Protein AF-0000000079576008 (afdb_homodimer)

Sequence (850 aa):
MLDERIYESYIGILKEEMVPAMGCTEPIALAYGAARAREVLGKEPEHITAKCSGNIIKNVRCVIIPNSGGLTGIEAGVVLGAVAGNASLNMEVLSNVNEFERKRCRELLDKKICKVELLDSPVVLHFIIEMQAGDDTVSLEIKYDHINVTKIVKNQEVLLDSDHKSGETPAAADRTLLNLEDIKTFADTVEIDDVKEIIENQIRSNMAIAHEGMTGKYGLGIGRIIRETYSNDMLTKMRSLTAAASEARMGGCDMPVVINSGSGNQGIACSVPLIVYAREMELPDYVLYRALVFSNLLTVYQKQYIGKLSAFCGAVSASCAAGAGITYMGGGELSVIKKTIENTLANIPGIICDGAKISCAAKIAASLDAAFLAHHLAMNGQSYAPYTGILKEEAGETISCVGQIGKEGMKETDKEILRIMLERVMLDERIYESYIGILKEEMVPAMGCTEPIALAYGAARAREVLGKEPEHITAKCSGNIIKNVRCVIIPNSGGLTGIEAGVVLGAVAGNASLNMEVLSNVNEFERKRCRELLDKKICKVELLDSPVVLHFIIEMQAGDDTVSLEIKYDHINVTKIVKNQEVLLDSDHKSGETPAAADRTLLNLEDIKTFADTVEIDDVKEIIENQIRSNMAIAHEGMTGKYGLGIGRIIRETYSNDMLTKMRSLTAAASEARMGGCDMPVVINSGSGNQGIACSVPLIVYAREMELPDYVLYRALVFSNLLTVYQKQYIGKLSAFCGAVSASCAAGAGITYMGGGELSVIKKTIENTLANIPGIICDGAKISCAAKIAASLDAAFLAHHLAMNGQSYAPYTGILKEEAGETISCVGQIGKEGMKETDKEILRIMLERV

Foldseek 3Di:
DDDPLLLVLLLLQLVVFFDKAAFWLLLLLLLLQLLVQLVVLPHQFQAKEKAFELLSQLAQAAFAAAPLVGDGGNLLSNLLSNQAFDNVVPRLRNLPPDDVSSVVSVVSVVVVRYHYHYDPDPFRGKMWMWTDDVQKIKIWIDGQASSRTQWIAINNRTPHHHPDNPQPPPPHRDLVSDDQVVLLVCLVDPDCVSCVVSLVVQVVQLQVLLVVLCPDDFDPQQLVCLCVPDDPDLLNNQLSSLLSSLRCSRRRNGGIHGGGLSGRNLSSLQQSSLSSLCVVVVHDPSLSSSLSSSLRSQLNSLCVLQGSDFQKDSLLSSLLSNLLSSLSSVVHDSQLSLQLSQQSLVPDTDNTDSYRHSCVSVVNSVSNVSSNVSSVCSVVVHHDDAPDPLHHPGSSSSSNSSSCCGRPVCRVVSVVSSCVVPPDD/DDDPLLLVLLLLQLVVFFDKAAFWLLLLLLLLQLLVQLVVLPHQFQAKEKAFELLSQQAQAAFFAAPLVGDGGNLLSNLLSNQAFDNVVPRLRNLPGDDVSSVVSVVSVVVVRYHYHYDPDPFNGKMWMWTDDVQKIKIWIDGQASSRTQWIAINNRTPHHHPDNPQPPPPHRDLVSDDQVVLLVCLVDPDCVSCVVSLVVQLVQLQVLLVVLCPDDFDPQQLVCLCVPDDPDLLNQQLSSLLSSLRCSRRRNGGIHGGGLSGRNLSSLQQSSLSSLCVVVVHDPSLSSSLSSSLRSQLNSLCVLAGSDFQKDSLLSSLLSNLLSSLSSVVHDSQLSLQLSQQSLVPDTDNTDSYRHSCVSVVNSVSNVSSNVSSVCSVVVHHDDAPDPLHHPGSSSSSNSSSCCGRPVCRVVSVVSSCVVPPDD

Solvent-accessible surface area (backbone atoms only — not comparable to full-atom values): 40456 Å² total; per-residue (Å²): 132,78,54,65,69,57,52,51,28,53,53,42,41,49,63,70,32,47,41,63,27,30,25,53,48,55,38,35,24,40,13,23,51,25,13,45,38,26,62,71,60,68,52,77,65,64,34,35,39,40,31,28,8,67,56,44,51,42,34,18,53,54,19,25,38,38,61,46,87,72,39,52,26,62,57,48,26,30,44,37,7,41,74,46,29,42,44,90,48,45,52,39,18,48,76,76,48,50,71,69,49,40,50,52,34,50,54,44,56,74,67,55,32,56,44,80,43,82,35,94,57,94,50,56,50,33,37,36,40,33,38,29,42,92,89,47,35,26,39,31,32,33,38,74,40,68,82,34,71,24,34,30,31,46,72,88,39,75,78,43,79,47,85,60,55,60,70,72,38,90,83,40,47,60,71,85,74,60,47,70,70,59,43,52,49,44,33,74,61,56,61,60,81,83,47,41,66,60,52,49,49,34,54,51,30,35,47,50,37,13,55,44,22,59,73,48,94,28,80,85,41,64,14,48,51,43,52,71,72,45,70,91,43,71,66,38,54,26,33,16,39,37,15,7,22,34,18,19,29,26,48,21,35,69,58,48,23,29,15,31,59,76,28,41,57,27,22,35,41,20,34,42,40,45,54,46,49,32,59,77,67,68,52,57,64,68,55,48,51,28,26,43,51,33,8,49,52,45,26,42,54,41,34,67,47,30,49,77,72,49,24,37,35,57,38,46,49,12,10,28,17,23,18,26,22,45,31,45,66,72,66,42,48,70,71,37,28,39,26,11,41,47,37,20,60,57,35,52,45,44,25,52,41,54,40,43,28,49,50,52,15,51,32,37,32,42,27,37,52,42,8,46,52,15,27,52,39,14,76,71,73,36,61,76,63,62,60,46,38,67,38,40,85,43,54,68,57,24,42,47,47,54,10,42,40,25,42,61,14,23,48,55,29,33,54,41,48,48,50,58,53,64,52,71,128,132,77,53,66,69,57,52,53,30,52,52,41,42,49,62,69,31,47,41,65,28,31,25,52,48,56,38,34,24,41,11,24,50,24,12,45,38,27,63,71,60,67,52,76,65,63,36,35,40,40,32,28,6,68,55,44,50,41,34,17,52,54,18,25,38,38,62,47,86,71,40,52,25,61,56,46,24,31,45,38,8,41,75,46,29,41,44,92,49,44,51,38,17,49,77,78,49,49,70,69,48,40,50,52,32,51,53,43,56,74,66,56,34,56,45,80,44,82,34,95,55,94,50,56,49,33,38,35,41,32,38,30,41,92,90,46,37,29,39,31,30,34,37,72,39,68,81,35,70,23,33,32,32,46,69,89,38,75,78,43,82,47,86,59,55,60,70,72,37,90,84,40,48,61,70,86,73,62,46,70,69,59,43,52,51,42,32,74,62,55,60,59,80,83,47,41,66,60,51,51,49,33,54,50,28,37,48,50,35,13,56,45,23,59,73,48,94,27,81,83,40,63,14,47,50,43,51,72,71,45,71,91,45,70,67,38,54,26,34,16,38,36,15,6,22,35,18,20,29,25,49,20,36,68,59,48,24,28,17,32,60,76,27,38,59,27,22,33,42,20,35,41,38,45,54,47,49,30,60,76,66,65,53,57,65,70,55,48,52,28,26,42,49,33,8,49,52,44,27,42,54,42,35,67,47,29,48,78,70,50,24,36,35,57,39,47,50,11,11,28,18,21,19,25,22,47,31,46,66,70,66,42,49,70,71,38,27,39,26,12,40,47,37,19,62,58,36,52,46,42,25,53,41,54,42,44,27,49,50,52,14,51,32,38,31,43,28,37,52,43,8,48,51,14,27,52,39,15,75,70,72,34,60,77,62,63,61,44,38,67,38,38,83,44,52,68,54,24,42,47,47,54,10,42,39,27,41,62,13,24,48,55,28,34,52,43,48,48,49,57,52,64,53,72,130

Radius of gyration: 27.69 Å; Cα contacts (8 Å, |Δi|>4): 1945; chains: 2; bounding box: 63×80×71 Å

Secondary structure (DSSP, 8-state):
---HHHHHHHHHHHHHH--EEES-HHHHHHHHHHHHHHHHHTS--SEEEEEE-HHHHHHHSSSBPTTTTS-BSHHHHHHHHHHH--GGGGGGTTTT--HHHHHHHHHHHHTT-EEEEE---SSSSEEEEEEEETTEEEEEEEESSTT-EEEEEETTEEEEE----GGGSTTS--GGG--HHHHHHHHHH--HHHHHHHHHHHHHHHHHHHHHHHHS--TT-HHHHHHHHS-SSHHHHHHHHHHHHHHHHHTT---EEE-BTTBHHHHHHTTHHHHHHHHHTT--HHHHHHHHHHHHHHHHHHHHHH-SS-SB-HHHHHHHHHHHHHHHHTT--HHHHHHHHHHHHTTSTT-B---SSTTHHHHHHHHHHHHHHHHHHHHTT--PPTTSTT--SSHHHHHHHHHHIIIIITHHHHHHHHHHHH---/---HHHHHHHHHHHHHH--EEES-HHHHHHHHHHHHHHHHHTS--SEEEEEE-HHHHHHHSSSBPTTTTS-BSHHHHHHHHHHH--GGGGGGTTTT--HHHHHHHHHHHHTT-EEEEE---SSSSEEEEEEEETTEEEEEEEESSTT-EEEEEETTEEEEE----GGGSTTS--GGG--HHHHHHHHHH--HHHHHHHHHHHHHHHHHHHHHHHHS--TT-HHHHHHHHS-SSHHHHHHHHHHHHHHHHHTT---EEE-BTTBHHHHHHTTHHHHHHHHHTT--HHHHHHHHHHHHHHHHHHHHHH-SS-SB-HHHHHHHHHHHHHHHHTT--HHHHHHHHHHHHTTSTT-B---SSTTHHHHHHHHHHHHHHHHHHHHTT--PPTTSTT--SSHHHHHHHHHHIIIIITHHHHHHHHHHHH---

Organism: NCBI:txid418240

Nearest PDB structures (foldseek):
  4rqo-assembly1_B  TM=6.390E-01  e=5.327E-07  Legionella pneumophila subsp. pneumophila str. Thunder Bay
  6r6t-assembly1_A  TM=7.017E-01  e=3.009E-02  Mus musculus
  6r6u-assembly1_B  TM=7.191E-01  e=5.963E-02  Homo sapiens
  7e9d-assembly1_B  TM=5.837E-01  e=1.418E-01  Bacillus subtilis
  7bra-assembly1_B  TM=6.278E-01  e=2.042E-01  Bacillus subtilis

InterPro domains:
  IPR005130 Serine dehydratase-like, alpha subunit [PF03313] (141-418)
  IPR021144 Uncharacterised protein family UPF0597 [MF_01845] (6-423)
  IPR021144 Uncharacterised protein family UPF0597 [PIRSF006054] (8-424)
  IPR021144 Uncharacterised protein family UPF0597 [PTHR30501] (6-424)

Structure (mmCIF, N/CA/C/O backbone):
data_AF-0000000079576008-model_v1
#
loop_
_entity.id
_entity.type
_entity.pdbx_description
1 polymer 'UPF0597 protein BWLFYP14_01969'
#
loop_
_atom_site.group_PDB
_atom_site.id
_atom_site.type_symbol
_atom_site.label_atom_id
_atom_site.label_alt_id
_atom_site.label_comp_id
_atom_site.label_asym_id
_atom_site.label_entity_id
_atom_site.label_seq_id
_atom_site.pdbx_PDB_ins_code
_atom_site.Cartn_x
_atom_site.Cartn_y
_atom_site.Cartn_z
_atom_site.occupancy
_atom_site.B_iso_or_equiv
_atom_site.auth_seq_id
_atom_site.auth_comp_id
_atom_site.auth_asym_id
_atom_site.auth_atom_id
_atom_site.pdbx_PDB_model_num
ATOM 1 N N . MET A 1 1 ? 33.625 17.766 3.77 1 74.12 1 MET A N 1
ATOM 2 C CA . MET A 1 1 ? 32.844 18.922 4.191 1 74.12 1 MET A CA 1
ATOM 3 C C . MET A 1 1 ? 31.891 19.359 3.078 1 74.12 1 MET A C 1
ATOM 5 O O . MET A 1 1 ? 32.25 19.281 1.897 1 74.12 1 MET A O 1
ATOM 9 N N . LEU A 1 2 ? 30.641 19.562 3.555 1 86.38 2 LEU A N 1
ATOM 10 C CA . LEU A 1 2 ? 29.641 19.938 2.561 1 86.38 2 LEU A CA 1
ATOM 11 C C . LEU A 1 2 ? 29.859 21.375 2.102 1 86.38 2 LEU A C 1
ATOM 13 O O . LEU A 1 2 ? 30.312 22.219 2.881 1 86.38 2 LEU A O 1
ATOM 17 N N . ASP A 1 3 ? 29.688 21.578 0.863 1 90.94 3 ASP A N 1
ATOM 18 C CA . ASP A 1 3 ? 29.656 22.922 0.301 1 90.94 3 ASP A CA 1
ATOM 19 C C . ASP A 1 3 ? 28.719 23.828 1.096 1 90.94 3 ASP A C 1
ATOM 21 O O . ASP A 1 3 ? 27.672 23.375 1.564 1 90.94 3 ASP A O 1
ATOM 25 N N . GLU A 1 4 ? 29.172 25.016 1.321 1 92.69 4 GLU A N 1
ATOM 26 C CA . GLU A 1 4 ? 28.406 25.969 2.117 1 92.69 4 GLU A CA 1
ATOM 27 C C . GLU A 1 4 ? 27.016 26.172 1.547 1 92.69 4 GLU A C 1
ATOM 29 O O . GLU A 1 4 ? 26.047 26.344 2.297 1 92.69 4 GLU A O 1
ATOM 34 N N . ARG A 1 5 ? 26.938 26.25 0.322 1 93.44 5 ARG A N 1
ATOM 35 C CA . ARG A 1 5 ? 25.641 26.422 -0.334 1 93.44 5 ARG A CA 1
ATOM 36 C C . ARG A 1 5 ? 24.688 25.281 0.003 1 93.44 5 ARG A C 1
ATOM 38 O O . ARG A 1 5 ? 23.516 25.516 0.276 1 93.44 5 ARG A O 1
ATOM 45 N N . ILE A 1 6 ? 25.203 24.094 -0.043 1 95.81 6 ILE A N 1
ATOM 46 C CA . ILE A 1 6 ? 24.406 22.906 0.277 1 95.81 6 ILE A CA 1
ATOM 47 C C . ILE A 1 6 ? 24.031 22.922 1.758 1 95.81 6 ILE A C 1
ATOM 49 O O . ILE A 1 6 ? 22.891 22.656 2.117 1 95.81 6 ILE A O 1
ATOM 53 N N . TYR A 1 7 ? 25 23.297 2.596 1 96.62 7 TYR A N 1
ATOM 54 C CA . TYR A 1 7 ? 24.781 23.375 4.035 1 96.62 7 TYR A CA 1
ATOM 55 C C . TYR A 1 7 ? 23.641 24.328 4.355 1 96.62 7 TYR A C 1
ATOM 57 O O . TYR A 1 7 ? 22.703 23.969 5.074 1 96.62 7 TYR A O 1
ATOM 65 N N . GLU A 1 8 ? 23.625 25.5 3.783 1 95.75 8 GLU A N 1
ATOM 66 C CA . GLU A 1 8 ? 22.625 26.516 4.039 1 95.75 8 GLU A CA 1
ATOM 67 C C . GLU A 1 8 ? 21.266 26.109 3.463 1 95.75 8 GLU A C 1
ATOM 69 O O . GLU A 1 8 ? 20.219 26.391 4.055 1 95.75 8 GLU A O 1
ATOM 74 N N . SER A 1 9 ? 21.328 25.516 2.365 1 96.25 9 SER A N 1
ATOM 75 C CA . SER A 1 9 ? 20.078 25.062 1.744 1 96.25 9 SER A CA 1
ATOM 76 C C . SER A 1 9 ? 19.391 24 2.605 1 96.25 9 SER A C 1
ATOM 78 O O . SER A 1 9 ? 18.172 24.031 2.77 1 96.25 9 SER A O 1
ATOM 80 N N . TYR A 1 10 ? 20.172 23.062 3.131 1 97.69 10 TYR A N 1
ATOM 81 C CA . TYR A 1 10 ? 19.609 22 3.947 1 97.69 10 TYR A CA 1
ATOM 82 C C . TYR A 1 10 ? 19.016 22.562 5.238 1 97.69 10 TYR A C 1
ATOM 84 O O . TYR A 1 10 ? 17.953 22.141 5.684 1 97.69 10 TYR A O 1
ATOM 92 N N . ILE A 1 11 ? 19.672 23.578 5.844 1 97.44 11 ILE A N 1
ATOM 93 C CA . ILE A 1 11 ? 19.125 24.266 7.008 1 97.44 11 ILE A CA 1
ATOM 94 C C . ILE A 1 11 ? 17.812 24.938 6.633 1 97.44 11 ILE A C 1
ATOM 96 O O . ILE A 1 11 ? 16.828 24.859 7.375 1 97.44 11 ILE A O 1
ATOM 100 N N . GLY A 1 12 ? 17.875 25.641 5.496 1 96.56 12 GLY A N 1
ATOM 101 C CA . GLY A 1 12 ? 16.672 26.297 5.016 1 96.56 12 GLY A CA 1
ATOM 102 C C . GLY A 1 12 ? 15.516 25.344 4.793 1 96.56 12 GLY A C 1
ATOM 103 O O . GLY A 1 12 ? 14.375 25.656 5.141 1 96.56 12 GLY A O 1
ATOM 104 N N . ILE A 1 13 ? 15.766 24.188 4.23 1 97.31 13 ILE A N 1
ATOM 105 C CA . ILE A 1 13 ? 14.75 23.172 3.977 1 97.31 13 ILE A CA 1
ATOM 106 C C . ILE A 1 13 ? 14.148 22.703 5.297 1 97.31 13 ILE A C 1
ATOM 108 O O . ILE A 1 13 ? 12.922 22.578 5.426 1 97.31 13 ILE A O 1
ATOM 112 N N . LEU A 1 14 ? 14.961 22.391 6.281 1 98.06 14 LEU A N 1
ATOM 113 C CA . LEU A 1 14 ? 14.477 21.953 7.59 1 98.06 14 LEU A CA 1
ATOM 114 C C . LEU A 1 14 ? 13.57 23.016 8.211 1 98.06 14 LEU A C 1
ATOM 116 O O . LEU A 1 14 ? 12.5 22.688 8.727 1 98.06 14 LEU A O 1
ATOM 120 N N . LYS A 1 15 ? 13.953 24.266 8.141 1 96.12 15 LYS A N 1
ATOM 121 C CA . LYS A 1 15 ? 13.188 25.359 8.727 1 96.12 15 LYS A CA 1
ATOM 122 C C . LYS A 1 15 ? 11.836 25.516 8.039 1 96.12 15 LYS A C 1
ATOM 124 O O . LYS A 1 15 ? 10.836 25.812 8.695 1 96.12 15 LYS A O 1
ATOM 129 N N . GLU A 1 16 ? 11.828 25.312 6.801 1 94.44 16 GLU A N 1
ATOM 130 C CA . GLU A 1 16 ? 10.609 25.484 6.02 1 94.44 16 GLU A CA 1
ATOM 131 C C . GLU A 1 16 ? 9.656 24.312 6.223 1 94.44 16 GLU A C 1
ATOM 133 O O . GLU A 1 16 ? 8.438 24.5 6.258 1 94.44 16 GLU A O 1
ATOM 138 N N . GLU A 1 17 ? 10.227 23.125 6.34 1 95.75 17 GLU A N 1
ATOM 139 C CA . GLU A 1 17 ? 9.414 21.906 6.281 1 95.75 17 GLU A CA 1
ATOM 140 C C . GLU A 1 17 ? 9.023 21.438 7.68 1 95.75 17 GLU A C 1
ATOM 142 O O . GLU A 1 17 ? 8.086 20.656 7.836 1 95.75 17 GLU A O 1
ATOM 147 N N . MET A 1 18 ? 9.75 21.875 8.648 1 97.25 18 MET A N 1
ATOM 148 C CA . MET A 1 18 ? 9.516 21.422 10.016 1 97.25 18 MET A CA 1
ATOM 149 C C . MET A 1 18 ? 8.883 22.516 10.859 1 97.25 18 MET A C 1
ATOM 151 O O . MET A 1 18 ? 9.469 22.953 11.852 1 97.25 18 MET A O 1
ATOM 155 N N . VAL A 1 19 ? 7.645 22.859 10.531 1 95.31 19 VAL A N 1
ATOM 156 C CA . VAL A 1 19 ? 6.918 23.891 11.258 1 95.31 19 VAL A CA 1
ATOM 157 C C . VAL A 1 19 ? 5.809 23.266 12.094 1 95.31 19 VAL A C 1
ATOM 159 O O . VAL A 1 19 ? 5.254 22.234 11.711 1 95.31 19 VAL A O 1
ATOM 162 N N . PRO A 1 20 ? 5.496 23.828 13.227 1 96.19 20 PRO A N 1
ATOM 163 C CA . PRO A 1 20 ? 4.379 23.312 14.023 1 96.19 20 PRO A CA 1
ATOM 164 C C . PRO A 1 20 ? 3.021 23.562 13.367 1 96.19 20 PRO A C 1
ATOM 166 O O . PRO A 1 20 ? 2.812 24.594 12.75 1 96.19 20 PRO A O 1
ATOM 169 N N . ALA A 1 21 ? 2.178 22.656 13.453 1 95.31 21 ALA A N 1
ATOM 170 C CA . ALA A 1 21 ? 0.812 22.766 12.945 1 95.31 21 ALA A CA 1
ATOM 171 C C . ALA A 1 21 ? -0.166 22.016 13.859 1 95.31 21 ALA A C 1
ATOM 173 O O . ALA A 1 21 ? 0.201 21.047 14.508 1 95.31 21 ALA A O 1
ATOM 174 N N . MET A 1 22 ? -1.365 22.531 13.859 1 92.56 22 MET A N 1
ATOM 175 C CA . MET A 1 22 ? -2.428 21.859 14.609 1 92.56 22 MET A CA 1
ATOM 176 C C . MET A 1 22 ? -3.305 21.016 13.695 1 92.56 22 MET A C 1
ATOM 178 O O . MET A 1 22 ? -3.66 21.453 12.594 1 92.56 22 MET A O 1
ATOM 182 N N . GLY A 1 23 ? -3.67 19.875 14.117 1 90.62 23 GLY A N 1
ATOM 183 C CA . GLY A 1 23 ? -4.59 19.047 13.352 1 90.62 23 GLY A CA 1
ATOM 184 C C . GLY A 1 23 ? -4.094 18.734 11.953 1 90.62 23 GLY A C 1
ATOM 185 O O . GLY A 1 23 ? -2.922 18.953 11.641 1 90.62 23 GLY A O 1
ATOM 186 N N . CYS A 1 24 ? -5.055 18.141 11.18 1 91.25 24 CYS A N 1
ATOM 187 C CA . CYS A 1 24 ? -4.758 17.922 9.773 1 91.25 24 CYS A CA 1
ATOM 188 C C . CYS A 1 24 ? -4.531 19.25 9.047 1 91.25 24 CYS A C 1
ATOM 190 O O . CYS A 1 24 ? -5.223 20.234 9.305 1 91.25 24 CYS A O 1
ATOM 192 N N . THR A 1 25 ? -3.613 19.234 8.086 1 94.19 25 THR A N 1
ATOM 193 C CA . THR A 1 25 ? -3.109 20.484 7.531 1 94.19 25 THR A CA 1
ATOM 194 C C . THR A 1 25 ? -4.102 21.078 6.531 1 94.19 25 THR A C 1
ATOM 196 O O . THR A 1 25 ? -4.199 22.297 6.395 1 94.19 25 THR A O 1
ATOM 199 N N . GLU A 1 26 ? -4.887 20.266 5.875 1 94.94 26 GLU A N 1
ATOM 200 C CA . GLU A 1 26 ? -5.789 20.797 4.855 1 94.94 26 GLU A CA 1
ATOM 201 C C . GLU A 1 26 ? -6.961 21.547 5.484 1 94.94 26 GLU A C 1
ATOM 203 O O . GLU A 1 26 ? -7.273 22.672 5.082 1 94.94 26 GLU A O 1
ATOM 208 N N . PRO A 1 27 ? -7.648 21 6.516 1 96.38 27 PRO A N 1
ATOM 209 C CA . PRO A 1 27 ? -8.672 21.812 7.184 1 96.38 27 PRO A CA 1
ATOM 210 C C . PRO A 1 27 ? -8.109 23.094 7.797 1 96.38 27 PRO A C 1
ATOM 212 O O . PRO A 1 27 ? -8.789 24.109 7.816 1 96.38 27 PRO A O 1
ATOM 215 N N . ILE A 1 28 ? -6.93 22.984 8.281 1 96.81 28 ILE A N 1
ATOM 216 C CA . ILE A 1 28 ? -6.293 24.156 8.875 1 96.81 28 ILE A CA 1
ATOM 217 C C . ILE A 1 28 ? -6.008 25.188 7.797 1 96.81 28 ILE A C 1
ATOM 219 O O . ILE A 1 28 ? -6.156 26.391 8.031 1 96.81 28 ILE A O 1
ATOM 223 N N . ALA A 1 29 ? -5.562 24.734 6.652 1 96.88 29 ALA A N 1
ATOM 224 C CA . ALA A 1 29 ? -5.359 25.641 5.527 1 96.88 29 ALA A CA 1
ATOM 225 C C . ALA A 1 29 ? -6.648 26.375 5.176 1 96.88 29 ALA A C 1
ATOM 227 O O . ALA A 1 29 ? -6.629 27.578 4.914 1 96.88 29 ALA A O 1
ATOM 228 N N . LEU A 1 30 ? -7.762 25.656 5.141 1 98.19 30 LEU A N 1
ATOM 229 C CA . LEU A 1 30 ? -9.062 26.266 4.863 1 98.19 30 LEU A CA 1
ATOM 230 C C . LEU A 1 30 ? -9.422 27.281 5.934 1 98.19 30 LEU A C 1
ATOM 232 O O . LEU A 1 30 ? -9.914 28.375 5.621 1 98.19 30 LEU A O 1
ATOM 236 N N . ALA A 1 31 ? -9.195 26.891 7.168 1 98.31 31 ALA A N 1
ATOM 237 C CA . ALA A 1 31 ? -9.461 27.797 8.273 1 98.31 31 ALA A CA 1
ATOM 238 C C . ALA A 1 31 ? -8.602 29.062 8.172 1 98.31 31 ALA A C 1
ATOM 240 O O . ALA A 1 31 ? -9.078 30.172 8.414 1 98.31 31 ALA A O 1
ATOM 241 N N . TYR A 1 32 ? -7.363 28.922 7.812 1 98.19 32 TYR A N 1
ATOM 242 C CA . TYR A 1 32 ? -6.453 30.047 7.621 1 98.19 32 TYR A CA 1
ATOM 243 C C . TYR A 1 32 ? -6.953 30.969 6.52 1 98.19 32 TYR A C 1
ATOM 245 O O . TYR A 1 32 ? -7.031 32.188 6.707 1 98.19 32 TYR A O 1
ATOM 253 N N . GLY A 1 33 ? -7.27 30.406 5.398 1 98.56 33 GLY A N 1
ATOM 254 C CA . GLY A 1 33 ? -7.805 31.188 4.297 1 98.56 33 GLY A CA 1
ATOM 255 C C . GLY A 1 33 ? -9.062 31.953 4.664 1 98.56 33 GLY A C 1
ATOM 256 O O . GLY A 1 33 ? -9.219 33.125 4.289 1 98.56 33 GLY A O 1
ATOM 257 N N . ALA A 1 34 ? -9.922 31.266 5.34 1 98.75 34 ALA A N 1
ATOM 258 C CA . ALA A 1 34 ? -11.172 31.891 5.762 1 98.75 34 ALA A CA 1
ATOM 259 C C . ALA A 1 34 ? -10.906 33.031 6.738 1 98.75 34 ALA A C 1
ATOM 261 O O . ALA A 1 34 ? -11.547 34.094 6.664 1 98.75 34 ALA A O 1
ATOM 262 N N . ALA A 1 35 ? -10.055 32.781 7.691 1 98.56 35 ALA A N 1
ATOM 263 C CA . ALA A 1 35 ? -9.68 33.812 8.648 1 98.56 35 ALA A CA 1
ATOM 264 C C . ALA A 1 35 ? -9.117 35.031 7.934 1 98.56 35 ALA A C 1
ATOM 266 O O . ALA A 1 35 ? -9.484 36.156 8.242 1 98.56 35 ALA A O 1
ATOM 267 N N . ARG A 1 36 ? -8.188 34.781 7.004 1 98.38 36 ARG A N 1
ATOM 268 C CA . ARG A 1 36 ? -7.578 35.875 6.234 1 98.38 36 ARG A CA 1
ATOM 269 C C . ARG A 1 36 ? -8.633 36.625 5.418 1 98.38 36 ARG A C 1
ATOM 271 O O . ARG A 1 36 ? -8.602 37.844 5.336 1 98.38 36 ARG A O 1
ATOM 278 N N . ALA A 1 37 ? -9.516 35.906 4.773 1 98.62 37 ALA A N 1
ATOM 279 C CA . ALA A 1 37 ? -10.586 36.5 3.984 1 98.62 37 ALA A CA 1
ATOM 280 C C . ALA A 1 37 ? -11.484 37.375 4.855 1 98.62 37 ALA A C 1
ATOM 282 O O . ALA A 1 37 ? -11.883 38.469 4.445 1 98.62 37 ALA A O 1
ATOM 283 N N . ARG A 1 38 ? -11.859 36.906 6.004 1 98.56 38 ARG A N 1
ATOM 284 C CA . ARG A 1 38 ? -12.68 37.688 6.926 1 98.56 38 ARG A CA 1
ATOM 285 C C . ARG A 1 38 ? -11.977 38.969 7.336 1 98.56 38 ARG A C 1
ATOM 287 O O . ARG A 1 38 ? -12.602 40.031 7.402 1 98.56 38 ARG A O 1
ATOM 294 N N . GLU A 1 39 ? -10.68 38.844 7.645 1 98 39 GLU A N 1
ATOM 295 C CA . GLU A 1 39 ? -9.898 40 8.016 1 98 39 GLU A CA 1
ATOM 296 C C . GLU A 1 39 ? -9.938 41.062 6.91 1 98 39 GLU A C 1
ATOM 298 O O . GLU A 1 39 ? -10.047 42.25 7.188 1 98 39 GLU A O 1
ATOM 303 N N . VAL A 1 40 ? -9.859 40.625 5.699 1 98.12 40 VAL A N 1
ATOM 304 C CA . VAL A 1 40 ? -9.922 41.531 4.559 1 98.12 40 VAL A CA 1
ATOM 305 C C . VAL A 1 40 ? -11.328 42.125 4.418 1 98.12 40 VAL A C 1
ATOM 307 O O . VAL A 1 40 ? -11.5 43.312 4.141 1 98.12 40 VAL A O 1
ATOM 310 N N . LEU A 1 41 ? -12.289 41.281 4.594 1 98.06 41 LEU A N 1
ATOM 311 C CA . LEU A 1 41 ? -13.688 41.719 4.523 1 98.06 41 LEU A CA 1
ATOM 312 C C . LEU A 1 41 ? -13.984 42.75 5.59 1 98.06 41 LEU A C 1
ATOM 314 O O . LEU A 1 41 ? -14.711 43.719 5.332 1 98.06 41 LEU A O 1
ATOM 318 N N . GLY A 1 42 ? -13.492 42.5 6.809 1 97.06 42 GLY A N 1
ATOM 319 C CA . GLY A 1 42 ? -13.609 43.469 7.895 1 97.06 42 GLY A CA 1
ATOM 320 C C . GLY A 1 42 ? -14.828 43.25 8.766 1 97.06 42 GLY A C 1
ATOM 321 O O . GLY A 1 42 ? -15.07 44 9.711 1 97.06 42 GLY A O 1
ATOM 322 N N . LYS A 1 43 ? -15.609 42.344 8.492 1 96.25 43 LYS A N 1
ATOM 323 C CA . LYS A 1 43 ? -16.797 42 9.273 1 96.25 43 LYS A CA 1
ATOM 324 C C . LYS A 1 43 ? -17.141 40.5 9.141 1 96.25 43 LYS A C 1
ATOM 326 O O . LYS A 1 43 ? -16.531 39.812 8.32 1 96.25 43 LYS A O 1
ATOM 331 N N . GLU A 1 44 ? -18.016 40 10 1 97 44 GLU A N 1
ATOM 332 C CA . GLU A 1 44 ? -18.453 38.594 9.914 1 97 44 GLU A CA 1
ATOM 333 C C . GLU A 1 44 ? -19.234 38.344 8.625 1 97 44 GLU A C 1
ATOM 335 O O . GLU A 1 44 ? -20.141 39.125 8.281 1 97 44 GLU A O 1
ATOM 340 N N . PRO A 1 45 ? -18.875 37.312 7.934 1 98.19 45 PRO A N 1
ATOM 341 C CA . PRO A 1 45 ? -19.547 37.062 6.66 1 98.19 45 PRO A CA 1
ATOM 342 C C . PRO A 1 45 ? -20.969 36.531 6.84 1 98.19 45 PRO A C 1
ATOM 344 O O . PRO A 1 45 ? -21.266 35.844 7.82 1 98.19 45 PRO A O 1
ATOM 347 N N . GLU A 1 46 ? -21.828 36.812 5.848 1 97.94 46 GLU A N 1
ATOM 348 C CA . GLU A 1 46 ? -23.203 36.312 5.793 1 97.94 46 GLU A CA 1
ATOM 349 C C . GLU A 1 46 ? -23.312 35.094 4.863 1 97.94 46 GLU A C 1
ATOM 351 O O . GLU A 1 46 ? -24.172 34.25 5.051 1 97.94 46 GLU A O 1
ATOM 356 N N . HIS A 1 47 ? -22.453 35.125 3.859 1 98.38 47 HIS A N 1
ATOM 357 C CA . HIS A 1 47 ? -22.375 34.031 2.904 1 98.38 47 HIS A CA 1
ATOM 358 C C . HIS A 1 47 ? -20.938 33.656 2.582 1 98.38 47 HIS A C 1
ATOM 360 O O . HIS A 1 47 ? -20.094 34.562 2.424 1 98.38 47 HIS A O 1
ATOM 366 N N . ILE A 1 48 ? -20.688 32.406 2.551 1 98.75 48 ILE A N 1
ATOM 367 C CA . ILE A 1 48 ? -19.359 31.922 2.213 1 98.75 48 ILE A CA 1
ATOM 368 C C . ILE A 1 48 ? -19.469 30.844 1.131 1 98.75 48 ILE A C 1
ATOM 370 O O . ILE A 1 48 ? -20.359 30 1.179 1 98.75 48 ILE A O 1
ATOM 374 N N . THR A 1 49 ? -18.656 30.906 0.087 1 98.75 49 THR A N 1
ATOM 375 C CA . THR A 1 49 ? -18.453 29.828 -0.87 1 98.75 49 THR A CA 1
ATOM 376 C C . THR A 1 49 ? -17 29.359 -0.856 1 98.75 49 THR A C 1
ATOM 378 O O . THR A 1 49 ? -16.078 30.156 -1.056 1 98.75 49 THR A O 1
ATOM 381 N N . ALA A 1 50 ? -16.828 28.125 -0.522 1 98.56 50 ALA A N 1
ATOM 382 C CA . ALA A 1 50 ? -15.5 27.516 -0.564 1 98.56 50 ALA A CA 1
ATOM 383 C C . ALA A 1 50 ? -15.344 26.609 -1.79 1 98.56 50 ALA A C 1
ATOM 385 O O . ALA A 1 50 ? -16.016 25.578 -1.898 1 98.56 50 ALA A O 1
ATOM 386 N N . LYS A 1 51 ? -14.555 27 -2.752 1 98.5 51 LYS A N 1
ATOM 387 C CA . LYS A 1 51 ? -14.195 26.188 -3.906 1 98.5 51 LYS A CA 1
ATOM 388 C C . LYS A 1 51 ? -12.891 25.422 -3.66 1 98.5 51 LYS A C 1
ATOM 390 O O . LYS A 1 51 ? -11.844 26.047 -3.438 1 98.5 51 LYS A O 1
ATOM 395 N N . CYS A 1 52 ? -12.953 24.141 -3.674 1 97.75 52 CYS A N 1
ATOM 396 C CA . CYS A 1 52 ? -11.805 23.344 -3.258 1 97.75 52 CYS A CA 1
ATOM 397 C C . CYS A 1 52 ? -11.422 22.328 -4.332 1 97.75 52 CYS A C 1
ATOM 399 O O . CYS A 1 52 ? -12.297 21.75 -4.977 1 97.75 52 CYS A O 1
ATOM 401 N N . SER A 1 53 ? -10.102 22.156 -4.52 1 96.19 53 SER A N 1
ATOM 402 C CA . SER A 1 53 ? -9.625 21.062 -5.367 1 96.19 53 SER A CA 1
ATOM 403 C C . SER A 1 53 ? -10.023 19.703 -4.801 1 96.19 53 SER A C 1
ATOM 405 O O . SER A 1 53 ? -10.398 19.609 -3.633 1 96.19 53 SER A O 1
ATOM 407 N N . GLY A 1 54 ? -9.953 18.719 -5.625 1 93.88 54 GLY A N 1
ATOM 408 C CA . GLY A 1 54 ? -10.344 17.391 -5.215 1 93.88 54 GLY A CA 1
ATOM 409 C C . GLY A 1 54 ? -9.57 16.891 -4.008 1 93.88 54 GLY A C 1
ATOM 410 O O . GLY A 1 54 ? -10.148 16.281 -3.102 1 93.88 54 GLY A O 1
ATOM 411 N N . ASN A 1 55 ? -8.297 17.125 -3.953 1 94.06 55 ASN A N 1
ATOM 412 C CA . ASN A 1 55 ? -7.453 16.625 -2.867 1 94.06 55 ASN A CA 1
ATOM 413 C C . ASN A 1 55 ? -7.773 17.328 -1.55 1 94.06 55 ASN A C 1
ATOM 415 O O . ASN A 1 55 ? -7.668 16.719 -0.48 1 94.06 55 ASN A O 1
ATOM 419 N N . ILE A 1 56 ? -8.133 18.594 -1.651 1 95.69 56 ILE A N 1
ATOM 420 C CA . ILE A 1 56 ? -8.562 19.297 -0.447 1 95.69 56 ILE A CA 1
ATOM 421 C C . ILE A 1 56 ? -9.844 18.656 0.088 1 95.69 56 ILE A C 1
ATOM 423 O O . ILE A 1 56 ? -9.961 18.391 1.287 1 95.69 56 ILE A O 1
ATOM 427 N N . ILE A 1 57 ? -10.766 18.422 -0.785 1 94.69 57 ILE A N 1
ATOM 428 C CA . ILE A 1 57 ? -12.031 17.828 -0.389 1 94.69 57 ILE A CA 1
ATOM 429 C C . ILE A 1 57 ? -11.773 16.453 0.247 1 94.69 57 ILE A C 1
ATOM 431 O O . ILE A 1 57 ? -12.305 16.156 1.319 1 94.69 57 ILE A O 1
ATOM 435 N N . LYS A 1 58 ? -10.969 15.672 -0.371 1 92.75 58 LYS A N 1
ATOM 436 C CA . LYS A 1 58 ? -10.617 14.328 0.074 1 92.75 58 LYS A CA 1
ATOM 437 C C . LYS A 1 58 ? -10.031 14.352 1.485 1 92.75 58 LYS A C 1
ATOM 439 O O . LYS A 1 58 ? -10.43 13.555 2.338 1 92.75 58 LYS A O 1
ATOM 444 N N . ASN A 1 59 ? -9.195 15.289 1.815 1 94.38 59 ASN A N 1
ATOM 445 C CA . ASN A 1 59 ? -8.414 15.281 3.049 1 94.38 59 ASN A CA 1
ATOM 446 C C . ASN A 1 59 ? -9.172 15.953 4.195 1 94.38 59 ASN A C 1
ATOM 448 O O . ASN A 1 59 ? -8.805 15.789 5.359 1 94.38 59 ASN A O 1
ATOM 452 N N . VAL A 1 60 ? -10.195 16.672 3.877 1 95.5 60 VAL A N 1
ATOM 453 C CA . VAL A 1 60 ? -10.906 17.375 4.934 1 95.5 60 VAL A CA 1
ATOM 454 C C . VAL A 1 60 ? -12.18 16.625 5.301 1 95.5 60 VAL A C 1
ATOM 456 O O . VAL A 1 60 ? -12.727 16.812 6.391 1 95.5 60 VAL A O 1
ATOM 459 N N . ARG A 1 61 ? -12.602 15.797 4.531 1 90.75 61 ARG A N 1
ATOM 460 C CA . ARG A 1 61 ? -13.945 15.227 4.562 1 90.75 61 ARG A CA 1
ATOM 461 C C . ARG A 1 61 ? -14.18 14.453 5.859 1 90.75 61 ARG A C 1
ATOM 463 O O . ARG A 1 61 ? -15.258 14.531 6.449 1 90.75 61 ARG A O 1
ATOM 470 N N . CYS A 1 62 ? -13.133 13.742 6.328 1 92 62 CYS A N 1
ATOM 471 C CA . CYS A 1 62 ? -13.422 12.766 7.371 1 92 62 CYS A CA 1
ATOM 472 C C . CYS A 1 62 ? -12.656 13.094 8.648 1 92 62 CYS A C 1
ATOM 474 O O . CYS A 1 62 ? -12.797 12.398 9.656 1 92 62 CYS A O 1
ATOM 476 N N . VAL A 1 63 ? -11.93 14.102 8.617 1 94.19 63 VAL A N 1
ATOM 477 C CA . VAL A 1 63 ? -11.055 14.367 9.758 1 94.19 63 VAL A CA 1
ATOM 478 C C . VAL A 1 63 ? -11.719 15.383 10.688 1 94.19 63 VAL A C 1
ATOM 480 O O . VAL A 1 63 ? -12.438 16.281 10.234 1 94.19 63 VAL A O 1
ATOM 483 N N . ILE A 1 64 ? -11.461 15.203 11.961 1 95.31 64 ILE A N 1
ATOM 484 C CA . ILE A 1 64 ? -12.016 16.125 12.953 1 95.31 64 ILE A CA 1
ATOM 485 C C . ILE A 1 64 ? -11.172 17.391 13 1 95.31 64 ILE A C 1
ATOM 487 O O . ILE A 1 64 ? -9.945 17.328 13.062 1 95.31 64 ILE A O 1
ATOM 491 N N . ILE A 1 65 ? -11.852 18.547 12.969 1 95.75 65 ILE A N 1
ATOM 492 C CA . ILE A 1 65 ? -11.195 19.844 13.016 1 95.75 65 ILE A CA 1
ATOM 493 C C . ILE A 1 65 ? -10.758 20.156 14.453 1 95.75 65 ILE A C 1
ATOM 495 O O . ILE A 1 65 ? -11.578 20.141 15.367 1 95.75 65 ILE A O 1
ATOM 499 N N . PRO A 1 66 ? -9.469 20.391 14.586 1 94.81 66 PRO A N 1
ATOM 500 C CA . PRO A 1 66 ? -9 20.688 15.945 1 94.81 66 PRO A CA 1
ATOM 501 C C . PRO A 1 66 ? -9.688 21.906 16.547 1 94.81 66 PRO A C 1
ATOM 503 O O . PRO A 1 66 ? -9.969 22.875 15.844 1 94.81 66 PRO A O 1
ATOM 506 N N . ASN A 1 67 ? -9.977 21.844 17.875 1 94.56 67 ASN A N 1
ATOM 507 C CA . ASN A 1 67 ? -10.555 22.922 18.656 1 94.56 67 ASN A CA 1
ATOM 508 C C . ASN A 1 67 ? -11.961 23.266 18.188 1 94.56 67 ASN A C 1
ATOM 510 O O . ASN A 1 67 ? -12.438 24.391 18.406 1 94.56 67 ASN A O 1
ATOM 514 N N . SER A 1 68 ? -12.648 22.406 17.547 1 95.56 68 SER A N 1
ATOM 515 C CA . SER A 1 68 ? -13.977 22.672 16.984 1 95.56 68 SER A CA 1
ATOM 516 C C . SER A 1 68 ? -15.07 22.094 17.875 1 95.56 68 SER A C 1
ATOM 518 O O . SER A 1 68 ? -16.25 22.328 17.641 1 95.56 68 SER A O 1
ATOM 520 N N . GLY A 1 69 ? -14.648 21.297 18.875 1 92.25 69 GLY A N 1
ATOM 521 C CA . GLY A 1 69 ? -15.633 20.562 19.641 1 92.25 69 GLY A CA 1
ATOM 522 C C . GLY A 1 69 ? -16.172 19.344 18.922 1 92.25 69 GLY A C 1
ATOM 523 O O . GLY A 1 69 ? -17.312 18.938 19.109 1 92.25 69 GLY A O 1
ATOM 524 N N . GLY A 1 70 ? -15.375 18.828 17.953 1 93 70 GLY A N 1
ATOM 525 C CA . GLY A 1 70 ? -15.703 17.547 17.344 1 93 70 GLY A CA 1
ATOM 526 C C . GLY A 1 70 ? -16.281 17.688 15.953 1 93 70 GLY A C 1
ATOM 527 O O . GLY A 1 70 ? -16.734 16.703 15.359 1 93 70 GLY A O 1
ATOM 528 N N . LEU A 1 71 ? -16.281 18.859 15.352 1 95.06 71 LEU A N 1
ATOM 529 C CA . LEU A 1 71 ? -16.859 19.094 14.031 1 95.06 71 LEU A CA 1
ATOM 530 C C . LEU A 1 71 ? -15.969 18.531 12.938 1 95.06 71 LEU A C 1
ATOM 532 O O . LEU A 1 71 ? -14.75 18.438 13.117 1 95.06 71 LEU A O 1
ATOM 536 N N . THR A 1 72 ? -16.562 18.109 11.844 1 94.06 72 THR A N 1
ATOM 537 C CA . THR A 1 72 ? -15.875 17.609 10.664 1 94.06 72 THR A CA 1
ATOM 538 C C . THR A 1 72 ? -16.375 18.312 9.406 1 94.06 72 THR A C 1
ATOM 540 O O . THR A 1 72 ? -17.469 18.875 9.398 1 94.06 72 THR A O 1
ATOM 543 N N . GLY A 1 73 ? -15.477 18.297 8.438 1 93.31 73 GLY A N 1
ATOM 544 C CA . GLY A 1 73 ? -15.93 18.734 7.121 1 93.31 73 GLY A CA 1
ATOM 545 C C . GLY A 1 73 ? -15.398 20.094 6.723 1 93.31 73 GLY A C 1
ATOM 546 O O . GLY A 1 73 ? -14.906 20.844 7.566 1 93.31 73 GLY A O 1
ATOM 547 N N . ILE A 1 74 ? -15.578 20.422 5.5 1 96.31 74 ILE A N 1
ATOM 548 C CA . ILE A 1 74 ? -15.047 21.641 4.902 1 96.31 74 ILE A CA 1
ATOM 549 C C . ILE A 1 74 ? -15.789 22.844 5.469 1 96.31 74 ILE A C 1
ATOM 551 O O . ILE A 1 74 ? -15.172 23.844 5.859 1 96.31 74 ILE A O 1
ATOM 555 N N . GLU A 1 75 ? -17.125 22.719 5.555 1 97.44 75 GLU A N 1
ATOM 556 C CA . GLU A 1 75 ? -17.922 23.828 6.066 1 97.44 75 GLU A CA 1
ATOM 557 C C . GLU A 1 75 ? -17.484 24.203 7.48 1 97.44 75 GLU A C 1
ATOM 559 O O . GLU A 1 75 ? -17.312 25.375 7.789 1 97.44 75 GLU A O 1
ATOM 564 N N . ALA A 1 76 ? -17.328 23.203 8.258 1 97.12 76 ALA A N 1
ATOM 565 C CA . ALA A 1 76 ? -16.938 23.438 9.641 1 97.12 76 ALA A CA 1
ATOM 566 C C . ALA A 1 76 ? -15.57 24.125 9.711 1 97.12 76 ALA A C 1
ATOM 568 O O . ALA A 1 76 ? -15.391 25.078 10.484 1 97.12 76 ALA A O 1
ATOM 569 N N . GLY A 1 77 ? -14.586 23.672 8.945 1 97.25 77 GLY A N 1
ATOM 570 C CA . GLY A 1 77 ? -13.266 24.281 8.922 1 97.25 77 GLY A CA 1
ATOM 571 C C . GLY A 1 77 ? -13.289 25.734 8.461 1 97.25 77 GLY A C 1
ATOM 572 O O . GLY A 1 77 ? -12.656 26.594 9.078 1 97.25 77 GLY A O 1
ATOM 573 N N . VAL A 1 78 ? -14.047 25.953 7.434 1 98.5 78 VAL A N 1
ATOM 574 C CA . VAL A 1 78 ? -14.125 27.281 6.832 1 98.5 78 VAL A CA 1
ATOM 575 C C . VAL A 1 78 ? -14.844 28.234 7.781 1 98.5 78 VAL A C 1
ATOM 577 O O . VAL A 1 78 ? -14.359 29.344 8.055 1 98.5 78 VAL A O 1
ATOM 580 N N . VAL A 1 79 ? -15.984 27.812 8.32 1 98.62 79 VAL A N 1
ATOM 581 C CA . VAL A 1 79 ? -16.797 28.688 9.164 1 98.62 79 VAL A CA 1
ATOM 582 C C . VAL A 1 79 ? -16.062 28.969 10.477 1 98.62 79 VAL A C 1
ATOM 584 O O . VAL A 1 79 ? -16.062 30.094 10.961 1 98.62 79 VAL A O 1
ATOM 587 N N . LEU A 1 80 ? -15.469 27.953 11.023 1 98.31 80 LEU A N 1
ATOM 588 C CA . LEU A 1 80 ? -14.711 28.172 12.25 1 98.31 80 LEU A CA 1
ATOM 589 C C . LEU A 1 80 ? -13.562 29.141 12.023 1 98.31 80 LEU A C 1
ATOM 591 O O . LEU A 1 80 ? -13.305 30 12.859 1 98.31 80 LEU A O 1
ATOM 595 N N . GLY A 1 81 ? -12.836 29.016 10.93 1 98.31 81 GLY A N 1
ATOM 596 C CA . GLY A 1 81 ? -11.789 29.953 10.578 1 98.31 81 GLY A CA 1
ATOM 597 C C . GLY A 1 81 ? -12.297 31.375 10.406 1 98.31 81 GLY A C 1
ATOM 598 O O . GLY A 1 81 ? -11.656 32.344 10.852 1 98.31 81 GLY A O 1
ATOM 599 N N . ALA A 1 82 ? -13.453 31.484 9.797 1 98.25 82 ALA A N 1
ATOM 600 C CA . ALA A 1 82 ? -14.039 32.781 9.516 1 98.25 82 ALA A CA 1
ATOM 601 C C . ALA A 1 82 ? -14.484 33.5 10.797 1 98.25 82 ALA A C 1
ATOM 603 O O . ALA A 1 82 ? -14.391 34.719 10.914 1 98.25 82 ALA A O 1
ATOM 604 N N . VAL A 1 83 ? -14.93 32.719 11.711 1 96.69 83 VAL A N 1
ATOM 605 C CA . VAL A 1 83 ? -15.531 33.344 12.898 1 96.69 83 VAL A CA 1
ATOM 606 C C . VAL A 1 83 ? -14.469 33.5 13.992 1 96.69 83 VAL A C 1
ATOM 608 O O . VAL A 1 83 ? -14.508 34.469 14.758 1 96.69 83 VAL A O 1
ATOM 611 N N . ALA A 1 84 ? -13.562 32.531 14.016 1 96.56 84 ALA A N 1
ATOM 612 C CA . ALA A 1 84 ? -12.742 32.5 15.219 1 96.56 84 ALA A CA 1
ATOM 613 C C . ALA A 1 84 ? -11.258 32.406 14.867 1 96.56 84 ALA A C 1
ATOM 615 O O . ALA A 1 84 ? -10.398 32.469 15.742 1 96.56 84 ALA A O 1
ATOM 616 N N . GLY A 1 85 ? -10.883 32.25 13.648 1 97.25 85 GLY A N 1
ATOM 617 C CA . GLY A 1 85 ? -9.492 32.062 13.266 1 97.25 85 GLY A CA 1
ATOM 618 C C . GLY A 1 85 ? -8.641 33.281 13.422 1 97.25 85 GLY A C 1
ATOM 619 O O . GLY A 1 85 ? -9.125 34.406 13.219 1 97.25 85 GLY A O 1
ATOM 620 N N . ASN A 1 86 ? -7.41 33.094 13.82 1 97.5 86 ASN A N 1
ATOM 621 C CA . ASN A 1 86 ? -6.383 34.125 13.82 1 97.5 86 ASN A CA 1
ATOM 622 C C . ASN A 1 86 ? -5.316 33.875 12.758 1 97.5 86 ASN A C 1
ATOM 624 O O . ASN A 1 86 ? -4.359 33.125 13.016 1 97.5 86 ASN A O 1
ATOM 628 N N . ALA A 1 87 ? -5.371 34.5 11.617 1 96.62 87 ALA A N 1
ATOM 629 C CA . ALA A 1 87 ? -4.531 34.219 10.461 1 96.62 87 ALA A CA 1
ATOM 630 C C . ALA A 1 87 ? -3.059 34.469 10.773 1 96.62 87 ALA A C 1
ATOM 632 O O . ALA A 1 87 ? -2.172 33.906 10.133 1 96.62 87 ALA A O 1
ATOM 633 N N . SER A 1 88 ? -2.756 35.312 11.711 1 96.88 88 SER A N 1
ATOM 634 C CA . SER A 1 88 ? -1.376 35.625 12.055 1 96.88 88 SER A CA 1
ATOM 635 C C . SER A 1 88 ? -0.654 34.438 12.648 1 96.88 88 SER A C 1
ATOM 637 O O . SER A 1 88 ? 0.577 34.406 12.719 1 96.88 88 SER A O 1
ATOM 639 N N . LEU A 1 89 ? -1.382 33.438 13.039 1 95.69 89 LEU A N 1
ATOM 640 C CA . LEU A 1 89 ? -0.798 32.25 13.648 1 95.69 89 LEU A CA 1
ATOM 641 C C . LEU A 1 89 ? -0.554 31.156 12.602 1 95.69 89 LEU A C 1
ATOM 643 O O . LEU A 1 89 ? -0.157 30.031 12.945 1 95.69 89 LEU A O 1
ATOM 647 N N . ASN A 1 90 ? -0.824 31.422 11.383 1 95.69 90 ASN A N 1
ATOM 648 C CA . ASN A 1 90 ? -0.55 30.531 10.258 1 95.69 90 ASN A CA 1
ATOM 649 C C . ASN A 1 90 ? -1.164 29.141 10.477 1 95.69 90 ASN A C 1
ATOM 651 O O . ASN A 1 90 ? -2.375 29.016 10.664 1 95.69 90 ASN A O 1
ATOM 655 N N . MET A 1 91 ? -0.331 28.094 10.625 1 94.94 91 MET A N 1
ATOM 656 C CA . MET A 1 91 ? -0.822 26.719 10.711 1 94.94 91 MET A CA 1
ATOM 657 C C . MET A 1 91 ? -1.361 26.422 12.102 1 94.94 91 MET A C 1
ATOM 659 O O . MET A 1 91 ? -1.828 25.312 12.367 1 94.94 91 MET A O 1
ATOM 663 N N . GLU A 1 92 ? -1.347 27.375 12.945 1 95.44 92 GLU A N 1
ATOM 664 C CA . GLU A 1 92 ? -1.979 27.281 14.258 1 95.44 92 GLU A CA 1
ATOM 665 C C . GLU A 1 92 ? -3.152 28.25 14.375 1 95.44 92 GLU A C 1
ATOM 667 O O . GLU A 1 92 ? -3.455 28.734 15.469 1 95.44 92 GLU A O 1
ATOM 672 N N . VAL A 1 93 ? -3.809 28.547 13.32 1 97.19 93 VAL A N 1
ATOM 673 C CA . VAL A 1 93 ? -4.832 29.562 13.141 1 97.19 93 VAL A CA 1
ATOM 674 C C . VAL A 1 93 ? -5.984 29.328 14.117 1 97.19 93 VAL A C 1
ATOM 676 O O . VAL A 1 93 ? -6.656 30.266 14.539 1 97.19 93 VAL A O 1
ATOM 679 N N . LEU A 1 94 ? -6.176 28.094 14.609 1 97.12 94 LEU A N 1
ATOM 680 C CA . LEU A 1 94 ? -7.328 27.766 15.438 1 97.12 94 LEU A CA 1
ATOM 681 C C . LEU A 1 94 ? -6.91 27.547 16.891 1 97.12 94 LEU A C 1
ATOM 683 O O . LEU A 1 94 ? -7.703 27.062 17.703 1 97.12 94 LEU A O 1
ATOM 687 N N . SER A 1 95 ? -5.688 27.859 17.266 1 94.62 95 SER A N 1
ATOM 688 C CA . SER A 1 95 ? -5.109 27.484 18.547 1 94.62 95 SER A CA 1
ATOM 689 C C . SER A 1 95 ? -5.812 28.219 19.703 1 94.62 95 SER A C 1
ATOM 691 O O . SER A 1 95 ? -5.809 27.734 20.828 1 94.62 95 SER A O 1
ATOM 693 N N . ASN A 1 96 ? -6.5 29.344 19.406 1 94.56 96 ASN A N 1
ATOM 694 C CA . ASN A 1 96 ? -7.043 30.172 20.484 1 94.56 96 ASN A CA 1
ATOM 695 C C . ASN A 1 96 ? -8.57 30.188 20.453 1 94.56 96 ASN A C 1
ATOM 697 O O . ASN A 1 96 ? -9.195 31.016 21.109 1 94.56 96 ASN A O 1
ATOM 701 N N . VAL A 1 97 ? -9.188 29.297 19.766 1 96.31 97 VAL A N 1
ATOM 702 C CA . VAL A 1 97 ? -10.641 29.25 19.688 1 96.31 97 VAL A CA 1
ATOM 703 C C . VAL A 1 97 ? -11.234 28.938 21.047 1 96.31 97 VAL A C 1
ATOM 705 O O . VAL A 1 97 ? -10.758 28.047 21.75 1 96.31 97 VAL A O 1
ATOM 708 N N . ASN A 1 98 ? -12.195 29.672 21.453 1 95 98 ASN A N 1
ATOM 709 C CA . ASN A 1 98 ? -12.828 29.453 22.75 1 95 98 ASN A CA 1
ATOM 710 C C . ASN A 1 98 ? -14.242 28.906 22.594 1 95 98 ASN A C 1
ATOM 712 O O . ASN A 1 98 ? -14.711 28.672 21.469 1 95 98 ASN A O 1
ATOM 716 N N . GLU A 1 99 ? -14.922 28.734 23.688 1 95.56 99 GLU A N 1
ATOM 717 C CA . GLU A 1 99 ? -16.219 28.062 23.703 1 95.56 99 GLU A CA 1
ATOM 718 C C . GLU A 1 99 ? -17.281 28.938 23.047 1 95.56 99 GLU A C 1
ATOM 720 O O . GLU A 1 99 ? -18.203 28.422 22.391 1 95.56 99 GLU A O 1
ATOM 725 N N . PHE A 1 100 ? -17.219 30.172 23.297 1 96.5 100 PHE A N 1
ATOM 726 C CA . PHE A 1 100 ? -18.188 31.094 22.703 1 96.5 100 PHE A CA 1
ATOM 727 C C . PHE A 1 100 ? -18.094 31.062 21.172 1 96.5 100 PHE A C 1
ATOM 729 O O . PHE A 1 100 ? -19.109 31.062 20.484 1 96.5 100 PHE A O 1
ATOM 736 N N . GLU A 1 101 ? -16.938 31.047 20.734 1 96.62 101 GLU A N 1
ATOM 737 C CA . GLU A 1 101 ? -16.688 31.031 19.297 1 96.62 101 GLU A CA 1
ATOM 738 C C . GLU A 1 101 ? -17.125 29.703 18.672 1 96.62 101 GLU A C 1
ATOM 740 O O . GLU A 1 101 ? -17.625 29.672 17.547 1 96.62 101 GLU A O 1
ATOM 745 N N . ARG A 1 102 ? -16.938 28.609 19.359 1 96.75 102 ARG A N 1
ATOM 746 C CA . ARG A 1 102 ? -17.438 27.312 18.906 1 96.75 102 ARG A CA 1
ATOM 747 C C . ARG A 1 102 ? -18.953 27.328 18.766 1 96.75 102 ARG A C 1
ATOM 749 O O . ARG A 1 102 ? -19.5 26.781 17.797 1 96.75 102 ARG A O 1
ATOM 756 N N . LYS A 1 103 ? -19.578 27.922 19.766 1 97.12 103 LYS A N 1
ATOM 757 C CA . LYS A 1 103 ? -21.031 28.031 19.719 1 97.12 103 LYS A CA 1
ATOM 758 C C . LYS A 1 103 ? -21.484 28.859 18.531 1 97.12 103 LYS A C 1
ATOM 760 O O . LYS A 1 103 ? -22.453 28.5 17.844 1 97.12 103 LYS A O 1
ATOM 765 N N . ARG A 1 104 ? -20.844 29.969 18.344 1 97.31 104 ARG A N 1
ATOM 766 C CA . ARG A 1 104 ? -21.172 30.812 17.203 1 97.31 104 ARG A CA 1
ATOM 767 C C . ARG A 1 104 ? -20.984 30.062 15.891 1 97.31 104 ARG A C 1
ATOM 769 O O . ARG A 1 104 ? -21.812 30.203 14.977 1 97.31 104 ARG A O 1
ATOM 776 N N . CYS A 1 105 ? -19.891 29.344 15.75 1 97.62 105 CYS A N 1
ATOM 777 C CA . CYS A 1 105 ? -19.641 28.531 14.57 1 97.62 105 CYS A CA 1
ATOM 778 C C . CYS A 1 105 ? -20.797 27.578 14.305 1 97.62 105 CYS A C 1
ATOM 780 O O . CYS A 1 105 ? -21.281 27.469 13.18 1 97.62 105 CYS A O 1
ATOM 782 N N . ARG A 1 106 ? -21.266 26.922 15.336 1 97.56 106 ARG A N 1
ATOM 783 C CA . ARG A 1 106 ? -22.359 25.969 15.203 1 97.56 106 ARG A CA 1
ATOM 784 C C . ARG A 1 106 ? -23.641 26.672 14.734 1 97.56 106 ARG A C 1
ATOM 786 O O . ARG A 1 106 ? -24.391 26.125 13.922 1 97.56 106 ARG A O 1
ATOM 793 N N . GLU A 1 107 ? -23.859 27.812 15.273 1 97.69 107 GLU A N 1
ATOM 794 C CA . GLU A 1 107 ? -25.016 28.609 14.859 1 97.69 107 GLU A CA 1
ATOM 795 C C . GLU A 1 107 ? -24.969 28.922 13.367 1 97.69 107 GLU A C 1
ATOM 797 O O . GLU A 1 107 ? -25.984 28.812 12.68 1 97.69 107 GLU A O 1
ATOM 802 N N . LEU A 1 108 ? -23.859 29.297 12.922 1 97.88 108 LEU A N 1
ATOM 803 C CA . LEU A 1 108 ? -23.703 29.688 11.523 1 97.88 108 LEU A CA 1
ATOM 804 C C . LEU A 1 108 ? -23.781 28.469 10.609 1 97.88 108 LEU A C 1
ATOM 806 O O . LEU A 1 108 ? -24.266 28.562 9.484 1 97.88 108 LEU A O 1
ATOM 810 N N . LEU A 1 109 ? -23.234 27.359 11.047 1 97.69 109 LEU A N 1
ATOM 811 C CA . LEU A 1 109 ? -23.344 26.109 10.297 1 97.69 109 LEU A CA 1
ATOM 812 C C . LEU A 1 109 ? -24.797 25.688 10.148 1 97.69 109 LEU A C 1
ATOM 814 O O . LEU A 1 109 ? -25.203 25.203 9.086 1 97.69 109 LEU A O 1
ATOM 818 N N . ASP A 1 110 ? -25.562 25.875 11.188 1 97.56 110 ASP A N 1
ATOM 819 C CA . ASP A 1 110 ? -26.984 25.547 11.164 1 97.56 110 ASP A CA 1
ATOM 820 C C . ASP A 1 110 ? -27.734 26.422 10.156 1 97.56 110 ASP A C 1
ATOM 822 O O . ASP A 1 110 ? -28.703 25.984 9.539 1 97.56 110 ASP A O 1
ATOM 826 N N . LYS A 1 111 ? -27.281 27.625 10.031 1 97.56 111 LYS A N 1
ATOM 827 C CA . LYS A 1 111 ? -27.875 28.547 9.078 1 97.56 111 LYS A CA 1
ATOM 828 C C . LYS A 1 111 ? -27.406 28.25 7.652 1 97.56 111 LYS A C 1
ATOM 830 O O . LYS A 1 111 ? -27.891 28.859 6.695 1 97.56 111 LYS A O 1
ATOM 835 N N . LYS A 1 112 ? -26.438 27.375 7.43 1 97.38 112 LYS A N 1
ATOM 836 C CA . LYS A 1 112 ? -25.906 26.922 6.137 1 97.38 112 LYS A CA 1
ATOM 837 C C . LYS A 1 112 ? -25.344 28.094 5.34 1 97.38 112 LYS A C 1
ATOM 839 O O . LYS A 1 112 ? -25.656 28.266 4.16 1 97.38 112 LYS A O 1
ATOM 844 N N . ILE A 1 113 ? -24.547 28.828 5.984 1 97.88 113 ILE A N 1
ATOM 845 C CA . ILE A 1 113 ? -24.031 30.031 5.336 1 97.88 113 ILE A CA 1
ATOM 846 C C . ILE A 1 113 ? -22.906 29.656 4.387 1 97.88 113 ILE A C 1
ATOM 848 O O . ILE A 1 113 ? -22.469 30.484 3.578 1 97.88 113 ILE A O 1
ATOM 852 N N . CYS A 1 114 ? -22.375 28.484 4.48 1 98.25 114 CYS A N 1
ATOM 853 C CA . CYS A 1 114 ? -21.219 28.062 3.701 1 98.25 114 CYS A CA 1
ATOM 854 C C . CYS A 1 114 ? -21.594 27 2.686 1 98.25 114 CYS A C 1
ATOM 856 O O . CYS A 1 114 ? -22.141 25.953 3.049 1 98.25 114 CYS A O 1
ATOM 858 N N . LYS A 1 115 ? -21.281 27.266 1.443 1 97.56 115 LYS A N 1
ATOM 859 C CA . LYS A 1 115 ? -21.438 26.312 0.349 1 97.56 115 LYS A CA 1
ATOM 860 C C . LYS A 1 115 ? -20.094 25.828 -0.156 1 97.56 115 LYS A C 1
ATOM 862 O O . LYS A 1 115 ? -19.141 26.609 -0.27 1 97.56 115 LYS A O 1
ATOM 867 N N . VAL A 1 116 ? -20.016 24.531 -0.403 1 96.94 116 VAL A N 1
ATOM 868 C CA . VAL A 1 116 ? -18.781 23.938 -0.895 1 96.94 116 VAL A CA 1
ATOM 869 C C . VAL A 1 116 ? -18.938 23.562 -2.363 1 96.94 116 VAL A C 1
ATOM 871 O O . VAL A 1 116 ? -19.953 22.953 -2.746 1 96.94 116 VAL A O 1
ATOM 874 N N . GLU A 1 117 ? -17.969 23.875 -3.201 1 96.69 117 GLU A N 1
ATOM 875 C CA . GLU A 1 117 ? -17.953 23.531 -4.617 1 96.69 117 GLU A CA 1
ATOM 876 C C . GLU A 1 117 ? -16.625 22.875 -5.012 1 96.69 117 GLU A C 1
ATOM 878 O O . GLU A 1 117 ? -15.578 23.188 -4.438 1 96.69 117 GLU A O 1
ATOM 883 N N . LEU A 1 118 ? -16.719 22.016 -5.949 1 94.5 118 LEU A N 1
ATOM 884 C CA . LEU A 1 118 ? -15.508 21.422 -6.504 1 94.5 118 LEU A CA 1
ATOM 885 C C . LEU A 1 118 ? -14.828 22.375 -7.484 1 94.5 118 LEU A C 1
ATOM 887 O O . LEU A 1 118 ? -15.477 22.891 -8.398 1 94.5 118 LEU A O 1
ATOM 891 N N . LEU A 1 119 ? -13.625 22.625 -7.199 1 95.81 119 LEU A N 1
ATOM 892 C CA . LEU A 1 119 ? -12.797 23.438 -8.078 1 95.81 119 LEU A CA 1
ATOM 893 C C . LEU A 1 119 ? -12.047 22.578 -9.086 1 95.81 119 LEU A C 1
ATOM 895 O O . LEU A 1 119 ? -11.227 21.75 -8.703 1 95.81 119 LEU A O 1
ATOM 899 N N . ASP A 1 120 ? -12.352 22.672 -10.344 1 91.56 120 ASP A N 1
ATOM 900 C CA . ASP A 1 120 ? -11.609 21.969 -11.375 1 91.56 120 ASP A CA 1
ATOM 901 C C . ASP A 1 120 ? -10.242 22.609 -11.609 1 91.56 120 ASP A C 1
ATOM 903 O O . ASP A 1 120 ? -10.133 23.625 -12.297 1 91.56 120 ASP A O 1
ATOM 907 N N . SER A 1 121 ? -9.234 22.094 -10.945 1 92 121 SER A N 1
ATOM 908 C CA . SER A 1 121 ? -7.887 22.641 -10.984 1 92 121 SER A CA 1
ATOM 909 C C . SER A 1 121 ? -6.844 21.531 -11.141 1 92 121 SER A C 1
ATOM 911 O O . SER A 1 121 ? -6.973 20.469 -10.539 1 92 121 SER A O 1
ATOM 913 N N . PRO A 1 122 ? -5.867 21.75 -11.992 1 87.88 122 PRO A N 1
ATOM 914 C CA . PRO A 1 122 ? -4.758 20.797 -12.078 1 87.88 122 PRO A CA 1
ATOM 915 C C . PRO A 1 122 ? -3.84 20.844 -10.859 1 87.88 122 PRO A C 1
ATOM 917 O O . PRO A 1 122 ? -3.02 19.938 -10.664 1 87.88 122 PRO A O 1
ATOM 920 N N . VAL A 1 123 ? -3.936 21.953 -10.102 1 91.31 123 VAL A N 1
ATOM 921 C CA . VAL A 1 123 ? -3.135 22.094 -8.891 1 91.31 123 VAL A CA 1
ATOM 922 C C . VAL A 1 123 ? -3.791 21.328 -7.75 1 91.31 123 VAL A C 1
ATOM 924 O O . VAL A 1 123 ? -4.969 21.531 -7.453 1 91.31 123 VAL A O 1
ATOM 927 N N . VAL A 1 124 ? -3.068 20.516 -7.094 1 90.38 124 VAL A N 1
ATOM 928 C CA . VAL A 1 124 ? -3.627 19.578 -6.121 1 90.38 124 VAL A CA 1
ATOM 929 C C . VAL A 1 124 ? -4.02 20.328 -4.852 1 90.38 124 VAL A C 1
ATOM 931 O O . VAL A 1 124 ? -4.969 19.953 -4.164 1 90.38 124 VAL A O 1
ATOM 934 N N . LEU A 1 125 ? -3.205 21.297 -4.469 1 94.31 125 LEU A N 1
ATOM 935 C CA . LEU A 1 125 ? -3.521 22.156 -3.336 1 94.31 125 LEU A CA 1
ATOM 936 C C . LEU A 1 125 ? -3.99 23.531 -3.812 1 94.31 125 LEU A C 1
ATOM 938 O O . LEU A 1 125 ? -3.18 24.453 -3.971 1 94.31 125 LEU A O 1
ATOM 942 N N . HIS A 1 126 ? -5.262 23.672 -4.016 1 96.44 126 HIS A N 1
ATOM 943 C CA . HIS A 1 126 ? -5.895 24.859 -4.562 1 96.44 126 HIS A CA 1
ATOM 944 C C . HIS A 1 126 ? -7.297 25.062 -3.99 1 96.44 126 HIS A C 1
ATOM 946 O O . HIS A 1 126 ? -8.117 24.141 -4.035 1 96.44 126 HIS A O 1
ATOM 952 N N . PHE A 1 127 ? -7.484 26.203 -3.387 1 97.94 127 PHE A N 1
ATOM 953 C CA . PHE A 1 127 ? -8.859 26.516 -3.008 1 97.94 127 PHE A CA 1
ATOM 954 C C . PHE A 1 127 ? -9.086 28.031 -3.006 1 97.94 127 PHE A C 1
ATOM 956 O O . PHE A 1 127 ? -8.133 28.812 -2.994 1 97.94 127 PHE A O 1
ATOM 963 N N . ILE A 1 128 ? -10.359 28.438 -3.135 1 98.62 128 ILE A N 1
ATOM 964 C CA . ILE A 1 128 ? -10.805 29.828 -3.137 1 98.62 128 ILE A CA 1
ATOM 965 C C . ILE A 1 128 ? -11.914 30.016 -2.105 1 98.62 128 ILE A C 1
ATOM 967 O O . ILE A 1 128 ? -12.875 29.234 -2.072 1 98.62 128 ILE A O 1
ATOM 971 N N . ILE A 1 129 ? -11.75 30.984 -1.255 1 98.75 129 ILE A N 1
ATOM 972 C CA . ILE A 1 129 ? -12.781 31.359 -0.296 1 98.75 129 ILE A CA 1
ATOM 973 C C . ILE A 1 129 ? -13.422 32.688 -0.722 1 98.75 129 ILE A C 1
ATOM 975 O O . ILE A 1 129 ? -12.734 33.688 -0.831 1 98.75 129 ILE A O 1
ATOM 979 N N . GLU A 1 130 ? -14.664 32.594 -0.959 1 98.81 130 GLU A N 1
ATOM 980 C CA . GLU A 1 130 ? -15.438 33.812 -1.271 1 98.81 130 GLU A CA 1
ATOM 981 C C . GLU A 1 130 ? -16.406 34.156 -0.135 1 98.81 130 GLU A C 1
ATOM 983 O O . GLU A 1 130 ? -17.141 33.281 0.347 1 98.81 130 GLU A O 1
ATOM 988 N N . MET A 1 131 ? -16.375 35.438 0.278 1 98.69 131 MET A N 1
ATOM 989 C CA . MET A 1 131 ? -17.234 35.875 1.366 1 98.69 131 MET A CA 1
ATOM 990 C C . MET A 1 131 ? -18.016 37.125 0.961 1 98.69 131 MET A C 1
ATOM 992 O O . MET A 1 131 ? -17.531 37.938 0.146 1 98.69 131 MET A O 1
ATOM 996 N N . GLN A 1 132 ? -19.172 37.156 1.539 1 98.44 132 GLN A N 1
ATOM 997 C CA . GLN A 1 132 ? -20.031 38.344 1.326 1 98.44 132 GLN A CA 1
ATOM 998 C C . GLN A 1 132 ? -20.672 38.781 2.631 1 98.44 132 GLN A C 1
ATOM 1000 O O . GLN A 1 132 ? -21.094 37.969 3.441 1 98.44 132 GLN A O 1
ATOM 1005 N N . ALA A 1 133 ? -20.75 40.062 2.912 1 97.81 133 ALA A N 1
ATOM 1006 C CA . ALA A 1 133 ? -21.484 40.719 3.982 1 97.81 133 ALA A CA 1
ATOM 1007 C C . ALA A 1 133 ? -22.031 42.062 3.518 1 97.81 133 ALA A C 1
ATOM 1009 O O . ALA A 1 133 ? -21.25 43 3.246 1 97.81 133 ALA A O 1
ATOM 1010 N N . GLY A 1 134 ? -23.375 42.156 3.471 1 96.81 134 GLY A N 1
ATOM 1011 C CA . GLY A 1 134 ? -23.922 43.344 2.812 1 96.81 134 GLY A CA 1
ATOM 1012 C C . GLY A 1 134 ? -23.5 43.469 1.362 1 96.81 134 GLY A C 1
ATOM 1013 O O . GLY A 1 134 ? -23.656 42.5 0.581 1 96.81 134 GLY A O 1
ATOM 1014 N N . ASP A 1 135 ? -22.922 44.594 1.015 1 96.75 135 ASP A N 1
ATOM 1015 C CA . ASP A 1 135 ? -22.5 44.812 -0.362 1 96.75 135 ASP A CA 1
ATOM 1016 C C . ASP A 1 135 ? -21.031 44.469 -0.545 1 96.75 135 ASP A C 1
ATOM 1018 O O . ASP A 1 135 ? -20.531 44.406 -1.673 1 96.75 135 ASP A O 1
ATOM 1022 N N . ASP A 1 136 ? -20.359 44.188 0.528 1 98.12 136 ASP A N 1
ATOM 1023 C CA . ASP A 1 136 ? -18.922 43.938 0.457 1 98.12 136 ASP A CA 1
ATOM 1024 C C . ASP A 1 136 ? -18.641 42.469 0.116 1 98.12 136 ASP A C 1
ATOM 1026 O O . ASP A 1 136 ? -19.344 41.562 0.593 1 98.12 136 ASP A O 1
ATOM 1030 N N . THR A 1 137 ? -17.672 42.281 -0.773 1 98.5 137 THR A N 1
ATOM 1031 C CA . THR A 1 137 ? -17.281 40.938 -1.166 1 98.5 137 THR A CA 1
ATOM 1032 C C . THR A 1 137 ? -15.766 40.781 -1.108 1 98.5 137 THR A C 1
ATOM 1034 O O . THR A 1 137 ? -15.031 41.75 -1.306 1 98.5 137 THR A O 1
ATOM 1037 N N . VAL A 1 138 ? -15.328 39.562 -0.816 1 98.69 138 VAL A N 1
ATOM 1038 C CA . VAL A 1 138 ? -13.914 39.219 -0.841 1 98.69 138 VAL A CA 1
ATOM 1039 C C . VAL A 1 138 ? -13.719 37.844 -1.479 1 98.69 138 VAL A C 1
ATOM 1041 O O . VAL A 1 138 ? -14.531 36.938 -1.275 1 98.69 138 VAL A O 1
ATOM 1044 N N . SER A 1 139 ? -12.711 37.719 -2.324 1 98.69 139 SER A N 1
ATOM 1045 C CA . SER A 1 139 ? -12.242 36.438 -2.852 1 98.69 139 SER A CA 1
ATOM 1046 C C . SER A 1 139 ? -10.766 36.219 -2.541 1 98.69 139 SER A C 1
ATOM 1048 O O . SER A 1 139 ? -9.93 37.062 -2.844 1 98.69 139 SER A O 1
ATOM 1050 N N . LEU A 1 140 ? -10.477 35.188 -1.892 1 98.62 140 LEU A N 1
ATOM 1051 C CA . LEU A 1 140 ? -9.109 34.875 -1.517 1 98.62 140 LEU A CA 1
ATOM 1052 C C . LEU A 1 140 ? -8.703 33.5 -2.061 1 98.62 140 LEU A C 1
ATOM 1054 O O . LEU A 1 140 ? -9.422 32.531 -1.872 1 98.62 140 LEU A O 1
ATOM 1058 N N . GLU A 1 141 ? -7.527 33.438 -2.705 1 98.19 141 GLU A N 1
ATOM 1059 C CA . GLU A 1 141 ? -7.059 32.25 -3.383 1 98.19 141 GLU A CA 1
ATOM 1060 C C . GLU A 1 141 ? -5.758 31.734 -2.771 1 98.19 141 GLU A C 1
ATOM 1062 O O . GLU A 1 141 ? -4.82 32.5 -2.561 1 98.19 141 GLU A O 1
ATOM 1067 N N . ILE A 1 142 ? -5.734 30.484 -2.414 1 96.94 142 ILE A N 1
ATOM 1068 C CA . ILE A 1 142 ? -4.535 29.812 -1.934 1 96.94 142 ILE A CA 1
ATOM 1069 C C . ILE A 1 142 ? -4.16 28.688 -2.889 1 96.94 142 ILE A C 1
ATOM 1071 O O . ILE A 1 142 ? -5.012 27.875 -3.266 1 96.94 142 ILE A O 1
ATOM 1075 N N . LYS A 1 143 ? -2.822 28.578 -3.252 1 94.25 143 LYS A N 1
ATOM 1076 C CA . LYS A 1 143 ? -2.32 27.578 -4.188 1 94.25 143 LYS A CA 1
ATOM 1077 C C . LYS A 1 143 ? -0.956 27.062 -3.75 1 94.25 143 LYS A C 1
ATOM 1079 O O . LYS A 1 143 ? -0.197 27.766 -3.084 1 94.25 143 LYS A O 1
ATOM 1084 N N . TYR A 1 144 ? -0.644 25.797 -4.074 1 91.19 144 TYR A N 1
ATOM 1085 C CA . TYR A 1 144 ? 0.673 25.172 -4.051 1 91.19 144 TYR A CA 1
ATOM 1086 C C . TYR A 1 144 ? 1.096 24.844 -2.623 1 91.19 144 TYR A C 1
ATOM 1088 O O . TYR A 1 144 ? 1.812 23.859 -2.389 1 91.19 144 TYR A O 1
ATOM 1096 N N . ASP A 1 145 ? 0.752 25.719 -1.691 1 92.31 145 ASP A N 1
ATOM 1097 C CA . ASP A 1 145 ? 1.078 25.5 -0.283 1 92.31 145 ASP A CA 1
ATOM 1098 C C . ASP A 1 145 ? -0.088 25.906 0.615 1 92.31 145 ASP A C 1
ATOM 1100 O O . ASP A 1 145 ? -0.915 26.75 0.231 1 92.31 145 ASP A O 1
ATOM 1104 N N . HIS A 1 146 ? -0.072 25.5 1.854 1 94.19 146 HIS A N 1
ATOM 1105 C CA . HIS A 1 146 ? -1.221 25.578 2.75 1 94.19 146 HIS A CA 1
ATOM 1106 C C . HIS A 1 146 ? -1.518 27.016 3.148 1 94.19 146 HIS A C 1
ATOM 1108 O O . HIS A 1 146 ? -2.656 27.344 3.488 1 94.19 146 HIS A O 1
ATOM 1114 N N . ILE A 1 147 ? -0.482 27.875 3.139 1 93.44 147 ILE A N 1
ATOM 1115 C CA . ILE A 1 147 ? -0.733 29.234 3.604 1 93.44 147 ILE A CA 1
ATOM 1116 C C . ILE A 1 147 ? -0.26 30.234 2.551 1 93.44 147 ILE A C 1
ATOM 1118 O O . ILE A 1 147 ? 0.051 31.375 2.873 1 93.44 147 ILE A O 1
ATOM 1122 N N . ASN A 1 148 ? -0.088 29.719 1.312 1 93.56 148 ASN A N 1
ATOM 1123 C CA . ASN A 1 148 ? 0.377 30.594 0.237 1 93.56 148 ASN A CA 1
ATOM 1124 C C . ASN A 1 148 ? -0.785 31.297 -0.449 1 93.56 148 ASN A C 1
ATOM 1126 O O . ASN A 1 148 ? -1.331 30.797 -1.434 1 93.56 148 ASN A O 1
ATOM 1130 N N . VAL A 1 149 ? -1.091 32.531 -0.015 1 96.25 149 VAL A N 1
ATOM 1131 C CA . VAL A 1 149 ? -2.139 33.344 -0.633 1 96.25 149 VAL A CA 1
ATOM 1132 C C . VAL A 1 149 ? -1.639 33.906 -1.96 1 96.25 149 VAL A C 1
ATOM 1134 O O . VAL A 1 149 ? -0.654 34.656 -1.993 1 96.25 149 VAL A O 1
ATOM 1137 N N . THR A 1 150 ? -2.316 33.625 -3.027 1 96.31 150 THR A N 1
ATOM 1138 C CA . THR A 1 150 ? -1.82 34 -4.344 1 96.31 150 THR A CA 1
ATOM 1139 C C . THR A 1 150 ? -2.641 35.156 -4.918 1 96.31 150 THR A C 1
ATOM 1141 O O . THR A 1 150 ? -2.168 35.875 -5.793 1 96.31 150 THR A O 1
ATOM 1144 N N . LYS A 1 151 ? -3.898 35.344 -4.434 1 97.31 151 LYS A N 1
ATOM 1145 C CA . LYS A 1 151 ? -4.758 36.375 -4.953 1 97.31 151 LYS A CA 1
ATOM 1146 C C . LYS A 1 151 ? -5.801 36.812 -3.92 1 97.31 151 LYS A C 1
ATOM 1148 O O . LYS A 1 151 ? -6.359 35.969 -3.217 1 97.31 151 LYS A O 1
ATOM 1153 N N . ILE A 1 152 ? -6 38.125 -3.818 1 98.12 152 ILE A N 1
ATOM 1154 C CA . ILE A 1 152 ? -7.062 38.688 -2.992 1 98.12 152 ILE A CA 1
ATOM 1155 C C . ILE A 1 152 ? -7.805 39.781 -3.773 1 98.12 152 ILE A C 1
ATOM 1157 O O . ILE A 1 152 ? -7.188 40.688 -4.324 1 98.12 152 ILE A O 1
ATOM 1161 N N . VAL A 1 153 ? -9.078 39.625 -3.898 1 98.44 153 VAL A N 1
ATOM 1162 C CA . VAL A 1 153 ? -9.938 40.625 -4.539 1 98.44 153 VAL A CA 1
ATOM 1163 C C . VAL A 1 153 ? -11 41.094 -3.555 1 98.44 153 VAL A C 1
ATOM 1165 O O . VAL A 1 153 ? -11.711 40.312 -2.951 1 98.44 153 VAL A O 1
ATOM 1168 N N . LYS A 1 154 ? -11.086 42.375 -3.293 1 98.44 154 LYS A N 1
ATOM 1169 C CA . LYS A 1 154 ? -12.133 43 -2.467 1 98.44 154 LYS A CA 1
ATOM 1170 C C . LYS A 1 154 ? -12.977 43.969 -3.273 1 98.44 154 LYS A C 1
ATOM 1172 O O . LYS A 1 154 ? -12.445 44.906 -3.867 1 98.44 154 LYS A O 1
ATOM 1177 N N . ASN A 1 155 ? -14.234 43.719 -3.312 1 97.88 155 ASN A N 1
ATOM 1178 C CA . ASN A 1 155 ? -15.148 44.594 -4.039 1 97.88 155 ASN A CA 1
ATOM 1179 C C . ASN A 1 155 ? -14.633 44.906 -5.445 1 97.88 155 ASN A C 1
ATOM 1181 O O . ASN A 1 155 ? -14.555 46.062 -5.844 1 97.88 155 ASN A O 1
ATOM 1185 N N . GLN A 1 156 ? -14.164 43.906 -6.148 1 95.44 156 GLN A N 1
ATOM 1186 C CA . GLN A 1 156 ? -13.711 43.938 -7.535 1 95.44 156 GLN A CA 1
ATOM 1187 C C . GLN A 1 156 ? -12.336 44.594 -7.656 1 95.44 156 GLN A C 1
ATOM 1189 O O . GLN A 1 156 ? -11.789 44.688 -8.75 1 95.44 156 GLN A O 1
ATOM 1194 N N . GLU A 1 157 ? -11.766 44.969 -6.566 1 97.44 157 GLU A N 1
ATOM 1195 C CA . GLU A 1 157 ? -10.406 45.5 -6.57 1 97.44 157 GLU A CA 1
ATOM 1196 C C . GLU A 1 157 ? -9.391 44.406 -6.188 1 97.44 157 GLU A C 1
ATOM 1198 O O . GLU A 1 157 ? -9.531 43.781 -5.145 1 97.44 157 GLU A O 1
ATOM 1203 N N . VAL A 1 158 ? -8.406 44.281 -6.988 1 97.12 158 VAL A N 1
ATOM 1204 C CA . VAL A 1 158 ? -7.359 43.281 -6.738 1 97.12 158 VAL A CA 1
ATOM 1205 C C . VAL A 1 158 ? -6.371 43.844 -5.715 1 97.12 158 VAL A C 1
ATOM 1207 O O . VAL A 1 158 ? -5.703 44.844 -5.969 1 97.12 158 VAL A O 1
ATOM 1210 N N . LEU A 1 159 ? -6.301 43.25 -4.598 1 97.31 159 LEU A N 1
ATOM 1211 C CA . LEU A 1 159 ? -5.406 43.688 -3.533 1 97.31 159 LEU A CA 1
ATOM 1212 C C . LEU A 1 159 ? -4.074 42.938 -3.602 1 97.31 159 LEU A C 1
ATOM 1214 O O . LEU A 1 159 ? -3.049 43.469 -3.156 1 97.31 159 LEU A O 1
ATOM 1218 N N . LEU A 1 160 ? -4.082 41.719 -4.035 1 95.75 160 LEU A N 1
ATOM 1219 C CA . LEU A 1 160 ? -2.91 40.844 -4.184 1 95.75 160 LEU A CA 1
ATOM 1220 C C . LEU A 1 160 ? -3.047 39.938 -5.402 1 95.75 160 LEU A C 1
ATOM 1222 O O . LEU A 1 160 ? -4.121 39.406 -5.652 1 95.75 160 LEU A O 1
ATOM 1226 N N . ASP A 1 161 ? -2.047 39.781 -6.238 1 93.69 161 ASP A N 1
ATOM 1227 C CA . ASP A 1 161 ? -1.976 38.906 -7.391 1 93.69 161 ASP A CA 1
ATOM 1228 C C . ASP A 1 161 ? -0.553 38.375 -7.602 1 93.69 161 ASP A C 1
ATOM 1230 O O . ASP A 1 161 ? 0.247 39.031 -8.289 1 93.69 161 ASP A O 1
ATOM 1234 N N . SER A 1 162 ? -0.249 37.375 -6.965 1 88.62 162 SER A N 1
ATOM 1235 C CA . SER A 1 162 ? 1.077 36.75 -7.016 1 88.62 162 SER A CA 1
ATOM 1236 C C . SER A 1 162 ? 0.986 35.25 -7.164 1 88.62 162 SER A C 1
ATOM 1238 O O . SER A 1 162 ? 0.962 34.5 -6.168 1 88.62 162 SER A O 1
ATOM 1240 N N . ASP A 1 163 ? 0.881 34.75 -8.391 1 80 163 ASP A N 1
ATOM 1241 C CA . ASP A 1 163 ? 0.711 33.312 -8.641 1 80 163 ASP A CA 1
ATOM 1242 C C . ASP A 1 163 ? 2.053 32.594 -8.617 1 80 163 ASP A C 1
ATOM 1244 O O . ASP A 1 163 ? 2.449 31.969 -9.602 1 80 163 ASP A O 1
ATOM 1248 N N . HIS A 1 164 ? 2.762 32.875 -7.75 1 71.06 164 HIS A N 1
ATOM 1249 C CA . HIS A 1 164 ? 4.039 32.156 -7.695 1 71.06 164 HIS A CA 1
ATOM 1250 C C . HIS A 1 164 ? 3.914 30.859 -6.906 1 71.06 164 HIS A C 1
ATOM 1252 O O . HIS A 1 164 ? 3.229 30.812 -5.883 1 71.06 164 HIS A O 1
ATOM 1258 N N . LYS A 1 165 ? 4.395 29.828 -7.656 1 60.44 165 LYS A N 1
ATOM 1259 C CA . LYS A 1 165 ? 4.512 28.547 -6.953 1 60.44 165 LYS A CA 1
ATOM 1260 C C . LYS A 1 165 ? 5.406 28.688 -5.723 1 60.44 165 LYS A C 1
ATOM 1262 O O . LYS A 1 165 ? 6.457 29.328 -5.781 1 60.44 165 LYS A O 1
ATOM 1267 N N . SER A 1 166 ? 4.781 28.594 -4.496 1 50.34 166 SER A N 1
ATOM 1268 C CA . SER A 1 166 ? 5.461 28.766 -3.217 1 50.34 166 SER A CA 1
ATOM 1269 C C . SER A 1 166 ? 6.953 28.469 -3.342 1 50.34 166 SER A C 1
ATOM 1271 O O . SER A 1 166 ? 7.781 29.172 -2.768 1 50.34 166 SER A O 1
ATOM 1273 N N . GLY A 1 167 ? 7.465 27.422 -3.875 1 47.31 167 GLY A N 1
ATOM 1274 C CA . GLY A 1 167 ? 8.852 27 -3.967 1 47.31 167 GLY A CA 1
ATOM 1275 C C . GLY A 1 167 ? 9.664 27.812 -4.957 1 47.31 167 GLY A C 1
ATOM 1276 O O . GLY A 1 167 ? 10.891 27.703 -5.004 1 47.31 167 GLY A O 1
ATOM 1277 N N . GLU A 1 168 ? 8.969 28.422 -5.809 1 48.12 168 GLU A N 1
ATOM 1278 C CA . GLU A 1 168 ? 9.719 29.188 -6.797 1 48.12 168 GLU A CA 1
ATOM 1279 C C . GLU A 1 168 ? 9.945 30.625 -6.328 1 48.12 168 GLU A C 1
ATOM 1281 O O . GLU A 1 168 ? 10.266 31.5 -7.133 1 48.12 168 GLU A O 1
ATOM 1286 N N . THR A 1 169 ? 9.656 30.75 -5.039 1 48.22 169 THR A N 1
ATOM 1287 C CA . THR A 1 169 ? 10.094 32.062 -4.586 1 48.22 169 THR A CA 1
ATOM 1288 C C . THR A 1 169 ? 11.609 32.094 -4.398 1 48.22 169 THR A C 1
ATOM 1290 O O . THR A 1 169 ? 12.211 31.078 -4.023 1 48.22 169 THR A O 1
ATOM 1293 N N . PRO A 1 170 ? 12.227 33.125 -4.875 1 45.5 170 PRO A N 1
ATOM 1294 C CA . PRO A 1 170 ? 13.672 33.281 -4.734 1 45.5 170 PRO A CA 1
ATOM 1295 C C . PRO A 1 170 ? 14.172 32.875 -3.346 1 45.5 170 PRO A C 1
ATOM 1297 O O . PRO A 1 170 ? 15.312 32.438 -3.203 1 45.5 170 PRO A O 1
ATOM 1300 N N . ALA A 1 171 ? 13.414 32.938 -2.346 1 53.69 171 ALA A N 1
ATOM 1301 C CA . ALA A 1 171 ? 13.859 32.781 -0.966 1 53.69 171 ALA A CA 1
ATOM 1302 C C . ALA A 1 171 ? 13.68 31.328 -0.514 1 53.69 171 ALA A C 1
ATOM 1304 O O . ALA A 1 171 ? 14.281 30.891 0.478 1 53.69 171 ALA A O 1
ATOM 1305 N N . ALA A 1 172 ? 13.172 30.562 -1.418 1 70.19 172 ALA A N 1
ATOM 1306 C CA . ALA A 1 172 ? 12.898 29.188 -0.996 1 70.19 172 ALA A CA 1
ATOM 1307 C C . ALA A 1 172 ? 14.141 28.312 -1.155 1 70.19 172 ALA A C 1
ATOM 1309 O O . ALA A 1 172 ? 14.906 28.484 -2.109 1 70.19 172 ALA A O 1
ATOM 1310 N N . ALA A 1 173 ? 14.375 27.469 -0.108 1 78.81 173 ALA A N 1
ATOM 1311 C CA . ALA A 1 173 ? 15.492 26.531 -0.151 1 78.81 173 ALA A CA 1
ATOM 1312 C C . ALA A 1 173 ? 15.383 25.594 -1.354 1 78.81 173 ALA A C 1
ATOM 1314 O O . ALA A 1 173 ? 14.281 25.156 -1.713 1 78.81 173 ALA A O 1
ATOM 1315 N N . ASP A 1 174 ? 16.453 25.328 -1.992 1 84.62 174 ASP A N 1
ATOM 1316 C CA . ASP A 1 174 ? 16.531 24.578 -3.246 1 84.62 174 ASP A CA 1
ATOM 1317 C C . ASP A 1 174 ? 16.516 23.078 -2.996 1 84.62 174 ASP A C 1
ATOM 1319 O O . ASP A 1 174 ? 17.562 22.469 -2.762 1 84.62 174 ASP A O 1
ATOM 1323 N N . ARG A 1 175 ? 15.43 22.453 -3.186 1 89.69 175 ARG A N 1
ATOM 1324 C CA . ARG A 1 175 ? 15.266 21.031 -2.926 1 89.69 175 ARG A CA 1
ATOM 1325 C C . ARG A 1 175 ? 15.992 20.203 -3.977 1 89.69 175 ARG A C 1
ATOM 1327 O O . ARG A 1 175 ? 16.219 19 -3.777 1 89.69 175 ARG A O 1
ATOM 1334 N N . THR A 1 176 ? 16.406 20.781 -5.109 1 89.62 176 THR A N 1
ATOM 1335 C CA . THR A 1 176 ? 17.094 20.047 -6.168 1 89.62 176 THR A CA 1
ATOM 1336 C C . THR A 1 176 ? 18.5 19.641 -5.727 1 89.62 176 THR A C 1
ATOM 1338 O O . THR A 1 176 ? 19.141 18.781 -6.344 1 89.62 176 THR A O 1
ATOM 1341 N N . LEU A 1 177 ? 18.953 20.234 -4.633 1 93.25 177 LEU A N 1
ATOM 1342 C CA . LEU A 1 177 ? 20.297 19.938 -4.129 1 93.25 177 LEU A CA 1
ATOM 1343 C C . LEU A 1 177 ? 20.281 18.703 -3.242 1 93.25 177 LEU A C 1
ATOM 1345 O O . LEU A 1 177 ? 21.344 18.172 -2.889 1 93.25 177 LEU A O 1
ATOM 1349 N N . LEU A 1 178 ? 19.156 18.188 -2.926 1 96.12 178 LEU A N 1
ATOM 1350 C CA . LEU A 1 178 ? 19.047 17.031 -2.039 1 96.12 178 LEU A CA 1
ATOM 1351 C C . LEU A 1 178 ? 19.516 15.766 -2.744 1 96.12 178 LEU A C 1
ATOM 1353 O O . LEU A 1 178 ? 19.125 15.516 -3.887 1 96.12 178 LEU A O 1
ATOM 1357 N N . ASN A 1 179 ? 20.312 15.023 -2.117 1 96.56 179 ASN A N 1
ATOM 1358 C CA . ASN A 1 179 ? 20.672 13.656 -2.475 1 96.56 179 ASN A CA 1
ATOM 1359 C C . ASN A 1 179 ? 21.109 12.852 -1.253 1 96.56 179 ASN A C 1
ATOM 1361 O O . ASN A 1 179 ? 21.469 13.43 -0.221 1 96.56 179 ASN A O 1
ATOM 1365 N N . LEU A 1 180 ? 21.156 11.594 -1.376 1 97.5 180 LEU A N 1
ATOM 1366 C CA . LEU A 1 180 ? 21.328 10.703 -0.229 1 97.5 180 LEU A CA 1
ATOM 1367 C C . LEU A 1 180 ? 22.703 10.883 0.391 1 97.5 180 LEU A C 1
ATOM 1369 O O . LEU A 1 180 ? 22.844 10.914 1.616 1 97.5 180 LEU A O 1
ATOM 1373 N N . GLU A 1 181 ? 23.75 10.984 -0.4 1 97.62 181 GLU A N 1
ATOM 1374 C CA . GLU A 1 181 ? 25.125 11.125 0.082 1 97.62 181 GLU A CA 1
ATOM 1375 C C . GLU A 1 181 ? 25.312 12.414 0.874 1 97.62 181 GLU A C 1
ATOM 1377 O O . GLU A 1 181 ? 25.875 12.406 1.969 1 97.62 181 GLU A O 1
ATOM 1382 N N . ASP A 1 182 ? 24.781 13.484 0.321 1 98.06 182 ASP A N 1
ATOM 1383 C CA . ASP A 1 182 ? 24.906 14.781 0.976 1 98.06 182 ASP A CA 1
ATOM 1384 C C . ASP A 1 182 ? 24.062 14.852 2.24 1 98.06 182 ASP A C 1
ATOM 1386 O O . ASP A 1 182 ? 24.438 15.5 3.215 1 98.06 182 ASP A O 1
ATOM 1390 N N . ILE A 1 183 ? 22.891 14.242 2.227 1 98.62 183 ILE A N 1
ATOM 1391 C CA . ILE A 1 183 ? 22.031 14.195 3.412 1 98.62 183 ILE A CA 1
ATOM 1392 C C . ILE A 1 183 ? 22.781 13.5 4.551 1 98.62 183 ILE A C 1
ATOM 1394 O O . ILE A 1 183 ? 22.781 13.984 5.684 1 98.62 183 ILE A O 1
ATOM 1398 N N . LYS A 1 184 ? 23.391 12.344 4.262 1 98.44 184 LYS A N 1
ATOM 1399 C CA . LYS A 1 184 ? 24.156 11.617 5.273 1 98.44 184 LYS A CA 1
ATOM 1400 C C . LYS A 1 184 ? 25.328 12.445 5.785 1 98.44 184 LYS A C 1
ATOM 1402 O O . LYS A 1 184 ? 25.547 12.547 6.996 1 98.44 184 LYS A O 1
ATOM 1407 N N . THR A 1 185 ? 26.047 13.055 4.891 1 98.12 185 THR A N 1
ATOM 1408 C CA . THR A 1 185 ? 27.188 13.875 5.266 1 98.12 185 THR A CA 1
ATOM 1409 C C . THR A 1 185 ? 26.75 15.055 6.129 1 98.12 185 THR A C 1
ATOM 1411 O O . THR A 1 185 ? 27.406 15.383 7.121 1 98.12 185 THR A O 1
ATOM 1414 N N . PHE A 1 186 ? 25.688 15.672 5.734 1 98.38 186 PHE A N 1
ATOM 1415 C CA . PHE A 1 186 ? 25.156 16.781 6.508 1 98.38 186 PHE A CA 1
ATOM 1416 C C . PHE A 1 186 ? 24.797 16.344 7.922 1 98.38 186 PHE A C 1
ATOM 1418 O O . PHE A 1 186 ? 25.172 17 8.898 1 98.38 186 PHE A O 1
ATOM 1425 N N . ALA A 1 187 ? 24.062 15.273 8.031 1 98.5 187 ALA A N 1
ATOM 1426 C CA . ALA A 1 187 ? 23.672 14.758 9.336 1 98.5 187 ALA A CA 1
ATOM 1427 C C . ALA A 1 187 ? 24.891 14.453 10.203 1 98.5 187 ALA A C 1
ATOM 1429 O O . ALA A 1 187 ? 24.891 14.703 11.406 1 98.5 187 ALA A O 1
ATOM 1430 N N . ASP A 1 188 ? 25.969 13.969 9.586 1 97.81 188 ASP A N 1
ATOM 1431 C CA . ASP A 1 188 ? 27.188 13.602 10.289 1 97.81 188 ASP A CA 1
ATOM 1432 C C . ASP A 1 188 ? 27.922 14.836 10.797 1 97.81 188 ASP A C 1
ATOM 1434 O O . ASP A 1 188 ? 28.625 14.781 11.812 1 97.81 188 ASP A O 1
ATOM 1438 N N . THR A 1 189 ? 27.75 15.969 10.07 1 97.62 189 THR A N 1
ATOM 1439 C CA . THR A 1 189 ? 28.734 17.031 10.289 1 97.62 189 THR A CA 1
ATOM 1440 C C . THR A 1 189 ? 28.047 18.312 10.742 1 97.62 189 THR A C 1
ATOM 1442 O O . THR A 1 189 ? 28.703 19.25 11.211 1 97.62 189 THR A O 1
ATOM 1445 N N . VAL A 1 190 ? 26.781 18.391 10.633 1 97.81 190 VAL A N 1
ATOM 1446 C CA . VAL A 1 190 ? 26.078 19.625 10.93 1 97.81 190 VAL A CA 1
ATOM 1447 C C . VAL A 1 190 ? 26.406 20.094 12.344 1 97.81 190 VAL A C 1
ATOM 1449 O O . VAL A 1 190 ? 26.547 19.281 13.258 1 97.81 190 VAL A O 1
ATOM 1452 N N . GLU A 1 191 ? 26.609 21.391 12.414 1 97.56 191 GLU A N 1
ATOM 1453 C CA . GLU A 1 191 ? 26.703 21.969 13.758 1 97.56 191 GLU A CA 1
ATOM 1454 C C . GLU A 1 191 ? 25.375 21.844 14.492 1 97.56 191 GLU A C 1
ATOM 1456 O O . GLU A 1 191 ? 24.375 22.453 14.102 1 97.56 191 GLU A O 1
ATOM 1461 N N . ILE A 1 192 ? 25.328 21.141 15.547 1 97.56 192 ILE A N 1
ATOM 1462 C CA . ILE A 1 192 ? 24.109 20.766 16.25 1 97.56 192 ILE A CA 1
ATOM 1463 C C . ILE A 1 192 ? 23.344 22.031 16.641 1 97.56 192 ILE A C 1
ATOM 1465 O O . ILE A 1 192 ? 22.109 22.047 16.609 1 97.56 192 ILE A O 1
ATOM 1469 N N . ASP A 1 193 ? 24.016 23.078 17.016 1 97.5 193 ASP A N 1
ATOM 1470 C CA . ASP A 1 193 ? 23.375 24.312 17.469 1 97.5 193 ASP A CA 1
ATOM 1471 C C . ASP A 1 193 ? 22.531 24.938 16.359 1 97.5 193 ASP A C 1
ATOM 1473 O O . ASP A 1 193 ? 21.562 25.641 16.625 1 97.5 193 ASP A O 1
ATOM 1477 N N . ASP A 1 194 ? 22.906 24.688 15.109 1 97.62 194 ASP A N 1
ATOM 1478 C CA . ASP A 1 194 ? 22.203 25.266 13.969 1 97.62 194 ASP A CA 1
ATOM 1479 C C . ASP A 1 194 ? 20.828 24.609 13.789 1 97.62 194 ASP A C 1
ATOM 1481 O O . ASP A 1 194 ? 19.938 25.172 13.156 1 97.62 194 ASP A O 1
ATOM 1485 N N . VAL A 1 195 ? 20.656 23.359 14.352 1 97.75 195 VAL A N 1
ATOM 1486 C CA . VAL A 1 195 ? 19.406 22.641 14.109 1 97.75 195 VAL A CA 1
ATOM 1487 C C . VAL A 1 195 ? 18.75 22.297 15.438 1 97.75 195 VAL A C 1
ATOM 1489 O O . VAL A 1 195 ? 17.641 21.75 15.469 1 97.75 195 VAL A O 1
ATOM 1492 N N . LYS A 1 196 ? 19.297 22.578 16.531 1 97.88 196 LYS A N 1
ATOM 1493 C CA . LYS A 1 196 ? 18.891 22.141 17.859 1 97.88 196 LYS A CA 1
ATOM 1494 C C . LYS A 1 196 ? 17.469 22.578 18.172 1 97.88 196 LYS A C 1
ATOM 1496 O O . LYS A 1 196 ? 16.656 21.781 18.656 1 97.88 196 LYS A O 1
ATOM 1501 N N . GLU A 1 197 ? 17.156 23.828 17.938 1 97.81 197 GLU A N 1
ATOM 1502 C CA . GLU A 1 197 ? 15.852 24.375 18.266 1 97.81 197 GLU A CA 1
ATOM 1503 C C . GLU A 1 197 ? 14.742 23.641 17.516 1 97.81 197 GLU A C 1
ATOM 1505 O O . GLU A 1 197 ? 13.719 23.281 18.109 1 97.81 197 GLU A O 1
ATOM 1510 N N . ILE A 1 198 ? 14.961 23.453 16.25 1 97.81 198 ILE A N 1
ATOM 1511 C CA . ILE A 1 198 ? 13.961 22.812 15.398 1 97.81 198 ILE A CA 1
ATOM 1512 C C . ILE A 1 198 ? 13.781 21.359 15.82 1 97.81 198 ILE A C 1
ATOM 1514 O O . ILE A 1 198 ? 12.656 20.859 15.906 1 97.81 198 ILE A O 1
ATOM 1518 N N . ILE A 1 199 ? 14.852 20.656 16.109 1 98.69 199 ILE A N 1
ATOM 1519 C CA . ILE A 1 199 ? 14.836 19.234 16.453 1 98.69 199 ILE A CA 1
ATOM 1520 C C . ILE A 1 199 ? 14.227 19.047 17.844 1 98.69 199 ILE A C 1
ATOM 1522 O O . ILE A 1 199 ? 13.43 18.141 18.062 1 98.69 199 ILE A O 1
ATOM 1526 N N . GLU A 1 200 ? 14.578 19.906 18.766 1 98.62 200 GLU A N 1
ATOM 1527 C CA . GLU A 1 200 ? 14.023 19.812 20.109 1 98.62 200 GLU A CA 1
ATOM 1528 C C . GLU A 1 200 ? 12.523 20.078 20.109 1 98.62 200 GLU A C 1
ATOM 1530 O O . GLU A 1 200 ? 11.773 19.453 20.859 1 98.62 200 GLU A O 1
ATOM 1535 N N . ASN A 1 201 ? 12.133 21.047 19.312 1 98.56 201 ASN A N 1
ATOM 1536 C CA . ASN A 1 201 ? 10.695 21.297 19.188 1 98.56 201 ASN A CA 1
ATOM 1537 C C . ASN A 1 201 ? 9.961 20.078 18.641 1 98.56 201 ASN A C 1
ATOM 1539 O O . ASN A 1 201 ? 8.867 19.766 19.109 1 98.56 201 ASN A O 1
ATOM 1543 N N . GLN A 1 202 ? 10.539 19.422 17.672 1 98.88 202 GLN A N 1
ATOM 1544 C CA . GLN A 1 202 ? 9.945 18.219 17.109 1 98.88 202 GLN A CA 1
ATOM 1545 C C . GLN A 1 202 ? 9.82 17.125 18.172 1 98.88 202 GLN A C 1
ATOM 1547 O O . GLN A 1 202 ? 8.773 16.484 18.297 1 98.88 202 GLN A O 1
ATOM 1552 N N . ILE A 1 203 ? 10.922 16.906 18.891 1 98.88 203 ILE A N 1
ATOM 1553 C CA . ILE A 1 203 ? 10.922 15.883 19.938 1 98.88 203 ILE A CA 1
ATOM 1554 C C . ILE A 1 203 ? 9.828 16.188 20.969 1 98.88 203 ILE A C 1
ATOM 1556 O O . ILE A 1 203 ? 9.016 15.32 21.297 1 98.88 203 ILE A O 1
ATOM 1560 N N . ARG A 1 204 ? 9.789 17.406 21.391 1 98.62 204 ARG A N 1
ATOM 1561 C CA . ARG A 1 204 ? 8.852 17.812 22.422 1 98.62 204 ARG A CA 1
ATOM 1562 C C . ARG A 1 204 ? 7.41 17.688 21.938 1 98.62 204 ARG A C 1
ATOM 1564 O O . ARG A 1 204 ? 6.574 17.062 22.578 1 98.62 204 ARG A O 1
ATOM 1571 N N . SER A 1 205 ? 7.07 18.266 20.812 1 98.75 205 SER A N 1
ATOM 1572 C CA . SER A 1 205 ? 5.707 18.344 20.297 1 98.75 205 SER A CA 1
ATOM 1573 C C . SER A 1 205 ? 5.203 16.969 19.891 1 98.75 205 SER A C 1
ATOM 1575 O O . SER A 1 205 ? 4.109 16.547 20.281 1 98.75 205 SER A O 1
ATOM 1577 N N . ASN A 1 206 ? 6.016 16.234 19.109 1 98.88 206 ASN A N 1
ATOM 1578 C CA . ASN A 1 206 ? 5.559 14.969 18.547 1 98.88 206 ASN A CA 1
ATOM 1579 C C . ASN A 1 206 ? 5.465 13.883 19.609 1 98.88 206 ASN A C 1
ATOM 1581 O O . ASN A 1 206 ? 4.605 13 19.531 1 98.88 206 ASN A O 1
ATOM 1585 N N . MET A 1 207 ? 6.32 13.969 20.656 1 98.88 207 MET A N 1
ATOM 1586 C CA . MET A 1 207 ? 6.199 13.008 21.75 1 98.88 207 MET A CA 1
ATOM 1587 C C . MET A 1 207 ? 5.035 13.367 22.656 1 98.88 207 MET A C 1
ATOM 1589 O O . MET A 1 207 ? 4.375 12.484 23.219 1 98.88 207 MET A O 1
ATOM 1593 N N . ALA A 1 208 ? 4.812 14.672 22.844 1 98.62 208 ALA A N 1
ATOM 1594 C CA . ALA A 1 208 ? 3.695 15.086 23.688 1 98.62 208 ALA A CA 1
ATOM 1595 C C . ALA A 1 208 ? 2.373 14.547 23.156 1 98.62 208 ALA A C 1
ATOM 1597 O O . ALA A 1 208 ? 1.565 14.008 23.906 1 98.62 208 ALA A O 1
ATOM 1598 N N . ILE A 1 209 ? 2.131 14.672 21.891 1 98.5 209 ILE A N 1
ATOM 1599 C CA . ILE A 1 209 ? 0.86 14.211 21.344 1 98.5 209 ILE A CA 1
ATOM 1600 C C . ILE A 1 209 ? 0.833 12.688 21.328 1 98.5 209 ILE A C 1
ATOM 1602 O O . ILE A 1 209 ? -0.232 12.078 21.453 1 98.5 209 ILE A O 1
ATOM 1606 N N . ALA A 1 210 ? 2.006 12.008 21.125 1 98.75 210 ALA A N 1
ATOM 1607 C CA . ALA A 1 210 ? 2.066 10.547 21.203 1 98.75 210 ALA A CA 1
ATOM 1608 C C . ALA A 1 210 ? 1.583 10.055 22.562 1 98.75 210 ALA A C 1
ATOM 1610 O O . ALA A 1 210 ? 0.776 9.125 22.641 1 98.75 210 ALA A O 1
ATOM 1611 N N . HIS A 1 211 ? 2.066 10.688 23.625 1 98.44 211 HIS A N 1
ATOM 1612 C CA . HIS A 1 211 ? 1.659 10.312 24.984 1 98.44 211 HIS A CA 1
ATOM 1613 C C . HIS A 1 211 ? 0.19 10.641 25.219 1 98.44 211 HIS A C 1
ATOM 1615 O O . HIS A 1 211 ? -0.527 9.859 25.844 1 98.44 211 HIS A O 1
ATOM 1621 N N . GLU A 1 212 ? -0.229 11.773 24.719 1 98 212 GLU A N 1
ATOM 1622 C CA . GLU A 1 212 ? -1.644 12.117 24.812 1 98 212 GLU A CA 1
ATOM 1623 C C . GLU A 1 212 ? -2.514 11.078 24.125 1 98 212 GLU A C 1
ATOM 1625 O O . GLU A 1 212 ? -3.559 10.688 24.641 1 98 212 GLU A O 1
ATOM 1630 N N . GLY A 1 213 ? -2.074 10.656 22.953 1 98.06 213 GLY A N 1
ATOM 1631 C CA . GLY A 1 213 ? -2.822 9.664 22.203 1 98.06 213 GLY A CA 1
ATOM 1632 C C . GLY A 1 213 ? -2.943 8.328 22.906 1 98.06 213 GLY A C 1
ATOM 1633 O O . GLY A 1 213 ? -3.924 7.609 22.719 1 98.06 213 GLY A O 1
ATOM 1634 N N . MET A 1 214 ? -1.98 7.949 23.75 1 97.75 214 MET A N 1
ATOM 1635 C CA . MET A 1 214 ? -1.967 6.676 24.453 1 97.75 214 MET A CA 1
ATOM 1636 C C . MET A 1 214 ? -2.943 6.699 25.625 1 97.75 214 MET A C 1
ATOM 1638 O O . MET A 1 214 ? -3.402 5.645 26.078 1 97.75 214 MET A O 1
ATOM 1642 N N . THR A 1 215 ? -3.301 7.895 26.094 1 94.69 215 THR A N 1
ATOM 1643 C CA . THR A 1 215 ? -4.102 7.984 27.312 1 94.69 215 THR A CA 1
ATOM 1644 C C . THR A 1 215 ? -5.477 8.578 27.016 1 94.69 215 THR A C 1
ATOM 1646 O O . THR A 1 215 ? -6.438 8.336 27.75 1 94.69 215 THR A O 1
ATOM 1649 N N . GLY A 1 216 ? -5.531 9.328 25.938 1 89.38 216 GLY A N 1
ATOM 1650 C CA . GLY A 1 216 ? -6.781 10 25.609 1 89.38 216 GLY A CA 1
ATOM 1651 C C . GLY A 1 216 ? -7.73 9.133 24.812 1 89.38 216 GLY A C 1
ATOM 1652 O O . GLY A 1 216 ? -7.387 8.008 24.438 1 89.38 216 GLY A O 1
ATOM 1653 N N . LYS A 1 217 ? -8.945 9.617 24.688 1 89.88 217 LYS A N 1
ATOM 1654 C CA . LYS A 1 217 ? -9.969 8.922 23.906 1 89.88 217 LYS A CA 1
ATOM 1655 C C . LYS A 1 217 ? -10.125 9.555 22.531 1 89.88 217 LYS A C 1
ATOM 1657 O O . LYS A 1 217 ? -10.969 10.43 22.328 1 89.88 217 LYS A O 1
ATOM 1662 N N . TYR A 1 218 ? -9.281 9.031 21.688 1 91.81 218 TYR A N 1
ATOM 1663 C CA . TYR A 1 218 ? -9.32 9.477 20.312 1 91.81 218 TYR A CA 1
ATOM 1664 C C . TYR A 1 218 ? -9.594 8.305 19.375 1 91.81 218 TYR A C 1
ATOM 1666 O O . TYR A 1 218 ? -8.961 7.25 19.484 1 91.81 218 TYR A O 1
ATOM 1674 N N . GLY A 1 219 ? -10.586 8.242 18.656 1 93.69 219 GLY A N 1
ATOM 1675 C CA . GLY A 1 219 ? -10.805 7.211 17.672 1 93.69 219 GLY A CA 1
ATOM 1676 C C . GLY A 1 219 ? -11 5.832 18.266 1 93.69 219 GLY A C 1
ATOM 1677 O O . GLY A 1 219 ? -11.828 5.648 19.156 1 93.69 219 GLY A O 1
ATOM 1678 N N . LEU A 1 220 ? -10.164 4.766 17.875 1 96.25 220 LEU A N 1
ATOM 1679 C CA . LEU A 1 220 ? -10.375 3.371 18.234 1 96.25 220 LEU A CA 1
ATOM 1680 C C . LEU A 1 220 ? -9.414 2.949 19.344 1 96.25 220 LEU A C 1
ATOM 1682 O O . LEU A 1 220 ? -9.609 1.91 19.984 1 96.25 220 LEU A O 1
ATOM 1686 N N . GLY A 1 221 ? -8.414 3.768 19.562 1 96.5 221 GLY A N 1
ATOM 1687 C CA . GLY A 1 221 ? -7.367 3.369 20.5 1 96.5 221 GLY A CA 1
ATOM 1688 C C . GLY A 1 221 ? -6.371 2.4 19.891 1 96.5 221 GLY A C 1
ATOM 1689 O O . GLY A 1 221 ? -5.996 1.41 20.531 1 96.5 221 GLY A O 1
ATOM 1690 N N . ILE A 1 222 ? -5.926 2.656 18.719 1 97.62 222 ILE A N 1
ATOM 1691 C CA . ILE A 1 222 ? -5.082 1.752 17.938 1 97.62 222 ILE A CA 1
ATOM 1692 C C . ILE A 1 222 ? -3.752 1.542 18.656 1 97.62 222 ILE A C 1
ATOM 1694 O O . ILE A 1 222 ? -3.287 0.408 18.797 1 97.62 222 ILE A O 1
ATOM 1698 N N . GLY A 1 223 ? -3.08 2.645 19.094 1 97.75 223 GLY A N 1
ATOM 1699 C CA . GLY A 1 223 ? -1.834 2.521 19.828 1 97.75 223 GLY A CA 1
ATOM 1700 C C . GLY A 1 223 ? -1.955 1.646 21.062 1 97.75 223 GLY A C 1
ATOM 1701 O O . GLY A 1 223 ? -1.087 0.812 21.328 1 97.75 223 GLY A O 1
ATOM 1702 N N . ARG A 1 224 ? -3.027 1.79 21.812 1 96.88 224 ARG A N 1
ATOM 1703 C CA . ARG A 1 224 ? -3.266 1.003 23.031 1 96.88 224 ARG A CA 1
ATOM 1704 C C . ARG A 1 224 ? -3.488 -0.467 22.688 1 96.88 224 ARG A C 1
ATOM 1706 O O . ARG A 1 224 ? -2.967 -1.353 23.359 1 96.88 224 ARG A O 1
ATOM 1713 N N . ILE A 1 225 ? -4.258 -0.724 21.672 1 96.31 225 ILE A N 1
ATOM 1714 C CA . ILE A 1 225 ? -4.547 -2.094 21.266 1 96.31 225 ILE A CA 1
ATOM 1715 C C . ILE A 1 225 ? -3.256 -2.785 20.828 1 96.31 225 ILE A C 1
ATOM 1717 O O . ILE A 1 225 ? -3.029 -3.953 21.156 1 96.31 225 ILE A O 1
ATOM 1721 N N . ILE A 1 226 ? -2.41 -2.061 20.078 1 97.25 226 ILE A N 1
ATOM 1722 C CA . ILE A 1 226 ? -1.122 -2.611 19.672 1 97.25 226 ILE A CA 1
ATOM 1723 C C . ILE A 1 226 ? -0.307 -2.984 20.906 1 97.25 226 ILE A C 1
ATOM 1725 O O . ILE A 1 226 ? 0.236 -4.086 21 1 97.25 226 ILE A O 1
ATOM 1729 N N . ARG A 1 227 ? -0.263 -2.094 21.891 1 96.25 227 ARG A N 1
ATOM 1730 C CA . ARG A 1 227 ? 0.525 -2.299 23.094 1 96.25 227 ARG A CA 1
ATOM 1731 C C . ARG A 1 227 ? -0.004 -3.48 23.906 1 96.25 227 ARG A C 1
ATOM 1733 O O . ARG A 1 227 ? 0.772 -4.23 24.5 1 96.25 227 ARG A O 1
ATOM 1740 N N . GLU A 1 228 ? -1.282 -3.67 23.922 1 95 228 GLU A N 1
ATOM 1741 C CA . GLU A 1 228 ? -1.924 -4.699 24.734 1 95 228 GLU A CA 1
ATOM 1742 C C . GLU A 1 228 ? -1.887 -6.055 24.031 1 95 228 GLU A C 1
ATOM 1744 O O . GLU A 1 228 ? -1.919 -7.098 24.688 1 95 228 GLU A O 1
ATOM 1749 N N . THR A 1 229 ? -1.821 -6.07 22.75 1 93.81 229 THR A N 1
ATOM 1750 C CA . THR A 1 229 ? -2.004 -7.277 21.953 1 93.81 229 THR A CA 1
ATOM 1751 C C . THR A 1 229 ? -0.666 -7.965 21.688 1 93.81 229 THR A C 1
ATOM 1753 O O . THR A 1 229 ? -0.579 -9.195 21.719 1 93.81 229 THR A O 1
ATOM 1756 N N . TYR A 1 230 ? 0.334 -7.176 21.422 1 94.12 230 TYR A N 1
ATOM 1757 C CA . TYR A 1 230 ? 1.599 -7.742 20.969 1 94.12 230 TYR A CA 1
ATOM 1758 C C . TYR A 1 230 ? 2.645 -7.703 22.078 1 94.12 230 TYR A C 1
ATOM 1760 O O . TYR A 1 230 ? 2.443 -7.055 23.109 1 94.12 230 TYR A O 1
ATOM 1768 N N . SER A 1 231 ? 3.723 -8.484 21.844 1 92 231 SER A N 1
ATOM 1769 C CA . SER A 1 231 ? 4.824 -8.484 22.797 1 92 231 SER A CA 1
ATOM 1770 C C . SER A 1 231 ? 5.43 -7.094 22.953 1 92 231 SER A C 1
ATOM 1772 O O . SER A 1 231 ? 5.477 -6.328 21.984 1 92 231 SER A O 1
ATOM 1774 N N . ASN A 1 232 ? 5.934 -6.758 24.125 1 92.06 232 ASN A N 1
ATOM 1775 C CA . ASN A 1 232 ? 6.48 -5.438 24.422 1 92.06 232 ASN A CA 1
ATOM 1776 C C . ASN A 1 232 ? 7.914 -5.297 23.906 1 92.06 232 ASN A C 1
ATOM 1778 O O . ASN A 1 232 ? 8.82 -4.969 24.688 1 92.06 232 ASN A O 1
ATOM 1782 N N . ASP A 1 233 ? 8.094 -5.367 22.625 1 94.44 233 ASP A N 1
ATOM 1783 C CA . ASP A 1 233 ? 9.414 -5.203 22.016 1 94.44 233 ASP A CA 1
ATOM 1784 C C . ASP A 1 233 ? 9.555 -3.834 21.359 1 94.44 233 ASP A C 1
ATOM 1786 O O . ASP A 1 233 ? 8.68 -2.979 21.5 1 94.44 233 ASP A O 1
ATOM 1790 N N . MET A 1 234 ? 10.688 -3.557 20.766 1 96.12 234 MET A N 1
ATOM 1791 C CA . MET A 1 234 ? 11.031 -2.25 20.219 1 96.12 234 MET A CA 1
ATOM 1792 C C . MET A 1 234 ? 10.008 -1.819 19.156 1 96.12 234 MET A C 1
ATOM 1794 O O . MET A 1 234 ? 9.547 -0.678 19.172 1 96.12 234 MET A O 1
ATOM 1798 N N . LEU A 1 235 ? 9.703 -2.715 18.234 1 96.88 235 LEU A N 1
ATOM 1799 C CA . LEU A 1 235 ? 8.742 -2.393 17.188 1 96.88 235 LEU A CA 1
ATOM 1800 C C . LEU A 1 235 ? 7.387 -2.025 17.781 1 96.88 235 LEU A C 1
ATOM 1802 O O . LEU A 1 235 ? 6.762 -1.052 17.359 1 96.88 235 LEU A O 1
ATOM 1806 N N . THR A 1 236 ? 6.902 -2.82 18.75 1 97.44 236 THR A N 1
ATOM 1807 C CA . THR A 1 236 ? 5.617 -2.568 19.391 1 97.44 236 THR A CA 1
ATOM 1808 C C . THR A 1 236 ? 5.598 -1.193 20.047 1 97.44 236 THR A C 1
ATOM 1810 O O . THR A 1 236 ? 4.613 -0.458 19.938 1 97.44 236 THR A O 1
ATOM 1813 N N . LYS A 1 237 ? 6.664 -0.832 20.734 1 98.06 237 LYS A N 1
ATOM 1814 C CA . LYS A 1 237 ? 6.75 0.469 21.391 1 98.06 237 LYS A CA 1
ATOM 1815 C C . LYS A 1 237 ? 6.719 1.604 20.375 1 98.06 237 LYS A C 1
ATOM 1817 O O . LYS A 1 237 ? 5.977 2.574 20.547 1 98.06 237 LYS A O 1
ATOM 1822 N N . MET A 1 238 ? 7.508 1.483 19.344 1 98.44 238 MET A N 1
ATOM 1823 C CA . MET A 1 238 ? 7.574 2.51 18.297 1 98.44 238 MET A CA 1
ATOM 1824 C C . MET A 1 238 ? 6.227 2.672 17.609 1 98.44 238 MET A C 1
ATOM 1826 O O . MET A 1 238 ? 5.727 3.789 17.469 1 98.44 238 MET A O 1
ATOM 1830 N N . ARG A 1 239 ? 5.621 1.562 17.188 1 97.88 239 ARG A N 1
ATOM 1831 C CA . ARG A 1 239 ? 4.395 1.61 16.406 1 97.88 239 ARG A CA 1
ATOM 1832 C C . ARG A 1 239 ? 3.221 2.105 17.234 1 97.88 239 ARG A C 1
ATOM 1834 O O . ARG A 1 239 ? 2.365 2.844 16.75 1 97.88 239 ARG A O 1
ATOM 1841 N N . SER A 1 240 ? 3.17 1.618 18.531 1 98.44 240 SER A N 1
ATOM 1842 C CA . SER A 1 240 ? 2.064 2.008 19.391 1 98.44 240 SER A CA 1
ATOM 1843 C C . SER A 1 240 ? 2.047 3.516 19.625 1 98.44 240 SER A C 1
ATOM 1845 O O . SER A 1 240 ? 1.011 4.164 19.453 1 98.44 240 SER A O 1
ATOM 1847 N N . LEU A 1 241 ? 3.191 4.094 19.953 1 98.81 241 LEU A N 1
ATOM 1848 C CA . LEU A 1 241 ? 3.271 5.527 20.234 1 98.81 241 LEU A CA 1
ATOM 1849 C C . LEU A 1 241 ? 3.037 6.336 18.953 1 98.81 241 LEU A C 1
ATOM 1851 O O . LEU A 1 241 ? 2.359 7.363 18.984 1 98.81 241 LEU A O 1
ATOM 1855 N N . THR A 1 242 ? 3.596 5.891 17.859 1 98.94 242 THR A N 1
ATOM 1856 C CA . THR A 1 242 ? 3.439 6.602 16.594 1 98.94 242 THR A CA 1
ATOM 1857 C C . THR A 1 242 ? 1.981 6.586 16.141 1 98.94 242 THR A C 1
ATOM 1859 O O . THR A 1 242 ? 1.447 7.617 15.719 1 98.94 242 THR A O 1
ATOM 1862 N N . ALA A 1 243 ? 1.34 5.418 16.234 1 98.75 243 ALA A N 1
ATOM 1863 C CA . ALA A 1 243 ? -0.071 5.293 15.875 1 98.75 243 ALA A CA 1
ATOM 1864 C C . ALA A 1 243 ? -0.945 6.152 16.781 1 98.75 243 ALA A C 1
ATOM 1866 O O . ALA A 1 243 ? -1.891 6.793 16.328 1 98.75 243 ALA A O 1
ATOM 1867 N N . ALA A 1 244 ? -0.619 6.145 18.078 1 98.75 244 ALA A N 1
ATOM 1868 C CA . ALA A 1 244 ? -1.384 6.934 19.031 1 98.75 244 ALA A CA 1
ATOM 1869 C C . ALA A 1 244 ? -1.303 8.422 18.703 1 98.75 244 ALA A C 1
ATOM 1871 O O . ALA A 1 244 ? -2.299 9.141 18.812 1 98.75 244 ALA A O 1
ATOM 1872 N N . ALA A 1 245 ? -0.132 8.867 18.359 1 98.81 245 ALA A N 1
ATOM 1873 C CA . ALA A 1 245 ? 0.057 10.273 18 1 98.81 245 ALA A CA 1
ATOM 1874 C C . ALA A 1 245 ? -0.806 10.656 16.797 1 98.81 245 ALA A C 1
ATOM 1876 O O . ALA A 1 245 ? -1.504 11.672 16.828 1 98.81 245 ALA A O 1
ATOM 1877 N N . SER A 1 246 ? -0.739 9.852 15.758 1 98.56 246 SER A N 1
ATOM 1878 C CA . SER A 1 246 ? -1.516 10.109 14.547 1 98.56 246 SER A CA 1
ATOM 1879 C C . SER A 1 246 ? -3.014 10.086 14.844 1 98.56 246 SER A C 1
ATOM 1881 O O . SER A 1 246 ? -3.762 10.93 14.344 1 98.56 246 SER A O 1
ATOM 1883 N N . GLU A 1 247 ? -3.443 9.078 15.625 1 98.06 247 GLU A N 1
ATOM 1884 C CA . GLU A 1 247 ? -4.863 8.938 15.938 1 98.06 247 GLU A CA 1
ATOM 1885 C C . GLU A 1 247 ? -5.371 10.133 16.734 1 98.06 247 GLU A C 1
ATOM 1887 O O . GLU A 1 247 ? -6.484 10.609 16.516 1 98.06 247 GLU A O 1
ATOM 1892 N N . ALA A 1 248 ? -4.57 10.562 17.656 1 98.06 248 ALA A N 1
ATOM 1893 C CA . ALA A 1 248 ? -4.941 11.758 18.406 1 98.06 248 ALA A CA 1
ATOM 1894 C C . ALA A 1 248 ? -5.082 12.961 17.484 1 98.06 248 ALA A C 1
ATOM 1896 O O . ALA A 1 248 ? -6.051 13.719 17.578 1 98.06 248 ALA A O 1
ATOM 1897 N N . ARG A 1 249 ? -4.168 13.141 16.594 1 97.25 249 ARG A N 1
ATOM 1898 C CA . ARG A 1 249 ? -4.172 14.266 15.664 1 97.25 249 ARG A CA 1
ATOM 1899 C C . ARG A 1 249 ? -5.398 14.219 14.758 1 97.25 249 ARG A C 1
ATOM 1901 O O . ARG A 1 249 ? -6.102 15.219 14.609 1 97.25 249 ARG A O 1
ATOM 1908 N N . MET A 1 250 ? -5.641 13.055 14.195 1 97 250 MET A N 1
ATOM 1909 C CA . MET A 1 250 ? -6.777 12.891 13.289 1 97 250 MET A CA 1
ATOM 1910 C C . MET A 1 250 ? -8.094 12.961 14.055 1 97 250 MET A C 1
ATOM 1912 O O . MET A 1 250 ? -9.141 13.273 13.477 1 97 250 MET A O 1
ATOM 1916 N N . GLY A 1 251 ? -7.996 12.641 15.305 1 95.81 251 GLY A N 1
ATOM 1917 C CA . GLY A 1 251 ? -9.172 12.656 16.156 1 95.81 251 GLY A CA 1
ATOM 1918 C C . GLY A 1 251 ? -9.492 14.031 16.719 1 95.81 251 GLY A C 1
ATOM 1919 O O . GLY A 1 251 ? -10.391 14.18 17.547 1 95.81 251 GLY A O 1
ATOM 1920 N N . GLY A 1 252 ? -8.719 15.023 16.375 1 94.56 252 GLY A N 1
ATOM 1921 C CA . GLY A 1 252 ? -9.07 16.391 16.703 1 94.56 252 GLY A CA 1
ATOM 1922 C C . GLY A 1 252 ? -8.32 16.938 17.906 1 94.56 252 GLY A C 1
ATOM 1923 O O . GLY A 1 252 ? -8.672 17.984 18.453 1 94.56 252 GLY A O 1
ATOM 1924 N N . CYS A 1 253 ? -7.32 16.203 18.312 1 95.44 253 CYS A N 1
ATOM 1925 C CA . CYS A 1 253 ? -6.492 16.734 19.391 1 95.44 253 CYS A CA 1
ATOM 1926 C C . CYS A 1 253 ? -5.969 18.125 19.062 1 95.44 253 CYS A C 1
ATOM 1928 O O . CYS A 1 253 ? -5.582 18.375 17.906 1 95.44 253 CYS A O 1
ATOM 1930 N N . ASP A 1 254 ? -5.863 19 20.016 1 92.56 254 ASP A N 1
ATOM 1931 C CA . ASP A 1 254 ? -5.516 20.391 19.766 1 92.56 254 ASP A CA 1
ATOM 1932 C C . ASP A 1 254 ? -4.023 20.641 19.984 1 92.56 254 ASP A C 1
ATOM 1934 O O . ASP A 1 254 ? -3.545 21.766 19.844 1 92.56 254 ASP A O 1
ATOM 1938 N N . MET A 1 255 ? -3.287 19.625 20.25 1 95.38 255 MET A N 1
ATOM 1939 C CA . MET A 1 255 ? -1.849 19.766 20.453 1 95.38 255 MET A CA 1
ATOM 1940 C C . MET A 1 255 ? -1.121 19.938 19.125 1 95.38 255 MET A C 1
ATOM 1942 O O . MET A 1 255 ? -1.487 19.312 18.125 1 95.38 255 MET A O 1
ATOM 1946 N N . PRO A 1 256 ? -0.099 20.734 19.109 1 96.38 256 PRO A N 1
ATOM 1947 C CA . PRO A 1 256 ? 0.655 20.922 17.875 1 96.38 256 PRO A CA 1
ATOM 1948 C C . PRO A 1 256 ? 1.583 19.75 17.547 1 96.38 256 PRO A C 1
ATOM 1950 O O . PRO A 1 256 ? 1.992 19.016 18.453 1 96.38 256 PRO A O 1
ATOM 1953 N N . VAL A 1 257 ? 1.865 19.609 16.328 1 97.94 257 VAL A N 1
ATOM 1954 C CA . VAL A 1 257 ? 2.832 18.656 15.805 1 97.94 257 VAL A CA 1
ATOM 1955 C C . VAL A 1 257 ? 3.777 19.344 14.828 1 97.94 257 VAL A C 1
ATOM 1957 O O . VAL A 1 257 ? 3.352 20.203 14.039 1 97.94 257 VAL A O 1
ATOM 1960 N N . VAL A 1 258 ? 5.074 19.094 15.016 1 98.69 258 VAL A N 1
ATOM 1961 C CA . VAL A 1 258 ? 5.996 19.531 13.977 1 98.69 258 VAL A CA 1
ATOM 1962 C C . VAL A 1 258 ? 5.824 18.672 12.727 1 98.69 258 VAL A C 1
ATOM 1964 O O . VAL A 1 258 ? 6.055 17.453 12.766 1 98.69 258 VAL A O 1
ATOM 1967 N N . ILE A 1 259 ? 5.426 19.312 11.648 1 98.12 259 ILE A N 1
ATOM 1968 C CA . ILE A 1 259 ? 5.059 18.594 10.43 1 98.12 259 ILE A CA 1
ATOM 1969 C C . ILE A 1 259 ? 6.301 18.375 9.57 1 98.12 259 ILE A C 1
ATOM 1971 O O . ILE A 1 259 ? 7.379 18.875 9.883 1 98.12 259 ILE A O 1
ATOM 1975 N N . ASN A 1 260 ? 6.246 17.609 8.57 1 98 260 ASN A N 1
ATOM 1976 C CA . ASN A 1 260 ? 7.227 17.406 7.512 1 98 260 ASN A CA 1
ATOM 1977 C C . ASN A 1 260 ? 6.551 17.25 6.152 1 98 260 ASN A C 1
ATOM 1979 O O . ASN A 1 260 ? 5.582 16.5 6.02 1 98 260 ASN A O 1
ATOM 1983 N N . SER A 1 261 ? 7.113 17.969 5.211 1 95.31 261 SER A N 1
ATOM 1984 C CA . SER A 1 261 ? 6.602 17.922 3.844 1 95.31 261 SER A CA 1
ATOM 1985 C C . SER A 1 261 ? 5.098 18.172 3.811 1 95.31 261 SER A C 1
ATOM 1987 O O . SER A 1 261 ? 4.359 17.469 3.125 1 95.31 261 SER A O 1
ATOM 1989 N N . GLY A 1 262 ? 4.641 19.047 4.715 1 94.06 262 GLY A N 1
ATOM 1990 C CA . GLY A 1 262 ? 3.271 19.531 4.688 1 94.06 262 GLY A CA 1
ATOM 1991 C C . GLY A 1 262 ? 2.307 18.641 5.449 1 94.06 262 GLY A C 1
ATOM 1992 O O . GLY A 1 262 ? 1.095 18.859 5.418 1 94.06 262 GLY A O 1
ATOM 1993 N N . SER A 1 263 ? 2.783 17.672 6.172 1 96.75 263 SER A N 1
ATOM 1994 C CA . SER A 1 263 ? 1.909 16.719 6.855 1 96.75 263 SER A CA 1
ATOM 1995 C C . SER A 1 263 ? 2.393 16.453 8.273 1 96.75 263 SER A C 1
ATOM 1997 O O . SER A 1 263 ? 3.562 16.109 8.484 1 96.75 263 SER A O 1
ATOM 1999 N N . GLY A 1 264 ? 1.523 16.578 9.219 1 98 264 GLY A N 1
ATOM 2000 C CA . GLY A 1 264 ? 1.843 16.219 10.594 1 98 264 GLY A CA 1
ATOM 2001 C C . GLY A 1 264 ? 2.053 14.734 10.789 1 98 264 GLY A C 1
ATOM 2002 O O . GLY A 1 264 ? 2.904 14.32 11.578 1 98 264 GLY A O 1
ATOM 2003 N N . ASN A 1 265 ? 1.241 13.906 10.062 1 98.31 265 ASN A N 1
ATOM 2004 C CA . ASN A 1 265 ? 1.421 12.453 10.133 1 98.31 265 ASN A CA 1
ATOM 2005 C C . ASN A 1 265 ? 2.803 12.039 9.641 1 98.31 265 ASN A C 1
ATOM 2007 O O . ASN A 1 265 ? 3.414 11.125 10.195 1 98.31 265 ASN A 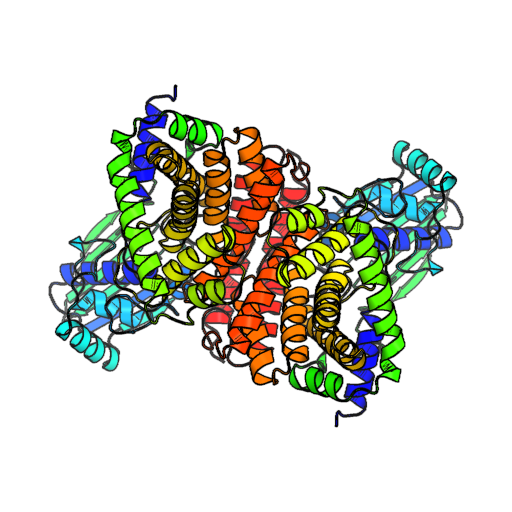O 1
ATOM 2011 N N . GLN A 1 266 ? 3.289 12.688 8.602 1 98.56 266 GLN A N 1
ATOM 2012 C CA . GLN A 1 266 ? 4.645 12.414 8.133 1 98.56 266 GLN A CA 1
ATOM 2013 C C . GLN A 1 266 ? 5.684 12.852 9.164 1 98.56 266 GLN A C 1
ATOM 2015 O O . GLN A 1 266 ? 6.672 12.148 9.391 1 98.56 266 GLN A O 1
ATOM 2020 N N . GLY A 1 267 ? 5.434 14 9.781 1 98.88 267 GLY A N 1
ATOM 2021 C CA . GLY A 1 267 ? 6.312 14.445 10.859 1 98.88 267 GLY A CA 1
ATOM 2022 C C . GLY A 1 267 ? 6.383 13.461 12.008 1 98.88 267 GLY A C 1
ATOM 2023 O O . GLY A 1 267 ? 7.465 13.203 12.539 1 98.88 267 GLY A O 1
ATOM 2024 N N . ILE A 1 268 ? 5.266 12.961 12.367 1 98.88 268 ILE A N 1
ATOM 2025 C CA . ILE A 1 268 ? 5.168 11.977 13.438 1 98.88 268 ILE A CA 1
ATOM 2026 C C . ILE A 1 268 ? 5.891 10.695 13.016 1 98.88 268 ILE A C 1
ATOM 2028 O O . ILE A 1 268 ? 6.723 10.172 13.766 1 98.88 268 ILE A O 1
ATOM 2032 N N . ALA A 1 269 ? 5.641 10.172 11.836 1 98.88 269 ALA A N 1
ATOM 2033 C CA . ALA A 1 269 ? 6.16 8.891 11.367 1 98.88 269 ALA A CA 1
ATOM 2034 C C . ALA A 1 269 ? 7.676 8.93 11.219 1 98.88 269 ALA A C 1
ATOM 2036 O O . ALA A 1 269 ? 8.359 7.93 11.453 1 98.88 269 ALA A O 1
ATOM 2037 N N . CYS A 1 270 ? 8.258 10.086 10.852 1 98.88 270 CYS A N 1
ATOM 2038 C CA . CYS A 1 270 ? 9.695 10.141 10.594 1 98.88 270 CYS A CA 1
ATOM 2039 C C . CYS A 1 270 ? 10.461 10.523 11.859 1 98.88 270 CYS A C 1
ATOM 2041 O O . CYS A 1 270 ? 11.688 10.633 11.836 1 98.88 270 CYS A O 1
ATOM 2043 N N . SER A 1 271 ? 9.773 10.734 13.055 1 98.94 271 SER A N 1
ATOM 2044 C CA . SER A 1 271 ? 10.484 11.211 14.234 1 98.94 271 SER A CA 1
ATOM 2045 C C . SER A 1 271 ? 10.203 10.336 15.445 1 98.94 271 SER A C 1
ATOM 2047 O O . SER A 1 271 ? 11.133 9.836 16.078 1 98.94 271 SER A O 1
ATOM 2049 N N . VAL A 1 272 ? 8.961 10.016 15.734 1 98.94 272 VAL A N 1
ATOM 2050 C CA . VAL A 1 272 ? 8.578 9.352 16.969 1 98.94 272 VAL A CA 1
ATOM 2051 C C . VAL A 1 272 ? 9.289 8 17.078 1 98.94 272 VAL A C 1
ATOM 2053 O O . VAL A 1 272 ? 9.844 7.664 18.125 1 98.94 272 VAL A O 1
ATOM 2056 N N . PRO A 1 273 ? 9.344 7.191 15.984 1 98.94 273 PRO A N 1
ATOM 2057 C CA . PRO A 1 273 ? 10.047 5.91 16.109 1 98.94 273 PRO A CA 1
ATOM 2058 C C . PRO A 1 273 ? 11.516 6.074 16.484 1 98.94 273 PRO A C 1
ATOM 2060 O O . PRO A 1 273 ? 12.055 5.285 17.266 1 98.94 273 PRO A O 1
ATOM 2063 N N . LEU A 1 274 ? 12.18 7.078 15.891 1 98.94 274 LEU A N 1
ATOM 2064 C CA . LEU A 1 274 ? 13.586 7.309 16.188 1 98.94 274 LEU A CA 1
ATOM 2065 C C . LEU A 1 274 ? 13.773 7.723 17.641 1 98.94 274 LEU A C 1
ATOM 2067 O O . LEU A 1 274 ? 14.719 7.289 18.297 1 98.94 274 LEU A O 1
ATOM 2071 N N . ILE A 1 275 ? 12.906 8.594 18.125 1 98.94 275 ILE A N 1
ATOM 2072 C CA . ILE A 1 275 ? 12.984 9.07 19.5 1 98.94 275 ILE A CA 1
ATOM 2073 C C . ILE A 1 275 ? 12.805 7.898 20.469 1 98.94 275 ILE A C 1
ATOM 2075 O O . ILE A 1 275 ? 13.57 7.742 21.422 1 98.94 275 ILE A O 1
ATOM 2079 N N . VAL A 1 276 ? 11.789 7.07 20.203 1 98.88 276 VAL A N 1
ATOM 2080 C CA . VAL A 1 276 ? 11.531 5.895 21.031 1 98.88 276 VAL A CA 1
ATOM 2081 C C . VAL A 1 276 ? 12.734 4.961 21 1 98.88 276 VAL A C 1
ATOM 2083 O O . VAL A 1 276 ? 13.188 4.484 22.047 1 98.88 276 VAL A O 1
ATOM 2086 N N . TYR A 1 277 ? 13.266 4.691 19.812 1 98.62 277 TYR A N 1
ATOM 2087 C CA . TYR A 1 277 ? 14.414 3.807 19.656 1 98.62 277 TYR A CA 1
ATOM 2088 C C . TYR A 1 277 ? 15.617 4.32 20.438 1 98.62 277 TYR A C 1
ATOM 2090 O O . TYR A 1 277 ? 16.25 3.561 21.172 1 98.62 277 TYR A O 1
ATOM 2098 N N . ALA A 1 278 ? 15.953 5.574 20.297 1 98.75 278 ALA A N 1
ATOM 2099 C CA . ALA A 1 278 ? 17.109 6.164 20.953 1 98.75 278 ALA A CA 1
ATOM 2100 C C . ALA A 1 278 ? 16.984 6.078 22.469 1 98.75 278 ALA A C 1
ATOM 2102 O O . ALA A 1 278 ? 17.969 5.797 23.172 1 98.75 278 ALA A O 1
ATOM 2103 N N . ARG A 1 279 ? 15.805 6.367 22.969 1 98.19 279 ARG A N 1
ATOM 2104 C CA . ARG A 1 279 ? 15.578 6.32 24.406 1 98.19 279 ARG A CA 1
ATOM 2105 C C . ARG A 1 279 ? 15.703 4.898 24.938 1 98.19 279 ARG A C 1
ATOM 2107 O O . ARG A 1 279 ? 16.328 4.668 25.969 1 98.19 279 ARG A O 1
ATOM 2114 N N . GLU A 1 280 ? 15.078 3.949 24.234 1 97.56 280 GLU A N 1
ATOM 2115 C CA . GLU A 1 280 ? 15.141 2.549 24.641 1 97.56 280 GLU A CA 1
ATOM 2116 C C . GLU A 1 280 ? 16.578 2.029 24.594 1 97.56 280 GLU A C 1
ATOM 2118 O O . GLU A 1 280 ? 16.953 1.178 25.406 1 97.56 280 GLU A O 1
ATOM 2123 N N . MET A 1 281 ? 17.344 2.486 23.656 1 97.56 281 MET A N 1
ATOM 2124 C CA . MET A 1 281 ? 18.734 2.041 23.484 1 97.56 281 MET A CA 1
ATOM 2125 C C . MET A 1 281 ? 19.672 2.912 24.312 1 97.56 281 MET A C 1
ATOM 2127 O O . MET A 1 281 ? 20.891 2.68 24.312 1 97.56 281 MET A O 1
ATOM 2131 N N . GLU A 1 282 ? 19.172 3.932 25 1 97.75 282 GLU A N 1
ATOM 2132 C CA . GLU A 1 282 ? 19.938 4.852 25.844 1 97.75 282 GLU A CA 1
ATOM 2133 C C . GLU A 1 282 ? 21.062 5.523 25.047 1 97.75 282 GLU A C 1
ATOM 2135 O O . GLU A 1 282 ? 22.203 5.566 25.516 1 97.75 282 GLU A O 1
ATOM 2140 N N . LEU A 1 283 ? 20.719 5.938 23.875 1 97.94 283 LEU A N 1
ATOM 2141 C CA . LEU A 1 283 ? 21.688 6.645 23.047 1 97.94 283 LEU A CA 1
ATOM 2142 C C . LEU A 1 283 ? 21.781 8.109 23.453 1 97.94 283 LEU A C 1
ATOM 2144 O O . LEU A 1 283 ? 20.812 8.688 23.953 1 97.94 283 LEU A O 1
ATOM 2148 N N . PRO A 1 284 ? 22.938 8.734 23.203 1 97 284 PRO A N 1
ATOM 2149 C CA . PRO A 1 284 ? 23.094 10.148 23.531 1 97 284 PRO A CA 1
ATOM 2150 C C . PRO A 1 284 ? 22.25 11.055 22.641 1 97 284 PRO A C 1
ATOM 2152 O O . PRO A 1 284 ? 21.953 10.711 21.5 1 97 284 PRO A O 1
ATOM 2155 N N . ASP A 1 285 ? 21.969 12.234 23.125 1 96.88 285 ASP A N 1
ATOM 2156 C CA . ASP A 1 285 ? 21.109 13.188 22.438 1 96.88 285 ASP A CA 1
ATOM 2157 C C . ASP A 1 285 ? 21.688 13.562 21.078 1 96.88 285 ASP A C 1
ATOM 2159 O O . ASP A 1 285 ? 20.938 13.727 20.109 1 96.88 285 ASP A O 1
ATOM 2163 N N . TYR A 1 286 ? 22.953 13.711 21.031 1 96.81 286 TYR A N 1
ATOM 2164 C CA . TYR A 1 286 ? 23.531 14.172 19.781 1 96.81 286 TYR A CA 1
ATOM 2165 C C . TYR A 1 286 ? 23.344 13.141 18.672 1 96.81 286 TYR A C 1
ATOM 2167 O O . TYR A 1 286 ? 23.203 13.492 17.5 1 96.81 286 TYR A O 1
ATOM 2175 N N . VAL A 1 287 ? 23.344 11.82 19.062 1 98.12 287 VAL A N 1
ATOM 2176 C CA . VAL A 1 287 ? 23.094 10.758 18.094 1 98.12 287 VAL A CA 1
ATOM 2177 C C . VAL A 1 287 ? 21.656 10.859 17.578 1 98.12 287 VAL A C 1
ATOM 2179 O O . VAL A 1 287 ? 21.406 10.773 16.375 1 98.12 287 VAL A O 1
ATOM 2182 N N . LEU A 1 288 ? 20.719 11.078 18.516 1 98.75 288 LEU A N 1
ATOM 2183 C CA . LEU A 1 288 ? 19.312 11.234 18.156 1 98.75 288 LEU A CA 1
ATOM 2184 C C . LEU A 1 288 ? 19.109 12.461 17.266 1 98.75 288 LEU A C 1
ATOM 2186 O O . LEU A 1 288 ? 18.375 12.406 16.281 1 98.75 288 LEU A O 1
ATOM 2190 N N . TYR A 1 289 ? 19.734 13.594 17.609 1 98.81 289 TYR A N 1
ATOM 2191 C CA . TYR A 1 289 ? 19.578 14.82 16.859 1 98.81 289 TYR A CA 1
ATOM 2192 C C . TYR A 1 289 ? 20.016 14.633 15.406 1 98.81 289 TYR A C 1
ATOM 2194 O O . TYR A 1 289 ? 19.297 15.023 14.477 1 98.81 289 TYR A O 1
ATOM 2202 N N . ARG A 1 290 ? 21.125 14.016 15.219 1 98.75 290 ARG A N 1
ATOM 2203 C CA . ARG A 1 290 ? 21.672 13.805 13.883 1 98.75 290 ARG A CA 1
ATOM 2204 C C . ARG A 1 290 ? 20.797 12.836 13.086 1 98.75 290 ARG A C 1
ATOM 2206 O O . ARG A 1 290 ? 20.594 13.008 11.883 1 98.75 290 ARG A O 1
ATOM 2213 N N . ALA A 1 291 ? 20.297 11.805 13.797 1 98.94 291 ALA A N 1
ATOM 2214 C CA . ALA A 1 291 ? 19.406 10.852 13.141 1 98.94 291 ALA A CA 1
ATOM 2215 C C . ALA A 1 291 ? 18.109 11.531 12.711 1 98.94 291 ALA A C 1
ATOM 2217 O O . ALA A 1 291 ? 17.562 11.219 11.641 1 98.94 291 ALA A O 1
ATOM 2218 N N . LEU A 1 292 ? 17.578 12.398 13.531 1 98.94 292 LEU A N 1
ATOM 2219 C CA . LEU A 1 292 ? 16.359 13.117 13.188 1 98.94 292 LEU A CA 1
ATOM 2220 C C . LEU A 1 292 ? 16.594 14.062 12.016 1 98.94 292 LEU A C 1
ATOM 2222 O O . LEU A 1 292 ? 15.734 14.219 11.148 1 98.94 292 LEU A O 1
ATOM 2226 N N . VAL A 1 293 ? 17.766 14.711 12.008 1 98.94 293 VAL A N 1
ATOM 2227 C CA . VAL A 1 293 ? 18.141 15.539 10.867 1 98.94 293 VAL A CA 1
ATOM 2228 C C . VAL A 1 293 ? 18.125 14.703 9.586 1 98.94 293 VAL A C 1
ATOM 2230 O O . VAL A 1 293 ? 17.531 15.094 8.586 1 98.94 293 VAL A O 1
ATOM 2233 N N . PHE A 1 294 ? 18.75 13.57 9.656 1 98.88 294 PHE A N 1
ATOM 2234 C CA . PHE A 1 294 ? 18.844 12.664 8.523 1 98.88 294 PHE A CA 1
ATOM 2235 C C . PHE A 1 294 ? 17.453 12.234 8.062 1 98.88 294 PHE A C 1
ATOM 2237 O O . PHE A 1 294 ? 17.125 12.352 6.875 1 98.88 294 PHE A O 1
ATOM 2244 N N . SER A 1 295 ? 16.641 11.742 8.961 1 98.94 295 SER A N 1
ATOM 2245 C CA . SER A 1 295 ? 15.305 11.211 8.672 1 98.94 295 SER A CA 1
ATOM 2246 C C . SER A 1 295 ? 14.406 12.281 8.062 1 98.94 295 SER A C 1
ATOM 2248 O O . SER A 1 295 ? 13.68 12.023 7.105 1 98.94 295 SER A O 1
ATOM 2250 N N . ASN A 1 296 ? 14.422 13.469 8.625 1 98.94 296 ASN A N 1
ATOM 2251 C CA . ASN A 1 296 ? 13.594 14.555 8.125 1 98.94 296 ASN A CA 1
ATOM 2252 C C . ASN A 1 296 ? 13.984 14.953 6.707 1 98.94 296 ASN A C 1
ATOM 2254 O O . ASN A 1 296 ? 13.125 15.133 5.84 1 98.94 296 ASN A O 1
ATOM 2258 N N . LEU A 1 297 ? 15.266 15.086 6.457 1 98.88 297 LEU A N 1
ATOM 2259 C CA . LEU A 1 297 ? 15.727 15.469 5.125 1 98.88 297 LEU A CA 1
ATOM 2260 C C . LEU A 1 297 ? 15.422 14.367 4.109 1 98.88 297 LEU A C 1
ATOM 2262 O O . LEU A 1 297 ? 15.07 14.656 2.963 1 98.88 297 LEU A O 1
ATOM 2266 N N . LEU A 1 298 ? 15.586 13.117 4.535 1 98.88 298 LEU A N 1
ATOM 2267 C CA . LEU A 1 298 ? 15.281 12.016 3.629 1 98.88 298 LEU A CA 1
ATOM 2268 C C . LEU A 1 298 ? 13.797 11.992 3.285 1 98.88 298 LEU A C 1
ATOM 2270 O O . LEU A 1 298 ? 13.422 11.656 2.158 1 98.88 298 LEU A O 1
ATOM 2274 N N . THR A 1 299 ? 12.938 12.289 4.27 1 98.81 299 THR A N 1
ATOM 2275 C CA . THR A 1 299 ? 11.508 12.383 4 1 98.81 299 THR A CA 1
ATOM 2276 C C . THR A 1 299 ? 11.219 13.453 2.955 1 98.81 299 THR A C 1
ATOM 2278 O O . THR A 1 299 ? 10.484 13.211 1.997 1 98.81 299 THR A O 1
ATOM 2281 N N . VAL A 1 300 ? 11.844 14.602 3.107 1 98.31 300 VAL A N 1
ATOM 2282 C CA . VAL A 1 300 ? 11.656 15.703 2.166 1 98.31 300 VAL A CA 1
ATOM 2283 C C . VAL A 1 300 ? 12.164 15.289 0.786 1 98.31 300 VAL A C 1
ATOM 2285 O O . VAL A 1 300 ? 11.531 15.586 -0.229 1 98.31 300 VAL A O 1
ATOM 2288 N N . TYR A 1 301 ? 13.328 14.617 0.754 1 98.38 301 TYR A N 1
ATOM 2289 C CA . TYR A 1 301 ? 13.945 14.18 -0.494 1 98.38 301 TYR A CA 1
ATOM 2290 C C . TYR A 1 301 ? 13 13.258 -1.267 1 98.38 301 TYR A C 1
ATOM 2292 O O . TYR A 1 301 ? 12.789 13.445 -2.467 1 98.38 301 TYR A O 1
ATOM 2300 N N . GLN A 1 302 ? 12.406 12.305 -0.564 1 98.31 302 GLN A N 1
ATOM 2301 C CA . GLN A 1 302 ? 11.453 11.398 -1.199 1 98.31 302 GLN A CA 1
ATOM 2302 C C . GLN A 1 302 ? 10.234 12.156 -1.724 1 98.31 302 GLN A C 1
ATOM 2304 O O . GLN A 1 302 ? 9.805 11.938 -2.857 1 98.31 302 GLN A O 1
ATOM 2309 N N . LYS A 1 303 ? 9.703 13.047 -0.922 1 96.94 303 LYS A N 1
ATOM 2310 C CA . LYS A 1 303 ? 8.43 13.703 -1.205 1 96.94 303 LYS A CA 1
ATOM 2311 C C . LYS A 1 303 ? 8.586 14.758 -2.295 1 96.94 303 LYS A C 1
ATOM 2313 O O . LYS A 1 303 ? 7.605 15.164 -2.92 1 96.94 303 LYS A O 1
ATOM 2318 N N . GLN A 1 304 ? 9.812 15.172 -2.521 1 94.5 304 GLN A N 1
ATOM 2319 C CA . GLN A 1 304 ? 10.055 16.109 -3.609 1 94.5 304 GLN A CA 1
ATOM 2320 C C . GLN A 1 304 ? 9.602 15.531 -4.945 1 94.5 304 GLN A C 1
ATOM 2322 O O . GLN A 1 304 ? 9.117 16.266 -5.812 1 94.5 304 GLN A O 1
ATOM 2327 N N . TYR A 1 305 ? 9.719 14.258 -5.109 1 94.81 305 TYR A N 1
ATOM 2328 C CA . TYR A 1 305 ? 9.352 13.602 -6.359 1 94.81 305 TYR A CA 1
ATOM 2329 C C . TYR A 1 305 ? 7.855 13.312 -6.41 1 94.81 305 TYR A C 1
ATOM 2331 O O . TYR A 1 305 ? 7.277 13.203 -7.492 1 94.81 305 TYR A O 1
ATOM 2339 N N . ILE A 1 306 ? 7.23 13.227 -5.273 1 93.81 306 ILE A N 1
ATOM 2340 C CA . ILE A 1 306 ? 5.836 12.812 -5.195 1 93.81 306 ILE A CA 1
ATOM 2341 C C . ILE A 1 306 ? 4.934 14.047 -5.16 1 93.81 306 ILE A C 1
ATOM 2343 O O . ILE A 1 306 ? 3.867 14.062 -5.781 1 93.81 306 ILE A O 1
ATOM 2347 N N . GLY A 1 307 ? 5.355 15.07 -4.41 1 88.94 307 GLY A N 1
ATOM 2348 C CA . GLY A 1 307 ? 4.523 16.234 -4.137 1 88.94 307 GLY A CA 1
ATOM 2349 C C . GLY A 1 307 ? 3.912 16.219 -2.748 1 88.94 307 GLY A C 1
ATOM 2350 O O . GLY A 1 307 ? 4.094 15.258 -1.995 1 88.94 307 GLY A O 1
ATOM 2351 N N . LYS A 1 308 ? 3.193 17.25 -2.449 1 85.38 308 LYS A N 1
ATOM 2352 C CA . LYS A 1 308 ? 2.643 17.422 -1.11 1 85.38 308 LYS A CA 1
ATOM 2353 C C . LYS A 1 308 ? 1.413 16.547 -0.901 1 85.38 308 LYS A C 1
ATOM 2355 O O . LYS A 1 308 ? 1.203 16.016 0.19 1 85.38 308 LYS A O 1
ATOM 2360 N N . LEU A 1 309 ? 0.585 16.469 -1.921 1 89.38 309 LEU A N 1
ATOM 2361 C CA . LEU A 1 309 ? -0.603 15.633 -1.875 1 89.38 309 LEU A CA 1
ATOM 2362 C C . LEU A 1 309 ? -0.648 14.688 -3.074 1 89.38 309 LEU A C 1
ATOM 2364 O O . LEU A 1 309 ? -0.304 15.086 -4.191 1 89.38 309 LEU A O 1
ATOM 2368 N N . SER A 1 310 ? -0.982 13.453 -2.85 1 93.5 310 SER A N 1
ATOM 2369 C CA . SER A 1 310 ? -1.1 12.43 -3.883 1 93.5 310 SER A CA 1
ATOM 2370 C C . SER A 1 310 ? -1.921 11.242 -3.391 1 93.5 310 SER A C 1
ATOM 2372 O O . SER A 1 310 ? -2.295 11.18 -2.219 1 93.5 310 SER A O 1
ATOM 2374 N N . ALA A 1 311 ? -2.258 10.375 -4.324 1 96.38 311 ALA A N 1
ATOM 2375 C CA . ALA A 1 311 ? -2.91 9.125 -3.945 1 96.38 311 ALA A CA 1
ATOM 2376 C C . ALA A 1 311 ? -1.932 8.188 -3.244 1 96.38 311 ALA A C 1
ATOM 2378 O O . ALA A 1 311 ? -2.34 7.199 -2.631 1 96.38 311 ALA A O 1
ATOM 2379 N N . PHE A 1 312 ? -0.628 8.469 -3.375 1 97.75 312 PHE A N 1
ATOM 2380 C CA . PHE A 1 312 ? 0.413 7.715 -2.684 1 97.75 312 PHE A CA 1
ATOM 2381 C C . PHE A 1 312 ? 0.533 8.172 -1.232 1 97.75 312 PHE A C 1
ATOM 2383 O O . PHE A 1 312 ? 0.871 9.32 -0.962 1 97.75 312 PHE A O 1
ATOM 2390 N N . CYS A 1 313 ? 0.276 7.324 -0.271 1 98 313 CYS A N 1
ATOM 2391 C CA . CYS A 1 313 ? 0.3 7.688 1.143 1 98 313 CYS A CA 1
ATOM 2392 C C . CYS A 1 313 ? 1.702 8.094 1.578 1 98 313 CYS A C 1
ATOM 2394 O O . CYS A 1 313 ? 2.637 7.293 1.506 1 98 313 CYS A O 1
ATOM 2396 N N . GLY A 1 314 ? 1.827 9.258 2.127 1 97.69 314 GLY A N 1
ATOM 2397 C CA . GLY A 1 314 ? 3.111 9.797 2.537 1 97.69 314 GLY A CA 1
ATOM 2398 C C . GLY A 1 314 ? 3.711 9.086 3.732 1 97.69 314 GLY A C 1
ATOM 2399 O O . GLY A 1 314 ? 4.91 9.188 3.99 1 97.69 314 GLY A O 1
ATOM 2400 N N . ALA A 1 315 ? 2.885 8.336 4.461 1 96.19 315 ALA A N 1
ATOM 2401 C CA . ALA A 1 315 ? 3.381 7.562 5.602 1 96.19 315 ALA A CA 1
ATOM 2402 C C . ALA A 1 315 ? 4.43 6.547 5.16 1 96.19 315 ALA A C 1
ATOM 2404 O O . ALA A 1 315 ? 5.344 6.219 5.922 1 96.19 315 ALA A O 1
ATOM 2405 N N . VAL A 1 316 ? 4.32 6.07 3.938 1 98.38 316 VAL A N 1
ATOM 2406 C CA . VAL A 1 316 ? 5.273 5.105 3.402 1 98.38 316 VAL A CA 1
ATOM 2407 C C . VAL A 1 316 ? 6.656 5.742 3.312 1 98.38 316 VAL A C 1
ATOM 2409 O O . VAL A 1 316 ? 7.645 5.168 3.785 1 98.38 316 VAL A O 1
ATOM 2412 N N . SER A 1 317 ? 6.73 6.969 2.773 1 98.62 317 SER A N 1
ATOM 2413 C CA . SER A 1 317 ? 7.992 7.684 2.619 1 98.62 317 SER A CA 1
ATOM 2414 C C . SER A 1 317 ? 8.594 8.047 3.975 1 98.62 317 SER A C 1
ATOM 2416 O O . SER A 1 317 ? 9.797 7.891 4.188 1 98.62 317 SER A O 1
ATOM 2418 N N . ALA A 1 318 ? 7.719 8.539 4.859 1 98.81 318 ALA A N 1
ATOM 2419 C CA . ALA A 1 318 ? 8.18 8.969 6.176 1 98.81 318 ALA A CA 1
ATOM 2420 C C . ALA A 1 318 ? 8.68 7.781 6.996 1 98.81 318 ALA A C 1
ATOM 2422 O O . ALA A 1 318 ? 9.68 7.883 7.699 1 98.81 318 ALA A O 1
ATOM 2423 N N . SER A 1 319 ? 7.988 6.66 6.914 1 98.88 319 SER A N 1
ATOM 2424 C CA . SER A 1 319 ? 8.414 5.465 7.633 1 98.88 319 SER A CA 1
ATOM 2425 C C . SER A 1 319 ? 9.703 4.895 7.043 1 98.88 319 SER A C 1
ATOM 2427 O O . SER A 1 319 ? 10.531 4.348 7.77 1 98.88 319 SER A O 1
ATOM 2429 N N . CYS A 1 320 ? 9.797 4.926 5.695 1 98.88 320 CYS A N 1
ATOM 2430 C CA . CYS A 1 320 ? 11.055 4.535 5.059 1 98.88 320 CYS A CA 1
ATOM 2431 C C . CYS A 1 320 ? 12.227 5.332 5.621 1 98.88 320 CYS A C 1
ATOM 2433 O O . CYS A 1 320 ? 13.266 4.766 5.941 1 98.88 320 CYS A O 1
ATOM 2435 N N . ALA A 1 321 ? 12.023 6.648 5.781 1 98.94 321 ALA A N 1
ATOM 2436 C CA . ALA A 1 321 ? 13.047 7.512 6.355 1 98.94 321 ALA A CA 1
ATOM 2437 C C . ALA A 1 321 ? 13.328 7.137 7.805 1 98.94 321 ALA A C 1
ATOM 2439 O O . ALA A 1 321 ? 14.484 7.172 8.25 1 98.94 321 ALA A O 1
ATOM 2440 N N . ALA A 1 322 ? 12.289 6.812 8.555 1 98.94 322 ALA A N 1
ATOM 2441 C CA . ALA A 1 322 ? 12.461 6.391 9.945 1 98.94 322 ALA A CA 1
ATOM 2442 C C . ALA A 1 322 ? 13.312 5.129 10.031 1 98.94 322 ALA A C 1
ATOM 2444 O O . ALA A 1 322 ? 14.234 5.051 10.852 1 98.94 322 ALA A O 1
ATOM 2445 N N . GLY A 1 323 ? 12.992 4.102 9.188 1 98.88 323 GLY A N 1
ATOM 2446 C CA . GLY A 1 323 ? 13.805 2.895 9.164 1 98.88 323 GLY A CA 1
ATOM 2447 C C . GLY A 1 323 ? 15.258 3.164 8.844 1 98.88 323 GLY A C 1
ATOM 2448 O O . GLY A 1 323 ? 16.156 2.631 9.5 1 98.88 323 GLY A O 1
ATOM 2449 N N . ALA A 1 324 ? 15.461 3.988 7.816 1 98.94 324 ALA A N 1
ATOM 2450 C CA . ALA A 1 324 ? 16.828 4.371 7.441 1 98.94 324 ALA A CA 1
ATOM 2451 C C . ALA A 1 324 ? 17.516 5.121 8.578 1 98.94 324 ALA A C 1
ATOM 2453 O O . ALA A 1 324 ? 18.719 4.961 8.797 1 98.94 324 ALA A O 1
ATOM 2454 N N . GLY A 1 325 ? 16.766 6.02 9.258 1 98.94 325 GLY A N 1
ATOM 2455 C CA . GLY A 1 325 ? 17.281 6.727 10.414 1 98.94 325 GLY A CA 1
ATOM 2456 C C . GLY A 1 325 ? 17.703 5.801 11.539 1 98.94 325 GLY A C 1
ATOM 2457 O O . GLY A 1 325 ? 18.688 6.051 12.227 1 98.94 325 GLY A O 1
ATOM 2458 N N . ILE A 1 326 ? 16.953 4.777 11.773 1 98.88 326 ILE A N 1
ATOM 2459 C CA . ILE A 1 326 ? 17.297 3.787 12.789 1 98.88 326 ILE A CA 1
ATOM 2460 C C . ILE A 1 326 ? 18.578 3.07 12.398 1 98.88 326 ILE A C 1
ATOM 2462 O O . ILE A 1 326 ? 19.453 2.84 13.234 1 98.88 326 ILE A O 1
ATOM 2466 N N . THR A 1 327 ? 18.672 2.701 11.094 1 98.81 327 THR A N 1
ATOM 2467 C CA . THR A 1 327 ? 19.906 2.105 10.609 1 98.81 327 THR A CA 1
ATOM 2468 C C . THR A 1 327 ? 21.078 3.045 10.836 1 98.81 327 THR A C 1
ATOM 2470 O O . THR A 1 327 ? 22.156 2.607 11.25 1 98.81 327 THR A O 1
ATOM 2473 N N . TYR A 1 328 ? 20.859 4.328 10.555 1 98.69 328 TYR A N 1
ATOM 2474 C CA . TYR A 1 328 ? 21.859 5.363 10.797 1 98.69 328 TYR A CA 1
ATOM 2475 C C . TYR A 1 328 ? 22.297 5.383 12.258 1 98.69 328 TYR A C 1
ATOM 2477 O O . TYR A 1 328 ? 23.5 5.371 12.555 1 98.69 328 TYR A O 1
ATOM 2485 N N . MET A 1 329 ? 21.406 5.359 13.195 1 98.12 329 MET A N 1
ATOM 2486 C CA . MET A 1 329 ? 21.688 5.395 14.633 1 98.12 329 MET A CA 1
ATOM 2487 C C . MET A 1 329 ? 22.406 4.121 15.07 1 98.12 329 MET A C 1
ATOM 2489 O O . MET A 1 329 ? 23.188 4.145 16.016 1 98.12 329 MET A O 1
ATOM 2493 N N . GLY A 1 330 ? 22.047 3.023 14.383 1 96 330 GLY A N 1
ATOM 2494 C CA . GLY A 1 330 ? 22.656 1.743 14.711 1 96 330 GLY A CA 1
ATOM 2495 C C . GLY A 1 330 ? 24.062 1.598 14.164 1 96 330 GLY A C 1
ATOM 2496 O O . GLY A 1 330 ? 24.688 0.546 14.312 1 96 330 GLY A O 1
ATOM 2497 N N . GLY A 1 331 ? 24.578 2.617 13.492 1 94.69 331 GLY A N 1
ATOM 2498 C CA . GLY A 1 331 ? 25.938 2.604 12.992 1 94.69 331 GLY A CA 1
ATOM 2499 C C . GLY A 1 331 ? 26.047 2.131 11.555 1 94.69 331 GLY A C 1
ATOM 2500 O O . GLY A 1 331 ? 27.141 1.833 11.07 1 94.69 331 GLY A O 1
ATOM 2501 N N . GLY A 1 332 ? 24.938 2.031 10.875 1 95.81 332 GLY A N 1
ATOM 2502 C CA . GLY A 1 332 ? 24.984 1.611 9.484 1 95.81 332 GLY A CA 1
ATOM 2503 C C . GLY A 1 332 ? 25.672 2.609 8.578 1 95.81 332 GLY A C 1
ATOM 2504 O O . GLY A 1 332 ? 25.406 3.811 8.641 1 95.81 332 GLY A O 1
ATOM 2505 N N . GLU A 1 333 ? 26.531 2.094 7.746 1 97.19 333 GLU A N 1
ATOM 2506 C CA . GLU A 1 333 ? 27.156 2.916 6.711 1 97.19 333 GLU A CA 1
ATOM 2507 C C . GLU A 1 333 ? 26.156 3.236 5.598 1 97.19 333 GLU A C 1
ATOM 2509 O O . GLU A 1 333 ? 25.047 2.691 5.57 1 97.19 333 GLU A O 1
ATOM 2514 N N . LEU A 1 334 ? 26.609 4.125 4.738 1 98.06 334 LEU A N 1
ATOM 2515 C CA . LEU A 1 334 ? 25.734 4.598 3.68 1 98.06 334 LEU A CA 1
ATOM 2516 C C . LEU A 1 334 ? 25.188 3.428 2.863 1 98.06 334 LEU A C 1
ATOM 2518 O O . LEU A 1 334 ? 24.016 3.434 2.457 1 98.06 334 LEU A O 1
ATOM 2522 N N . SER A 1 335 ? 26.047 2.436 2.645 1 98 335 SER A N 1
ATOM 2523 C CA . SER A 1 335 ? 25.625 1.281 1.855 1 98 335 SER A CA 1
ATOM 2524 C C . SER A 1 335 ? 24.5 0.521 2.543 1 98 335 SER A C 1
ATOM 2526 O O . SER A 1 335 ? 23.578 0.046 1.884 1 98 335 SER A O 1
ATOM 2528 N N . VAL A 1 336 ? 24.578 0.393 3.877 1 98.56 336 VAL A N 1
ATOM 2529 C CA . VAL A 1 336 ? 23.547 -0.311 4.645 1 98.56 336 VAL A CA 1
ATOM 2530 C C . VAL A 1 336 ? 22.281 0.528 4.699 1 98.56 336 VAL A C 1
ATOM 2532 O O . VAL A 1 336 ? 21.172 -0.01 4.625 1 98.56 336 VAL A O 1
ATOM 2535 N N . ILE A 1 337 ? 22.422 1.84 4.793 1 98.81 337 ILE A N 1
ATOM 2536 C CA . ILE A 1 337 ? 21.297 2.766 4.785 1 98.81 337 ILE A CA 1
ATOM 2537 C C . ILE A 1 337 ? 20.562 2.672 3.451 1 98.81 337 ILE A C 1
ATOM 2539 O O . ILE A 1 337 ? 19.328 2.604 3.416 1 98.81 337 ILE A O 1
ATOM 2543 N N . LYS A 1 338 ? 21.344 2.65 2.391 1 98.69 338 LYS A N 1
ATOM 2544 C CA . LYS A 1 338 ? 20.766 2.514 1.059 1 98.69 338 LYS A CA 1
ATOM 2545 C C . LYS A 1 338 ? 19.984 1.207 0.931 1 98.69 338 LYS A C 1
ATOM 2547 O O . LYS A 1 338 ? 18.906 1.181 0.345 1 98.69 338 LYS A O 1
ATOM 2552 N N . LYS A 1 339 ? 20.531 0.122 1.495 1 98.5 339 LYS A N 1
ATOM 2553 C CA . LYS A 1 339 ? 19.828 -1.161 1.492 1 98.5 339 LYS A CA 1
ATOM 2554 C C . LYS A 1 339 ? 18.5 -1.063 2.227 1 98.5 339 LYS A C 1
ATOM 2556 O O . LYS A 1 339 ? 17.5 -1.624 1.779 1 98.5 339 LYS A O 1
ATOM 2561 N N . THR A 1 340 ? 18.469 -0.358 3.359 1 98.81 340 THR A N 1
ATOM 2562 C CA . THR A 1 340 ? 17.25 -0.197 4.133 1 98.81 340 THR A CA 1
ATOM 2563 C C . THR A 1 340 ? 16.188 0.533 3.316 1 98.81 340 THR A C 1
ATOM 2565 O O . THR A 1 340 ? 15.016 0.143 3.32 1 98.81 340 THR A O 1
ATOM 2568 N N . ILE A 1 341 ? 16.625 1.572 2.633 1 98.88 341 ILE A N 1
ATOM 2569 C CA . ILE A 1 341 ? 15.711 2.359 1.811 1 98.88 341 ILE A CA 1
ATOM 2570 C C . ILE A 1 341 ? 15.133 1.487 0.697 1 98.88 341 ILE A C 1
ATOM 2572 O O . ILE A 1 341 ? 13.914 1.437 0.505 1 98.88 341 ILE A O 1
ATOM 2576 N N . GLU A 1 342 ? 15.969 0.742 0.014 1 98.56 342 GLU A N 1
ATOM 2577 C CA . GLU A 1 342 ? 15.547 -0.1 -1.102 1 98.56 342 GLU A CA 1
ATOM 2578 C C . GLU A 1 342 ? 14.648 -1.236 -0.626 1 98.56 342 GLU A C 1
ATOM 2580 O O . GLU A 1 342 ? 13.633 -1.538 -1.259 1 98.56 342 GLU A O 1
ATOM 2585 N N . ASN A 1 343 ? 15.047 -1.844 0.49 1 98.69 343 ASN A N 1
ATOM 2586 C CA . ASN A 1 343 ? 14.242 -2.916 1.059 1 98.69 343 ASN A CA 1
ATOM 2587 C C . ASN A 1 343 ? 12.844 -2.424 1.436 1 98.69 343 ASN A C 1
ATOM 2589 O O . ASN A 1 343 ? 11.859 -3.148 1.271 1 98.69 343 ASN A O 1
ATOM 2593 N N . THR A 1 344 ? 12.742 -1.201 1.965 1 98.81 344 THR A N 1
ATOM 2594 C CA . THR A 1 344 ? 11.453 -0.647 2.359 1 98.81 344 THR A CA 1
ATOM 2595 C C . THR A 1 344 ? 10.586 -0.362 1.134 1 98.81 344 THR A C 1
ATOM 2597 O O . THR A 1 344 ? 9.398 -0.699 1.111 1 98.81 344 THR A O 1
ATOM 2600 N N . LEU A 1 345 ? 11.242 0.195 0.113 1 98.5 345 LEU A N 1
ATOM 2601 C CA . LEU A 1 345 ? 10.5 0.642 -1.062 1 98.5 345 LEU A CA 1
ATOM 2602 C C . LEU A 1 345 ? 10.164 -0.535 -1.971 1 98.5 345 LEU A C 1
ATOM 2604 O O . LEU A 1 345 ? 9.32 -0.413 -2.863 1 98.5 345 LEU A O 1
ATOM 2608 N N . ALA A 1 346 ? 10.734 -1.701 -1.714 1 98.12 346 ALA A N 1
ATOM 2609 C CA . ALA A 1 346 ? 10.352 -2.934 -2.4 1 98.12 346 ALA A CA 1
ATOM 2610 C C . ALA A 1 346 ? 9.18 -3.611 -1.703 1 98.12 346 ALA A C 1
ATOM 2612 O O . ALA A 1 346 ? 8.562 -4.52 -2.26 1 98.12 346 ALA A O 1
ATOM 2613 N N . ASN A 1 347 ? 8.75 -3.146 -0.555 1 97.81 347 ASN A N 1
ATOM 2614 C CA . ASN A 1 347 ? 7.801 -3.834 0.312 1 97.81 347 ASN A CA 1
ATOM 2615 C C . ASN A 1 347 ? 6.41 -3.209 0.229 1 97.81 347 ASN A C 1
ATOM 2617 O O . ASN A 1 347 ? 5.473 -3.83 -0.277 1 97.81 347 ASN A O 1
ATOM 2621 N N . ILE A 1 348 ? 6.27 -1.896 0.453 1 96.69 348 ILE A N 1
ATOM 2622 C CA . ILE A 1 348 ? 4.91 -1.442 0.736 1 96.69 348 ILE A CA 1
ATOM 2623 C C . ILE A 1 348 ? 4.602 -0.199 -0.093 1 96.69 348 ILE A C 1
ATOM 2625 O O . ILE A 1 348 ? 3.637 0.517 0.189 1 96.69 348 ILE A O 1
ATOM 2629 N N . PRO A 1 349 ? 5.352 0.139 -1.098 1 96.44 349 PRO A N 1
ATOM 2630 C CA . PRO A 1 349 ? 4.945 1.324 -1.854 1 96.44 349 PRO A CA 1
ATOM 2631 C C . PRO A 1 349 ? 3.555 1.182 -2.471 1 96.44 349 PRO A C 1
ATOM 2633 O O . PRO A 1 349 ? 3.158 0.079 -2.859 1 96.44 349 PRO A O 1
ATOM 2636 N N . GLY A 1 350 ? 2.814 2.293 -2.455 1 95.75 350 GLY A N 1
ATOM 2637 C CA . GLY A 1 350 ? 1.572 2.338 -3.211 1 95.75 350 GLY A CA 1
ATOM 2638 C C . GLY A 1 350 ? 0.336 2.279 -2.334 1 95.75 350 GLY A C 1
ATOM 2639 O O . GLY A 1 350 ? -0.789 2.373 -2.83 1 95.75 350 GLY A O 1
ATOM 2640 N N . ILE A 1 351 ? 0.493 2.102 -0.949 1 98.06 351 ILE A N 1
ATOM 2641 C CA . ILE A 1 351 ? -0.668 2.27 -0.082 1 98.06 351 ILE A CA 1
ATOM 2642 C C . ILE A 1 351 ? -1.399 3.561 -0.443 1 98.06 351 ILE A C 1
ATOM 2644 O O . ILE A 1 351 ? -0.776 4.613 -0.593 1 98.06 351 ILE A O 1
ATOM 2648 N N . ILE A 1 352 ? -2.688 3.447 -0.622 1 98 352 ILE A N 1
ATOM 2649 C CA . ILE A 1 352 ? -3.4 4.605 -1.15 1 98 352 ILE A CA 1
ATOM 2650 C C . ILE A 1 352 ? -3.73 5.57 -0.015 1 98 352 ILE A C 1
ATOM 2652 O O . ILE A 1 352 ? -3.932 5.148 1.127 1 98 352 ILE A O 1
ATOM 2656 N N . CYS A 1 353 ? -3.744 6.793 -0.315 1 97.5 353 CYS A N 1
ATOM 2657 C CA . CYS A 1 353 ? -4.223 7.848 0.571 1 97.5 353 CYS A CA 1
ATOM 2658 C C . CYS A 1 353 ? -5.652 8.25 0.224 1 97.5 353 CYS A C 1
ATOM 2660 O O . CYS A 1 353 ? -5.895 8.867 -0.812 1 97.5 353 CYS A O 1
ATOM 2662 N N . ASP A 1 354 ? -6.562 7.875 1.023 1 96.81 354 ASP A N 1
ATOM 2663 C CA . ASP A 1 354 ? -7.961 8.219 0.792 1 96.81 354 ASP A CA 1
ATOM 2664 C C . ASP A 1 354 ? -8.445 9.25 1.807 1 96.81 354 ASP A C 1
ATOM 2666 O O . ASP A 1 354 ? -9.562 9.148 2.318 1 96.81 354 ASP A O 1
ATOM 2670 N N . GLY A 1 355 ? -7.547 10.164 2.121 1 95.69 355 GLY A N 1
ATOM 2671 C CA . GLY A 1 355 ? -7.91 11.281 2.971 1 95.69 355 GLY A CA 1
ATOM 2672 C C . GLY A 1 355 ? -7.48 11.102 4.414 1 95.69 355 GLY A C 1
ATOM 2673 O O . GLY A 1 355 ? -7.254 9.977 4.863 1 95.69 355 GLY A O 1
ATOM 2674 N N . ALA A 1 356 ? -7.426 12.188 5.082 1 95.94 356 ALA A N 1
ATOM 2675 C CA . ALA A 1 356 ? -7.027 12.172 6.488 1 95.94 356 ALA A CA 1
ATOM 2676 C C . ALA A 1 356 ? -8.164 11.672 7.371 1 95.94 356 ALA A C 1
ATOM 2678 O O . ALA A 1 356 ? -9.312 12.102 7.219 1 95.94 356 ALA A O 1
ATOM 2679 N N . LYS A 1 357 ? -7.863 10.734 8.219 1 96 357 LYS A N 1
ATOM 2680 C CA . LYS A 1 357 ? -8.836 10.125 9.125 1 96 357 LYS A CA 1
ATOM 2681 C C . LYS A 1 357 ? -8.141 9.266 10.18 1 96 357 LYS A C 1
ATOM 2683 O O . LYS A 1 357 ? -6.918 9.102 10.148 1 96 357 LYS A O 1
ATOM 2688 N N . ILE A 1 358 ? -8.875 8.695 10.984 1 96.19 358 ILE A N 1
ATOM 2689 C CA . ILE A 1 358 ? -8.391 7.918 12.117 1 96.19 358 ILE A CA 1
ATOM 2690 C C . ILE A 1 358 ? -7.574 6.73 11.617 1 96.19 358 ILE A C 1
ATOM 2692 O O . ILE A 1 358 ? -6.578 6.352 12.234 1 96.19 358 ILE A O 1
ATOM 2696 N N . SER A 1 359 ? -7.934 6.121 10.508 1 97.56 359 SER A N 1
ATOM 2697 C CA . SER A 1 359 ? -7.281 4.91 10.016 1 97.56 359 SER A CA 1
ATOM 2698 C C . SER A 1 359 ? -5.863 5.207 9.531 1 97.56 359 SER A C 1
ATOM 2700 O O . SER A 1 359 ? -5.07 4.285 9.328 1 97.56 359 SER A O 1
ATOM 2702 N N . CYS A 1 360 ? -5.5 6.508 9.391 1 98.19 360 CYS A N 1
ATOM 2703 C CA . CYS A 1 360 ? -4.125 6.867 9.055 1 98.19 360 CYS A CA 1
ATOM 2704 C C . CYS A 1 360 ? -3.145 6.277 10.055 1 98.19 360 CYS A C 1
ATOM 2706 O O . CYS A 1 360 ? -2.023 5.918 9.695 1 98.19 360 CYS A O 1
ATOM 2708 N N . ALA A 1 361 ? -3.592 6.18 11.289 1 98.44 361 ALA A N 1
ATOM 2709 C CA . ALA A 1 361 ? -2.76 5.625 12.359 1 98.44 361 ALA A CA 1
ATOM 2710 C C . ALA A 1 361 ? -2.361 4.184 12.047 1 98.44 361 ALA A C 1
ATOM 2712 O O . ALA A 1 361 ? -1.212 3.791 12.266 1 98.44 361 ALA A O 1
ATOM 2713 N N . ALA A 1 362 ? -3.299 3.4 11.547 1 98.31 362 ALA A N 1
ATOM 2714 C CA . ALA A 1 362 ? -3.023 2.006 11.203 1 98.31 362 ALA A CA 1
ATOM 2715 C C . ALA A 1 362 ? -2.082 1.911 10.008 1 98.31 362 ALA A C 1
ATOM 2717 O O . ALA A 1 362 ? -1.23 1.021 9.953 1 98.31 362 ALA A O 1
ATOM 2718 N N . LYS A 1 363 ? -2.219 2.785 9.016 1 98.44 363 LYS A N 1
ATOM 2719 C CA . LYS A 1 363 ? -1.326 2.822 7.859 1 98.44 363 LYS A CA 1
ATOM 2720 C C . LYS A 1 363 ? 0.108 3.125 8.281 1 98.44 363 LYS A C 1
ATOM 2722 O O . LYS A 1 363 ? 1.054 2.535 7.758 1 98.44 363 LYS A O 1
ATOM 2727 N N . ILE A 1 364 ? 0.237 4.035 9.219 1 98.62 364 ILE A N 1
ATOM 2728 C CA . ILE A 1 364 ? 1.557 4.41 9.719 1 98.62 364 ILE A CA 1
ATOM 2729 C C . ILE A 1 364 ? 2.184 3.229 10.461 1 98.62 364 ILE A C 1
ATOM 2731 O O . ILE A 1 364 ? 3.371 2.943 10.289 1 98.62 364 ILE A O 1
ATOM 2735 N N . ALA A 1 365 ? 1.357 2.559 11.266 1 98.5 365 ALA A N 1
ATOM 2736 C CA . ALA A 1 365 ? 1.854 1.387 11.984 1 98.5 365 ALA A CA 1
ATOM 2737 C C . ALA A 1 365 ? 2.336 0.312 11.016 1 98.5 365 ALA A C 1
ATOM 2739 O O . ALA A 1 365 ? 3.391 -0.292 11.219 1 98.5 365 ALA A O 1
ATOM 2740 N N . ALA A 1 366 ? 1.586 0.068 9.977 1 98.31 366 ALA A N 1
ATOM 2741 C CA . ALA A 1 366 ? 1.953 -0.932 8.977 1 98.31 366 ALA A CA 1
ATOM 2742 C C . ALA A 1 366 ? 3.213 -0.517 8.227 1 98.31 366 ALA A C 1
ATOM 2744 O O . ALA A 1 366 ? 4.086 -1.348 7.957 1 98.31 366 ALA A O 1
ATOM 2745 N N . SER A 1 367 ? 3.309 0.75 7.852 1 98.75 367 SER A N 1
ATOM 2746 C CA . SER A 1 367 ? 4.473 1.257 7.133 1 98.75 367 SER A CA 1
ATOM 2747 C C . SER A 1 367 ? 5.738 1.148 7.977 1 98.75 367 SER A C 1
ATOM 2749 O O . SER A 1 367 ? 6.805 0.808 7.465 1 98.75 367 SER A O 1
ATOM 2751 N N . LEU A 1 368 ? 5.59 1.451 9.25 1 98.62 368 LEU A N 1
ATOM 2752 C CA . LEU A 1 368 ? 6.73 1.37 10.156 1 98.62 368 LEU A CA 1
ATOM 2753 C C . LEU A 1 368 ? 7.191 -0.074 10.32 1 98.62 368 LEU A C 1
ATOM 2755 O O . LEU A 1 368 ? 8.391 -0.34 10.43 1 98.62 368 LEU A O 1
ATOM 2759 N N . ASP A 1 369 ? 6.242 -0.99 10.383 1 97.88 369 ASP A N 1
ATOM 2760 C CA . ASP A 1 369 ? 6.582 -2.408 10.445 1 97.88 369 ASP A CA 1
ATOM 2761 C C . ASP A 1 369 ? 7.43 -2.828 9.25 1 97.88 369 ASP A C 1
ATOM 2763 O O . ASP A 1 369 ? 8.445 -3.506 9.414 1 97.88 369 ASP A O 1
ATOM 2767 N N . ALA A 1 370 ? 7.059 -2.451 8.078 1 98.25 370 ALA A N 1
ATOM 2768 C CA . ALA A 1 370 ? 7.789 -2.781 6.859 1 98.25 370 ALA A CA 1
ATOM 2769 C C . ALA A 1 370 ? 9.188 -2.164 6.875 1 98.25 370 ALA A C 1
ATOM 2771 O O . ALA A 1 370 ? 10.156 -2.809 6.48 1 98.25 370 ALA A O 1
ATOM 2772 N N . ALA A 1 371 ? 9.266 -0.916 7.336 1 98.75 371 ALA A N 1
ATOM 2773 C CA . ALA A 1 371 ? 10.547 -0.213 7.367 1 98.75 371 ALA A CA 1
ATOM 2774 C C . ALA A 1 371 ? 11.492 -0.851 8.375 1 98.75 371 ALA A C 1
ATOM 2776 O O . ALA A 1 371 ? 12.703 -0.91 8.148 1 98.75 371 ALA A O 1
ATOM 2777 N N . PHE A 1 372 ? 10.938 -1.246 9.516 1 98.56 372 PHE A N 1
ATOM 2778 C CA . PHE A 1 372 ? 11.773 -1.858 10.547 1 98.56 372 PHE A CA 1
ATOM 2779 C C . PHE A 1 372 ? 12.281 -3.221 10.086 1 98.56 372 PHE A C 1
ATOM 2781 O O . PHE A 1 372 ? 13.422 -3.592 10.375 1 98.56 372 PHE A O 1
ATOM 2788 N N . LEU A 1 373 ? 11.445 -4.016 9.414 1 98.19 373 LEU A N 1
ATOM 2789 C CA . LEU A 1 373 ? 11.914 -5.258 8.805 1 98.19 373 LEU A CA 1
ATOM 2790 C C . LEU A 1 373 ? 13.031 -4.984 7.805 1 98.19 373 LEU A C 1
ATOM 2792 O O . LEU A 1 373 ? 14.016 -5.723 7.75 1 98.19 373 LEU A O 1
ATOM 2796 N N . ALA A 1 374 ? 12.844 -3.951 7.012 1 98.69 374 ALA A N 1
ATOM 2797 C CA . ALA A 1 374 ? 13.859 -3.561 6.035 1 98.69 374 ALA A CA 1
ATOM 2798 C C . ALA A 1 374 ? 15.188 -3.236 6.715 1 98.69 374 ALA A C 1
ATOM 2800 O O . ALA A 1 374 ? 16.25 -3.592 6.215 1 98.69 374 ALA A O 1
ATOM 2801 N N . HIS A 1 375 ? 15.125 -2.525 7.867 1 98.56 375 HIS A N 1
ATOM 2802 C CA . HIS A 1 375 ? 16.297 -2.244 8.68 1 98.56 375 HIS A CA 1
ATOM 2803 C C . HIS A 1 375 ? 17.016 -3.531 9.086 1 98.56 375 HIS A C 1
ATOM 2805 O O . HIS A 1 375 ? 18.234 -3.648 8.93 1 98.56 375 HIS A O 1
ATOM 2811 N N . HIS A 1 376 ? 16.266 -4.496 9.547 1 97.88 376 HIS A N 1
ATOM 2812 C CA . HIS A 1 376 ? 16.875 -5.742 10.016 1 97.88 376 HIS A CA 1
ATOM 2813 C C . HIS A 1 376 ? 17.484 -6.527 8.859 1 97.88 376 HIS A C 1
ATOM 2815 O O . HIS A 1 376 ? 18.547 -7.121 9 1 97.88 376 HIS A O 1
ATOM 2821 N N . LEU A 1 377 ? 16.766 -6.559 7.699 1 97.94 377 LEU A N 1
ATOM 2822 C CA . LEU A 1 377 ? 17.344 -7.203 6.52 1 97.94 377 LEU A CA 1
ATOM 2823 C C . LEU A 1 377 ? 18.672 -6.578 6.148 1 97.94 377 LEU A C 1
ATOM 2825 O O . LEU A 1 377 ? 19.656 -7.289 5.914 1 97.94 377 LEU A O 1
ATOM 2829 N N . ALA A 1 378 ? 18.688 -5.242 6.133 1 98.25 378 ALA A N 1
ATOM 2830 C CA . ALA A 1 378 ? 19.891 -4.516 5.73 1 98.25 378 ALA A CA 1
ATOM 2831 C C . ALA A 1 378 ? 21.031 -4.75 6.719 1 98.25 378 ALA A C 1
ATOM 2833 O O . ALA A 1 378 ? 22.188 -4.961 6.316 1 98.25 378 ALA A O 1
ATOM 2834 N N . MET A 1 379 ? 20.734 -4.691 8.016 1 97 379 MET A N 1
ATOM 2835 C CA . MET A 1 379 ? 21.734 -4.883 9.055 1 97 379 MET A CA 1
ATOM 2836 C C . MET A 1 379 ? 22.312 -6.301 9.016 1 97 379 MET A C 1
ATOM 2838 O O . MET A 1 379 ? 23.438 -6.535 9.445 1 97 379 MET A O 1
ATOM 2842 N N . ASN A 1 380 ? 21.562 -7.238 8.461 1 95.12 380 ASN A N 1
ATOM 2843 C CA . ASN A 1 380 ? 22.016 -8.609 8.266 1 95.12 380 ASN A CA 1
ATOM 2844 C C . ASN A 1 380 ? 22.734 -8.773 6.922 1 95.12 380 ASN A C 1
ATOM 2846 O O . ASN A 1 380 ? 22.984 -9.891 6.477 1 95.12 380 ASN A O 1
ATOM 2850 N N . GLY A 1 381 ? 22.906 -7.668 6.25 1 95.25 381 GLY A N 1
ATOM 2851 C CA . GLY A 1 381 ? 23.672 -7.656 5.012 1 95.25 381 GLY A CA 1
ATOM 2852 C C . GLY A 1 381 ? 22.828 -7.988 3.793 1 95.25 381 GLY A C 1
ATOM 2853 O O . GLY A 1 381 ? 23.359 -8.211 2.705 1 95.25 381 GLY A O 1
ATOM 2854 N N . GLN A 1 382 ? 21.516 -8.008 3.977 1 94.88 382 GLN A N 1
ATOM 2855 C CA . GLN A 1 382 ? 20.641 -8.484 2.906 1 94.88 382 GLN A CA 1
ATOM 2856 C C . GLN A 1 382 ? 19.953 -7.316 2.207 1 94.88 382 GLN A C 1
ATOM 2858 O O . GLN A 1 382 ? 19.594 -6.324 2.848 1 94.88 382 GLN A O 1
ATOM 2863 N N . SER A 1 383 ? 19.812 -7.359 0.933 1 97.06 383 SER A N 1
ATOM 2864 C CA . SER A 1 383 ? 19.031 -6.449 0.104 1 97.06 383 SER A CA 1
ATOM 2865 C C . SER A 1 383 ? 18.547 -7.137 -1.173 1 97.06 383 SER A C 1
ATOM 2867 O O . SER A 1 383 ? 19.156 -8.109 -1.627 1 97.06 383 SER A O 1
ATOM 2869 N N . TYR A 1 384 ? 17.453 -6.75 -1.676 1 96.69 384 TYR A N 1
ATOM 2870 C CA . TYR A 1 384 ? 16.984 -7.262 -2.959 1 96.69 384 TYR A CA 1
ATOM 2871 C C . TYR A 1 384 ? 17.906 -6.84 -4.09 1 96.69 384 TYR A C 1
ATOM 2873 O O . TYR A 1 384 ? 18.562 -5.793 -4.012 1 96.69 384 TYR A O 1
ATOM 2881 N N . ALA A 1 385 ? 17.953 -7.602 -5.094 1 94.06 385 ALA A N 1
ATOM 2882 C CA . ALA A 1 385 ? 18.844 -7.344 -6.219 1 94.06 385 ALA A CA 1
ATOM 2883 C C . ALA A 1 385 ? 18.391 -6.125 -7.016 1 94.06 385 ALA A C 1
ATOM 2885 O O . ALA A 1 385 ? 17.188 -5.871 -7.133 1 94.06 385 ALA A O 1
ATOM 2886 N N . PRO A 1 386 ? 19.375 -5.359 -7.566 1 94.25 386 PRO A N 1
ATOM 2887 C CA . PRO A 1 386 ? 19 -4.262 -8.461 1 94.25 386 PRO A CA 1
ATOM 2888 C C . PRO A 1 386 ? 18.141 -4.727 -9.633 1 94.25 386 PRO A C 1
ATOM 2890 O O . PRO A 1 386 ? 18.266 -5.867 -10.078 1 94.25 386 PRO A O 1
ATOM 2893 N N . TYR A 1 387 ? 17.266 -3.908 -10.055 1 91.69 387 TYR A N 1
ATOM 2894 C CA . TYR A 1 387 ? 16.422 -4.086 -11.234 1 91.69 387 TYR A CA 1
ATOM 2895 C C . TYR A 1 387 ? 15.406 -5.195 -11.023 1 91.69 387 TYR A C 1
ATOM 2897 O O . TYR A 1 387 ? 14.906 -5.781 -11.992 1 91.69 387 TYR A O 1
ATOM 2905 N N . THR A 1 388 ? 15.18 -5.535 -9.781 1 93.19 388 THR A N 1
ATOM 2906 C CA . THR A 1 388 ? 14.039 -6.387 -9.461 1 93.19 388 THR A CA 1
ATOM 2907 C C . THR A 1 388 ? 12.797 -5.543 -9.164 1 93.19 388 THR A C 1
ATOM 2909 O O . THR A 1 388 ? 12.773 -4.777 -8.195 1 93.19 388 THR A O 1
ATOM 2912 N N . GLY A 1 389 ? 11.773 -5.707 -10.016 1 94.38 389 GLY A N 1
ATOM 2913 C CA . GLY A 1 389 ? 10.625 -4.824 -9.953 1 94.38 389 GLY A CA 1
ATOM 2914 C C . GLY A 1 389 ? 10.961 -3.377 -10.266 1 94.38 389 GLY A C 1
ATOM 2915 O O . GLY A 1 389 ? 11.578 -3.088 -11.297 1 94.38 389 GLY A O 1
ATOM 2916 N N . ILE A 1 390 ? 10.664 -2.508 -9.328 1 96.38 390 ILE A N 1
ATOM 2917 C CA . ILE A 1 390 ? 10.828 -1.082 -9.586 1 96.38 390 ILE A CA 1
ATOM 2918 C C . ILE A 1 390 ? 12.18 -0.612 -9.047 1 96.38 390 ILE A C 1
ATOM 2920 O O . ILE A 1 390 ? 12.508 0.573 -9.133 1 96.38 390 ILE A O 1
ATOM 2924 N N . LEU A 1 391 ? 12.914 -1.494 -8.422 1 97.19 391 LEU A N 1
ATOM 2925 C CA . LEU A 1 391 ? 14.219 -1.121 -7.867 1 97.19 391 LEU A CA 1
ATOM 2926 C C . LEU A 1 391 ? 15.211 -0.811 -8.984 1 97.19 391 LEU A C 1
ATOM 2928 O O . LEU A 1 391 ? 15.148 -1.409 -10.062 1 97.19 391 LEU A O 1
ATOM 2932 N N . LYS A 1 392 ? 16.078 0.091 -8.719 1 96.88 392 LYS A N 1
ATOM 2933 C CA . LYS A 1 392 ? 17.172 0.451 -9.609 1 96.88 392 LYS A CA 1
ATOM 2934 C C . LYS A 1 392 ? 18.531 0.17 -8.953 1 96.88 392 LYS A C 1
ATOM 2936 O O . LYS A 1 392 ? 18.594 -0.379 -7.855 1 96.88 392 LYS A O 1
ATOM 2941 N N . GLU A 1 393 ? 19.531 0.466 -9.641 1 95.31 393 GLU A N 1
ATOM 2942 C CA . GLU A 1 393 ? 20.875 0.197 -9.117 1 95.31 393 GLU A CA 1
ATOM 2943 C C . GLU A 1 393 ? 21.203 1.124 -7.949 1 95.31 393 GLU A C 1
ATOM 2945 O O . GLU A 1 393 ? 21.828 0.704 -6.973 1 95.31 393 GLU A O 1
ATOM 2950 N N . GLU A 1 394 ? 20.797 2.357 -8.125 1 96.25 394 GLU A N 1
ATOM 2951 C CA . GLU A 1 394 ? 21.078 3.352 -7.09 1 96.25 394 GLU A CA 1
ATOM 2952 C C . GLU A 1 394 ? 19.812 3.672 -6.289 1 96.25 394 GLU A C 1
ATOM 2954 O O . GLU A 1 394 ? 18.734 3.848 -6.863 1 96.25 394 GLU A O 1
ATOM 2959 N N . ALA A 1 395 ? 20 3.771 -4.965 1 97.69 395 ALA A N 1
ATOM 2960 C CA . ALA A 1 395 ? 18.875 4.047 -4.074 1 97.69 395 ALA A CA 1
ATOM 2961 C C . ALA A 1 395 ? 18.172 5.352 -4.453 1 97.69 395 ALA A C 1
ATOM 2963 O O . ALA A 1 395 ? 16.953 5.445 -4.398 1 97.69 395 ALA A O 1
ATOM 2964 N N . GLY A 1 396 ? 19.016 6.367 -4.805 1 97.56 396 GLY A N 1
ATOM 2965 C CA . GLY A 1 396 ? 18.438 7.629 -5.234 1 97.56 396 GLY A CA 1
ATOM 2966 C C . GLY A 1 396 ? 17.531 7.492 -6.441 1 97.56 396 GLY A C 1
ATOM 2967 O O . GLY A 1 396 ? 16.484 8.141 -6.516 1 97.56 396 GLY A O 1
ATOM 2968 N N . GLU A 1 397 ? 17.938 6.68 -7.391 1 96.88 397 GLU A N 1
ATOM 2969 C CA . GLU A 1 397 ? 17.109 6.426 -8.57 1 96.88 397 GLU A CA 1
ATOM 2970 C C . GLU A 1 397 ? 15.828 5.688 -8.203 1 96.88 397 GLU A C 1
ATOM 2972 O O . GLU A 1 397 ? 14.766 5.957 -8.773 1 96.88 397 GLU A O 1
ATOM 2977 N N . THR A 1 398 ? 15.961 4.699 -7.312 1 97.94 398 THR A N 1
ATOM 2978 C CA . THR A 1 398 ? 14.781 3.994 -6.824 1 97.94 398 THR A CA 1
ATOM 2979 C C . THR A 1 398 ? 13.789 4.969 -6.191 1 97.94 398 THR A C 1
ATOM 2981 O O . THR A 1 398 ? 12.586 4.891 -6.445 1 97.94 398 THR A O 1
ATOM 2984 N N . ILE A 1 399 ? 14.289 5.906 -5.375 1 98.19 399 ILE A N 1
ATOM 2985 C CA . ILE A 1 399 ? 13.461 6.918 -4.73 1 98.19 399 ILE A CA 1
ATOM 2986 C C . ILE A 1 399 ? 12.734 7.742 -5.793 1 98.19 399 ILE A C 1
ATOM 2988 O O . ILE A 1 399 ? 11.531 7.988 -5.68 1 98.19 399 ILE A O 1
ATOM 2992 N N . SER A 1 400 ? 13.438 8.141 -6.824 1 97.06 400 SER A N 1
ATOM 2993 C CA . SER A 1 400 ? 12.859 8.93 -7.902 1 97.06 400 SER A CA 1
ATOM 2994 C C . SER A 1 400 ? 11.781 8.148 -8.648 1 97.06 400 SER A C 1
ATOM 2996 O O . SER A 1 400 ? 10.742 8.695 -9.008 1 97.06 400 SER A O 1
ATOM 2998 N N . CYS A 1 401 ? 11.992 6.883 -8.906 1 96.94 401 CYS A N 1
ATOM 2999 C CA . CYS A 1 401 ? 11.039 6.023 -9.594 1 96.94 401 CYS A CA 1
ATOM 3000 C C . CYS A 1 401 ? 9.758 5.863 -8.781 1 96.94 401 CYS A C 1
ATOM 3002 O O . CYS A 1 401 ? 8.656 5.965 -9.328 1 96.94 401 CYS A O 1
ATOM 3004 N N . VAL A 1 402 ? 9.922 5.637 -7.48 1 97.94 402 VAL A N 1
ATOM 3005 C CA . VAL A 1 402 ? 8.758 5.527 -6.605 1 97.94 402 VAL A CA 1
ATOM 3006 C C . VAL A 1 402 ? 7.996 6.848 -6.602 1 97.94 402 VAL A C 1
ATOM 3008 O O . VAL A 1 402 ? 6.762 6.859 -6.621 1 97.94 402 VAL A O 1
ATOM 3011 N N . GLY A 1 403 ? 8.773 7.957 -6.551 1 97.75 403 GLY A N 1
ATOM 3012 C CA . GLY A 1 403 ? 8.156 9.273 -6.637 1 97.75 403 GLY A CA 1
ATOM 3013 C C . GLY A 1 403 ? 7.34 9.469 -7.898 1 97.75 403 GLY A C 1
ATOM 3014 O O . GLY A 1 403 ? 6.242 10.023 -7.852 1 97.75 403 GLY A O 1
ATOM 3015 N N . GLN A 1 404 ? 7.832 8.992 -8.992 1 96.56 404 GLN A N 1
ATOM 3016 C CA . GLN A 1 404 ? 7.152 9.102 -10.281 1 96.56 404 GLN A CA 1
ATOM 3017 C C . GLN A 1 404 ? 5.863 8.281 -10.289 1 96.56 404 GLN A C 1
ATOM 3019 O O . GLN A 1 404 ? 4.859 8.703 -10.875 1 96.56 404 GLN A O 1
ATOM 3024 N N . ILE A 1 405 ? 5.898 7.16 -9.727 1 97.56 405 ILE A N 1
ATOM 3025 C CA . ILE A 1 405 ? 4.691 6.348 -9.609 1 97.56 405 ILE A CA 1
ATOM 3026 C C . ILE A 1 405 ? 3.629 7.113 -8.82 1 97.56 405 ILE A C 1
ATOM 3028 O O . ILE A 1 405 ? 2.469 7.18 -9.234 1 97.56 405 ILE A O 1
ATOM 3032 N N . GLY A 1 406 ? 4.004 7.707 -7.695 1 97.31 406 GLY A N 1
ATOM 3033 C CA . GLY A 1 406 ? 3.074 8.461 -6.871 1 97.31 406 GLY A CA 1
ATOM 3034 C C . GLY A 1 406 ? 2.537 9.703 -7.562 1 97.31 406 GLY A C 1
ATOM 3035 O O . GLY A 1 406 ? 1.343 10 -7.473 1 97.31 406 GLY A O 1
ATOM 3036 N N . LYS A 1 407 ? 3.416 10.383 -8.234 1 95.94 407 LYS A N 1
ATOM 3037 C CA . LYS A 1 407 ? 3.078 11.68 -8.812 1 95.94 407 LYS A CA 1
ATOM 3038 C C . LYS A 1 407 ? 2.291 11.508 -10.109 1 95.94 407 LYS A C 1
ATOM 3040 O O . LYS A 1 407 ? 1.242 12.133 -10.289 1 95.94 407 LYS A O 1
ATOM 3045 N N . GLU A 1 408 ? 2.754 10.672 -11.031 1 95.75 408 GLU A N 1
ATOM 3046 C CA . GLU A 1 408 ? 2.162 10.531 -12.359 1 95.75 408 GLU A CA 1
ATOM 3047 C C . GLU A 1 408 ? 1.355 9.242 -12.461 1 95.75 408 GLU A C 1
ATOM 3049 O O . GLU A 1 408 ? 0.24 9.242 -12.992 1 95.75 408 GLU A O 1
ATOM 3054 N N . GLY A 1 409 ? 1.888 8.211 -11.992 1 97.38 409 GLY A N 1
ATOM 3055 C CA . GLY A 1 409 ? 1.279 6.895 -12.148 1 97.38 409 GLY A CA 1
ATOM 3056 C C . GLY A 1 409 ? -0.044 6.766 -11.414 1 97.38 409 GLY A C 1
ATOM 3057 O O . GLY A 1 409 ? -0.93 6.027 -11.852 1 97.38 409 GLY A O 1
ATOM 3058 N N . MET A 1 410 ? -0.229 7.5 -10.328 1 97.5 410 MET A N 1
ATOM 3059 C CA . MET A 1 410 ? -1.41 7.297 -9.492 1 97.5 410 MET A CA 1
ATOM 3060 C C . MET A 1 410 ? -2.367 8.477 -9.609 1 97.5 410 MET A C 1
ATOM 3062 O O . MET A 1 410 ? -3.238 8.664 -8.758 1 97.5 410 MET A O 1
ATOM 3066 N N . LYS A 1 411 ? -2.205 9.359 -10.625 1 95.94 411 LYS A N 1
ATOM 3067 C CA . LYS A 1 411 ? -3.127 10.469 -10.836 1 95.94 411 LYS A CA 1
ATOM 3068 C C . LYS A 1 411 ? -4.555 9.969 -11.039 1 95.94 411 LYS A C 1
ATOM 3070 O O . LYS A 1 411 ? -5.496 10.508 -10.453 1 95.94 411 LYS A O 1
ATOM 3075 N N . GLU A 1 412 ? -4.711 8.914 -11.906 1 96.56 412 GLU A N 1
ATOM 3076 C CA . GLU A 1 412 ? -6.039 8.359 -12.141 1 96.56 412 GLU A CA 1
ATOM 3077 C C . GLU A 1 412 ? -6.559 7.625 -10.906 1 96.56 412 GLU A C 1
ATOM 3079 O O . GLU A 1 412 ? -7.762 7.621 -10.641 1 96.56 412 GLU A O 1
ATOM 3084 N N . THR A 1 413 ? -5.621 6.996 -10.156 1 97.62 413 THR A N 1
ATOM 3085 C CA . THR A 1 413 ? -5.996 6.379 -8.891 1 97.62 413 THR A CA 1
ATOM 3086 C C . THR A 1 413 ? -6.633 7.402 -7.953 1 97.62 413 THR A C 1
ATOM 3088 O O . THR A 1 413 ? -7.652 7.125 -7.32 1 97.62 413 THR A O 1
ATOM 3091 N N . ASP A 1 414 ? -6.027 8.562 -7.91 1 95.94 414 ASP A N 1
ATOM 3092 C CA . ASP A 1 414 ? -6.516 9.648 -7.059 1 95.94 414 ASP A CA 1
ATOM 3093 C C . ASP A 1 414 ? -7.93 10.062 -7.457 1 95.94 414 ASP A C 1
ATOM 3095 O O . ASP A 1 414 ? -8.789 10.258 -6.598 1 95.94 414 ASP A O 1
ATOM 3099 N N . LYS A 1 415 ? -8.172 10.203 -8.711 1 95.12 415 LYS A N 1
ATOM 3100 C CA . LYS A 1 415 ? -9.492 10.578 -9.219 1 95.12 415 LYS A CA 1
ATOM 3101 C C . LYS A 1 415 ? -10.539 9.531 -8.859 1 95.12 415 LYS A C 1
ATOM 3103 O O . LYS A 1 415 ? -11.672 9.875 -8.508 1 95.12 415 LYS A O 1
ATOM 3108 N N . GLU A 1 416 ? -10.18 8.258 -9.016 1 96.62 416 GLU A N 1
ATOM 3109 C CA . GLU A 1 416 ? -11.109 7.18 -8.703 1 96.62 416 GLU A CA 1
ATOM 3110 C C . GLU A 1 416 ? -11.445 7.145 -7.215 1 96.62 416 GLU A C 1
ATOM 3112 O O . GLU A 1 416 ? -12.594 6.914 -6.84 1 96.62 416 GLU A O 1
ATOM 3117 N N . ILE A 1 417 ? -10.461 7.355 -6.363 1 96.69 417 ILE A N 1
ATOM 3118 C CA . ILE A 1 417 ? -10.672 7.406 -4.918 1 96.69 417 ILE A CA 1
ATOM 3119 C C . ILE A 1 417 ? -11.664 8.516 -4.578 1 96.69 417 ILE A C 1
ATOM 3121 O O . ILE A 1 417 ? -12.609 8.305 -3.818 1 96.69 417 ILE A O 1
ATOM 3125 N N . LEU A 1 418 ? -11.398 9.695 -5.172 1 94.44 418 LEU A N 1
ATOM 3126 C CA . LEU A 1 418 ? -12.273 10.836 -4.93 1 94.44 418 LEU A CA 1
ATOM 3127 C C . LEU A 1 418 ? -13.703 10.539 -5.375 1 94.44 418 LEU A C 1
ATOM 3129 O O . LEU A 1 418 ? -14.656 10.867 -4.672 1 94.44 418 LEU A O 1
ATOM 3133 N N . ARG A 1 419 ? -13.844 9.922 -6.527 1 94.94 419 ARG A N 1
ATOM 3134 C CA . ARG A 1 419 ? -15.156 9.555 -7.039 1 94.94 419 ARG A CA 1
ATOM 3135 C C . ARG A 1 419 ? -15.898 8.648 -6.062 1 94.94 419 ARG A C 1
ATOM 3137 O O . ARG A 1 419 ? -17.078 8.867 -5.766 1 94.94 419 ARG A O 1
ATOM 3144 N N . ILE A 1 420 ? -15.25 7.672 -5.547 1 94.75 420 ILE A N 1
ATOM 3145 C CA . ILE A 1 420 ? -15.828 6.699 -4.629 1 94.75 420 ILE A CA 1
ATOM 3146 C C . ILE A 1 420 ? -16.234 7.398 -3.334 1 94.75 420 ILE A C 1
ATOM 3148 O O . ILE A 1 420 ? -17.312 7.117 -2.785 1 94.75 420 ILE A O 1
ATOM 3152 N N . MET A 1 421 ? -15.391 8.281 -2.877 1 92.25 421 MET A N 1
ATOM 3153 C CA . MET A 1 421 ? -15.656 8.984 -1.627 1 92.25 421 MET A CA 1
ATOM 3154 C C . MET A 1 421 ? -16.875 9.898 -1.766 1 92.25 421 MET A C 1
ATOM 3156 O O . MET A 1 421 ? -17.609 10.102 -0.803 1 92.25 421 MET A O 1
ATOM 3160 N N . LEU A 1 422 ? -17.047 10.484 -2.955 1 88.94 422 LEU A N 1
ATOM 3161 C CA . LEU A 1 422 ? -18.109 11.469 -3.158 1 88.94 422 LEU A CA 1
ATOM 3162 C C . LEU A 1 422 ? -19.406 10.789 -3.551 1 88.94 422 LEU A C 1
ATOM 3164 O O . LEU A 1 422 ? -20.484 11.383 -3.449 1 88.94 422 LEU A O 1
ATOM 3168 N N . GLU A 1 423 ? -19.281 9.633 -4.109 1 81.31 423 GLU A N 1
ATOM 3169 C CA . GLU A 1 423 ? -20.469 8.914 -4.555 1 81.31 423 GLU A CA 1
ATOM 3170 C C . GLU A 1 423 ? -21.359 8.523 -3.371 1 81.31 423 GLU A C 1
ATOM 3172 O O . GLU A 1 423 ? -20.891 7.883 -2.428 1 81.31 423 GLU A O 1
ATOM 3177 N N . ARG A 1 424 ? -22.141 9.516 -2.857 1 56 424 ARG A N 1
ATOM 3178 C CA . ARG A 1 424 ? -23.156 9.102 -1.892 1 56 424 ARG A CA 1
ATOM 3179 C C . ARG A 1 424 ? -24.094 8.062 -2.488 1 56 424 ARG A C 1
ATOM 3181 O O . ARG A 1 424 ? -24.469 8.156 -3.658 1 56 424 ARG A O 1
ATOM 3188 N N . VAL A 1 425 ? -24.047 6.789 -2.004 1 37.31 425 VAL A N 1
ATOM 3189 C CA . VAL A 1 425 ? -25.188 5.938 -2.344 1 37.31 425 VAL A CA 1
ATOM 3190 C C . VAL A 1 425 ? -26.5 6.688 -2.076 1 37.31 425 VAL A C 1
ATOM 3192 O O . VAL A 1 425 ? -26.641 7.336 -1.037 1 37.31 425 VAL A O 1
ATOM 3195 N N . MET B 1 1 ? -30.234 -22.734 5.305 1 74.06 1 MET B N 1
ATOM 3196 C CA . MET B 1 1 ? -29.609 -23.594 4.312 1 74.06 1 MET B CA 1
ATOM 3197 C C . MET B 1 1 ? -29.453 -22.891 2.975 1 74.06 1 MET B C 1
ATOM 3199 O O . MET B 1 1 ? -30.312 -22.062 2.605 1 74.06 1 MET B O 1
ATOM 3203 N N . LEU B 1 2 ? -28.219 -23.047 2.459 1 86.44 2 LEU B N 1
ATOM 3204 C CA . LEU B 1 2 ? -27.953 -22.375 1.195 1 86.44 2 LEU B CA 1
ATOM 3205 C C . LEU B 1 2 ? -28.703 -23.062 0.049 1 86.44 2 LEU B C 1
ATOM 3207 O O . LEU B 1 2 ? -28.891 -24.281 0.07 1 86.44 2 LEU B O 1
ATOM 3211 N N . ASP B 1 3 ? -29.203 -22.266 -0.794 1 90.94 3 ASP B N 1
ATOM 3212 C CA . ASP B 1 3 ? -29.75 -22.75 -2.055 1 90.94 3 ASP B CA 1
ATOM 3213 C C . ASP B 1 3 ? -28.766 -23.703 -2.748 1 90.94 3 ASP B C 1
ATOM 3215 O O . ASP B 1 3 ? -27.562 -23.484 -2.697 1 90.94 3 ASP B O 1
ATOM 3219 N N . GLU B 1 4 ? -29.328 -24.781 -3.262 1 92.56 4 GLU B N 1
ATOM 3220 C CA . GLU B 1 4 ? -28.516 -25.812 -3.906 1 92.56 4 GLU B CA 1
ATOM 3221 C C . GLU B 1 4 ? -27.656 -25.219 -5.023 1 92.56 4 GLU B C 1
ATOM 3223 O O . GLU B 1 4 ? -26.516 -25.625 -5.223 1 92.56 4 GLU B O 1
ATOM 3228 N N . ARG B 1 5 ? -28.203 -24.359 -5.73 1 93.38 5 ARG B N 1
ATOM 3229 C CA . ARG B 1 5 ? -27.469 -23.719 -6.82 1 93.38 5 ARG B CA 1
ATOM 3230 C C . ARG B 1 5 ? -26.25 -22.984 -6.301 1 93.38 5 ARG B C 1
ATOM 3232 O O . ARG B 1 5 ? -25.172 -23.062 -6.895 1 93.38 5 ARG B O 1
ATOM 3239 N N . ILE B 1 6 ? -26.422 -22.266 -5.234 1 95.81 6 ILE B N 1
ATOM 3240 C CA . ILE B 1 6 ? -25.328 -21.531 -4.621 1 95.81 6 ILE B CA 1
ATOM 3241 C C . ILE B 1 6 ? -24.297 -22.5 -4.062 1 95.81 6 ILE B C 1
ATOM 3243 O O . ILE B 1 6 ? -23.094 -22.312 -4.246 1 95.81 6 ILE B O 1
ATOM 3247 N N . TYR B 1 7 ? -24.797 -23.562 -3.416 1 96.62 7 TYR B N 1
ATOM 3248 C CA . TYR B 1 7 ? -23.922 -24.578 -2.85 1 96.62 7 TYR B CA 1
ATOM 3249 C C . TYR B 1 7 ? -23.016 -25.188 -3.922 1 96.62 7 TYR B C 1
ATOM 3251 O O . TYR B 1 7 ? -21.797 -25.234 -3.756 1 96.62 7 TYR B O 1
ATOM 3259 N N . GLU B 1 8 ? -23.562 -25.562 -5.047 1 95.69 8 GLU B N 1
ATOM 3260 C CA . GLU B 1 8 ? -22.812 -26.188 -6.137 1 95.69 8 GLU B CA 1
ATOM 3261 C C . GLU B 1 8 ? -21.859 -25.203 -6.801 1 95.69 8 GLU B C 1
ATOM 3263 O O . GLU B 1 8 ? -20.766 -25.562 -7.211 1 95.69 8 GLU B O 1
ATOM 3268 N N . SER B 1 9 ? -22.312 -24.031 -6.91 1 96.25 9 SER B N 1
ATOM 3269 C CA . SER B 1 9 ? -21.469 -23 -7.5 1 96.25 9 SER B CA 1
ATOM 3270 C C . SER B 1 9 ? -20.219 -22.75 -6.652 1 96.25 9 SER B C 1
ATOM 3272 O O . SER B 1 9 ? -19.125 -22.609 -7.184 1 96.25 9 SER B O 1
ATOM 3274 N N . TYR B 1 10 ? -20.422 -22.688 -5.34 1 97.69 10 TYR B N 1
ATOM 3275 C CA . TYR B 1 10 ? -19.297 -22.422 -4.453 1 97.69 10 TYR B CA 1
ATOM 3276 C C . TYR B 1 10 ? -18.297 -23.578 -4.477 1 97.69 10 TYR B C 1
ATOM 3278 O O . TYR B 1 10 ? -17.094 -23.375 -4.469 1 97.69 10 TYR B O 1
ATOM 3286 N N . ILE B 1 11 ? -18.797 -24.844 -4.57 1 97.38 11 ILE B N 1
ATOM 3287 C CA . ILE B 1 11 ? -17.922 -26 -4.738 1 97.38 11 ILE B CA 1
ATOM 3288 C C . ILE B 1 11 ? -17.156 -25.875 -6.051 1 97.38 11 ILE B C 1
ATOM 3290 O O . ILE B 1 11 ? -15.938 -26.125 -6.09 1 97.38 11 ILE B O 1
ATOM 3294 N N . GLY B 1 12 ? -17.906 -25.531 -7.098 1 96.5 12 GLY B N 1
ATOM 3295 C CA . GLY B 1 12 ? -17.281 -25.359 -8.398 1 96.5 12 GLY B CA 1
ATOM 3296 C C . GLY B 1 12 ? -16.203 -24.312 -8.398 1 96.5 12 GLY B C 1
ATOM 3297 O O . GLY B 1 12 ? -15.141 -24.5 -9 1 96.5 12 GLY B O 1
ATOM 3298 N N . ILE B 1 13 ? -16.422 -23.188 -7.727 1 97.31 13 ILE B N 1
ATOM 3299 C CA . ILE B 1 13 ? -15.453 -22.094 -7.629 1 97.31 13 ILE B CA 1
ATOM 3300 C C . ILE B 1 13 ? -14.195 -22.578 -6.918 1 97.31 13 ILE B C 1
ATOM 3302 O O . ILE B 1 13 ? -13.078 -22.328 -7.367 1 97.31 13 ILE B O 1
ATOM 3306 N N . LEU B 1 14 ? -14.328 -23.281 -5.805 1 98.06 14 LEU B N 1
ATOM 3307 C CA . LEU B 1 14 ? -13.188 -23.812 -5.07 1 98.06 14 LEU B CA 1
ATOM 3308 C C . LEU B 1 14 ? -12.359 -24.75 -5.945 1 98.06 14 LEU B C 1
ATOM 3310 O O . LEU B 1 14 ? -11.133 -24.641 -5.98 1 98.06 14 LEU B O 1
ATOM 3314 N N . LYS B 1 15 ? -13.008 -25.609 -6.68 1 96.06 15 LYS B N 1
ATOM 3315 C CA . LYS B 1 15 ? -12.328 -26.578 -7.527 1 96.06 15 LYS B CA 1
ATOM 3316 C C . LYS B 1 15 ? -11.555 -25.891 -8.648 1 96.06 15 LYS B C 1
ATOM 3318 O O . LYS B 1 15 ? -10.461 -26.328 -9.016 1 96.06 15 LYS B O 1
ATOM 3323 N N . GLU B 1 16 ? -12.102 -24.859 -9.141 1 94.38 16 GLU B N 1
ATOM 3324 C CA . GLU B 1 16 ? -11.492 -24.141 -10.258 1 94.38 16 GLU B CA 1
ATOM 3325 C C . GLU B 1 16 ? -10.32 -23.297 -9.789 1 94.38 16 GLU B C 1
ATOM 3327 O O . GLU B 1 16 ? -9.32 -23.156 -10.492 1 94.38 16 GLU B O 1
ATOM 3332 N N . GLU B 1 17 ? -10.477 -22.719 -8.602 1 95.62 17 GLU B N 1
ATOM 3333 C CA . GLU B 1 17 ? -9.539 -21.688 -8.164 1 95.62 17 GLU B CA 1
ATOM 3334 C C . GLU B 1 17 ? -8.422 -22.281 -7.312 1 95.62 17 GLU B C 1
ATOM 3336 O O . GLU B 1 17 ? -7.375 -21.641 -7.133 1 95.62 17 GLU B O 1
ATOM 3341 N N . MET B 1 18 ? -8.664 -23.422 -6.781 1 97.19 18 MET B N 1
ATOM 3342 C CA . MET B 1 18 ? -7.695 -24.031 -5.871 1 97.19 18 MET B CA 1
ATOM 3343 C C . MET B 1 18 ? -6.992 -25.203 -6.527 1 97.19 18 MET B C 1
ATOM 3345 O O . MET B 1 18 ? -7.102 -26.344 -6.055 1 97.19 18 MET B O 1
ATOM 3349 N N . VAL B 1 19 ? -6.207 -24.922 -7.543 1 95.19 19 VAL B N 1
ATOM 3350 C CA . VAL B 1 19 ? -5.48 -25.969 -8.266 1 95.19 19 VAL B CA 1
ATOM 3351 C C . VAL B 1 19 ? -3.992 -25.875 -7.938 1 95.19 19 VAL B C 1
ATOM 3353 O O . VAL B 1 19 ? -3.469 -24.797 -7.668 1 95.19 19 VAL B O 1
ATOM 3356 N N . PRO B 1 20 ? -3.297 -27 -7.906 1 96 20 PRO B N 1
ATOM 3357 C CA . PRO B 1 20 ? -1.852 -26.969 -7.68 1 96 20 PRO B CA 1
ATOM 3358 C C . PRO B 1 20 ? -1.082 -26.359 -8.852 1 96 20 PRO B C 1
ATOM 3360 O O . PRO B 1 20 ? -1.448 -26.562 -10.008 1 96 20 PRO B O 1
ATOM 3363 N N . ALA B 1 21 ? -0.124 -25.625 -8.586 1 95 21 ALA B N 1
ATOM 3364 C CA . ALA B 1 21 ? 0.762 -25.016 -9.578 1 95 21 ALA B CA 1
ATOM 3365 C C . ALA B 1 21 ? 2.199 -24.953 -9.062 1 95 21 ALA B C 1
ATOM 3367 O O . ALA B 1 21 ? 2.432 -24.859 -7.859 1 95 21 ALA B O 1
ATOM 3368 N N . MET B 1 22 ? 3.096 -25.016 -10 1 92.31 22 MET B N 1
ATOM 3369 C CA . MET B 1 22 ? 4.508 -24.875 -9.664 1 92.31 22 MET B CA 1
ATOM 3370 C C . MET B 1 22 ? 5.004 -23.469 -9.953 1 92.31 22 MET B C 1
ATOM 3372 O O . MET B 1 22 ? 4.699 -22.906 -11.008 1 92.31 22 MET B O 1
ATOM 3376 N N . GLY B 1 23 ? 5.766 -22.906 -9.094 1 90.31 23 GLY B N 1
ATOM 3377 C CA . GLY B 1 23 ? 6.367 -21.609 -9.344 1 90.31 23 GLY B CA 1
ATOM 3378 C C . GLY B 1 23 ? 5.34 -20.516 -9.594 1 90.31 23 GLY B C 1
ATOM 3379 O O . GLY B 1 23 ? 4.152 -20.703 -9.328 1 90.31 23 GLY B O 1
ATOM 3380 N N . CYS B 1 24 ? 5.918 -19.375 -10.047 1 91.06 24 CYS B N 1
ATOM 3381 C CA . CYS B 1 24 ? 5.035 -18.281 -10.453 1 91.06 24 CYS B CA 1
ATOM 3382 C C . CYS B 1 24 ? 4.184 -18.688 -11.648 1 91.06 24 CYS B C 1
ATOM 3384 O O . CYS B 1 24 ? 4.668 -19.375 -12.562 1 91.06 24 CYS B O 1
ATOM 3386 N N . THR B 1 25 ? 2.943 -18.219 -11.688 1 94 25 THR B N 1
ATOM 3387 C CA . THR B 1 25 ? 1.959 -18.781 -12.609 1 94 25 THR B CA 1
ATOM 3388 C C . THR B 1 25 ? 2.172 -18.219 -14.016 1 94 25 THR B C 1
ATOM 3390 O O . THR B 1 25 ? 1.915 -18.922 -15 1 94 25 THR B O 1
ATOM 3393 N N . GLU B 1 26 ? 2.701 -17.031 -14.156 1 94.75 26 GLU B N 1
ATOM 3394 C CA . GLU B 1 26 ? 2.846 -16.453 -15.492 1 94.75 26 GLU B CA 1
ATOM 3395 C C . GLU B 1 26 ? 3.963 -17.125 -16.281 1 94.75 26 GLU B C 1
ATOM 3397 O O . GLU B 1 26 ? 3.771 -17.516 -17.422 1 94.75 26 GLU B O 1
ATOM 3402 N N . PRO B 1 27 ? 5.172 -17.344 -15.695 1 96.31 27 PRO B N 1
ATOM 3403 C CA . PRO B 1 27 ? 6.176 -18.109 -16.422 1 96.31 27 PRO B CA 1
ATOM 3404 C C . PRO B 1 27 ? 5.707 -19.531 -16.766 1 96.31 27 PRO B C 1
ATOM 3406 O O . PRO B 1 27 ? 6.051 -20.078 -17.812 1 96.31 27 PRO B O 1
ATOM 3409 N N . ILE B 1 28 ? 4.973 -20.078 -15.859 1 96.69 28 ILE B N 1
ATOM 3410 C CA . ILE B 1 28 ? 4.457 -21.422 -16.078 1 96.69 28 ILE B CA 1
ATOM 3411 C C . ILE B 1 28 ? 3.455 -21.406 -17.234 1 96.69 28 ILE B C 1
ATOM 3413 O O . ILE B 1 28 ? 3.416 -22.344 -18.047 1 96.69 28 ILE B O 1
ATOM 3417 N N . ALA B 1 29 ? 2.621 -20.391 -17.266 1 96.75 29 ALA B N 1
ATOM 3418 C CA . ALA B 1 29 ? 1.694 -20.234 -18.391 1 96.75 29 ALA B CA 1
ATOM 3419 C C . ALA B 1 29 ? 2.443 -20.188 -19.719 1 96.75 29 ALA B C 1
ATOM 3421 O O . ALA B 1 29 ? 2.027 -20.797 -20.703 1 96.75 29 ALA B O 1
ATOM 3422 N N . LEU B 1 30 ? 3.535 -19.422 -19.766 1 98.12 30 LEU B N 1
ATOM 3423 C CA . LEU B 1 30 ? 4.355 -19.328 -20.969 1 98.12 30 LEU B CA 1
ATOM 3424 C C . LEU B 1 30 ? 4.949 -20.688 -21.328 1 98.12 30 LEU B C 1
ATOM 3426 O O . LEU B 1 30 ? 4.965 -21.078 -22.5 1 98.12 30 LEU B O 1
ATOM 3430 N N . ALA B 1 31 ? 5.449 -21.359 -20.312 1 98.25 31 ALA B N 1
ATOM 3431 C CA . ALA B 1 31 ? 6.004 -22.688 -20.531 1 98.25 31 ALA B CA 1
ATOM 3432 C C . ALA B 1 31 ? 4.938 -23.641 -21.062 1 98.25 31 ALA B C 1
ATOM 3434 O O . ALA B 1 31 ? 5.211 -24.453 -21.953 1 98.25 31 ALA B O 1
ATOM 3435 N N . TYR B 1 32 ? 3.758 -23.594 -20.531 1 98.12 32 TYR B N 1
ATOM 3436 C CA . TYR B 1 32 ? 2.641 -24.406 -21 1 98.12 32 TYR B CA 1
ATOM 3437 C C . TYR B 1 32 ? 2.314 -24.125 -22.453 1 98.12 32 TYR B C 1
ATOM 3439 O O . TYR B 1 32 ? 2.199 -25.047 -23.266 1 98.12 32 TYR B O 1
ATOM 3447 N N . GLY B 1 33 ? 2.166 -22.875 -22.766 1 98.5 33 GLY B N 1
ATOM 3448 C CA . GLY B 1 33 ? 1.9 -22.484 -24.141 1 98.5 33 GLY B CA 1
ATOM 3449 C C . GLY B 1 33 ? 2.965 -22.969 -25.109 1 98.5 33 GLY B C 1
ATOM 3450 O O . GLY B 1 33 ? 2.648 -23.438 -26.203 1 98.5 33 GLY B O 1
ATOM 3451 N N . ALA B 1 34 ? 4.18 -22.797 -24.703 1 98.75 34 ALA B N 1
ATOM 3452 C CA . ALA B 1 34 ? 5.297 -23.219 -25.547 1 98.75 34 ALA B CA 1
ATOM 3453 C C . ALA B 1 34 ? 5.285 -24.734 -25.734 1 98.75 34 ALA B C 1
ATOM 3455 O O . ALA B 1 34 ? 5.547 -25.234 -26.828 1 98.75 34 ALA B O 1
ATOM 3456 N N . ALA B 1 35 ? 5.09 -25.438 -24.641 1 98.56 35 ALA B N 1
ATOM 3457 C CA . ALA B 1 35 ? 5.004 -26.891 -24.719 1 98.56 35 ALA B CA 1
ATOM 3458 C C . ALA B 1 35 ? 3.9 -27.328 -25.672 1 98.56 35 ALA B C 1
ATOM 3460 O O . ALA B 1 35 ? 4.105 -28.219 -26.5 1 98.56 35 ALA B O 1
ATOM 3461 N N . ARG B 1 36 ? 2.717 -26.719 -25.516 1 98.31 36 ARG B N 1
ATOM 3462 C CA . ARG B 1 36 ? 1.585 -27.031 -26.391 1 98.31 36 ARG B CA 1
ATOM 3463 C C . ARG B 1 36 ? 1.904 -26.703 -27.844 1 98.31 36 ARG B C 1
ATOM 3465 O O . ARG B 1 36 ? 1.562 -27.469 -28.734 1 98.31 36 ARG B O 1
ATOM 3472 N N . ALA B 1 37 ? 2.504 -25.578 -28.094 1 98.62 37 ALA B N 1
ATOM 3473 C CA . ALA B 1 37 ? 2.895 -25.156 -29.438 1 98.62 37 ALA B CA 1
ATOM 3474 C C . ALA B 1 37 ? 3.875 -26.156 -30.062 1 98.62 37 ALA B C 1
ATOM 3476 O O . ALA B 1 37 ? 3.762 -26.5 -31.234 1 98.62 37 ALA B O 1
ATOM 3477 N N . ARG B 1 38 ? 4.855 -26.562 -29.312 1 98.5 38 ARG B N 1
ATOM 3478 C CA . ARG B 1 38 ? 5.816 -27.547 -29.797 1 98.5 38 ARG B CA 1
ATOM 3479 C C . ARG B 1 38 ? 5.125 -28.859 -30.156 1 98.5 38 ARG B C 1
ATOM 3481 O O . ARG B 1 38 ? 5.445 -29.469 -31.188 1 98.5 38 ARG B O 1
ATOM 3488 N N . GLU B 1 39 ? 4.215 -29.297 -29.281 1 97.94 39 GLU B N 1
ATOM 3489 C CA . GLU B 1 39 ? 3.471 -30.516 -29.547 1 97.94 39 GLU B CA 1
ATOM 3490 C C . GLU B 1 39 ? 2.723 -30.422 -30.875 1 97.94 39 GLU B C 1
ATOM 3492 O O . GLU B 1 39 ? 2.674 -31.391 -31.641 1 97.94 39 GLU B O 1
ATOM 3497 N N . VAL B 1 40 ? 2.162 -29.297 -31.156 1 98.06 40 VAL B N 1
ATOM 3498 C CA . VAL B 1 40 ? 1.447 -29.062 -32.406 1 98.06 40 VAL B CA 1
ATOM 3499 C C . VAL B 1 40 ? 2.439 -29.031 -33.562 1 98.06 40 VAL B C 1
ATOM 3501 O O . VAL B 1 40 ? 2.178 -29.578 -34.625 1 98.06 40 VAL B O 1
ATOM 3504 N N . LEU B 1 41 ? 3.525 -28.375 -33.344 1 98 41 LEU B N 1
ATOM 3505 C CA . LEU B 1 41 ? 4.566 -28.297 -34.375 1 98 41 LEU B CA 1
ATOM 3506 C C . LEU B 1 41 ? 5.105 -29.672 -34.719 1 98 41 LEU B C 1
ATOM 3508 O O . LEU B 1 41 ? 5.371 -29.969 -35.875 1 98 41 LEU B O 1
ATOM 3512 N N . GLY B 1 42 ? 5.332 -30.484 -33.688 1 97 42 GLY B N 1
ATOM 3513 C CA . GLY B 1 42 ? 5.738 -31.875 -33.875 1 97 42 GLY B CA 1
ATOM 3514 C C . GLY B 1 42 ? 7.242 -32.062 -33.844 1 97 42 GLY B C 1
ATOM 3515 O O . GLY B 1 42 ? 7.734 -33.188 -34.031 1 97 42 GLY B O 1
ATOM 3516 N N . LYS B 1 43 ? 7.98 -31.078 -33.75 1 96.19 43 LYS B N 1
ATOM 3517 C CA . LYS B 1 43 ? 9.438 -31.141 -33.656 1 96.19 43 LYS B CA 1
ATOM 3518 C C . LYS B 1 43 ? 10 -29.984 -32.844 1 96.19 43 LYS B C 1
ATOM 3520 O O . LYS B 1 43 ? 9.258 -29.062 -32.469 1 96.19 43 LYS B O 1
ATOM 3525 N N . GLU B 1 44 ? 11.266 -30.047 -32.469 1 97 44 GLU B N 1
ATOM 3526 C CA . GLU B 1 44 ? 11.922 -28.969 -31.734 1 97 44 GLU B CA 1
ATOM 3527 C C . GLU B 1 44 ? 12.008 -27.703 -32.594 1 97 44 GLU B C 1
ATOM 3529 O O . GLU B 1 44 ? 12.422 -27.75 -33.75 1 97 44 GLU B O 1
ATOM 3534 N N . PRO B 1 45 ? 11.602 -26.594 -32.031 1 98.12 45 PRO B N 1
ATOM 3535 C CA . PRO B 1 45 ? 11.609 -25.359 -32.844 1 98.12 45 PRO B CA 1
ATOM 3536 C C . PRO B 1 45 ? 13.016 -24.812 -33.062 1 98.12 45 PRO B C 1
ATOM 3538 O O . PRO B 1 45 ? 13.891 -24.984 -32.219 1 98.12 45 PRO B O 1
ATOM 3541 N N . GLU B 1 46 ? 13.195 -24.094 -34.188 1 97.88 46 GLU B N 1
ATOM 3542 C CA . GLU B 1 46 ? 14.445 -23.406 -34.5 1 97.88 46 GLU B CA 1
ATOM 3543 C C . GLU B 1 46 ? 14.359 -21.922 -34.188 1 97.88 46 GLU B C 1
ATOM 3545 O O . GLU B 1 46 ? 15.375 -21.281 -33.906 1 97.88 46 GLU B O 1
ATOM 3550 N N . HIS B 1 47 ? 13.141 -21.422 -34.281 1 98.38 47 HIS B N 1
ATOM 3551 C CA . HIS B 1 47 ? 12.867 -20.031 -33.938 1 98.38 47 HIS B CA 1
ATOM 3552 C C . HIS B 1 47 ? 11.57 -19.891 -33.156 1 98.38 47 HIS B C 1
ATOM 3554 O O . HIS B 1 47 ? 10.586 -20.562 -33.469 1 98.38 47 HIS B O 1
ATOM 3560 N N . ILE B 1 48 ? 11.641 -19.094 -32.156 1 98.75 48 ILE B N 1
ATOM 3561 C CA . ILE B 1 48 ? 10.461 -18.844 -31.328 1 98.75 48 ILE B CA 1
ATOM 3562 C C . ILE B 1 48 ? 10.266 -17.328 -31.172 1 98.75 48 ILE B C 1
ATOM 3564 O O . ILE B 1 48 ? 11.234 -16.594 -30.969 1 98.75 48 ILE B O 1
ATOM 3568 N N . THR B 1 49 ? 9.062 -16.812 -31.359 1 98.75 49 THR B N 1
ATOM 3569 C CA . THR B 1 49 ? 8.68 -15.461 -30.969 1 98.75 49 THR B CA 1
ATOM 3570 C C . THR B 1 49 ? 7.566 -15.492 -29.922 1 98.75 49 THR B C 1
ATOM 3572 O O . THR B 1 49 ? 6.512 -16.094 -30.141 1 98.75 49 THR B O 1
ATOM 3575 N N . ALA B 1 50 ? 7.859 -14.953 -28.797 1 98.56 50 ALA B N 1
ATOM 3576 C CA . ALA B 1 50 ? 6.859 -14.82 -27.734 1 98.56 50 ALA B CA 1
ATOM 3577 C C . ALA B 1 50 ? 6.34 -13.391 -27.641 1 98.56 50 ALA B C 1
ATOM 3579 O O . ALA B 1 50 ? 7.086 -12.477 -27.281 1 98.56 50 ALA B O 1
ATOM 3580 N N . LYS B 1 51 ? 5.113 -13.133 -28.016 1 98.5 51 LYS B N 1
ATOM 3581 C CA . LYS B 1 51 ? 4.438 -11.852 -27.844 1 98.5 51 LYS B CA 1
ATOM 3582 C C . LYS B 1 51 ? 3.627 -11.828 -26.547 1 98.5 51 LYS B C 1
ATOM 3584 O O . LYS B 1 51 ? 2.713 -12.633 -26.375 1 98.5 51 LYS B O 1
ATOM 3589 N N . CYS B 1 52 ? 3.967 -10.953 -25.672 1 97.69 52 CYS B N 1
ATOM 3590 C CA . CYS B 1 52 ? 3.385 -10.984 -24.344 1 97.69 52 CYS B CA 1
ATOM 3591 C C . CYS B 1 52 ? 2.773 -9.633 -23.969 1 97.69 52 CYS B 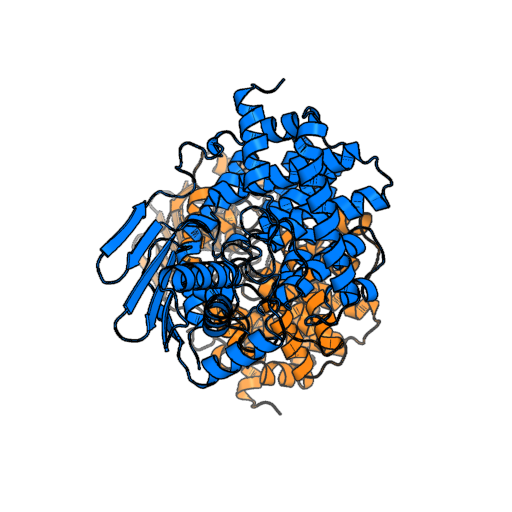C 1
ATOM 3593 O O . CYS B 1 52 ? 3.326 -8.586 -24.312 1 97.69 52 CYS B O 1
ATOM 3595 N N . SER B 1 53 ? 1.607 -9.688 -23.312 1 96.12 53 SER B N 1
ATOM 3596 C CA . SER B 1 53 ? 1.038 -8.469 -22.734 1 96.12 53 SER B CA 1
ATOM 3597 C C . SER B 1 53 ? 1.957 -7.879 -21.672 1 96.12 53 SER B C 1
ATOM 3599 O O . SER B 1 53 ? 2.867 -8.555 -21.188 1 96.12 53 SER B O 1
ATOM 3601 N N . GLY B 1 54 ? 1.721 -6.66 -21.359 1 93.69 54 GLY B N 1
ATOM 3602 C CA . GLY B 1 54 ? 2.551 -5.969 -20.391 1 93.69 54 GLY B CA 1
ATOM 3603 C C . GLY B 1 54 ? 2.605 -6.672 -19.047 1 93.69 54 GLY B C 1
ATOM 3604 O O . GLY B 1 54 ? 3.674 -6.781 -18.438 1 93.69 54 GLY B O 1
ATOM 3605 N N . ASN B 1 55 ? 1.508 -7.16 -18.562 1 93.94 55 ASN B N 1
ATOM 3606 C CA . ASN B 1 55 ? 1.438 -7.801 -17.25 1 93.94 55 ASN B CA 1
ATOM 3607 C C . ASN B 1 55 ? 2.193 -9.125 -17.234 1 93.94 55 ASN B C 1
ATOM 3609 O O . ASN B 1 55 ? 2.764 -9.508 -16.219 1 93.94 55 ASN B O 1
ATOM 3613 N N . ILE B 1 56 ? 2.166 -9.805 -18.359 1 95.56 56 ILE B N 1
ATOM 3614 C CA . ILE B 1 56 ? 2.955 -11.031 -18.453 1 95.56 56 ILE B CA 1
ATOM 3615 C C . ILE B 1 56 ? 4.441 -10.695 -18.359 1 95.56 56 ILE B C 1
ATOM 3617 O O . ILE B 1 56 ? 5.184 -11.344 -17.625 1 95.56 56 ILE B O 1
ATOM 3621 N N . ILE B 1 57 ? 4.836 -9.703 -19.094 1 94.56 57 ILE B N 1
ATOM 3622 C CA . ILE B 1 57 ? 6.234 -9.289 -19.078 1 94.56 57 ILE B CA 1
ATOM 3623 C C . ILE B 1 57 ? 6.645 -8.898 -17.656 1 94.56 57 ILE B C 1
ATOM 3625 O O . ILE B 1 57 ? 7.684 -9.336 -17.156 1 94.56 57 ILE B O 1
ATOM 3629 N N . LYS B 1 58 ? 5.844 -8.125 -17.016 1 92.62 58 LYS B N 1
ATOM 3630 C CA . LYS B 1 58 ? 6.07 -7.633 -15.664 1 92.62 58 LYS B CA 1
ATOM 3631 C C . LYS B 1 58 ? 6.262 -8.781 -14.688 1 92.62 58 LYS B C 1
ATOM 3633 O O . LYS B 1 58 ? 7.191 -8.773 -13.875 1 92.62 58 LYS B O 1
ATOM 3638 N N . ASN B 1 59 ? 5.496 -9.836 -14.773 1 94.25 59 ASN B N 1
ATOM 3639 C CA . ASN B 1 59 ? 5.438 -10.891 -13.758 1 94.25 59 ASN B CA 1
ATOM 3640 C C . ASN B 1 59 ? 6.48 -11.977 -14.023 1 94.25 59 ASN B C 1
ATOM 3642 O O . ASN B 1 59 ? 6.781 -12.781 -13.141 1 94.25 59 ASN B O 1
ATOM 3646 N N . VAL B 1 60 ? 7.02 -11.984 -15.195 1 95.38 60 VAL B N 1
ATOM 3647 C CA . VAL B 1 60 ? 7.973 -13.047 -15.508 1 95.38 60 VAL B CA 1
ATOM 3648 C C . VAL B 1 60 ? 9.398 -12.508 -15.398 1 95.38 60 VAL B C 1
ATOM 3650 O O . VAL B 1 60 ? 10.352 -13.273 -15.242 1 95.38 60 VAL B O 1
ATOM 3653 N N . ARG B 1 61 ? 9.57 -11.312 -15.406 1 90.56 61 ARG B N 1
ATOM 3654 C CA . ARG B 1 61 ? 10.844 -10.648 -15.633 1 90.56 61 ARG B CA 1
ATOM 3655 C C . ARG B 1 61 ? 11.852 -11.008 -14.547 1 90.56 61 ARG B C 1
ATOM 3657 O O . ARG B 1 61 ? 13.031 -11.227 -14.828 1 90.56 61 ARG B O 1
ATOM 3664 N N . CYS B 1 62 ? 11.367 -11.102 -13.289 1 91.81 62 CYS B N 1
ATOM 3665 C CA . CYS B 1 62 ? 12.344 -11.133 -12.203 1 91.81 62 CYS B CA 1
ATOM 3666 C C . CYS B 1 62 ? 12.242 -12.43 -11.414 1 91.81 62 CYS B C 1
ATOM 3668 O O . CYS B 1 62 ? 13 -12.648 -10.469 1 91.81 62 CYS B O 1
ATOM 3670 N N . VAL B 1 63 ? 11.391 -13.258 -11.812 1 94 63 VAL B N 1
ATOM 3671 C CA . VAL B 1 63 ? 11.141 -14.445 -11 1 94 63 VAL B CA 1
ATOM 3672 C C . VAL B 1 63 ? 11.922 -15.625 -11.57 1 94 63 VAL B C 1
ATOM 3674 O O . VAL B 1 63 ? 12.109 -15.727 -12.781 1 94 63 VAL B O 1
ATOM 3677 N N . ILE B 1 64 ? 12.359 -16.484 -10.664 1 95.19 64 ILE B N 1
ATOM 3678 C CA . ILE B 1 64 ? 13.094 -17.672 -11.086 1 95.19 64 ILE B CA 1
ATOM 3679 C C . ILE B 1 64 ? 12.117 -18.75 -11.562 1 95.19 64 ILE B C 1
ATOM 3681 O O . ILE B 1 64 ? 11.125 -19.031 -10.891 1 95.19 64 ILE B O 1
ATOM 3685 N N . ILE B 1 65 ? 12.422 -19.328 -12.727 1 95.56 65 ILE B N 1
ATOM 3686 C CA . ILE B 1 65 ? 11.586 -20.375 -13.312 1 95.56 65 ILE B CA 1
ATOM 3687 C C . ILE B 1 65 ? 11.852 -21.703 -12.586 1 95.56 65 ILE B C 1
ATOM 3689 O O . ILE B 1 65 ? 12.992 -22.156 -12.508 1 95.56 65 ILE B O 1
ATOM 3693 N N . PRO B 1 66 ? 10.766 -22.266 -12.062 1 94.75 66 PRO B N 1
ATOM 3694 C CA . PRO B 1 66 ? 10.969 -23.531 -11.352 1 94.75 66 PRO B CA 1
ATOM 3695 C C . PRO B 1 66 ? 11.555 -24.609 -12.25 1 94.75 66 PRO B C 1
ATOM 3697 O O . PRO B 1 66 ? 11.227 -24.688 -13.438 1 94.75 66 PRO B O 1
ATOM 3700 N N . ASN B 1 67 ? 12.445 -25.422 -11.672 1 94.44 67 ASN B N 1
ATOM 3701 C CA . ASN B 1 67 ? 13.07 -26.578 -12.32 1 94.44 67 ASN B CA 1
ATOM 3702 C C . ASN B 1 67 ? 13.945 -26.156 -13.492 1 94.44 67 ASN B C 1
ATOM 3704 O O . ASN B 1 67 ? 14.188 -26.938 -14.414 1 94.44 67 ASN B O 1
ATOM 3708 N N . SER B 1 68 ? 14.414 -24.953 -13.547 1 95.44 68 SER B N 1
ATOM 3709 C CA . SER B 1 68 ? 15.203 -24.438 -14.656 1 95.44 68 SER B CA 1
ATOM 3710 C C . SER B 1 68 ? 16.688 -24.422 -14.32 1 95.44 68 SER B C 1
ATOM 3712 O O . SER B 1 68 ? 17.531 -24.156 -15.188 1 95.44 68 SER B O 1
ATOM 3714 N N . GLY B 1 69 ? 17 -24.719 -13.039 1 92.19 69 GLY B N 1
ATOM 3715 C CA . GLY B 1 69 ? 18.375 -24.547 -12.602 1 92.19 69 GLY B CA 1
ATOM 3716 C C . GLY B 1 69 ? 18.75 -23.094 -12.359 1 92.19 69 GLY B C 1
ATOM 3717 O O . GLY B 1 69 ? 19.906 -22.703 -12.531 1 92.19 69 GLY B O 1
ATOM 3718 N N . GLY B 1 70 ? 17.734 -22.266 -12.094 1 93 70 GLY B N 1
ATOM 3719 C CA . GLY B 1 70 ? 18 -20.906 -11.656 1 93 70 GLY B CA 1
ATOM 3720 C C . GLY B 1 70 ? 17.797 -19.875 -12.75 1 93 70 GLY B C 1
ATOM 3721 O O . GLY B 1 70 ? 18.109 -18.703 -12.57 1 93 70 GLY B O 1
ATOM 3722 N N . LEU B 1 71 ? 17.234 -20.219 -13.898 1 94.88 71 LEU B N 1
ATOM 3723 C CA . LEU B 1 71 ? 17.031 -19.297 -15.008 1 94.88 71 LEU B CA 1
ATOM 3724 C C . LEU B 1 71 ? 15.875 -18.359 -14.727 1 94.88 71 LEU B C 1
ATOM 3726 O O . LEU B 1 71 ? 14.953 -18.703 -13.984 1 94.88 71 LEU B O 1
ATOM 3730 N N . THR B 1 72 ? 15.953 -17.156 -15.266 1 94 72 THR B N 1
ATOM 3731 C CA . THR B 1 72 ? 14.906 -16.141 -15.172 1 94 72 THR B CA 1
ATOM 3732 C C . THR B 1 72 ? 14.555 -15.602 -16.547 1 94 72 THR B C 1
ATOM 3734 O O . THR B 1 72 ? 15.336 -15.727 -17.5 1 94 72 THR B O 1
ATOM 3737 N N . GLY B 1 73 ? 13.32 -15.102 -16.594 1 93.25 73 GLY B N 1
ATOM 3738 C CA . GLY B 1 73 ? 12.969 -14.352 -17.797 1 93.25 73 GLY B CA 1
ATOM 3739 C C . GLY B 1 73 ? 12.008 -15.094 -18.703 1 93.25 73 GLY B C 1
ATOM 3740 O O . GLY B 1 73 ? 11.836 -16.312 -18.562 1 93.25 73 GLY B O 1
ATOM 3741 N N . ILE B 1 74 ? 11.484 -14.398 -19.641 1 96.31 74 ILE B N 1
ATOM 3742 C CA . ILE B 1 74 ? 10.469 -14.906 -20.562 1 96.31 74 ILE B CA 1
ATOM 3743 C C . ILE B 1 74 ? 11.094 -15.938 -21.484 1 96.31 74 ILE B C 1
ATOM 3745 O O . ILE B 1 74 ? 10.531 -17.016 -21.688 1 96.31 74 ILE B O 1
ATOM 3749 N N . GLU B 1 75 ? 12.289 -15.602 -22 1 97.38 75 GLU B N 1
ATOM 3750 C CA . GLU B 1 75 ? 12.953 -16.516 -22.906 1 97.38 75 GLU B CA 1
ATOM 3751 C C . GLU B 1 75 ? 13.195 -17.875 -22.25 1 97.38 75 GLU B C 1
ATOM 3753 O O . GLU B 1 75 ? 12.938 -18.922 -22.859 1 97.38 75 GLU B O 1
ATOM 3758 N N . ALA B 1 76 ? 13.664 -17.797 -21.062 1 97.06 76 ALA B N 1
ATOM 3759 C CA . ALA B 1 76 ? 13.953 -19.031 -20.344 1 97.06 76 ALA B CA 1
ATOM 3760 C C . ALA B 1 76 ? 12.68 -19.859 -20.141 1 97.06 76 ALA B C 1
ATOM 3762 O O . ALA B 1 76 ? 12.688 -21.078 -20.328 1 97.06 76 ALA B O 1
ATOM 3763 N N . GLY B 1 77 ? 11.578 -19.25 -19.734 1 97.19 77 GLY B N 1
ATOM 3764 C CA . GLY B 1 77 ? 10.312 -19.938 -19.547 1 97.19 77 GLY B CA 1
ATOM 3765 C C . GLY B 1 77 ? 9.781 -20.562 -20.812 1 97.19 77 GLY B C 1
ATOM 3766 O O . GLY B 1 77 ? 9.352 -21.734 -20.812 1 97.19 77 GLY B O 1
ATOM 3767 N N . VAL B 1 78 ? 9.867 -19.812 -21.875 1 98.5 78 VAL B N 1
ATOM 3768 C CA . VAL B 1 78 ? 9.344 -20.234 -23.156 1 98.5 78 VAL B CA 1
ATOM 3769 C C . VAL B 1 78 ? 10.195 -21.391 -23.703 1 98.5 78 VAL B C 1
ATOM 3771 O O . VAL B 1 78 ? 9.664 -22.422 -24.109 1 98.5 78 VAL B O 1
ATOM 3774 N N . VAL B 1 79 ? 11.508 -21.234 -23.688 1 98.56 79 VAL B N 1
ATOM 3775 C CA . VAL B 1 79 ? 12.414 -22.219 -24.266 1 98.56 79 VAL B CA 1
ATOM 3776 C C . VAL B 1 79 ? 12.367 -23.5 -23.453 1 98.56 79 VAL B C 1
ATOM 3778 O O . VAL B 1 79 ? 12.336 -24.609 -24 1 98.56 79 VAL B O 1
ATOM 3781 N N . LEU B 1 80 ? 12.367 -23.359 -22.156 1 98.25 80 LEU B N 1
ATOM 3782 C CA . LEU B 1 80 ? 12.281 -24.547 -21.312 1 98.25 80 LEU B CA 1
ATOM 3783 C C . LEU B 1 80 ? 10.977 -25.297 -21.562 1 98.25 80 LEU B C 1
ATOM 3785 O O . LEU B 1 80 ? 10.961 -26.531 -21.625 1 98.25 80 LEU B O 1
ATOM 3789 N N . GLY B 1 81 ? 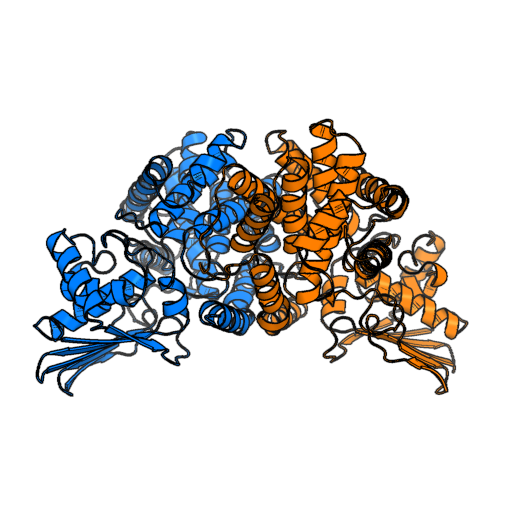9.859 -24.594 -21.688 1 98.31 81 GLY B N 1
ATOM 3790 C CA . GLY B 1 81 ? 8.586 -25.219 -22.031 1 98.31 81 GLY B CA 1
ATOM 3791 C C . GLY B 1 81 ? 8.609 -25.922 -23.375 1 98.31 81 GLY B C 1
ATOM 3792 O O . GLY B 1 81 ? 8.062 -27.016 -23.516 1 98.31 81 GLY B O 1
ATOM 3793 N N . ALA B 1 82 ? 9.266 -25.297 -24.328 1 98.25 82 ALA B N 1
ATOM 3794 C CA . ALA B 1 82 ? 9.328 -25.828 -25.688 1 98.25 82 ALA B CA 1
ATOM 3795 C C . ALA B 1 82 ? 10.164 -27.094 -25.75 1 98.25 82 ALA B C 1
ATOM 3797 O O . ALA B 1 82 ? 9.859 -28.016 -26.516 1 98.25 82 ALA B O 1
ATOM 3798 N N . VAL B 1 83 ? 11.156 -27.141 -24.953 1 96.62 83 VAL B N 1
ATOM 3799 C CA . VAL B 1 83 ? 12.102 -28.25 -25.078 1 96.62 83 VAL B CA 1
ATOM 3800 C C . VAL B 1 83 ? 11.703 -29.375 -24.125 1 96.62 83 VAL B C 1
ATOM 3802 O O . VAL B 1 83 ? 11.891 -30.562 -24.438 1 96.62 83 VAL B O 1
ATOM 3805 N N . ALA B 1 84 ? 11.172 -28.984 -22.984 1 96.44 84 ALA B N 1
ATOM 3806 C CA . ALA B 1 84 ? 11.078 -29.984 -21.938 1 96.44 84 ALA B CA 1
ATOM 3807 C C . ALA B 1 84 ? 9.672 -30.016 -21.328 1 96.44 84 ALA B C 1
ATOM 3809 O O . ALA B 1 84 ? 9.359 -30.891 -20.531 1 96.44 84 ALA B O 1
ATOM 3810 N N . GLY B 1 85 ? 8.797 -29.141 -21.672 1 97.25 85 GLY B N 1
ATOM 3811 C CA . GLY B 1 85 ? 7.488 -29.062 -21.047 1 97.25 85 GLY B CA 1
ATOM 3812 C C . GLY B 1 85 ? 6.562 -30.188 -21.438 1 97.25 85 GLY B C 1
ATOM 3813 O O . GLY B 1 85 ? 6.617 -30.688 -22.562 1 97.25 85 GLY B O 1
ATOM 3814 N N . ASN B 1 86 ? 5.762 -30.625 -20.5 1 97.44 86 ASN B N 1
ATOM 3815 C CA . ASN B 1 86 ? 4.656 -31.547 -20.734 1 97.44 86 ASN B CA 1
ATOM 3816 C C . ASN B 1 86 ? 3.305 -30.859 -20.562 1 97.44 86 ASN B C 1
ATOM 3818 O O . ASN B 1 86 ? 2.789 -30.766 -19.438 1 97.44 86 ASN B O 1
ATOM 3822 N N . ALA B 1 87 ? 2.648 -30.453 -21.625 1 96.56 87 ALA B N 1
ATOM 3823 C CA . ALA B 1 87 ? 1.438 -29.641 -21.594 1 96.56 87 ALA B CA 1
ATOM 3824 C C . ALA B 1 87 ? 0.292 -30.375 -20.906 1 96.56 87 ALA B C 1
ATOM 3826 O O . ALA B 1 87 ? -0.637 -29.734 -20.391 1 96.56 87 ALA B O 1
ATOM 3827 N N . SER B 1 88 ? 0.315 -31.656 -20.875 1 96.75 88 SER B N 1
ATOM 3828 C CA . SER B 1 88 ? -0.757 -32.438 -20.266 1 96.75 88 SER B CA 1
ATOM 3829 C C . SER B 1 88 ? -0.8 -32.219 -18.766 1 96.75 88 SER B C 1
ATOM 3831 O O . SER B 1 88 ? -1.798 -32.562 -18.109 1 96.75 88 SER B O 1
ATOM 3833 N N . LEU B 1 89 ? 0.223 -31.672 -18.203 1 95.5 89 LEU B N 1
ATOM 3834 C CA . LEU B 1 89 ? 0.3 -31.453 -16.766 1 95.5 89 LEU B CA 1
ATOM 3835 C C . LEU B 1 89 ? -0.171 -30.047 -16.406 1 95.5 89 LEU B C 1
ATOM 3837 O O . LEU B 1 89 ? -0.084 -29.641 -15.242 1 95.5 89 LEU B O 1
ATOM 3841 N N . ASN B 1 90 ? -0.602 -29.297 -17.328 1 95.62 90 ASN B N 1
ATOM 3842 C CA . ASN B 1 90 ? -1.177 -27.969 -17.141 1 95.62 90 ASN B CA 1
ATOM 3843 C C . ASN B 1 90 ? -0.241 -27.062 -16.344 1 95.62 90 ASN B C 1
ATOM 3845 O O . ASN B 1 90 ? 0.901 -26.828 -16.734 1 95.62 90 ASN B O 1
ATOM 3849 N N . MET B 1 91 ? -0.631 -26.656 -15.117 1 94.75 91 MET B N 1
ATOM 3850 C CA . MET B 1 91 ? 0.136 -25.688 -14.336 1 94.75 91 MET B CA 1
ATOM 3851 C C . MET B 1 91 ? 1.341 -26.359 -13.68 1 94.75 91 MET B C 1
ATOM 3853 O O . MET B 1 91 ? 2.121 -25.688 -12.992 1 94.75 91 MET B O 1
ATOM 3857 N N . GLU B 1 92 ? 1.521 -27.594 -13.914 1 95.25 92 GLU B N 1
ATOM 3858 C CA . GLU B 1 92 ? 2.717 -28.312 -13.492 1 95.25 92 GLU B CA 1
ATOM 3859 C C . GLU B 1 92 ? 3.541 -28.781 -14.695 1 95.25 92 GLU B C 1
ATOM 3861 O O . GLU B 1 92 ? 4.211 -29.812 -14.633 1 95.25 92 GLU B O 1
ATOM 3866 N N . VAL B 1 93 ? 3.518 -28.062 -15.766 1 97.06 93 VAL B N 1
ATOM 3867 C CA . VAL B 1 93 ? 4.059 -28.375 -17.078 1 97.06 93 VAL B CA 1
ATOM 3868 C C . VAL B 1 93 ? 5.559 -28.656 -16.969 1 97.06 93 VAL B C 1
ATOM 3870 O O . VAL B 1 93 ? 6.113 -29.422 -17.75 1 97.06 93 VAL B O 1
ATOM 3873 N N . LEU B 1 94 ? 6.242 -28.156 -15.938 1 97.06 94 LEU B N 1
ATOM 3874 C CA . LEU B 1 94 ? 7.691 -28.25 -15.844 1 97.06 94 LEU B CA 1
ATOM 3875 C C . LEU B 1 94 ? 8.094 -29.234 -14.742 1 97.06 94 LEU B C 1
ATOM 3877 O O . LEU B 1 94 ? 9.266 -29.312 -14.367 1 97.06 94 LEU B O 1
ATOM 3881 N N . SER B 1 95 ? 7.18 -29.984 -14.172 1 94.44 95 SER B N 1
ATOM 3882 C CA . SER B 1 95 ? 7.402 -30.797 -12.977 1 94.44 95 SER B CA 1
ATOM 3883 C C . SER B 1 95 ? 8.383 -31.922 -13.25 1 94.44 95 SER B C 1
ATOM 3885 O O . SER B 1 95 ? 9.055 -32.406 -12.328 1 94.44 95 SER B O 1
ATOM 3887 N N . ASN B 1 96 ? 8.555 -32.312 -14.547 1 94.38 96 ASN B N 1
ATOM 3888 C CA . ASN B 1 96 ? 9.352 -33.5 -14.844 1 94.38 96 ASN B CA 1
ATOM 3889 C C . ASN B 1 96 ? 10.625 -33.156 -15.602 1 94.38 96 ASN B C 1
ATOM 3891 O O . ASN B 1 96 ? 11.273 -34.031 -16.172 1 94.38 96 ASN B O 1
ATOM 3895 N N . VAL B 1 97 ? 11.008 -31.906 -15.625 1 96.19 97 VAL B N 1
ATOM 3896 C CA . VAL B 1 97 ? 12.203 -31.484 -16.344 1 96.19 97 VAL B CA 1
ATOM 3897 C C . VAL B 1 97 ? 13.445 -32.125 -15.711 1 96.19 97 VAL B C 1
ATOM 3899 O O . VAL B 1 97 ? 13.586 -32.125 -14.492 1 96.19 97 VAL B O 1
ATOM 3902 N N . ASN B 1 98 ? 14.281 -32.656 -16.5 1 94.88 98 ASN B N 1
ATOM 3903 C CA . ASN B 1 98 ? 15.492 -33.281 -15.984 1 94.88 98 ASN B CA 1
ATOM 3904 C C . ASN B 1 98 ? 16.734 -32.5 -16.359 1 94.88 98 ASN B C 1
ATOM 3906 O O . ASN B 1 98 ? 16.641 -31.438 -17 1 94.88 98 ASN B O 1
ATOM 3910 N N . GLU B 1 99 ? 17.891 -33 -16 1 95.5 99 GLU B N 1
ATOM 3911 C CA . GLU B 1 99 ? 19.141 -32.281 -16.156 1 95.5 99 GLU B CA 1
ATOM 3912 C C . GLU B 1 99 ? 19.531 -32.156 -17.625 1 95.5 99 GLU B C 1
ATOM 3914 O O . GLU B 1 99 ? 20.094 -31.125 -18.047 1 95.5 99 GLU B O 1
ATOM 3919 N N . PHE B 1 100 ? 19.312 -33.156 -18.359 1 96.38 100 PHE B N 1
ATOM 3920 C CA . PHE B 1 100 ? 19.625 -33.125 -19.781 1 96.38 100 PHE B CA 1
ATOM 3921 C C . PHE B 1 100 ? 18.812 -32.031 -20.5 1 96.38 100 PHE B C 1
ATOM 3923 O O . PHE B 1 100 ? 19.344 -31.312 -21.328 1 96.38 100 PHE B O 1
ATOM 3930 N N . GLU B 1 101 ? 17.609 -31.984 -20.141 1 96.56 101 GLU B N 1
ATOM 3931 C CA . GLU B 1 101 ? 16.719 -31 -20.734 1 96.56 101 GLU B CA 1
ATOM 3932 C C . GLU B 1 101 ? 17.094 -29.578 -20.312 1 96.56 101 GLU B C 1
ATOM 3934 O O . GLU B 1 101 ? 16.984 -28.641 -21.109 1 96.56 101 GLU B O 1
ATOM 3939 N N . ARG B 1 102 ? 17.516 -29.375 -19.109 1 96.69 102 ARG B N 1
ATOM 3940 C CA . ARG B 1 102 ? 18.016 -28.094 -18.656 1 96.69 102 ARG B CA 1
ATOM 3941 C C . ARG B 1 102 ? 19.219 -27.641 -19.469 1 96.69 102 ARG B C 1
ATOM 3943 O O . ARG B 1 102 ? 19.328 -26.469 -19.828 1 96.69 102 ARG B O 1
ATOM 3950 N N . LYS B 1 103 ? 20.094 -28.609 -19.688 1 97 103 LYS B N 1
ATOM 3951 C CA . LYS B 1 103 ? 21.266 -28.312 -20.5 1 97 103 LYS B CA 1
ATOM 3952 C C . LYS B 1 103 ? 20.875 -27.906 -21.922 1 97 103 LYS B C 1
ATOM 3954 O O . LYS B 1 103 ? 21.438 -26.969 -22.484 1 97 103 LYS B O 1
ATOM 3959 N N . ARG B 1 104 ? 20 -28.672 -22.484 1 97.25 104 ARG B N 1
ATOM 3960 C CA . ARG B 1 104 ? 19.531 -28.344 -23.828 1 97.25 104 ARG B CA 1
ATOM 3961 C C . ARG B 1 104 ? 18.906 -26.953 -23.875 1 97.25 104 ARG B C 1
ATOM 3963 O O . ARG B 1 104 ? 19.125 -26.203 -24.828 1 97.25 104 ARG B O 1
ATOM 3970 N N . CYS B 1 105 ? 18.078 -26.609 -22.891 1 97.56 105 CYS B N 1
ATOM 3971 C CA . CYS B 1 105 ? 17.484 -25.297 -22.781 1 97.56 105 CYS B CA 1
ATOM 3972 C C . CYS B 1 105 ? 18.547 -24.203 -22.797 1 97.56 105 CYS B C 1
ATOM 3974 O O . CYS B 1 105 ? 18.438 -23.219 -23.531 1 97.56 105 CYS B O 1
ATOM 3976 N N . ARG B 1 106 ? 19.594 -24.391 -22.031 1 97.5 106 ARG B N 1
ATOM 3977 C CA . ARG B 1 106 ? 20.672 -23.422 -21.953 1 97.5 106 ARG B CA 1
ATOM 3978 C C . ARG B 1 106 ? 21.359 -23.25 -23.312 1 97.5 106 ARG B C 1
ATOM 3980 O O . ARG B 1 106 ? 21.719 -22.141 -23.703 1 97.5 106 ARG B O 1
ATOM 3987 N N . GLU B 1 107 ? 21.547 -24.359 -23.969 1 97.62 107 GLU B N 1
ATOM 3988 C CA . GLU B 1 107 ? 22.141 -24.312 -25.297 1 97.62 107 GLU B CA 1
ATOM 3989 C C . GLU B 1 107 ? 21.297 -23.469 -26.25 1 97.62 107 GLU B C 1
ATOM 3991 O O . GLU B 1 107 ? 21.844 -22.672 -27.031 1 97.62 107 GLU B O 1
ATOM 3996 N N . LEU B 1 108 ? 20.062 -23.656 -26.219 1 97.81 108 LEU B N 1
ATOM 3997 C CA . LEU B 1 108 ? 19.156 -22.953 -27.125 1 97.81 108 LEU B CA 1
ATOM 3998 C C . LEU B 1 108 ? 19.047 -21.469 -26.75 1 97.81 108 LEU B C 1
ATOM 4000 O O . LEU B 1 108 ? 18.906 -20.625 -27.625 1 97.81 108 LEU B O 1
ATOM 4004 N N . LEU B 1 109 ? 19.062 -21.188 -25.469 1 97.56 109 LEU B N 1
ATOM 4005 C CA . LEU B 1 109 ? 19.062 -19.797 -25.016 1 97.56 109 LEU B CA 1
ATOM 4006 C C . LEU B 1 109 ? 20.312 -19.078 -25.516 1 97.56 109 LEU B C 1
ATOM 4008 O O . LEU B 1 109 ? 20.25 -17.906 -25.891 1 97.56 109 LEU B O 1
ATOM 4012 N N . ASP B 1 110 ? 21.438 -19.766 -25.469 1 97.5 110 ASP B N 1
ATOM 4013 C CA . ASP B 1 110 ? 22.688 -19.203 -25.953 1 97.5 110 ASP B CA 1
ATOM 4014 C C . ASP B 1 110 ? 22.625 -18.891 -27.453 1 97.5 110 ASP B C 1
ATOM 4016 O O . ASP B 1 110 ? 23.25 -17.938 -27.922 1 97.5 110 ASP B O 1
ATOM 4020 N N . LYS B 1 111 ? 21.906 -19.719 -28.141 1 97.5 111 LYS B N 1
ATOM 4021 C CA . LYS B 1 111 ? 21.734 -19.516 -29.578 1 97.5 111 LYS B CA 1
ATOM 4022 C C . LYS B 1 111 ? 20.719 -18.406 -29.859 1 97.5 111 LYS B C 1
ATOM 4024 O O . LYS B 1 111 ? 20.531 -18.016 -31.016 1 97.5 111 LYS B O 1
ATOM 4029 N N . LYS B 1 112 ? 20 -17.891 -28.875 1 97.25 112 LYS B N 1
ATOM 4030 C CA . LYS B 1 112 ? 19.031 -16.797 -28.969 1 97.25 112 LYS B CA 1
ATOM 4031 C C . LYS B 1 112 ? 17.906 -17.125 -29.922 1 97.25 112 LYS B C 1
ATOM 4033 O O . LYS B 1 112 ? 17.562 -16.328 -30.797 1 97.25 112 LYS B O 1
ATOM 4038 N N . ILE B 1 113 ? 17.375 -18.25 -29.75 1 97.75 113 ILE B N 1
ATOM 4039 C CA . ILE B 1 113 ? 16.359 -18.703 -30.688 1 97.75 113 ILE B CA 1
ATOM 4040 C C . ILE B 1 113 ? 15.016 -18.047 -30.344 1 97.75 113 ILE B C 1
ATOM 4042 O O . ILE B 1 113 ? 14.07 -18.109 -31.141 1 97.75 113 ILE B O 1
ATOM 4046 N N . CYS B 1 114 ? 14.891 -17.453 -29.188 1 98.19 114 CYS B N 1
ATOM 4047 C CA . CYS B 1 114 ? 13.625 -16.891 -28.734 1 98.19 114 CYS B CA 1
ATOM 4048 C C . CYS B 1 114 ? 13.688 -15.375 -28.656 1 98.19 114 CYS B C 1
ATOM 4050 O O . CYS B 1 114 ? 14.555 -14.812 -28 1 98.19 114 CYS B O 1
ATOM 4052 N N . LYS B 1 115 ? 12.766 -14.742 -29.344 1 97.5 115 LYS B N 1
ATOM 4053 C CA . LYS B 1 115 ? 12.586 -13.297 -29.297 1 97.5 115 LYS B CA 1
ATOM 4054 C C . LYS B 1 115 ? 11.312 -12.922 -28.547 1 97.5 115 LYS B C 1
ATOM 4056 O O . LYS B 1 115 ? 10.281 -13.586 -28.703 1 97.5 115 LYS B O 1
ATOM 4061 N N . VAL B 1 116 ? 11.43 -11.914 -27.734 1 96.88 116 VAL B N 1
ATOM 4062 C CA . VAL B 1 116 ? 10.281 -11.461 -26.953 1 96.88 116 VAL B CA 1
ATOM 4063 C C . VAL B 1 116 ? 9.797 -10.117 -27.5 1 96.88 116 VAL B C 1
ATOM 4065 O O . VAL B 1 116 ? 10.594 -9.211 -27.75 1 96.88 116 VAL B O 1
ATOM 4068 N N . GLU B 1 117 ? 8.492 -9.961 -27.672 1 96.62 117 GLU B N 1
ATOM 4069 C CA . GLU B 1 117 ? 7.863 -8.719 -28.141 1 96.62 117 GLU B CA 1
ATOM 4070 C C . GLU B 1 117 ? 6.699 -8.32 -27.234 1 96.62 117 GLU B C 1
ATOM 4072 O O . GLU B 1 117 ? 6.027 -9.18 -26.656 1 96.62 117 GLU B O 1
ATOM 4077 N N . LEU B 1 118 ? 6.52 -7.059 -27.141 1 94.44 118 LEU B N 1
ATOM 4078 C CA . LEU B 1 118 ? 5.367 -6.543 -26.422 1 94.44 118 LEU B CA 1
ATOM 4079 C C . LEU B 1 118 ? 4.102 -6.641 -27.266 1 94.44 118 LEU B C 1
ATOM 4081 O O . LEU B 1 118 ? 4.082 -6.195 -28.406 1 94.44 118 LEU B O 1
ATOM 4085 N N . LEU B 1 119 ? 3.168 -7.277 -26.703 1 95.75 119 LEU B N 1
ATOM 4086 C CA . LEU B 1 119 ? 1.855 -7.387 -27.328 1 95.75 119 LEU B CA 1
ATOM 4087 C C . LEU B 1 119 ? 0.933 -6.27 -26.859 1 95.75 119 LEU B C 1
ATOM 4089 O O . LEU B 1 119 ? 0.607 -6.184 -25.672 1 95.75 119 LEU B O 1
ATOM 4093 N N . ASP B 1 120 ? 0.57 -5.363 -27.703 1 91.44 120 ASP B N 1
ATOM 4094 C CA . ASP B 1 120 ? -0.401 -4.328 -27.359 1 91.44 120 ASP B CA 1
ATOM 4095 C C . ASP B 1 120 ? -1.812 -4.906 -27.266 1 91.44 120 ASP B C 1
ATOM 4097 O O . ASP B 1 120 ? -2.469 -5.113 -28.297 1 91.44 120 ASP B O 1
ATOM 4101 N N . SER B 1 121 ? -2.229 -5.266 -26.078 1 91.94 121 SER B N 1
ATOM 4102 C CA . SER B 1 121 ? -3.512 -5.914 -25.844 1 91.94 121 SER B CA 1
ATOM 4103 C C . SER B 1 121 ? -4.215 -5.316 -24.625 1 91.94 121 SER B C 1
ATOM 4105 O O . SER B 1 121 ? -3.574 -5.004 -23.625 1 91.94 121 SER B O 1
ATOM 4107 N N . PRO B 1 122 ? -5.5 -5.082 -24.734 1 87.75 122 PRO B N 1
ATOM 4108 C CA . PRO B 1 122 ? -6.258 -4.641 -23.562 1 87.75 122 PRO B CA 1
ATOM 4109 C C . PRO B 1 122 ? -6.453 -5.754 -22.547 1 87.75 122 PRO B C 1
ATOM 4111 O O . PRO B 1 122 ? -6.84 -5.484 -21.406 1 87.75 122 PRO B O 1
ATOM 4114 N N . VAL B 1 123 ? -6.266 -7 -23 1 91.19 123 VAL B N 1
ATOM 4115 C CA . VAL B 1 123 ? -6.383 -8.141 -22.094 1 91.19 123 VAL B CA 1
ATOM 4116 C C . VAL B 1 123 ? -5.098 -8.289 -21.297 1 91.19 123 VAL B C 1
ATOM 4118 O O . VAL B 1 123 ? -4.004 -8.367 -21.859 1 91.19 123 VAL B O 1
ATOM 4121 N N . VAL B 1 12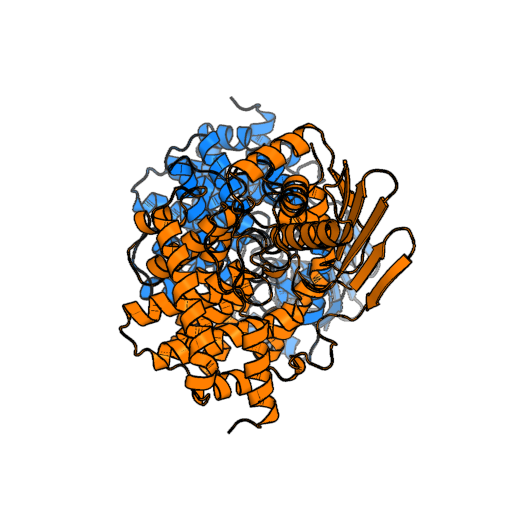4 ? -5.207 -8.383 -20.031 1 90.31 124 VAL B N 1
ATOM 4122 C CA . VAL B 1 124 ? -4.051 -8.328 -19.141 1 90.31 124 VAL B CA 1
ATOM 4123 C C . VAL B 1 124 ? -3.273 -9.641 -19.234 1 90.31 124 VAL B C 1
ATOM 4125 O O . VAL B 1 124 ? -2.049 -9.656 -19.078 1 90.31 124 VAL B O 1
ATOM 4128 N N . LEU B 1 125 ? -3.994 -10.742 -19.328 1 94.19 125 LEU B N 1
ATOM 4129 C CA . LEU B 1 125 ? -3.371 -12.047 -19.516 1 94.19 125 LEU B CA 1
ATOM 4130 C C . LEU B 1 125 ? -3.523 -12.516 -20.953 1 94.19 125 LEU B C 1
ATOM 4132 O O . LEU B 1 125 ? -4.492 -13.195 -21.297 1 94.19 125 LEU B O 1
ATOM 4136 N N . HIS B 1 126 ? -2.574 -12.172 -21.781 1 96.44 126 HIS B N 1
ATOM 4137 C CA . HIS B 1 126 ? -2.582 -12.43 -23.219 1 96.44 126 HIS B CA 1
ATOM 4138 C C . HIS B 1 126 ? -1.167 -12.641 -23.734 1 96.44 126 HIS B C 1
ATOM 4140 O O . HIS B 1 126 ? -0.283 -11.812 -23.516 1 96.44 126 HIS B O 1
ATOM 4146 N N . PHE B 1 127 ? -0.975 -13.789 -24.344 1 97.94 127 PHE B N 1
ATOM 4147 C CA . PHE B 1 127 ? 0.295 -13.953 -25.047 1 97.94 127 PHE B CA 1
ATOM 4148 C C . PHE B 1 127 ? 0.146 -14.898 -26.234 1 97.94 127 PHE B C 1
ATOM 4150 O O . PHE B 1 127 ? -0.833 -15.641 -26.312 1 97.94 127 PHE B O 1
ATOM 4157 N N . ILE B 1 128 ? 1.067 -14.781 -27.188 1 98.62 128 ILE B N 1
ATOM 4158 C CA . ILE B 1 128 ? 1.123 -15.602 -28.406 1 98.62 128 ILE B CA 1
ATOM 4159 C C . ILE B 1 128 ? 2.518 -16.203 -28.547 1 98.62 128 ILE B C 1
ATOM 4161 O O . ILE B 1 128 ? 3.521 -15.492 -28.453 1 98.62 128 ILE B O 1
ATOM 4165 N N . ILE B 1 129 ? 2.578 -17.5 -28.734 1 98.75 129 ILE B N 1
ATOM 4166 C CA . ILE B 1 129 ? 3.828 -18.188 -29.016 1 98.75 129 ILE B CA 1
ATOM 4167 C C . ILE B 1 129 ? 3.857 -18.625 -30.484 1 98.75 129 ILE B C 1
ATOM 4169 O O . ILE B 1 129 ? 2.992 -19.375 -30.938 1 98.75 129 ILE B O 1
ATOM 4173 N N . GLU B 1 130 ? 4.805 -18.109 -31.141 1 98.81 130 GLU B N 1
ATOM 4174 C CA . GLU B 1 130 ? 5.035 -18.5 -32.531 1 98.81 130 GLU B CA 1
ATOM 4175 C C . GLU B 1 130 ? 6.32 -19.312 -32.656 1 98.81 130 GLU B C 1
ATOM 4177 O O . GLU B 1 130 ? 7.371 -18.922 -32.156 1 98.81 130 GLU B O 1
ATOM 4182 N N . MET B 1 131 ? 6.203 -20.484 -33.375 1 98.69 131 MET B N 1
ATOM 4183 C CA . MET B 1 131 ? 7.355 -21.359 -33.562 1 98.69 131 MET B CA 1
ATOM 4184 C C . MET B 1 131 ? 7.527 -21.719 -35.031 1 98.69 131 MET B C 1
ATOM 4186 O O . MET B 1 131 ? 6.551 -21.766 -35.781 1 98.69 131 MET B O 1
ATOM 4190 N N . GLN B 1 132 ? 8.797 -21.891 -35.312 1 98.44 132 GLN B N 1
ATOM 4191 C CA . GLN B 1 132 ? 9.141 -22.312 -36.688 1 98.44 132 GLN B CA 1
ATOM 4192 C C . GLN B 1 132 ? 10.219 -23.391 -36.656 1 98.44 132 GLN B C 1
ATOM 4194 O O . GLN B 1 132 ? 11.156 -23.328 -35.875 1 98.44 132 GLN B O 1
ATOM 4199 N N . ALA B 1 133 ? 10.125 -24.406 -37.438 1 97.75 133 ALA B N 1
ATOM 4200 C CA . ALA B 1 133 ? 11.109 -25.438 -37.719 1 97.75 133 ALA B CA 1
ATOM 4201 C C . ALA B 1 133 ? 11.039 -25.891 -39.188 1 97.75 133 ALA B C 1
ATOM 4203 O O . ALA B 1 133 ? 10.047 -26.484 -39.594 1 97.75 133 ALA B O 1
ATOM 4204 N N . GLY B 1 134 ? 12.125 -25.594 -39.938 1 96.75 134 GLY B N 1
ATOM 4205 C CA . GLY B 1 134 ? 12 -25.781 -41.375 1 96.75 134 GLY B CA 1
ATOM 4206 C C . GLY B 1 134 ? 10.906 -24.938 -42 1 96.75 134 GLY B C 1
ATOM 4207 O O . GLY B 1 134 ? 10.867 -23.719 -41.781 1 96.75 134 GLY B O 1
ATOM 4208 N N . ASP B 1 135 ? 10 -25.562 -42.688 1 96.69 135 ASP B N 1
ATOM 4209 C CA . ASP B 1 135 ? 8.914 -24.844 -43.344 1 96.69 135 ASP B CA 1
ATOM 4210 C C . ASP B 1 135 ? 7.656 -24.828 -42.5 1 96.69 135 ASP B C 1
ATOM 4212 O O . ASP B 1 135 ? 6.711 -24.094 -42.781 1 96.69 135 ASP B O 1
ATOM 4216 N N . ASP B 1 136 ? 7.688 -25.562 -41.406 1 98.12 136 ASP B N 1
ATOM 4217 C CA . ASP B 1 136 ? 6.5 -25.656 -40.562 1 98.12 136 ASP B CA 1
ATOM 4218 C C . ASP B 1 136 ? 6.438 -24.516 -39.562 1 98.12 136 ASP B C 1
ATOM 4220 O O . ASP B 1 136 ? 7.465 -24.094 -39.031 1 98.12 136 ASP B O 1
ATOM 4224 N N . THR B 1 137 ? 5.227 -23.984 -39.406 1 98.5 137 THR B N 1
ATOM 4225 C CA . THR B 1 137 ? 5.012 -22.906 -38.469 1 98.5 137 THR B CA 1
ATOM 4226 C C . THR B 1 137 ? 3.795 -23.188 -37.594 1 98.5 137 THR B C 1
ATOM 4228 O O . THR B 1 137 ? 2.857 -23.859 -38.031 1 98.5 137 THR B O 1
ATOM 4231 N N . VAL B 1 138 ? 3.852 -22.688 -36.344 1 98.69 138 VAL B N 1
ATOM 4232 C CA . VAL B 1 138 ? 2.721 -22.766 -35.438 1 98.69 138 VAL B CA 1
ATOM 4233 C C . VAL B 1 138 ? 2.561 -21.453 -34.688 1 98.69 138 VAL B C 1
ATOM 4235 O O . VAL B 1 138 ? 3.553 -20.797 -34.344 1 98.69 138 VAL B O 1
ATOM 4238 N N . SER B 1 139 ? 1.326 -20.984 -34.531 1 98.69 139 SER B N 1
ATOM 4239 C CA . SER B 1 139 ? 0.965 -19.875 -33.656 1 98.69 139 SER B CA 1
ATOM 4240 C C . SER B 1 139 ? -0.081 -20.297 -32.625 1 98.69 139 SER B C 1
ATOM 4242 O O . SER B 1 139 ? -1.13 -20.828 -33 1 98.69 139 SER B O 1
ATOM 4244 N N . LEU B 1 140 ? 0.238 -20.125 -31.438 1 98.56 140 LEU B N 1
ATOM 4245 C CA . LEU B 1 140 ? -0.662 -20.5 -30.344 1 98.56 140 LEU B CA 1
ATOM 4246 C C . LEU B 1 140 ? -0.956 -19.297 -29.453 1 98.56 140 LEU B C 1
ATOM 4248 O O . LEU B 1 140 ? -0.033 -18.609 -29.016 1 98.56 140 LEU B O 1
ATOM 4252 N N . GLU B 1 141 ? -2.248 -19.078 -29.172 1 98.19 141 GLU B N 1
ATOM 4253 C CA . GLU B 1 141 ? -2.699 -17.906 -28.438 1 98.19 141 GLU B CA 1
ATOM 4254 C C . GLU B 1 141 ? -3.383 -18.297 -27.141 1 98.19 141 GLU B C 1
ATOM 4256 O O . GLU B 1 141 ? -4.246 -19.188 -27.125 1 98.19 141 GLU B O 1
ATOM 4261 N N . ILE B 1 142 ? -2.949 -17.734 -26.047 1 96.94 142 ILE B N 1
ATOM 4262 C CA . ILE B 1 142 ? -3.574 -17.906 -24.75 1 96.94 142 ILE B CA 1
ATOM 4263 C C . ILE B 1 142 ? -4.098 -16.547 -24.25 1 96.94 142 ILE B C 1
ATOM 4265 O O . ILE B 1 142 ? -3.381 -15.555 -24.281 1 96.94 142 ILE B O 1
ATOM 4269 N N . LYS B 1 143 ? -5.383 -16.547 -23.703 1 94.19 143 LYS B N 1
ATOM 4270 C CA . LYS B 1 143 ? -6.031 -15.32 -23.234 1 94.19 143 LYS B CA 1
ATOM 4271 C C . LYS B 1 143 ? -6.852 -15.594 -21.969 1 94.19 143 LYS B C 1
ATOM 4273 O O . LYS B 1 143 ? -7.332 -16.703 -21.766 1 94.19 143 LYS B O 1
ATOM 4278 N N . TYR B 1 144 ? -6.988 -14.586 -21.078 1 91 144 TYR B N 1
ATOM 4279 C CA . TYR B 1 144 ? -7.941 -14.484 -19.984 1 91 144 TYR B CA 1
ATOM 4280 C C . TYR B 1 144 ? -7.523 -15.383 -18.812 1 91 144 TYR B C 1
ATOM 4282 O O . TYR B 1 144 ? -7.777 -15.055 -17.656 1 91 144 TYR B O 1
ATOM 4290 N N . ASP B 1 145 ? -6.984 -16.547 -19.125 1 92.31 145 ASP B N 1
ATOM 4291 C CA . ASP B 1 145 ? -6.527 -17.5 -18.109 1 92.31 145 ASP B CA 1
ATOM 4292 C C . ASP B 1 145 ? -5.199 -18.141 -18.516 1 92.31 145 ASP B C 1
ATOM 4294 O O . ASP B 1 145 ? -4.887 -18.234 -19.703 1 92.31 145 ASP B O 1
ATOM 4298 N N . HIS B 1 146 ? -4.512 -18.75 -17.594 1 94 146 HIS B N 1
ATOM 4299 C CA . HIS B 1 146 ? -3.125 -19.172 -17.75 1 94 146 HIS B CA 1
ATOM 4300 C C . HIS B 1 146 ? -3.012 -20.344 -18.719 1 94 146 HIS B C 1
ATOM 4302 O O . HIS B 1 146 ? -1.965 -20.531 -19.344 1 94 146 HIS B O 1
ATOM 4308 N N . ILE B 1 147 ? -4.082 -21.141 -18.828 1 93.25 147 ILE B N 1
ATOM 4309 C CA . ILE B 1 147 ? -3.955 -22.312 -19.672 1 93.25 147 ILE B CA 1
ATOM 4310 C C . ILE B 1 147 ? -5.094 -22.344 -20.688 1 93.25 147 ILE B C 1
ATOM 4312 O O . ILE B 1 147 ? -5.469 -23.406 -21.188 1 93.25 147 ILE B O 1
ATOM 4316 N N . ASN B 1 148 ? -5.723 -21.156 -20.875 1 93.5 148 ASN B N 1
ATOM 4317 C CA . ASN B 1 148 ? -6.832 -21.078 -21.812 1 93.5 148 ASN B CA 1
ATOM 4318 C C . ASN B 1 148 ? -6.348 -20.797 -23.234 1 93.5 148 ASN B C 1
ATOM 4320 O O . ASN B 1 148 ? -6.254 -19.641 -23.641 1 93.5 148 ASN B O 1
ATOM 4324 N N . VAL B 1 149 ? -6.164 -21.859 -24.031 1 96.12 149 VAL B N 1
ATOM 4325 C CA . VAL B 1 149 ? -5.762 -21.703 -25.422 1 96.12 149 VAL B CA 1
ATOM 4326 C C . VAL B 1 149 ? -6.957 -21.266 -26.266 1 96.12 149 VAL B C 1
ATOM 4328 O O . VAL B 1 149 ? -7.973 -21.953 -26.328 1 96.12 149 VAL B O 1
ATOM 4331 N N . THR B 1 150 ? -6.84 -20.156 -26.938 1 96.31 150 THR B N 1
ATOM 4332 C CA . THR B 1 150 ? -7.984 -19.578 -27.625 1 96.31 150 THR B CA 1
ATOM 4333 C C . THR B 1 150 ? -7.836 -19.75 -29.141 1 96.31 150 THR B C 1
ATOM 4335 O O . THR B 1 150 ? -8.82 -19.719 -29.875 1 96.31 150 THR B O 1
ATOM 4338 N N . LYS B 1 151 ? -6.582 -19.922 -29.625 1 97.31 151 LYS B N 1
ATOM 4339 C CA . LYS B 1 151 ? -6.348 -20.062 -31.062 1 97.31 151 LYS B CA 1
ATOM 4340 C C . LYS B 1 151 ? -5.062 -20.828 -31.344 1 97.31 151 LYS B C 1
ATOM 4342 O O . LYS B 1 151 ? -4.055 -20.641 -30.656 1 97.31 151 LYS B O 1
ATOM 4347 N N . ILE B 1 152 ? -5.145 -21.75 -32.312 1 98.06 152 ILE B N 1
ATOM 4348 C CA . ILE B 1 152 ? -3.977 -22.469 -32.812 1 98.06 152 ILE B CA 1
ATOM 4349 C C . ILE B 1 152 ? -3.98 -22.453 -34.344 1 98.06 152 ILE B C 1
ATOM 4351 O O . ILE B 1 152 ? -4.98 -22.812 -34.969 1 98.06 152 ILE B O 1
ATOM 4355 N N . VAL B 1 153 ? -2.93 -21.969 -34.938 1 98.44 153 VAL B N 1
ATOM 4356 C CA . VAL B 1 153 ? -2.748 -21.984 -36.375 1 98.44 153 VAL B CA 1
ATOM 4357 C C . VAL B 1 153 ? -1.483 -22.75 -36.75 1 98.44 153 VAL B C 1
ATOM 4359 O O . VAL B 1 153 ? -0.407 -22.484 -36.188 1 98.44 153 VAL B O 1
ATOM 4362 N N . LYS B 1 154 ? -1.577 -23.781 -37.562 1 98.44 154 LYS B N 1
ATOM 4363 C CA . LYS B 1 154 ? -0.432 -24.531 -38.062 1 98.44 154 LYS B CA 1
ATOM 4364 C C . LYS B 1 154 ? -0.336 -24.406 -39.594 1 98.44 154 LYS B C 1
ATOM 4366 O O . LYS B 1 154 ? -1.286 -24.734 -40.312 1 98.44 154 LYS B O 1
ATOM 4371 N N . ASN B 1 155 ? 0.757 -23.922 -40.031 1 97.81 155 ASN B N 1
ATOM 4372 C CA . ASN B 1 155 ? 0.969 -23.766 -41.469 1 97.81 155 ASN B CA 1
ATOM 4373 C C . ASN B 1 155 ? -0.219 -23.094 -42.156 1 97.81 155 ASN B C 1
ATOM 4375 O O . ASN B 1 155 ? -0.748 -23.609 -43.156 1 97.81 155 ASN B O 1
ATOM 4379 N N . GLN B 1 156 ? -0.719 -22.016 -41.562 1 95.44 156 GLN B N 1
ATOM 4380 C CA . GLN B 1 156 ? -1.779 -21.156 -42.062 1 95.44 156 GLN B CA 1
ATOM 4381 C C . GLN B 1 156 ? -3.145 -21.828 -41.938 1 95.44 156 GLN B C 1
ATOM 4383 O O . GLN B 1 156 ? -4.168 -21.234 -42.281 1 95.44 156 GLN B O 1
ATOM 4388 N N . GLU B 1 157 ? -3.189 -22.984 -41.375 1 97.38 157 GLU B N 1
ATOM 4389 C CA . GLU B 1 157 ? -4.461 -23.656 -41.094 1 97.38 157 GLU B CA 1
ATOM 4390 C C . GLU B 1 157 ? -4.879 -23.453 -39.656 1 97.38 157 GLU B C 1
ATOM 4392 O O . GLU B 1 157 ? -4.109 -23.719 -38.719 1 97.38 157 GLU B O 1
ATOM 4397 N N . VAL B 1 158 ? -6.066 -23.016 -39.469 1 97.06 158 VAL B N 1
ATOM 4398 C CA . VAL B 1 158 ? -6.605 -22.781 -38.125 1 97.06 158 VAL B CA 1
ATOM 4399 C C . VAL B 1 158 ? -7.066 -24.109 -37.531 1 97.06 158 VAL B C 1
ATOM 4401 O O . VAL B 1 158 ? -7.984 -24.75 -38.062 1 97.06 158 VAL B O 1
ATOM 4404 N N . LEU B 1 159 ? -6.441 -24.516 -36.5 1 97.31 159 LEU B N 1
ATOM 4405 C CA . LEU B 1 159 ? -6.781 -25.781 -35.844 1 97.31 159 LEU B CA 1
ATOM 4406 C C . LEU B 1 159 ? -7.77 -25.547 -34.719 1 97.31 159 LEU B C 1
ATOM 4408 O O . LEU B 1 159 ? -8.531 -26.438 -34.344 1 97.31 159 LEU B O 1
ATOM 4412 N N . LEU B 1 160 ? -7.688 -24.406 -34.062 1 95.69 160 LEU B N 1
ATOM 4413 C CA . LEU B 1 160 ? -8.555 -24.016 -32.938 1 95.69 160 LEU B CA 1
ATOM 4414 C C . LEU B 1 160 ? -8.828 -22.516 -32.969 1 95.69 160 LEU B C 1
ATOM 4416 O O . LEU B 1 160 ? -7.918 -21.719 -33.25 1 95.69 160 LEU B O 1
ATOM 4420 N N . ASP B 1 161 ? -10.047 -22.031 -32.812 1 93.62 161 ASP B N 1
ATOM 4421 C CA . ASP B 1 161 ? -10.461 -20.641 -32.75 1 93.62 161 ASP B CA 1
ATOM 4422 C C . ASP B 1 161 ? -11.648 -20.469 -31.781 1 93.62 161 ASP B C 1
ATOM 4424 O O . ASP B 1 161 ? -12.805 -20.594 -32.188 1 93.62 161 ASP B O 1
ATOM 4428 N N . SER B 1 162 ? -11.352 -20.312 -30.578 1 88.5 162 SER B N 1
ATOM 4429 C CA . SER B 1 162 ? -12.359 -20.172 -29.531 1 88.5 162 SER B CA 1
ATOM 4430 C C . SER B 1 162 ? -12.008 -19.047 -28.578 1 88.5 162 SER B C 1
ATOM 4432 O O . SER B 1 162 ? -11.352 -19.266 -27.547 1 88.5 162 SER B O 1
ATOM 4434 N N . ASP B 1 163 ? -12.398 -17.812 -28.906 1 79.88 163 ASP B N 1
ATOM 4435 C CA . ASP B 1 163 ? -12.055 -16.641 -28.094 1 79.88 163 ASP B CA 1
ATOM 4436 C C . ASP B 1 163 ? -13.008 -16.5 -26.906 1 79.88 163 ASP B C 1
ATOM 4438 O O . ASP B 1 163 ? -13.68 -15.469 -26.766 1 79.88 163 ASP B O 1
ATOM 4442 N N . HIS B 1 164 ? -13.25 -17.453 -26.344 1 70.25 164 HIS B N 1
ATOM 4443 C CA . HIS B 1 164 ? -14.148 -17.312 -25.203 1 70.25 164 HIS B CA 1
ATOM 4444 C C . HIS B 1 164 ? -13.367 -17 -23.922 1 70.25 164 HIS B C 1
ATOM 4446 O O . HIS B 1 164 ? -12.289 -17.562 -23.688 1 70.25 164 HIS B O 1
ATOM 4452 N N . LYS B 1 165 ? -13.883 -15.914 -23.344 1 58.56 165 LYS B N 1
ATOM 4453 C CA . LYS B 1 165 ? -13.352 -15.609 -22.016 1 58.56 165 LYS B CA 1
ATOM 4454 C C . LYS B 1 165 ? -13.531 -16.781 -21.062 1 58.56 165 LYS B C 1
ATOM 4456 O O . LYS B 1 165 ? -14.586 -17.438 -21.062 1 58.56 165 LYS B O 1
ATOM 4461 N N . SER B 1 166 ? -12.391 -17.422 -20.656 1 49.41 166 SER B N 1
ATOM 4462 C CA . SER B 1 166 ? -12.383 -18.594 -19.797 1 49.41 166 SER B CA 1
ATOM 4463 C C . SER B 1 166 ? -13.633 -18.656 -18.938 1 49.41 166 SER B C 1
ATOM 4465 O O . SER B 1 166 ? -14.219 -19.734 -18.75 1 49.41 166 SER B O 1
ATOM 4467 N N . GLY B 1 167 ? -14.078 -17.719 -18.203 1 47.12 167 GLY B N 1
ATOM 4468 C CA . GLY B 1 167 ? -15.195 -17.688 -17.266 1 47.12 167 GLY B CA 1
ATOM 4469 C C . GLY B 1 167 ? -16.547 -17.719 -17.953 1 47.12 167 GLY B C 1
ATOM 4470 O O . GLY B 1 167 ? -17.578 -17.891 -17.297 1 47.12 167 GLY B O 1
ATOM 4471 N N . GLU B 1 168 ? -16.531 -17.344 -19.141 1 47.97 168 GLU B N 1
ATOM 4472 C CA . GLU B 1 168 ? -17.828 -17.328 -19.828 1 47.97 168 GLU B CA 1
ATOM 4473 C C . GLU B 1 168 ? -18.109 -18.672 -20.484 1 47.97 168 GLU B C 1
ATOM 4475 O O . GLU B 1 168 ? -18.969 -18.766 -21.375 1 47.97 168 GLU B O 1
ATOM 4480 N N . THR B 1 169 ? -17.266 -19.578 -20.078 1 47.88 169 THR B N 1
ATOM 4481 C CA . THR B 1 169 ? -17.703 -20.875 -20.562 1 47.88 169 THR B CA 1
ATOM 4482 C C . THR B 1 169 ? -18.906 -21.375 -19.766 1 47.88 169 THR B C 1
ATOM 4484 O O . THR B 1 169 ? -19.016 -21.109 -18.562 1 47.88 169 THR B O 1
ATOM 4487 N N . PRO B 1 170 ? -19.891 -21.875 -20.422 1 45.62 170 PRO B N 1
ATOM 4488 C CA . PRO B 1 170 ? -21.078 -22.422 -19.781 1 45.62 170 PRO B CA 1
ATOM 4489 C C . PRO B 1 170 ? -20.734 -23.25 -18.547 1 45.62 170 PRO B C 1
ATOM 4491 O O . PRO B 1 170 ? -21.531 -23.312 -17.594 1 45.62 170 PRO B O 1
ATOM 4494 N N . ALA B 1 171 ? -19.609 -23.844 -18.438 1 53 171 ALA B N 1
ATOM 4495 C CA . ALA B 1 171 ? -19.281 -24.797 -17.391 1 53 171 ALA B CA 1
ATOM 4496 C C . ALA B 1 171 ? -18.578 -24.109 -16.219 1 53 171 ALA B C 1
ATOM 4498 O O . ALA B 1 171 ? -18.516 -24.656 -15.117 1 53 171 ALA B O 1
ATOM 4499 N N . ALA B 1 172 ? -18.422 -22.844 -16.391 1 69.62 172 ALA B N 1
ATOM 4500 C CA . ALA B 1 172 ? -17.672 -22.172 -15.336 1 69.62 172 ALA B CA 1
ATOM 4501 C C . ALA B 1 172 ? -18.594 -21.75 -14.195 1 69.62 172 ALA B C 1
ATOM 4503 O O . ALA B 1 172 ? -19.75 -21.359 -14.43 1 69.62 172 ALA B O 1
ATOM 4504 N N . ALA B 1 173 ? -18.094 -21.984 -12.938 1 78.81 173 ALA B N 1
ATOM 4505 C CA . ALA B 1 173 ? -18.844 -21.578 -11.75 1 78.81 173 ALA B CA 1
ATOM 4506 C C . ALA B 1 173 ? -19.125 -20.078 -11.758 1 78.81 173 ALA B C 1
ATOM 4508 O O . ALA B 1 173 ? -18.281 -19.281 -12.18 1 78.81 173 ALA B O 1
ATOM 4509 N N . ASP B 1 174 ? -20.281 -19.688 -11.367 1 84.69 174 ASP B N 1
ATOM 4510 C CA . ASP B 1 174 ? -20.797 -18.328 -11.438 1 84.69 174 ASP B CA 1
ATOM 4511 C C . ASP B 1 174 ? -20.312 -17.5 -10.25 1 84.69 174 ASP B C 1
ATOM 4513 O O . ASP B 1 174 ? -20.938 -17.484 -9.188 1 84.69 174 ASP B O 1
ATOM 4517 N N . ARG B 1 175 ? -19.359 -16.7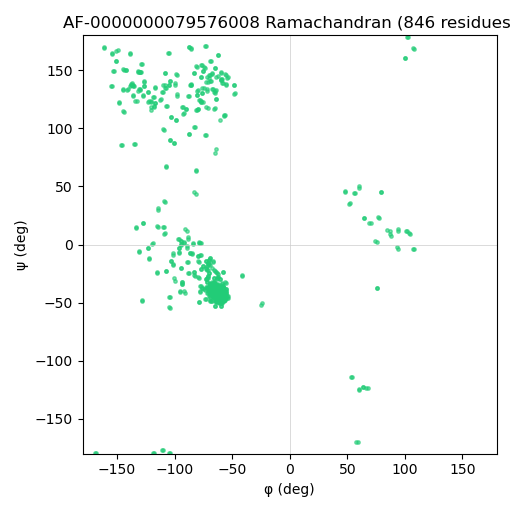03 -10.422 1 89.69 175 ARG B N 1
ATOM 4518 C CA . ARG B 1 175 ? -18.766 -15.906 -9.359 1 89.69 175 ARG B CA 1
ATOM 4519 C C . ARG B 1 175 ? -19.688 -14.773 -8.945 1 89.69 175 ARG B C 1
ATOM 4521 O O . ARG B 1 175 ? -19.5 -14.164 -7.887 1 89.69 175 ARG B O 1
ATOM 4528 N N . THR B 1 176 ? -20.734 -14.438 -9.727 1 89.56 176 THR B N 1
ATOM 4529 C CA . THR B 1 176 ? -21.656 -13.352 -9.414 1 89.56 176 THR B CA 1
ATOM 4530 C C . THR B 1 176 ? -22.531 -13.727 -8.219 1 89.56 176 THR B C 1
ATOM 4532 O O . THR B 1 176 ? -23.172 -12.859 -7.613 1 89.56 176 THR B O 1
ATOM 4535 N N . LEU B 1 177 ? -22.516 -15 -7.867 1 93.25 177 LEU B N 1
ATOM 4536 C CA . LEU B 1 177 ? -23.328 -15.469 -6.754 1 93.25 177 LEU B CA 1
ATOM 4537 C C . LEU B 1 177 ? -22.609 -15.273 -5.43 1 93.25 177 LEU B C 1
ATOM 4539 O O . LEU B 1 177 ? -23.203 -15.43 -4.359 1 93.25 177 LEU B O 1
ATOM 4543 N N . LEU B 1 178 ? -21.375 -14.898 -5.457 1 96.12 178 LEU B N 1
ATOM 4544 C CA . LEU B 1 178 ? -20.594 -14.742 -4.238 1 96.12 178 LEU B CA 1
ATOM 4545 C C . LEU B 1 178 ? -21.047 -13.5 -3.465 1 96.12 178 LEU B C 1
ATOM 4547 O O . LEU B 1 178 ? -21.203 -12.43 -4.047 1 96.12 178 LEU B O 1
ATOM 4551 N N . ASN B 1 179 ? -21.234 -13.625 -2.221 1 96.62 179 ASN B N 1
ATOM 4552 C CA . ASN B 1 179 ? -21.391 -12.547 -1.255 1 96.62 179 ASN B CA 1
ATOM 4553 C C . ASN B 1 179 ? -20.984 -12.984 0.148 1 96.62 179 ASN B C 1
ATOM 4555 O O . ASN B 1 179 ? -20.906 -14.18 0.432 1 96.62 179 ASN B O 1
ATOM 4559 N N . LEU B 1 180 ? -20.781 -12.07 0.995 1 97.5 180 LEU B N 1
ATOM 4560 C CA . LEU B 1 180 ? -20.172 -12.344 2.291 1 97.5 180 LEU B CA 1
ATOM 4561 C C . LEU B 1 180 ? -21.078 -13.219 3.15 1 97.5 180 LEU B C 1
ATOM 4563 O O . LEU B 1 180 ? -20.594 -14.141 3.814 1 97.5 180 LEU B O 1
ATOM 4567 N N . GLU B 1 181 ? -22.375 -12.953 3.199 1 97.62 181 GLU B N 1
ATOM 4568 C CA . GLU B 1 181 ? -23.328 -13.703 4.016 1 97.62 181 GLU B CA 1
ATOM 4569 C C . GLU B 1 181 ? -23.391 -15.164 3.586 1 97.62 181 GLU B C 1
ATOM 4571 O O . GLU B 1 181 ? -23.328 -16.062 4.426 1 97.62 181 GLU B O 1
ATOM 4576 N N . ASP B 1 182 ? -23.469 -15.367 2.283 1 98.06 182 ASP B N 1
ATOM 4577 C CA . ASP B 1 182 ? -23.562 -16.719 1.759 1 98.06 182 ASP B CA 1
ATOM 4578 C C . ASP B 1 182 ? -22.25 -17.469 1.934 1 98.06 182 ASP B C 1
ATOM 4580 O O . ASP B 1 182 ? -22.234 -18.688 2.148 1 98.06 182 ASP B O 1
ATOM 4584 N N . ILE B 1 183 ? -21.125 -16.797 1.789 1 98.56 183 ILE B N 1
ATOM 4585 C CA . ILE B 1 183 ? -19.812 -17.422 2.006 1 98.56 183 ILE B CA 1
ATOM 4586 C C . ILE B 1 183 ? -19.719 -17.938 3.439 1 98.56 183 ILE B C 1
ATOM 4588 O O . ILE B 1 183 ? -19.297 -19.062 3.672 1 98.56 183 ILE B O 1
ATOM 4592 N N . LYS B 1 184 ? -20.109 -17.094 4.41 1 98.38 184 LYS B N 1
ATOM 4593 C CA . LYS B 1 184 ? -20.094 -17.5 5.812 1 98.38 184 LYS B CA 1
ATOM 4594 C C . LYS B 1 184 ? -21.016 -18.688 6.055 1 98.38 184 LYS B C 1
ATOM 4596 O O . LYS B 1 184 ? -20.641 -19.656 6.703 1 98.38 184 LYS B O 1
ATOM 4601 N N . THR B 1 185 ? -22.203 -18.609 5.523 1 98.12 185 THR B N 1
ATOM 4602 C CA . THR B 1 185 ? -23.188 -19.688 5.688 1 98.12 185 THR B CA 1
ATOM 4603 C C . THR B 1 185 ? -22.656 -20.984 5.074 1 98.12 185 THR B C 1
ATOM 4605 O O . THR B 1 185 ? -22.812 -22.062 5.66 1 98.12 185 THR B O 1
ATOM 4608 N N . PHE B 1 186 ? -22.094 -20.875 3.918 1 98.38 186 PHE B N 1
ATOM 4609 C CA . PHE B 1 186 ? -21.531 -22.047 3.258 1 98.38 186 PHE B CA 1
ATOM 4610 C C . PHE B 1 186 ? -20.438 -22.672 4.113 1 98.38 186 PHE B C 1
ATOM 4612 O O . PHE B 1 186 ? -20.422 -23.891 4.328 1 98.38 186 PHE B O 1
ATOM 4619 N N . ALA B 1 187 ? -19.516 -21.875 4.574 1 98.5 187 ALA B N 1
ATOM 4620 C CA . ALA B 1 187 ? -18.438 -22.375 5.414 1 98.5 187 ALA B CA 1
ATOM 4621 C C . ALA B 1 187 ? -18.969 -23.062 6.664 1 98.5 187 ALA B C 1
ATOM 4623 O O . ALA B 1 187 ? -18.438 -24.094 7.094 1 98.5 187 ALA B O 1
ATOM 4624 N N . ASP B 1 188 ? -20.078 -22.547 7.211 1 97.75 188 ASP B N 1
ATOM 4625 C CA . ASP B 1 188 ? -20.672 -23.094 8.43 1 97.75 188 ASP B CA 1
ATOM 4626 C C . ASP B 1 188 ? -21.328 -24.438 8.164 1 97.75 188 ASP B C 1
ATOM 4628 O O . ASP B 1 188 ? -21.422 -25.281 9.062 1 97.75 188 ASP B O 1
ATOM 4632 N N . THR B 1 189 ? -21.797 -24.625 6.902 1 97.56 189 THR B N 1
ATOM 4633 C CA . THR B 1 189 ? -22.75 -25.719 6.738 1 97.56 189 THR B CA 1
ATOM 4634 C C . THR B 1 189 ? -22.25 -26.734 5.719 1 97.56 189 THR B C 1
ATOM 4636 O O . THR B 1 189 ? -22.781 -27.844 5.617 1 97.56 189 THR B O 1
ATOM 4639 N N . VAL B 1 190 ? -21.266 -26.422 5.008 1 97.75 190 VAL B N 1
ATOM 4640 C CA . VAL B 1 190 ? -20.797 -27.281 3.93 1 97.75 190 VAL B CA 1
ATOM 4641 C C . VAL B 1 190 ? -20.5 -28.688 4.48 1 97.75 190 VAL B C 1
ATOM 4643 O O . VAL B 1 190 ? -19.984 -28.828 5.594 1 97.75 190 VAL B O 1
ATOM 4646 N N . GLU B 1 191 ? -20.938 -29.641 3.695 1 97.5 191 GLU B N 1
ATOM 4647 C CA . GLU B 1 191 ? -20.484 -31 4.008 1 97.5 191 GLU B CA 1
ATOM 4648 C C . GLU B 1 191 ? -18.969 -31.125 3.822 1 97.5 191 GLU B C 1
ATOM 4650 O O . GLU B 1 191 ? -18.469 -31.031 2.703 1 97.5 191 GLU B O 1
ATOM 4655 N N . ILE B 1 192 ? -18.266 -31.406 4.84 1 97.56 192 ILE B N 1
ATOM 4656 C CA . ILE B 1 192 ? -16.812 -31.375 4.863 1 97.56 192 ILE B CA 1
ATOM 4657 C C . ILE B 1 192 ? -16.266 -32.312 3.799 1 97.56 192 ILE B C 1
ATOM 4659 O O . ILE B 1 192 ? -15.25 -32.031 3.158 1 97.56 192 ILE B O 1
ATOM 4663 N N . ASP B 1 193 ? -16.891 -33.438 3.559 1 97.5 193 ASP B N 1
ATOM 4664 C CA . ASP B 1 193 ? -16.422 -34.438 2.602 1 97.5 193 ASP B CA 1
ATOM 4665 C C . ASP B 1 193 ? -16.391 -33.875 1.185 1 97.5 193 ASP B C 1
ATOM 4667 O O . ASP B 1 193 ? -15.594 -34.312 0.353 1 97.5 193 ASP B O 1
ATOM 4671 N N . ASP B 1 194 ? -17.25 -32.906 0.918 1 97.56 194 ASP B N 1
ATOM 4672 C CA . ASP B 1 194 ? -17.344 -32.312 -0.414 1 97.56 194 ASP B CA 1
ATOM 4673 C C . ASP B 1 194 ? -16.125 -31.422 -0.702 1 97.56 194 ASP B C 1
ATOM 4675 O O . ASP B 1 194 ? -15.812 -31.141 -1.863 1 97.56 194 ASP B O 1
ATOM 4679 N N . VAL B 1 195 ? -15.422 -30.953 0.375 1 97.69 195 VAL B N 1
ATOM 4680 C CA . VAL B 1 195 ? -14.328 -30.016 0.169 1 97.69 195 VAL B CA 1
ATOM 4681 C C . VAL B 1 195 ? -13.039 -30.578 0.76 1 97.69 195 VAL B C 1
ATOM 4683 O O . VAL B 1 195 ? -11.977 -29.969 0.625 1 97.69 195 VAL B O 1
ATOM 4686 N N . LYS B 1 196 ? -13.047 -31.672 1.378 1 97.88 196 LYS B N 1
ATOM 4687 C CA . LYS B 1 196 ? -11.961 -32.25 2.168 1 97.88 196 LYS B CA 1
ATOM 4688 C C . LYS B 1 196 ? -10.711 -32.438 1.316 1 97.88 196 LYS B C 1
ATOM 4690 O O . LYS B 1 196 ? -9.609 -32.062 1.725 1 97.88 196 LYS B O 1
ATOM 4695 N N . GLU B 1 197 ? -10.852 -33.031 0.157 1 97.81 197 GLU B N 1
ATOM 4696 C CA . GLU B 1 197 ? -9.703 -33.312 -0.699 1 97.81 197 GLU B CA 1
ATOM 4697 C C . GLU B 1 197 ? -8.969 -32.031 -1.103 1 97.81 197 GLU B C 1
ATOM 4699 O O . GLU B 1 197 ? -7.742 -31.984 -1.04 1 97.81 197 GLU B O 1
ATOM 4704 N N . ILE B 1 198 ? -9.727 -31.062 -1.509 1 97.75 198 ILE B N 1
ATOM 4705 C CA . ILE B 1 198 ? -9.148 -29.797 -1.971 1 97.75 198 ILE B CA 1
ATOM 4706 C C . ILE B 1 198 ? -8.461 -29.094 -0.807 1 97.75 198 ILE B C 1
ATOM 4708 O O . ILE B 1 198 ? -7.352 -28.562 -0.959 1 97.75 198 ILE B O 1
ATOM 4712 N N . ILE B 1 199 ? -9.055 -29.078 0.353 1 98.69 199 ILE B N 1
ATOM 4713 C CA . ILE B 1 199 ? -8.555 -28.375 1.531 1 98.69 199 ILE B CA 1
ATOM 4714 C 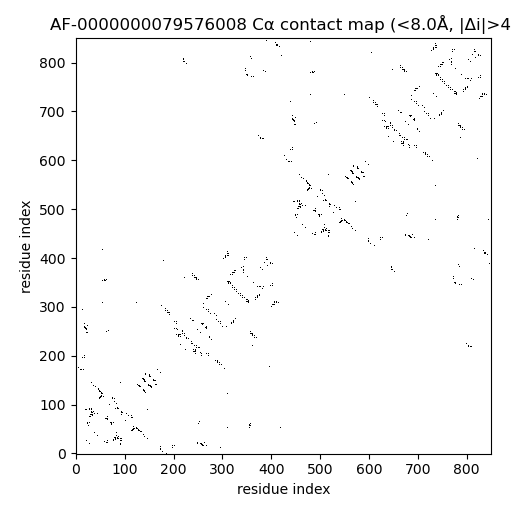C . ILE B 1 199 ? -7.324 -29.109 2.072 1 98.69 199 ILE B C 1
ATOM 4716 O O . ILE B 1 199 ? -6.336 -28.469 2.447 1 98.69 199 ILE B O 1
ATOM 4720 N N . GLU B 1 200 ? -7.363 -30.406 2.105 1 98.56 200 GLU B N 1
ATOM 4721 C CA . GLU B 1 200 ? -6.223 -31.188 2.584 1 98.56 200 GLU B CA 1
ATOM 4722 C C . GLU B 1 200 ? -5.016 -31.016 1.665 1 98.56 200 GLU B C 1
ATOM 4724 O O . GLU B 1 200 ? -3.879 -30.953 2.133 1 98.56 200 GLU B O 1
ATOM 4729 N N . ASN B 1 201 ? -5.301 -31 0.38 1 98.56 201 ASN B N 1
ATOM 4730 C CA . ASN B 1 201 ? -4.215 -30.75 -0.562 1 98.56 201 ASN B CA 1
ATOM 4731 C C . ASN B 1 201 ? -3.572 -29.375 -0.322 1 98.56 201 ASN B C 1
ATOM 4733 O O . ASN B 1 201 ? -2.35 -29.25 -0.391 1 98.56 201 ASN B O 1
ATOM 4737 N N . GLN B 1 202 ? -4.383 -28.391 -0.068 1 98.81 202 GLN B N 1
ATOM 4738 C CA . GLN B 1 202 ? -3.875 -27.047 0.216 1 98.81 202 GLN B CA 1
ATOM 4739 C C . GLN B 1 202 ? -3.002 -27.047 1.469 1 98.81 202 GLN B C 1
ATOM 4741 O O . GLN B 1 202 ? -1.916 -26.469 1.474 1 98.81 202 GLN B O 1
ATOM 4746 N N . ILE B 1 203 ? -3.523 -27.672 2.529 1 98.88 203 ILE B N 1
ATOM 4747 C CA . ILE B 1 203 ? -2.783 -27.734 3.785 1 98.88 203 ILE B CA 1
ATOM 4748 C C . ILE B 1 203 ? -1.435 -28.406 3.553 1 98.88 203 ILE B C 1
ATOM 4750 O O . ILE B 1 203 ? -0.392 -27.875 3.945 1 98.88 203 ILE B O 1
ATOM 4754 N N . ARG B 1 204 ? -1.479 -29.516 2.896 1 98.62 204 ARG B N 1
ATOM 4755 C CA . ARG B 1 204 ? -0.274 -30.297 2.678 1 98.62 204 ARG B CA 1
ATOM 4756 C C . ARG B 1 204 ? 0.728 -29.547 1.812 1 98.62 204 ARG B C 1
ATOM 4758 O O . ARG B 1 204 ? 1.893 -29.391 2.188 1 98.62 204 ARG B O 1
ATOM 4765 N N . SER B 1 205 ? 0.334 -29.062 0.666 1 98.75 205 SER B N 1
ATOM 4766 C CA . SER B 1 205 ? 1.221 -28.422 -0.307 1 98.75 205 SER B CA 1
ATOM 4767 C C . SER B 1 205 ? 1.761 -27.094 0.216 1 98.75 205 SER B C 1
ATOM 4769 O O . SER B 1 205 ? 2.969 -26.859 0.177 1 98.75 205 SER B O 1
ATOM 4771 N N . ASN B 1 206 ? 0.856 -26.25 0.729 1 98.88 206 ASN B N 1
ATOM 4772 C CA . ASN B 1 206 ? 1.259 -24.891 1.118 1 98.88 206 ASN B CA 1
ATOM 4773 C C . ASN B 1 206 ? 2.105 -24.906 2.387 1 98.88 206 ASN B C 1
ATOM 4775 O O . ASN B 1 206 ? 2.994 -24.078 2.555 1 98.88 206 ASN B O 1
ATOM 4779 N N . MET B 1 207 ? 1.877 -25.906 3.273 1 98.81 207 MET B N 1
ATOM 4780 C CA . MET B 1 207 ? 2.73 -26.016 4.453 1 98.81 207 MET B CA 1
ATOM 4781 C C . MET B 1 207 ? 4.074 -26.641 4.094 1 98.81 207 MET B C 1
ATOM 4783 O O . MET B 1 207 ? 5.102 -26.297 4.68 1 98.81 207 MET B O 1
ATOM 4787 N N . ALA B 1 208 ? 4.047 -27.594 3.146 1 98.62 208 ALA B N 1
ATOM 4788 C CA . ALA B 1 208 ? 5.305 -28.203 2.734 1 98.62 208 ALA B CA 1
ATOM 4789 C C . ALA B 1 208 ? 6.289 -27.172 2.213 1 98.62 208 ALA B C 1
ATOM 4791 O O . ALA B 1 208 ? 7.461 -27.156 2.592 1 98.62 208 ALA B O 1
ATOM 4792 N N . ILE B 1 209 ? 5.855 -26.297 1.363 1 98.44 209 ILE B N 1
ATOM 4793 C CA . ILE B 1 209 ? 6.766 -25.312 0.797 1 98.44 209 ILE B CA 1
ATOM 4794 C C . ILE B 1 209 ? 7.129 -24.281 1.859 1 98.44 209 ILE B C 1
ATOM 4796 O O . ILE B 1 209 ? 8.227 -23.719 1.841 1 98.44 209 ILE B O 1
ATOM 4800 N N . ALA B 1 210 ? 6.199 -23.953 2.805 1 98.75 210 ALA B N 1
ATOM 4801 C CA . ALA B 1 210 ? 6.52 -23.062 3.912 1 98.75 210 ALA B CA 1
ATOM 4802 C C . ALA B 1 210 ? 7.699 -23.578 4.723 1 98.75 210 ALA B C 1
ATOM 4804 O O . ALA B 1 210 ? 8.633 -22.844 5.031 1 98.75 210 ALA B O 1
ATOM 4805 N N . HIS B 1 211 ? 7.668 -24.875 5.047 1 98.44 211 HIS B N 1
ATOM 4806 C CA . HIS B 1 211 ? 8.75 -25.484 5.805 1 98.44 211 HIS B CA 1
ATOM 4807 C C . HIS B 1 211 ? 10.039 -25.531 4.984 1 98.44 211 HIS B C 1
ATOM 4809 O O . HIS B 1 211 ? 11.125 -25.297 5.512 1 98.44 211 HIS B O 1
ATOM 4815 N N . GLU B 1 212 ? 9.891 -25.844 3.717 1 97.94 212 GLU B N 1
ATOM 4816 C CA . GLU B 1 212 ? 11.055 -25.812 2.832 1 97.94 212 GLU B CA 1
ATOM 4817 C C . GLU B 1 212 ? 11.688 -24.422 2.803 1 97.94 212 GLU B C 1
ATOM 4819 O O . GLU B 1 212 ? 12.914 -24.297 2.842 1 97.94 212 GLU B O 1
ATOM 4824 N N . GLY B 1 213 ? 10.844 -23.422 2.727 1 98.06 213 GLY B N 1
ATOM 4825 C CA . GLY B 1 213 ? 11.328 -22.047 2.68 1 98.06 213 GLY B CA 1
ATOM 4826 C C . GLY B 1 213 ? 12.078 -21.641 3.934 1 98.06 213 GLY B C 1
ATOM 4827 O O . GLY B 1 213 ? 12.977 -20.797 3.879 1 98.06 213 GLY B O 1
ATOM 4828 N N . MET B 1 214 ? 11.766 -22.203 5.094 1 97.75 214 MET B N 1
ATOM 4829 C CA . MET B 1 214 ? 12.391 -21.859 6.367 1 97.75 214 MET B CA 1
ATOM 4830 C C . MET B 1 214 ? 13.781 -22.484 6.477 1 97.75 214 MET B C 1
ATOM 4832 O O . MET B 1 214 ? 14.617 -22 7.238 1 97.75 214 MET B O 1
ATOM 4836 N N . THR B 1 215 ? 14.039 -23.531 5.684 1 94.56 215 THR B N 1
ATOM 4837 C CA . THR B 1 215 ? 15.289 -24.266 5.844 1 94.56 215 THR B CA 1
ATOM 4838 C C . THR B 1 215 ? 16.156 -24.125 4.602 1 94.56 215 THR B C 1
ATOM 4840 O O . THR B 1 215 ? 17.391 -24.266 4.684 1 94.56 215 THR B O 1
ATOM 4843 N N . GLY B 1 216 ? 15.516 -23.859 3.496 1 89 216 GLY B N 1
ATOM 4844 C CA . GLY B 1 216 ? 16.25 -23.797 2.244 1 89 216 GLY B CA 1
ATOM 4845 C C . GLY B 1 216 ? 16.859 -22.422 1.983 1 89 216 GLY B C 1
ATOM 4846 O O . GLY B 1 216 ? 16.641 -21.484 2.748 1 89 216 GLY B O 1
ATOM 4847 N N . LYS B 1 217 ? 17.719 -22.391 0.988 1 89.81 217 LYS B N 1
ATOM 4848 C CA . LYS B 1 217 ? 18.359 -21.141 0.587 1 89.81 217 LYS B CA 1
ATOM 4849 C C . LYS B 1 217 ? 17.672 -20.547 -0.644 1 89.81 217 LYS B C 1
ATOM 4851 O O . LYS B 1 217 ? 18.094 -20.797 -1.774 1 89.81 217 LYS B O 1
ATOM 4856 N N . TYR B 1 218 ? 16.672 -19.797 -0.286 1 91.56 218 TYR B N 1
ATOM 4857 C CA . TYR B 1 218 ? 15.93 -19.094 -1.328 1 91.56 218 TYR B CA 1
ATOM 4858 C C . TYR B 1 218 ? 15.969 -17.594 -1.113 1 91.56 218 TYR B C 1
ATOM 4860 O O . TYR B 1 218 ? 15.734 -17.109 -0.003 1 91.56 218 TYR B O 1
ATOM 4868 N N . GLY B 1 219 ? 16.5 -16.844 -1.892 1 93.56 219 GLY B N 1
ATOM 4869 C CA . GLY B 1 219 ? 16.453 -15.391 -1.776 1 93.56 219 GLY B CA 1
ATOM 4870 C C . GLY B 1 219 ? 17.219 -14.859 -0.582 1 93.56 219 GLY B C 1
ATOM 4871 O O . GLY B 1 219 ? 18.391 -15.188 -0.396 1 93.56 219 GLY B O 1
ATOM 4872 N N . LEU B 1 220 ? 16.547 -14.047 0.384 1 96.12 220 LEU B N 1
ATOM 4873 C CA . LEU B 1 220 ? 17.219 -13.328 1.46 1 96.12 220 LEU B CA 1
ATOM 4874 C C . LEU B 1 220 ? 17.047 -14.055 2.791 1 96.12 220 LEU B C 1
ATOM 4876 O O . LEU B 1 220 ? 17.75 -13.773 3.756 1 96.12 220 LEU B O 1
ATOM 4880 N N . GLY B 1 221 ? 16.125 -14.984 2.809 1 96.38 221 GLY B N 1
ATOM 4881 C CA . GLY B 1 221 ? 15.789 -15.617 4.074 1 96.38 221 GLY B CA 1
ATOM 4882 C C . GLY B 1 221 ? 14.875 -14.773 4.941 1 96.38 221 GLY B C 1
ATOM 4883 O O . GLY B 1 221 ? 15.102 -14.648 6.145 1 96.38 221 GLY B O 1
ATOM 4884 N N . ILE B 1 222 ? 13.867 -14.219 4.375 1 97.56 222 ILE B N 1
ATOM 4885 C CA . ILE B 1 222 ? 12.984 -13.258 5.035 1 97.56 222 ILE B CA 1
ATOM 4886 C C . ILE B 1 222 ? 12.266 -13.938 6.195 1 97.56 222 ILE B C 1
ATOM 4888 O O . ILE B 1 222 ? 12.195 -13.391 7.297 1 97.56 222 ILE B O 1
ATOM 4892 N N . GLY B 1 223 ? 11.656 -15.133 5.961 1 97.69 223 GLY B N 1
ATOM 4893 C CA . GLY B 1 223 ? 10.992 -15.859 7.027 1 97.69 223 GLY B CA 1
ATOM 4894 C C . GLY B 1 223 ? 11.898 -16.125 8.219 1 97.69 223 GLY B C 1
ATOM 4895 O O . GLY B 1 223 ? 11.477 -15.953 9.367 1 97.69 223 GLY B O 1
ATOM 4896 N N . ARG B 1 224 ? 13.133 -16.5 7.98 1 96.81 224 ARG B N 1
ATOM 4897 C CA . ARG B 1 224 ? 14.102 -16.781 9.039 1 96.81 224 ARG B CA 1
ATOM 4898 C C . ARG B 1 224 ? 14.453 -15.516 9.805 1 96.81 224 ARG B C 1
ATOM 4900 O O . ARG B 1 224 ? 14.547 -15.523 11.031 1 96.81 224 ARG B O 1
ATOM 4907 N N . ILE B 1 225 ? 14.672 -14.445 9.102 1 96.25 225 ILE B N 1
ATOM 4908 C CA . ILE B 1 225 ? 15.031 -13.172 9.719 1 96.25 225 ILE B CA 1
ATOM 4909 C C . ILE B 1 225 ? 13.883 -12.703 10.617 1 96.25 225 ILE B C 1
ATOM 4911 O O . ILE B 1 225 ? 14.117 -12.203 11.719 1 96.25 225 ILE B O 1
ATOM 4915 N N . ILE B 1 226 ? 12.641 -12.844 10.133 1 97.19 226 ILE B N 1
ATOM 4916 C CA . ILE B 1 226 ? 11.484 -12.477 10.938 1 97.19 226 ILE B CA 1
ATOM 4917 C C . ILE B 1 226 ? 11.484 -13.297 12.234 1 97.19 226 ILE B C 1
ATOM 4919 O O . ILE B 1 226 ? 11.32 -12.742 13.32 1 97.19 226 ILE B O 1
ATOM 4923 N N . ARG B 1 227 ? 11.719 -14.594 12.117 1 96.12 227 ARG B N 1
ATOM 4924 C CA . ARG B 1 227 ? 11.688 -15.5 13.266 1 96.12 227 ARG B CA 1
ATOM 4925 C C . ARG B 1 227 ? 12.789 -15.164 14.258 1 96.12 227 ARG B C 1
ATOM 4927 O O . ARG B 1 227 ? 12.594 -15.266 15.469 1 96.12 227 ARG B O 1
ATOM 4934 N N . GLU B 1 228 ? 13.914 -14.766 13.789 1 94.88 228 GLU B N 1
ATOM 4935 C CA . GLU B 1 228 ? 15.086 -14.508 14.625 1 94.88 228 GLU B CA 1
ATOM 4936 C C . GLU B 1 228 ? 15.016 -13.117 15.25 1 94.88 228 GLU B C 1
ATOM 4938 O O . GLU B 1 228 ? 15.602 -12.875 16.312 1 94.88 228 GLU B O 1
ATOM 4943 N N . THR B 1 229 ? 14.352 -12.203 14.633 1 93.62 229 THR B N 1
ATOM 4944 C CA . THR B 1 229 ? 14.391 -10.789 14.992 1 93.62 229 THR B CA 1
ATOM 4945 C C . THR B 1 229 ? 13.297 -10.461 16 1 93.62 229 THR B C 1
ATOM 4947 O O . THR B 1 229 ? 13.516 -9.68 16.922 1 93.62 229 THR B O 1
ATOM 4950 N N . TYR B 1 230 ? 12.141 -11.016 15.781 1 94 230 TYR B N 1
ATOM 4951 C CA . TYR B 1 230 ? 10.977 -10.609 16.578 1 94 230 TYR B CA 1
ATOM 4952 C C . TYR B 1 230 ? 10.633 -11.664 17.609 1 94 230 TYR B C 1
ATOM 4954 O O . TYR B 1 230 ? 11.148 -12.781 17.578 1 94 230 TYR B O 1
ATOM 4962 N N . SER B 1 231 ? 9.789 -11.227 18.578 1 92.06 231 SER B N 1
ATOM 4963 C CA . SER B 1 231 ? 9.32 -12.164 19.594 1 92.06 231 SER B CA 1
ATOM 4964 C C . SER B 1 231 ? 8.555 -13.328 18.969 1 92.06 231 SER B C 1
ATOM 4966 O O . SER B 1 231 ? 7.871 -13.156 17.969 1 92.06 231 SER B O 1
ATOM 4968 N N . ASN B 1 232 ? 8.625 -14.508 19.562 1 92.06 232 ASN B N 1
ATOM 4969 C CA . ASN B 1 232 ? 8.008 -15.719 19.031 1 92.06 232 ASN B CA 1
ATOM 4970 C C . ASN B 1 232 ? 6.523 -15.781 19.375 1 92.06 232 ASN B C 1
ATOM 4972 O O . ASN B 1 232 ? 6.059 -16.766 19.953 1 92.06 232 ASN B O 1
ATOM 4976 N N . ASP B 1 233 ? 5.762 -14.844 18.875 1 94.56 233 ASP B N 1
ATOM 4977 C CA . ASP B 1 233 ? 4.32 -14.828 19.109 1 94.56 233 ASP B CA 1
ATOM 4978 C C . ASP B 1 233 ? 3.568 -15.305 17.859 1 94.56 233 ASP B C 1
ATOM 4980 O O . ASP B 1 233 ? 4.18 -15.773 16.906 1 94.56 233 ASP B O 1
ATOM 4984 N N . MET B 1 234 ? 2.268 -15.336 17.922 1 96.19 234 MET B N 1
ATOM 4985 C CA . MET B 1 234 ? 1.41 -15.891 16.875 1 96.19 234 MET B CA 1
ATOM 4986 C C . MET B 1 234 ? 1.658 -15.195 15.539 1 96.19 234 MET B C 1
ATOM 4988 O O . MET B 1 234 ? 1.794 -15.852 14.508 1 96.19 234 MET B O 1
ATOM 4992 N N . LEU B 1 235 ? 1.677 -13.875 15.562 1 96.88 235 LEU B N 1
ATOM 4993 C CA . LEU B 1 235 ? 1.901 -13.117 14.336 1 96.88 235 LEU B CA 1
ATOM 4994 C C . LEU B 1 235 ? 3.248 -13.469 13.711 1 96.88 235 LEU B C 1
ATOM 4996 O O . LEU B 1 235 ? 3.346 -13.672 12.5 1 96.88 235 LEU B O 1
ATOM 5000 N N . THR B 1 236 ? 4.305 -13.523 14.531 1 97.5 236 THR B N 1
ATOM 5001 C CA . THR B 1 236 ? 5.645 -13.844 14.047 1 97.5 236 THR B CA 1
ATOM 5002 C C . THR B 1 236 ? 5.668 -15.227 13.398 1 97.5 236 THR B C 1
ATOM 5004 O O . THR B 1 236 ? 6.27 -15.406 12.336 1 97.5 236 THR B O 1
ATOM 5007 N N . LYS B 1 237 ? 5.023 -16.203 14.016 1 98.06 237 LYS B N 1
ATOM 5008 C CA . LYS B 1 237 ? 4.973 -17.562 13.469 1 98.06 237 LYS B CA 1
ATOM 5009 C C . LYS B 1 237 ? 4.242 -17.578 12.125 1 98.06 237 LYS B C 1
ATOM 5011 O O . LYS B 1 237 ? 4.727 -18.172 11.164 1 98.06 237 LYS B O 1
ATOM 5016 N N . MET B 1 238 ? 3.105 -16.938 12.07 1 98.44 238 MET B N 1
ATOM 5017 C CA . MET B 1 238 ? 2.307 -16.906 10.844 1 98.44 238 MET B CA 1
ATOM 5018 C C . MET B 1 238 ? 3.066 -16.203 9.719 1 98.44 238 MET B C 1
ATOM 5020 O O . MET B 1 238 ? 3.162 -16.734 8.609 1 98.44 238 MET B O 1
ATOM 5024 N N . ARG B 1 239 ? 3.631 -15.031 10 1 97.88 239 ARG B N 1
ATOM 5025 C CA . ARG B 1 239 ? 4.27 -14.227 8.969 1 97.88 239 ARG B CA 1
ATOM 5026 C C . ARG B 1 239 ? 5.555 -14.883 8.477 1 97.88 239 ARG B C 1
ATOM 5028 O O . ARG B 1 239 ? 5.867 -14.828 7.281 1 97.88 239 ARG B O 1
ATOM 5035 N N . SER B 1 240 ? 6.332 -15.469 9.453 1 98.44 240 SER B N 1
ATOM 5036 C CA . SER B 1 240 ? 7.602 -16.078 9.078 1 98.44 240 SER B CA 1
ATOM 5037 C C . SER B 1 240 ? 7.383 -17.25 8.109 1 98.44 240 SER B C 1
ATOM 5039 O O . SER B 1 240 ? 8.023 -17.328 7.062 1 98.44 240 SER B O 1
ATOM 5041 N N . LEU B 1 241 ? 6.445 -18.125 8.43 1 98.81 241 LEU B N 1
ATOM 5042 C CA . LEU B 1 241 ? 6.184 -19.297 7.59 1 98.81 241 LEU B CA 1
ATOM 5043 C C . LEU B 1 241 ? 5.582 -18.875 6.254 1 98.81 241 LEU B C 1
ATOM 5045 O O . LEU B 1 241 ? 5.938 -19.422 5.207 1 98.81 241 LEU B O 1
ATOM 5049 N N . THR B 1 242 ? 4.672 -17.922 6.281 1 98.88 242 THR B N 1
ATOM 5050 C CA . THR B 1 242 ? 4.027 -17.469 5.055 1 98.88 242 THR B CA 1
ATOM 5051 C C . THR B 1 242 ? 5.043 -16.797 4.129 1 98.88 242 THR B C 1
ATOM 5053 O O . THR B 1 242 ? 5.051 -17.062 2.924 1 98.88 242 THR B O 1
ATOM 5056 N N . ALA B 1 243 ? 5.891 -15.945 4.695 1 98.75 243 ALA B N 1
ATOM 5057 C CA . ALA B 1 243 ? 6.934 -15.281 3.916 1 98.75 243 ALA B CA 1
ATOM 5058 C C . ALA B 1 243 ? 7.918 -16.297 3.342 1 98.75 243 ALA B C 1
ATOM 5060 O O . ALA B 1 243 ? 8.344 -16.188 2.191 1 98.75 243 ALA B O 1
ATOM 5061 N N . ALA B 1 244 ? 8.273 -17.297 4.164 1 98.75 244 ALA B N 1
ATOM 5062 C CA . ALA B 1 244 ? 9.203 -18.328 3.719 1 98.75 244 ALA B CA 1
ATOM 5063 C C . ALA B 1 244 ? 8.633 -19.109 2.533 1 98.75 244 ALA B C 1
ATOM 5065 O O . ALA B 1 244 ? 9.359 -19.422 1.592 1 98.75 244 ALA B O 1
ATOM 5066 N N . ALA B 1 245 ? 7.367 -19.406 2.602 1 98.81 245 ALA B N 1
ATOM 5067 C CA . ALA B 1 245 ? 6.711 -20.125 1.512 1 98.81 245 ALA B CA 1
ATOM 5068 C C . ALA B 1 245 ? 6.77 -19.328 0.213 1 98.81 245 ALA B C 1
ATOM 5070 O O . ALA B 1 245 ? 7.141 -19.875 -0.835 1 98.81 245 ALA B O 1
ATOM 5071 N N . SER B 1 246 ? 6.398 -18.078 0.285 1 98.56 246 SER B N 1
ATOM 5072 C CA . SER B 1 246 ? 6.41 -17.219 -0.89 1 98.56 246 SER B CA 1
ATOM 5073 C C . SER B 1 246 ? 7.816 -17.062 -1.451 1 98.56 246 SER B C 1
ATOM 5075 O O . SER B 1 246 ? 8.016 -17.094 -2.668 1 98.56 246 SER B O 1
ATOM 5077 N N . GLU B 1 247 ? 8.789 -16.844 -0.544 1 98 247 GLU B N 1
ATOM 5078 C CA . GLU B 1 247 ? 10.172 -16.656 -0.975 1 98 247 GLU B CA 1
ATOM 5079 C C . GLU B 1 247 ? 10.711 -17.906 -1.668 1 98 247 GLU B C 1
ATOM 5081 O O . GLU B 1 247 ? 11.43 -17.797 -2.664 1 98 247 GLU B O 1
ATOM 5086 N N . ALA B 1 248 ? 10.398 -19.031 -1.111 1 98 248 ALA B N 1
ATOM 5087 C CA . ALA B 1 248 ? 10.797 -20.266 -1.762 1 98 248 ALA B CA 1
ATOM 5088 C C . ALA B 1 248 ? 10.188 -20.375 -3.158 1 98 248 ALA B C 1
ATOM 5090 O O . ALA B 1 248 ? 10.875 -20.734 -4.117 1 98 248 ALA B O 1
ATOM 5091 N N . ARG B 1 249 ? 8.938 -20.078 -3.299 1 97.19 249 ARG B N 1
ATOM 5092 C CA . ARG B 1 249 ? 8.234 -20.156 -4.57 1 97.19 249 ARG B CA 1
ATOM 5093 C C . ARG B 1 249 ? 8.836 -19.203 -5.594 1 97.19 249 ARG B C 1
ATOM 5095 O O . ARG B 1 249 ? 9.133 -19.594 -6.723 1 97.19 249 ARG B O 1
ATOM 5102 N N . MET B 1 250 ? 9.039 -17.969 -5.168 1 96.88 250 MET B N 1
ATOM 5103 C CA . MET B 1 250 ? 9.594 -16.969 -6.066 1 96.88 250 MET B CA 1
ATOM 5104 C C . MET B 1 250 ? 11.062 -17.25 -6.367 1 96.88 250 MET B C 1
ATOM 5106 O O . MET B 1 250 ? 11.586 -16.812 -7.395 1 96.88 250 MET B O 1
ATOM 5110 N N . GLY B 1 251 ? 11.664 -17.953 -5.457 1 95.75 251 GLY B N 1
ATOM 5111 C CA . GLY B 1 251 ? 13.062 -18.297 -5.605 1 95.75 251 GLY B CA 1
ATOM 5112 C C . GLY B 1 251 ? 13.281 -19.531 -6.461 1 95.75 251 GLY B C 1
ATOM 5113 O O . GLY B 1 251 ? 14.414 -20.016 -6.586 1 95.75 251 GLY B O 1
ATOM 5114 N N . GLY B 1 252 ? 12.234 -20.125 -6.957 1 94.44 252 GLY B N 1
ATOM 5115 C CA . GLY B 1 252 ? 12.375 -21.188 -7.938 1 94.44 252 GLY B CA 1
ATOM 5116 C C . GLY B 1 252 ? 12.203 -22.578 -7.344 1 94.44 252 GLY B C 1
ATOM 5117 O O . GLY B 1 252 ? 12.531 -23.578 -7.984 1 94.44 252 GLY B O 1
ATOM 5118 N N . CYS B 1 253 ? 11.727 -22.609 -6.125 1 95.31 253 CYS B N 1
ATOM 5119 C CA . CYS B 1 253 ? 11.438 -23.922 -5.551 1 95.31 253 CYS B CA 1
ATOM 5120 C C . CYS B 1 253 ? 10.508 -24.734 -6.453 1 95.31 253 CYS B C 1
ATOM 5122 O O . CYS B 1 253 ? 9.57 -24.172 -7.027 1 95.31 253 CYS B O 1
ATOM 5124 N N . ASP B 1 254 ? 10.688 -26.016 -6.551 1 92.5 254 ASP B N 1
ATOM 5125 C CA . ASP B 1 254 ? 9.953 -26.844 -7.5 1 92.5 254 ASP B CA 1
ATOM 5126 C C . ASP B 1 254 ? 8.75 -27.5 -6.832 1 92.5 254 ASP B C 1
ATOM 5128 O O . ASP B 1 254 ? 8.023 -28.266 -7.473 1 92.5 254 ASP B O 1
ATOM 5132 N N . MET B 1 255 ? 8.492 -27.188 -5.617 1 95.31 255 MET B N 1
ATOM 5133 C CA . MET B 1 255 ? 7.348 -27.766 -4.922 1 95.31 255 MET B CA 1
ATOM 5134 C C . MET B 1 255 ? 6.051 -27.094 -5.359 1 95.31 255 MET B C 1
ATOM 5136 O O . MET B 1 255 ? 6.02 -25.891 -5.594 1 95.31 255 MET B O 1
ATOM 5140 N N . PRO B 1 256 ? 4.992 -27.828 -5.441 1 96.25 256 PRO B N 1
ATOM 5141 C CA . PRO B 1 256 ? 3.709 -27.25 -5.844 1 96.25 256 PRO B CA 1
ATOM 5142 C C . PRO B 1 256 ? 3.039 -26.469 -4.719 1 96.25 256 PRO B C 1
ATOM 5144 O O . PRO B 1 256 ? 3.299 -26.719 -3.541 1 96.25 256 PRO B O 1
ATOM 5147 N N . VAL B 1 257 ? 2.238 -25.562 -5.102 1 97.94 257 VAL B N 1
ATOM 5148 C CA . VAL B 1 257 ? 1.392 -24.781 -4.211 1 97.94 257 VAL B CA 1
ATOM 5149 C C . VAL B 1 257 ? -0.04 -24.766 -4.742 1 97.94 257 VAL B C 1
ATOM 5151 O O . VAL B 1 257 ? -0.258 -24.656 -5.949 1 97.94 257 VAL B O 1
ATOM 5154 N N . VAL B 1 258 ? -0.976 -25 -3.836 1 98.62 258 VAL B N 1
ATOM 5155 C CA . VAL B 1 258 ? -2.361 -24.781 -4.23 1 98.62 258 VAL B CA 1
ATOM 5156 C C . VAL B 1 258 ? -2.625 -23.281 -4.336 1 98.62 258 VAL B C 1
ATOM 5158 O O . VAL B 1 258 ? -2.518 -22.547 -3.348 1 98.62 258 VAL B O 1
ATOM 5161 N N . ILE B 1 259 ? -2.971 -22.844 -5.539 1 98.06 259 ILE B N 1
ATOM 5162 C CA . ILE B 1 259 ? -3.088 -21.422 -5.824 1 98.06 259 ILE B CA 1
ATOM 5163 C C . ILE B 1 259 ? -4.5 -20.938 -5.492 1 98.06 259 ILE B C 1
ATOM 5165 O O . ILE B 1 259 ? -5.375 -21.75 -5.18 1 98.06 259 ILE B O 1
ATOM 5169 N N . ASN B 1 260 ? -4.777 -19.719 -5.488 1 97.94 260 ASN B N 1
ATOM 5170 C CA . ASN B 1 260 ? -6.07 -19.047 -5.402 1 97.94 260 ASN B CA 1
ATOM 5171 C C . ASN B 1 260 ? -6.129 -17.828 -6.305 1 97.94 260 ASN B C 1
ATOM 5173 O O . ASN B 1 260 ? -5.211 -17 -6.301 1 97.94 260 ASN B O 1
ATOM 5177 N N . SER B 1 261 ? -7.219 -17.766 -7.035 1 95.31 261 SER B N 1
ATOM 5178 C CA . SER B 1 261 ? -7.441 -16.656 -7.949 1 95.31 261 SER B CA 1
ATOM 5179 C C . SER B 1 261 ? -6.246 -16.453 -8.875 1 95.31 261 SER B C 1
ATOM 5181 O O . SER B 1 261 ? -5.797 -15.328 -9.078 1 95.31 261 SER B O 1
ATOM 5183 N N . GLY B 1 262 ? -5.621 -17.578 -9.258 1 93.94 262 GLY B N 1
ATOM 5184 C CA . GLY B 1 262 ? -4.59 -17.562 -10.281 1 93.94 262 GLY B CA 1
ATOM 5185 C C . GLY B 1 262 ? -3.203 -17.297 -9.727 1 93.94 262 GLY B C 1
ATOM 5186 O O . GLY B 1 262 ? -2.244 -17.141 -10.484 1 93.94 262 GLY B O 1
ATOM 5187 N N . SER B 1 263 ? -3.031 -17.266 -8.438 1 96.69 263 SER B N 1
ATOM 5188 C CA . SER B 1 263 ? -1.746 -16.906 -7.84 1 96.69 263 SER B CA 1
ATOM 5189 C C . SER B 1 263 ? -1.399 -17.844 -6.688 1 96.69 263 SER B C 1
ATOM 5191 O O . SER B 1 263 ? -2.207 -18.047 -5.777 1 96.69 263 SER B O 1
ATOM 5193 N N . GLY B 1 264 ? -0.234 -18.406 -6.727 1 97.94 264 GLY B N 1
ATOM 5194 C CA . GLY B 1 264 ? 0.247 -19.219 -5.621 1 97.94 264 GLY B CA 1
ATOM 5195 C C . GLY B 1 264 ? 0.51 -18.422 -4.359 1 97.94 264 GLY B C 1
ATOM 5196 O O . GLY B 1 264 ? 0.27 -18.906 -3.252 1 97.94 264 GLY B O 1
ATOM 5197 N N . ASN B 1 265 ? 1.033 -17.172 -4.531 1 98.31 265 ASN B N 1
ATOM 5198 C CA . ASN B 1 265 ? 1.251 -16.297 -3.377 1 98.31 265 ASN B CA 1
ATOM 5199 C C . ASN B 1 265 ? -0.057 -15.984 -2.658 1 98.31 265 ASN B C 1
ATOM 5201 O O . ASN B 1 265 ? -0.091 -15.914 -1.428 1 98.31 265 ASN B O 1
ATOM 5205 N N . GLN B 1 266 ? -1.124 -15.789 -3.408 1 98.56 266 GLN B N 1
ATOM 5206 C CA . GLN B 1 266 ? -2.432 -15.586 -2.797 1 98.56 266 GLN B CA 1
ATOM 5207 C C . GLN B 1 266 ? -2.904 -16.844 -2.076 1 98.56 266 GLN B C 1
ATOM 5209 O O . GLN B 1 266 ? -3.467 -16.766 -0.981 1 98.56 266 GLN B O 1
ATOM 5214 N N . GLY B 1 267 ? -2.654 -18 -2.701 1 98.88 267 GLY B N 1
ATOM 5215 C CA . GLY B 1 267 ? -2.975 -19.25 -2.043 1 98.88 267 GLY B CA 1
ATOM 5216 C C . GLY B 1 267 ? -2.252 -19.438 -0.723 1 98.88 267 GLY B C 1
ATOM 5217 O O . GLY B 1 267 ? -2.844 -19.891 0.258 1 98.88 267 GLY B O 1
ATOM 5218 N N . ILE B 1 268 ? -1.019 -19.109 -0.732 1 98.88 268 ILE B N 1
ATOM 5219 C CA . ILE B 1 268 ? -0.192 -19.188 0.468 1 98.88 268 ILE B CA 1
ATOM 5220 C C . ILE B 1 268 ? -0.712 -18.203 1.518 1 98.88 268 ILE B C 1
ATOM 5222 O O . ILE B 1 268 ? -0.934 -18.578 2.672 1 98.88 268 ILE B O 1
ATOM 5226 N N . ALA B 1 269 ? -0.959 -16.953 1.17 1 98.88 269 ALA B N 1
ATOM 5227 C CA . ALA B 1 269 ? -1.333 -15.891 2.096 1 98.88 269 ALA B CA 1
ATOM 5228 C C . ALA B 1 269 ? -2.693 -16.172 2.73 1 98.88 269 ALA B C 1
ATOM 5230 O O . ALA B 1 269 ? -2.924 -15.828 3.893 1 98.88 269 ALA B O 1
ATOM 5231 N N . CYS B 1 270 ? -3.629 -16.812 2.004 1 98.88 270 CYS B N 1
ATOM 5232 C CA . CYS B 1 270 ? -4.977 -16.984 2.537 1 98.88 270 CYS B CA 1
ATOM 5233 C C . CYS B 1 270 ? -5.094 -18.312 3.273 1 98.88 270 CYS B C 1
ATOM 5235 O O . CYS B 1 270 ? -6.164 -18.656 3.783 1 98.88 270 CYS B O 1
ATOM 5237 N N . SER B 1 271 ? -3.984 -19.141 3.391 1 98.94 271 SER B N 1
ATOM 5238 C CA . SER B 1 271 ? -4.125 -20.469 3.994 1 98.94 271 SER B CA 1
ATOM 5239 C C . SER B 1 271 ? -3.096 -20.688 5.102 1 98.94 271 SER B C 1
ATOM 5241 O O . SER B 1 271 ? -3.453 -21.016 6.234 1 98.94 271 SER B O 1
ATOM 5243 N N . VAL B 1 272 ? -1.835 -20.406 4.867 1 98.94 272 VAL B N 1
ATOM 5244 C CA . VAL B 1 272 ? -0.752 -20.75 5.785 1 98.94 272 VAL B CA 1
ATOM 5245 C C . VAL B 1 272 ? -0.995 -20.078 7.141 1 98.94 272 VAL B C 1
ATOM 5247 O O . VAL B 1 272 ? -0.881 -20.734 8.18 1 98.94 272 VAL B O 1
ATOM 5250 N N . PRO B 1 273 ? -1.385 -18.781 7.191 1 98.94 273 PRO B N 1
ATOM 5251 C CA . PRO B 1 273 ? -1.624 -18.172 8.508 1 98.94 273 PRO B CA 1
ATOM 5252 C C . PRO B 1 273 ? -2.721 -18.891 9.289 1 98.94 273 PRO B C 1
ATOM 5254 O O . PRO B 1 273 ? -2.609 -19.047 10.508 1 98.94 273 PRO B O 1
ATOM 5257 N N . LEU B 1 274 ? -3.795 -19.297 8.602 1 98.94 274 LEU B N 1
ATOM 5258 C CA . LEU B 1 274 ? -4.891 -19.984 9.273 1 98.94 274 LEU B CA 1
ATOM 5259 C C . LEU B 1 274 ? -4.438 -21.328 9.812 1 98.94 274 LEU B C 1
ATOM 5261 O O . LEU B 1 274 ? -4.82 -21.719 10.914 1 98.94 274 LEU B O 1
ATOM 5265 N N . ILE B 1 275 ? -3.67 -22.062 9.016 1 98.94 275 ILE B N 1
ATOM 5266 C CA . ILE B 1 275 ? -3.176 -23.375 9.422 1 98.94 275 ILE B CA 1
ATOM 5267 C C . ILE B 1 275 ? -2.283 -23.234 10.648 1 98.94 275 ILE B C 1
ATOM 5269 O O . ILE B 1 275 ? -2.43 -23.984 11.617 1 98.94 275 ILE B O 1
ATOM 5273 N N . VAL B 1 276 ? -1.361 -22.25 10.609 1 98.88 276 VAL B N 1
ATOM 5274 C CA . VAL B 1 276 ? -0.472 -22 11.742 1 98.88 276 VAL B CA 1
ATOM 5275 C C . VAL B 1 276 ? -1.294 -21.641 12.977 1 98.88 276 VAL B C 1
ATOM 5277 O O . VAL B 1 276 ? -1.061 -22.172 14.062 1 98.88 276 VAL B O 1
ATOM 5280 N N . TYR B 1 277 ? -2.254 -20.734 12.82 1 98.62 277 TYR B N 1
ATOM 5281 C CA . TYR B 1 277 ? -3.1 -20.297 13.93 1 98.62 277 TYR B CA 1
ATOM 5282 C C . TYR B 1 277 ? -3.846 -21.484 14.547 1 98.62 277 TYR B C 1
ATOM 5284 O O . TYR B 1 277 ? -3.861 -21.641 15.766 1 98.62 277 TYR B O 1
ATOM 5292 N N . ALA B 1 278 ? -4.488 -22.281 13.742 1 98.75 278 ALA B N 1
ATOM 5293 C CA . ALA B 1 278 ? -5.281 -23.406 14.227 1 98.75 278 ALA B CA 1
ATOM 5294 C C . ALA B 1 278 ? -4.418 -24.406 14.992 1 98.75 278 ALA B C 1
ATOM 5296 O O . ALA B 1 278 ? -4.84 -24.938 16.031 1 98.75 278 ALA B O 1
ATOM 5297 N N . ARG B 1 279 ? -3.248 -24.672 14.461 1 98.19 279 ARG B N 1
ATOM 5298 C CA . ARG B 1 279 ? -2.346 -25.625 15.117 1 98.19 279 ARG B CA 1
ATOM 5299 C C . ARG B 1 279 ? -1.864 -25.078 16.453 1 98.19 279 ARG B C 1
ATOM 5301 O O . ARG B 1 279 ? -1.827 -25.797 17.453 1 98.19 279 ARG B O 1
ATOM 5308 N N . GLU B 1 280 ? -1.459 -23.797 16.469 1 97.5 280 GLU B N 1
ATOM 5309 C CA . GLU B 1 280 ? -0.997 -23.172 17.703 1 97.5 280 GLU B CA 1
ATOM 5310 C C . GLU B 1 280 ? -2.105 -23.125 18.75 1 97.5 280 GLU B C 1
ATOM 5312 O O . GLU B 1 280 ? -1.839 -23.234 19.953 1 97.5 280 GLU B O 1
ATOM 5317 N N . MET B 1 281 ? -3.328 -22.938 18.312 1 97.56 281 MET B N 1
ATOM 5318 C CA . MET B 1 281 ? -4.469 -22.844 19.219 1 97.56 281 MET B CA 1
ATOM 5319 C C . MET B 1 281 ? -5.07 -24.219 19.484 1 97.56 281 MET B C 1
ATOM 5321 O O . MET B 1 281 ? -6.031 -24.344 20.25 1 97.56 281 MET B O 1
ATOM 5325 N N . GLU B 1 282 ? -4.543 -25.281 18.875 1 97.69 282 GLU B N 1
ATOM 5326 C CA . GLU B 1 282 ? -4.984 -26.656 19.016 1 97.69 282 GLU B CA 1
ATOM 5327 C C . GLU B 1 282 ? -6.465 -26.797 18.672 1 97.69 282 GLU B C 1
ATOM 5329 O O . GLU B 1 282 ? -7.219 -27.422 19.438 1 97.69 282 GLU B O 1
ATOM 5334 N N . LEU B 1 283 ? -6.844 -26.172 17.625 1 97.88 283 LEU B N 1
ATOM 5335 C CA . LEU B 1 283 ? -8.227 -26.266 17.156 1 97.88 283 LEU B CA 1
ATOM 5336 C C . LEU B 1 283 ? -8.445 -27.562 16.375 1 97.88 283 LEU B C 1
ATOM 5338 O O . LEU B 1 283 ? -7.52 -28.078 15.75 1 97.88 283 LEU B O 1
ATOM 5342 N N . PRO B 1 284 ? -9.688 -28.062 16.375 1 96.94 284 PRO B N 1
ATOM 5343 C CA . PRO B 1 284 ? -9.984 -29.281 15.609 1 96.94 284 PRO B CA 1
ATOM 5344 C C . PRO B 1 284 ? -9.906 -29.047 14.102 1 96.94 284 PRO B C 1
ATOM 5346 O O . PRO B 1 284 ? -10.148 -27.938 13.625 1 96.94 284 PRO B O 1
ATOM 5349 N N . ASP B 1 285 ? -9.711 -30.109 13.367 1 96.88 285 ASP B N 1
ATOM 5350 C CA . ASP B 1 285 ? -9.539 -30.047 11.922 1 96.88 285 ASP B CA 1
ATOM 5351 C C . ASP B 1 285 ? -10.766 -29.469 11.242 1 96.88 285 ASP B C 1
ATOM 5353 O O . ASP B 1 285 ? -10.648 -28.703 10.273 1 96.88 285 ASP B O 1
ATOM 5357 N N . TYR B 1 286 ? -11.898 -29.828 11.742 1 96.75 286 TYR B N 1
ATOM 5358 C CA . TYR B 1 286 ? -13.102 -29.375 11.055 1 96.75 286 TYR B CA 1
ATOM 5359 C C . TYR B 1 286 ? -13.242 -27.859 11.141 1 96.75 286 TYR B C 1
ATOM 5361 O O . TYR B 1 286 ? -13.773 -27.219 10.227 1 96.75 286 TYR B O 1
ATOM 5369 N N . VAL B 1 287 ? -12.758 -27.25 12.273 1 98.12 287 VAL B N 1
ATOM 5370 C CA . VAL B 1 287 ? -12.766 -25.797 12.406 1 98.12 287 VAL B CA 1
ATOM 5371 C C . VAL B 1 287 ? -11.82 -25.172 11.375 1 98.12 287 VAL B C 1
ATOM 5373 O O . VAL B 1 287 ? -12.18 -24.203 10.711 1 98.12 287 VAL B O 1
ATOM 5376 N N . LEU B 1 288 ? -10.633 -25.781 11.242 1 98.75 288 LEU B N 1
ATOM 5377 C CA . LEU B 1 288 ? -9.656 -25.297 10.266 1 98.75 288 LEU B CA 1
ATOM 5378 C C . LEU B 1 288 ? -10.195 -25.438 8.844 1 98.75 288 LEU B C 1
ATOM 5380 O O . LEU B 1 288 ? -10.047 -24.531 8.031 1 98.75 288 LEU B O 1
ATOM 5384 N N . TYR B 1 289 ? -10.82 -26.578 8.523 1 98.75 289 TYR B N 1
ATOM 5385 C CA . TYR B 1 289 ? -11.336 -26.812 7.184 1 98.75 289 TYR B CA 1
ATOM 5386 C C . TYR B 1 289 ? -12.359 -25.766 6.797 1 98.75 289 TYR B C 1
ATOM 5388 O O . TYR B 1 289 ? -12.305 -25.203 5.699 1 98.75 289 TYR B O 1
ATOM 5396 N N . ARG B 1 290 ? -13.258 -25.469 7.688 1 98.75 290 ARG B N 1
ATOM 5397 C CA . ARG B 1 290 ? -14.312 -24.5 7.414 1 98.75 290 ARG B CA 1
ATOM 5398 C C . ARG B 1 290 ? -13.734 -23.094 7.277 1 98.75 290 ARG B C 1
ATOM 5400 O O . ARG B 1 290 ? -14.203 -22.312 6.449 1 98.75 290 ARG B O 1
ATOM 5407 N N . ALA B 1 291 ? -12.734 -22.812 8.133 1 98.88 291 ALA B N 1
ATOM 5408 C CA . ALA B 1 291 ? -12.086 -21.5 8.039 1 98.88 291 ALA B CA 1
ATOM 5409 C C . ALA B 1 291 ? -11.359 -21.344 6.711 1 98.88 291 ALA B C 1
ATOM 5411 O O . ALA B 1 291 ? -11.352 -20.25 6.129 1 98.88 291 ALA B O 1
ATOM 5412 N N . LEU B 1 292 ? -10.711 -22.375 6.254 1 98.94 292 LEU B N 1
ATOM 5413 C CA . LEU B 1 292 ? -10.016 -22.344 4.973 1 98.94 292 LEU B CA 1
ATOM 5414 C C . LEU B 1 292 ? -11.008 -22.188 3.822 1 98.94 292 LEU B C 1
ATOM 5416 O O . LEU B 1 292 ? -10.734 -21.469 2.855 1 98.94 292 LEU B O 1
ATOM 5420 N N . VAL B 1 293 ? -12.148 -22.891 3.922 1 98.88 293 VAL B N 1
ATOM 5421 C CA . VAL B 1 293 ? -13.203 -22.719 2.93 1 98.88 293 VAL B CA 1
ATOM 5422 C C . VAL B 1 293 ? -13.625 -21.25 2.875 1 98.88 293 VAL B C 1
ATOM 5424 O O . VAL B 1 293 ? -13.703 -20.656 1.796 1 98.88 293 VAL B O 1
ATOM 5427 N N . PHE B 1 294 ? -13.852 -20.688 4.02 1 98.88 294 PHE B N 1
ATOM 5428 C CA . PHE B 1 294 ? -14.273 -19.297 4.133 1 98.88 294 PHE B CA 1
ATOM 5429 C C . PHE B 1 294 ? -13.234 -18.359 3.529 1 98.88 294 PHE B C 1
ATOM 5431 O O . PHE B 1 294 ? -13.562 -17.516 2.691 1 98.88 294 PHE B O 1
ATOM 5438 N N . SER B 1 295 ? -11.992 -18.484 3.943 1 98.94 295 SER B N 1
ATOM 5439 C CA . SER B 1 295 ? -10.898 -17.625 3.525 1 98.94 295 SER B CA 1
ATOM 5440 C C . SER B 1 295 ? -10.68 -17.703 2.018 1 98.94 295 SER B C 1
ATOM 5442 O O . SER B 1 295 ? -10.469 -16.672 1.363 1 98.94 295 SER B O 1
ATOM 5444 N N . ASN B 1 296 ? -10.68 -18.875 1.468 1 98.94 296 ASN B N 1
ATOM 5445 C CA . ASN B 1 296 ? -10.477 -19.062 0.034 1 98.94 296 ASN B CA 1
ATOM 5446 C C . ASN B 1 296 ? -11.594 -18.406 -0.776 1 98.94 296 ASN B C 1
ATOM 5448 O O . ASN B 1 296 ? -11.328 -17.703 -1.757 1 98.94 296 ASN B O 1
ATOM 5452 N N . LEU B 1 297 ? -12.828 -18.609 -0.372 1 98.88 297 LEU B N 1
ATOM 5453 C CA . LEU B 1 297 ? -13.945 -18.031 -1.098 1 98.88 297 LEU B CA 1
ATOM 5454 C C . LEU B 1 297 ? -13.938 -16.5 -0.98 1 98.88 297 LEU B C 1
ATOM 5456 O O . LEU B 1 297 ? -14.266 -15.797 -1.938 1 98.88 297 LEU B O 1
ATOM 5460 N N . LEU B 1 298 ? -13.586 -16.016 0.208 1 98.88 298 LEU B N 1
ATOM 5461 C CA . LEU B 1 298 ? -13.516 -14.562 0.384 1 98.88 298 LEU B CA 1
ATOM 5462 C C . LEU B 1 298 ? -12.43 -13.961 -0.495 1 98.88 298 LEU B C 1
ATOM 5464 O O . LEU B 1 298 ? -12.586 -12.852 -1.013 1 98.88 298 LEU B O 1
ATOM 5468 N N . THR B 1 299 ? -11.289 -14.664 -0.627 1 98.81 299 THR B N 1
ATOM 5469 C CA . THR B 1 299 ? -10.234 -14.203 -1.521 1 98.81 299 THR B CA 1
ATOM 5470 C C . THR B 1 299 ? -10.742 -14.109 -2.957 1 98.81 299 THR B C 1
ATOM 5472 O O . THR B 1 299 ? -10.531 -13.102 -3.631 1 98.81 299 THR B O 1
ATOM 5475 N N . VAL B 1 300 ? -11.453 -15.117 -3.4 1 98.31 300 VAL B N 1
ATOM 5476 C CA . VAL B 1 300 ? -12.008 -15.141 -4.75 1 98.31 300 VAL B CA 1
ATOM 5477 C C . VAL B 1 300 ? -13.016 -14 -4.91 1 98.31 300 VAL B C 1
ATOM 5479 O O . VAL B 1 300 ? -13.047 -13.328 -5.945 1 98.31 300 VAL B O 1
ATOM 5482 N N . TYR B 1 301 ? -13.859 -13.805 -3.883 1 98.38 301 TYR B N 1
ATOM 5483 C CA . TYR B 1 301 ? -14.883 -12.766 -3.904 1 98.38 301 TYR B CA 1
ATOM 5484 C C . TYR B 1 301 ? -14.25 -11.391 -4.102 1 98.38 301 TYR B C 1
ATOM 5486 O O . TYR B 1 301 ? -14.703 -10.609 -4.941 1 98.38 301 TYR B O 1
ATOM 5494 N N . GLN B 1 302 ? -13.188 -11.117 -3.355 1 98.31 302 GLN B N 1
ATOM 5495 C CA . GLN B 1 302 ? -12.492 -9.844 -3.494 1 98.31 302 GLN B CA 1
ATOM 5496 C C . GLN B 1 302 ? -11.891 -9.695 -4.891 1 98.31 302 GLN B C 1
ATOM 5498 O O . GLN B 1 302 ? -12.023 -8.641 -5.52 1 98.31 302 GLN B O 1
ATOM 5503 N N . LYS B 1 303 ? -11.258 -10.734 -5.375 1 96.88 303 LYS B N 1
ATOM 5504 C CA . LYS B 1 303 ? -10.469 -10.68 -6.605 1 96.88 303 LYS B CA 1
ATOM 5505 C C . LYS B 1 303 ? -11.375 -10.641 -7.832 1 96.88 303 LYS B C 1
ATOM 5507 O O . LYS B 1 303 ? -10.945 -10.242 -8.914 1 96.88 303 LYS B O 1
ATOM 5512 N N . GLN B 1 304 ? -12.625 -11.031 -7.637 1 94.5 304 GLN B N 1
ATOM 5513 C CA . GLN B 1 304 ? -13.578 -10.938 -8.734 1 94.5 304 GLN B CA 1
ATOM 5514 C C . GLN B 1 304 ? -13.711 -9.5 -9.227 1 94.5 304 GLN B C 1
ATOM 5516 O O . GLN B 1 304 ? -13.898 -9.258 -10.422 1 94.5 304 GLN B O 1
ATOM 5521 N N . TYR B 1 305 ? -13.602 -8.562 -8.352 1 94.69 305 TYR B N 1
ATOM 5522 C CA . TYR B 1 305 ? -13.75 -7.148 -8.695 1 94.69 305 TYR B CA 1
ATOM 5523 C C . TYR B 1 305 ? -12.445 -6.582 -9.25 1 94.69 305 TYR B C 1
ATOM 5525 O O . TYR B 1 305 ? -12.461 -5.602 -10 1 94.69 305 TYR B O 1
ATOM 5533 N N . ILE B 1 306 ? -11.336 -7.203 -8.914 1 93.69 306 ILE B N 1
ATOM 5534 C CA . ILE B 1 306 ? -10.031 -6.66 -9.258 1 93.69 306 ILE B CA 1
ATOM 5535 C C . ILE B 1 306 ? -9.531 -7.297 -10.555 1 93.69 306 ILE B C 1
ATOM 5537 O O . ILE B 1 306 ? -8.938 -6.621 -11.398 1 93.69 306 ILE B O 1
ATOM 5541 N N . GLY B 1 307 ? -9.766 -8.602 -10.703 1 88.75 307 GLY B N 1
ATOM 5542 C CA . GLY B 1 307 ? -9.195 -9.383 -11.797 1 88.75 307 GLY B CA 1
ATOM 5543 C C . GLY B 1 307 ? -8 -10.211 -11.375 1 88.75 307 GLY B C 1
ATOM 5544 O O . GLY B 1 307 ? -7.562 -10.141 -10.227 1 88.75 307 GLY B O 1
ATOM 5545 N N . LYS B 1 308 ? -7.484 -10.945 -12.297 1 85.12 308 LYS B N 1
ATOM 5546 C CA . LYS B 1 308 ? -6.406 -11.891 -12.008 1 85.12 308 LYS B CA 1
ATOM 5547 C C . LYS B 1 308 ? -5.066 -11.172 -11.883 1 85.12 308 LYS B C 1
ATOM 5549 O O . LYS B 1 308 ? -4.234 -11.539 -11.055 1 85.12 308 LYS B O 1
ATOM 5554 N N . LEU B 1 309 ? -4.852 -10.211 -12.758 1 89.25 309 LEU B N 1
ATOM 5555 C CA . LEU B 1 309 ? -3.631 -9.414 -12.711 1 89.25 309 LEU B CA 1
ATOM 5556 C C . LEU B 1 309 ? -3.959 -7.922 -12.68 1 89.25 309 LEU B C 1
ATOM 5558 O O . LEU B 1 309 ? -4.879 -7.469 -13.359 1 89.25 309 LEU B O 1
ATOM 5562 N N . SER B 1 310 ? -3.287 -7.188 -11.844 1 93.31 310 SER B N 1
ATOM 5563 C CA . SER B 1 310 ? -3.457 -5.746 -11.695 1 93.31 310 SER B CA 1
ATOM 5564 C C . SER B 1 310 ? -2.256 -5.113 -11 1 93.31 310 SER B C 1
ATOM 5566 O O . SER B 1 310 ? -1.359 -5.82 -10.539 1 93.31 310 SER B O 1
ATOM 5568 N N . ALA B 1 311 ? -2.223 -3.793 -11.023 1 96.31 311 ALA B N 1
ATOM 5569 C CA . ALA B 1 311 ? -1.202 -3.08 -10.258 1 96.31 311 ALA B CA 1
ATOM 5570 C C . ALA B 1 311 ? -1.468 -3.18 -8.758 1 96.31 311 ALA B C 1
ATOM 5572 O O . ALA B 1 311 ? -0.595 -2.865 -7.945 1 96.31 311 ALA B O 1
ATOM 5573 N N . PHE B 1 312 ? -2.699 -3.574 -8.391 1 97.75 312 PHE B N 1
ATOM 5574 C CA . PHE B 1 312 ? -3.066 -3.803 -6.996 1 97.75 312 PHE B CA 1
ATOM 5575 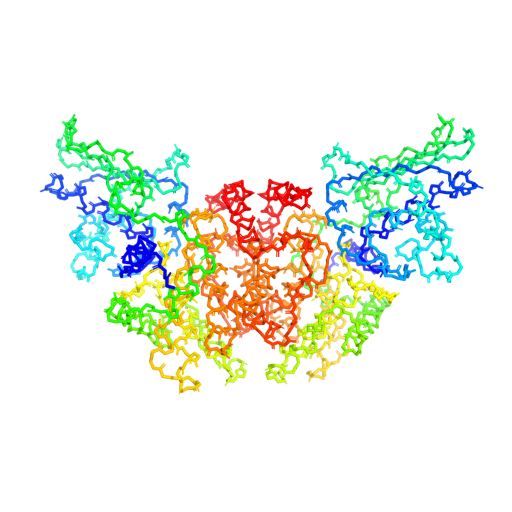C C . PHE B 1 312 ? -2.568 -5.164 -6.52 1 97.75 312 PHE B C 1
ATOM 5577 O O . PHE B 1 312 ? -2.99 -6.199 -7.035 1 97.75 312 PHE B O 1
ATOM 5584 N N . CYS B 1 313 ? -1.684 -5.223 -5.562 1 98 313 CYS B N 1
ATOM 5585 C CA . CYS B 1 313 ? -1.099 -6.473 -5.094 1 98 313 CYS B CA 1
ATOM 5586 C C . CYS B 1 313 ? -2.162 -7.375 -4.48 1 98 313 CYS B C 1
ATOM 5588 O O . CYS B 1 313 ? -2.805 -7.008 -3.498 1 98 313 CYS B O 1
ATOM 5590 N N . GLY B 1 314 ? -2.262 -8.562 -4.969 1 97.69 314 GLY B N 1
ATOM 5591 C CA . GLY B 1 314 ? -3.268 -9.516 -4.527 1 97.69 314 GLY B CA 1
ATOM 5592 C C . GLY B 1 314 ? -3.029 -10.023 -3.117 1 97.69 314 GLY B C 1
ATOM 5593 O O . GLY B 1 314 ? -3.943 -10.555 -2.479 1 97.69 314 GLY B O 1
ATOM 5594 N N . ALA B 1 315 ? -1.802 -9.852 -2.611 1 96.19 315 ALA B N 1
ATOM 5595 C CA . ALA B 1 315 ? -1.492 -10.266 -1.245 1 96.19 315 ALA B CA 1
ATOM 5596 C C . ALA B 1 315 ? -2.357 -9.523 -0.235 1 96.19 315 ALA B C 1
ATOM 5598 O O . ALA B 1 315 ? -2.686 -10.055 0.828 1 96.19 315 ALA B O 1
ATOM 5599 N N . VAL B 1 316 ? -2.752 -8.312 -0.565 1 98.38 316 VAL B N 1
ATOM 5600 C CA . VAL B 1 316 ? -3.592 -7.512 0.317 1 98.38 316 VAL B CA 1
ATOM 5601 C C . VAL B 1 316 ? -4.949 -8.188 0.492 1 98.38 316 VAL B C 1
ATOM 5603 O O . VAL B 1 316 ? -5.422 -8.367 1.617 1 98.38 316 VAL B O 1
ATOM 5606 N N . SER B 1 317 ? -5.555 -8.641 -0.621 1 98.62 317 SER B N 1
ATOM 5607 C CA . SER B 1 317 ? -6.859 -9.297 -0.591 1 98.62 317 SER B CA 1
ATOM 5608 C C . SER B 1 317 ? -6.785 -10.633 0.13 1 98.62 317 SER B C 1
ATOM 5610 O O . SER B 1 317 ? -7.664 -10.961 0.935 1 98.62 317 SER B O 1
ATOM 5612 N N . ALA B 1 318 ? -5.734 -11.391 -0.209 1 98.81 318 ALA B N 1
ATOM 5613 C CA . ALA B 1 318 ? -5.582 -12.719 0.378 1 98.81 318 ALA B CA 1
ATOM 5614 C C . ALA B 1 318 ? -5.332 -12.633 1.881 1 98.81 318 ALA B C 1
ATOM 5616 O O . ALA B 1 318 ? -5.859 -13.43 2.654 1 98.81 318 ALA B O 1
ATOM 5617 N N . SER B 1 319 ? -4.527 -11.664 2.305 1 98.88 319 SER B N 1
ATOM 5618 C CA . SER B 1 319 ? -4.262 -11.477 3.729 1 98.88 319 SER B CA 1
ATOM 5619 C C . SER B 1 319 ? -5.5 -10.977 4.461 1 98.88 319 SER B C 1
ATOM 5621 O O . SER B 1 319 ? -5.727 -11.32 5.621 1 98.88 319 SER B O 1
ATOM 5623 N N . CYS B 1 320 ? -6.246 -10.062 3.801 1 98.88 320 CYS B N 1
ATOM 5624 C CA . CYS B 1 320 ? -7.523 -9.633 4.367 1 98.88 320 CYS B CA 1
ATOM 5625 C C . CYS B 1 320 ? -8.414 -10.836 4.656 1 98.88 320 CYS B C 1
ATOM 5627 O O . CYS B 1 320 ? -9.008 -10.93 5.73 1 98.88 320 CYS B O 1
ATOM 5629 N N . ALA B 1 321 ? -8.477 -11.773 3.703 1 98.94 321 ALA B N 1
ATOM 5630 C CA . ALA B 1 321 ? -9.258 -12.992 3.879 1 98.94 321 ALA B CA 1
ATOM 5631 C C . ALA B 1 321 ? -8.711 -13.844 5.02 1 98.94 321 ALA B C 1
ATOM 5633 O O . ALA B 1 321 ? -9.469 -14.438 5.781 1 98.94 321 ALA B O 1
ATOM 5634 N N . ALA B 1 322 ? -7.395 -13.922 5.129 1 98.94 322 ALA B N 1
ATOM 5635 C CA . ALA B 1 322 ? -6.766 -14.672 6.215 1 98.94 322 ALA B CA 1
ATOM 5636 C C . ALA B 1 322 ? -7.152 -14.086 7.57 1 98.94 322 ALA B C 1
ATOM 5638 O O . ALA B 1 322 ? -7.512 -14.828 8.492 1 98.94 322 ALA B O 1
ATOM 5639 N N . GLY B 1 323 ? -7.047 -12.734 7.715 1 98.88 323 GLY B N 1
ATOM 5640 C CA . GLY B 1 323 ? -7.469 -12.094 8.953 1 98.88 323 GLY B CA 1
ATOM 5641 C C . GLY B 1 323 ? -8.914 -12.383 9.305 1 98.88 323 GLY B C 1
ATOM 5642 O O . GLY B 1 323 ? -9.227 -12.703 10.461 1 98.88 323 GLY B O 1
ATOM 5643 N N . ALA B 1 324 ? -9.781 -12.242 8.305 1 98.94 324 ALA B N 1
ATOM 5644 C CA . ALA B 1 324 ? -11.195 -12.539 8.5 1 98.94 324 ALA B CA 1
ATOM 5645 C C . ALA B 1 324 ? -11.398 -14.008 8.875 1 98.94 324 ALA B C 1
ATOM 5647 O O . ALA B 1 324 ? -12.273 -14.328 9.688 1 98.94 324 ALA B O 1
ATOM 5648 N N . GLY B 1 325 ? -10.648 -14.914 8.219 1 98.94 325 GLY B N 1
ATOM 5649 C CA . GLY B 1 325 ? -10.688 -16.328 8.555 1 98.94 325 GLY B CA 1
ATOM 5650 C C . GLY B 1 325 ? -10.273 -16.609 9.984 1 98.94 325 GLY B C 1
ATOM 5651 O O . GLY B 1 325 ? -10.836 -17.5 10.633 1 98.94 325 GLY B O 1
ATOM 5652 N N . ILE B 1 326 ? -9.297 -15.922 10.469 1 98.88 326 ILE B N 1
ATOM 5653 C CA . ILE B 1 326 ? -8.859 -16.062 11.852 1 98.88 326 ILE B CA 1
ATOM 5654 C C . ILE B 1 326 ? -9.977 -15.609 12.789 1 98.88 326 ILE B C 1
ATOM 5656 O O . ILE B 1 326 ? -10.242 -16.25 13.805 1 98.88 326 ILE B O 1
ATOM 5660 N N . THR B 1 327 ? -10.586 -14.461 12.43 1 98.81 327 THR B N 1
ATOM 5661 C CA . THR B 1 327 ? -11.734 -14 13.211 1 98.81 327 THR B CA 1
ATOM 5662 C C . THR B 1 327 ? -12.836 -15.055 13.234 1 98.81 327 THR B C 1
ATOM 5664 O O . THR B 1 327 ? -13.438 -15.305 14.273 1 98.81 327 THR B O 1
ATOM 5667 N N . TYR B 1 328 ? -13.086 -15.664 12.078 1 98.69 328 TYR B N 1
ATOM 5668 C CA . TYR B 1 328 ? -14.055 -16.75 11.945 1 98.69 328 TYR B CA 1
ATOM 5669 C C . TYR B 1 328 ? -13.711 -17.906 12.883 1 98.69 328 TYR B C 1
ATOM 5671 O O . TYR B 1 328 ? -14.57 -18.375 13.625 1 98.69 328 TYR B O 1
ATOM 5679 N N . MET B 1 329 ? -12.484 -18.344 12.938 1 98.06 329 MET B N 1
ATOM 5680 C CA . MET B 1 329 ? -12.047 -19.453 13.773 1 98.06 329 MET B CA 1
ATOM 5681 C C . MET B 1 329 ? -12.141 -19.094 15.258 1 98.06 329 MET B C 1
ATOM 5683 O O . MET B 1 329 ? -12.352 -19.969 16.094 1 98.06 329 MET B O 1
ATOM 5687 N N . GLY B 1 330 ? -11.914 -17.781 15.508 1 95.88 330 GLY B N 1
ATOM 5688 C CA . GLY B 1 330 ? -11.969 -17.312 16.891 1 95.88 330 GLY B CA 1
ATOM 5689 C C . GLY B 1 330 ? -13.391 -17.141 17.391 1 95.88 330 GLY B C 1
ATOM 5690 O O . GLY B 1 330 ? -13.594 -16.703 18.531 1 95.88 330 GLY B O 1
ATOM 5691 N N . GLY B 1 331 ? -14.391 -17.453 16.578 1 94.56 331 GLY B N 1
ATOM 5692 C CA . GLY B 1 331 ? -15.773 -17.406 17 1 94.56 331 GLY B CA 1
ATOM 5693 C C . GLY B 1 331 ? -16.453 -16.094 16.672 1 94.56 331 GLY B C 1
ATOM 5694 O O . GLY B 1 331 ? -17.547 -15.805 17.172 1 94.56 331 GLY B O 1
ATOM 5695 N N . GLY B 1 332 ? -15.836 -15.305 15.844 1 95.75 332 GLY B N 1
ATOM 5696 C CA . GLY B 1 332 ? -16.453 -14.039 15.461 1 95.75 332 GLY B CA 1
ATOM 5697 C C . GLY B 1 332 ? -17.703 -14.227 14.633 1 95.75 332 GLY B C 1
ATOM 5698 O O . GLY B 1 332 ? -17.719 -15 13.68 1 95.75 332 GLY B O 1
ATOM 5699 N N . GLU B 1 333 ? -18.719 -13.484 15 1 97.19 333 GLU B N 1
ATOM 5700 C CA . GLU B 1 333 ? -19.938 -13.43 14.188 1 97.19 333 GLU B CA 1
ATOM 5701 C C . GLU B 1 333 ? -19.703 -12.625 12.914 1 97.19 333 GLU B C 1
ATOM 5703 O O . GLU B 1 333 ? -18.672 -11.984 12.75 1 97.19 333 GLU B O 1
ATOM 5708 N N . LEU B 1 334 ? -20.719 -12.711 12.07 1 98.06 334 LEU B N 1
ATOM 5709 C CA . LEU B 1 334 ? -20.594 -12.062 10.766 1 98.06 334 LEU B CA 1
ATOM 5710 C C . LEU B 1 334 ? -20.266 -10.586 10.922 1 98.06 334 LEU B C 1
ATOM 5712 O O . LEU B 1 334 ? -19.484 -10.031 10.148 1 98.06 334 LEU B O 1
ATOM 5716 N N . SER B 1 335 ? -20.875 -9.969 11.938 1 98 335 SER B N 1
ATOM 5717 C CA . SER B 1 335 ? -20.641 -8.539 12.156 1 98 335 SER B CA 1
ATOM 5718 C C . SER B 1 335 ? -19.172 -8.266 12.5 1 98 335 SER B C 1
ATOM 5720 O O . SER B 1 335 ? -18.609 -7.27 12.055 1 98 335 SER B O 1
ATOM 5722 N N . VAL B 1 336 ? -18.547 -9.148 13.297 1 98.56 336 VAL B N 1
ATOM 5723 C CA . VAL B 1 336 ? -17.156 -8.992 13.688 1 98.56 336 VAL B CA 1
ATOM 5724 C C . VAL B 1 336 ? -16.25 -9.297 12.5 1 98.56 336 VAL B C 1
ATOM 5726 O O . VAL B 1 336 ? -15.227 -8.633 12.305 1 98.56 336 VAL B O 1
ATOM 5729 N N . ILE B 1 337 ? -16.625 -10.266 11.688 1 98.81 337 ILE B N 1
ATOM 5730 C CA . ILE B 1 337 ? -15.898 -10.617 10.477 1 98.81 337 ILE B CA 1
ATOM 5731 C C . ILE B 1 337 ? -15.906 -9.438 9.508 1 98.81 337 ILE B C 1
ATOM 5733 O O . ILE B 1 337 ? -14.867 -9.086 8.938 1 98.81 337 ILE B O 1
ATOM 5737 N N . LYS B 1 338 ? -17.078 -8.852 9.367 1 98.69 338 LYS B N 1
ATOM 5738 C CA . LYS B 1 338 ? -17.203 -7.676 8.5 1 98.69 338 LYS B CA 1
ATOM 5739 C C . LYS B 1 338 ? -16.312 -6.539 8.984 1 98.69 338 LYS B C 1
ATOM 5741 O O . LYS B 1 338 ? -15.672 -5.855 8.18 1 98.69 338 LYS B O 1
ATOM 5746 N N . LYS B 1 339 ? -16.25 -6.34 10.312 1 98.56 339 LYS B N 1
ATOM 5747 C CA . LYS B 1 339 ? -15.367 -5.328 10.883 1 98.56 339 LYS B CA 1
ATOM 5748 C C . LYS B 1 339 ? -13.906 -5.609 10.539 1 98.56 339 LYS B C 1
ATOM 5750 O O . LYS B 1 339 ? -13.148 -4.688 10.227 1 98.56 339 LYS B O 1
ATOM 5755 N N . THR B 1 340 ? -13.492 -6.883 10.602 1 98.81 340 THR B N 1
ATOM 5756 C CA . THR B 1 340 ? -12.125 -7.262 10.289 1 98.81 340 THR B CA 1
ATOM 5757 C C . THR B 1 340 ? -11.789 -6.922 8.836 1 98.81 340 THR B C 1
ATOM 5759 O O . THR B 1 340 ? -10.711 -6.398 8.547 1 98.81 340 THR B O 1
ATOM 5762 N N . ILE B 1 341 ? -12.734 -7.223 7.961 1 98.88 341 ILE B N 1
ATOM 5763 C CA . ILE B 1 341 ? -12.547 -6.949 6.539 1 98.88 341 ILE B CA 1
ATOM 5764 C C . ILE B 1 341 ? -12.398 -5.445 6.316 1 98.88 341 ILE B C 1
ATOM 5766 O O . ILE B 1 341 ? -11.453 -4.996 5.664 1 98.88 341 ILE B O 1
ATOM 5770 N N . GLU B 1 342 ? -13.266 -4.656 6.906 1 98.56 342 GLU B N 1
ATOM 5771 C CA . GLU B 1 342 ? -13.266 -3.205 6.734 1 98.56 342 GLU B CA 1
ATOM 5772 C C . GLU B 1 342 ? -12.008 -2.582 7.348 1 98.56 342 GLU B C 1
ATOM 5774 O O . GLU B 1 342 ? -11.398 -1.696 6.746 1 98.56 342 GLU B O 1
ATOM 5779 N N . ASN B 1 343 ? -11.656 -3.062 8.539 1 98.69 343 ASN B N 1
ATOM 5780 C CA . ASN B 1 343 ? -10.453 -2.568 9.195 1 98.69 343 ASN B CA 1
ATOM 5781 C C . ASN B 1 343 ? -9.203 -2.842 8.359 1 98.69 343 ASN B C 1
ATOM 5783 O O . ASN B 1 343 ? -8.289 -2.016 8.305 1 98.69 343 ASN B O 1
ATOM 5787 N N . THR B 1 344 ? -9.148 -4.012 7.711 1 98.81 344 THR B N 1
ATOM 5788 C CA . THR B 1 344 ? -7.992 -4.367 6.887 1 98.81 344 THR B CA 1
ATOM 5789 C C . THR B 1 344 ? -7.93 -3.486 5.641 1 98.81 344 THR B C 1
ATOM 5791 O O . THR B 1 344 ? -6.863 -2.975 5.293 1 98.81 344 THR B O 1
ATOM 5794 N N . LEU B 1 345 ? -9.109 -3.277 5.039 1 98.5 345 LEU B N 1
ATOM 5795 C CA . LEU B 1 345 ? -9.156 -2.568 3.768 1 98.5 345 LEU B CA 1
ATOM 5796 C C . LEU B 1 345 ? -9.047 -1.062 3.979 1 98.5 345 LEU B C 1
ATOM 5798 O O . LEU B 1 345 ? -8.797 -0.315 3.029 1 98.5 345 LEU B O 1
ATOM 5802 N N . ALA B 1 346 ? -9.133 -0.599 5.215 1 98.19 346 ALA B N 1
ATOM 5803 C CA . ALA B 1 346 ? -8.867 0.794 5.562 1 98.19 346 ALA B CA 1
ATOM 5804 C C . ALA B 1 346 ? -7.379 1.019 5.828 1 98.19 346 ALA B C 1
ATOM 5806 O O . ALA B 1 346 ? -6.922 2.162 5.895 1 98.19 346 ALA B O 1
ATOM 5807 N N . ASN B 1 347 ? -6.562 -0.005 5.867 1 97.81 347 ASN B N 1
ATOM 5808 C CA . ASN B 1 347 ? -5.18 0.053 6.332 1 97.81 347 ASN B CA 1
ATOM 5809 C C . ASN B 1 347 ? -4.191 0.013 5.172 1 97.81 347 ASN B C 1
ATOM 5811 O O . ASN B 1 347 ? -3.498 0.995 4.906 1 97.81 347 ASN B O 1
ATOM 5815 N N . ILE B 1 348 ? -4.266 -0.985 4.285 1 96.75 348 ILE B N 1
ATOM 5816 C CA . ILE B 1 348 ? -3.084 -1.178 3.449 1 96.75 348 ILE B CA 1
ATOM 5817 C C . ILE B 1 348 ? -3.506 -1.339 1.991 1 96.75 348 ILE B C 1
ATOM 5819 O O . ILE B 1 348 ? -2.715 -1.78 1.154 1 96.75 348 ILE B O 1
ATOM 5823 N N . PRO B 1 349 ? -4.703 -1.037 1.596 1 96.44 349 PRO B N 1
ATOM 5824 C CA . PRO B 1 349 ? -4.996 -1.187 0.168 1 96.44 349 PRO B CA 1
ATOM 5825 C C . PRO B 1 349 ? -4.09 -0.325 -0.711 1 96.44 349 PRO B C 1
ATOM 5827 O O . PRO B 1 349 ? -3.703 0.776 -0.312 1 96.44 349 PRO B O 1
ATOM 5830 N N . GLY B 1 350 ? -3.707 -0.907 -1.848 1 95.94 350 GLY B N 1
ATOM 5831 C CA . GLY B 1 350 ? -3.037 -0.107 -2.859 1 95.94 350 GLY B CA 1
ATOM 5832 C C . GLY B 1 350 ? -1.555 -0.412 -2.979 1 95.94 350 GLY B C 1
ATOM 5833 O O . GLY B 1 350 ? -0.869 0.143 -3.838 1 95.94 350 GLY B O 1
ATOM 5834 N N . ILE B 1 351 ? -0.982 -1.324 -2.086 1 98.12 351 ILE B N 1
ATOM 5835 C CA . ILE B 1 351 ? 0.38 -1.786 -2.332 1 98.12 351 ILE B CA 1
ATOM 5836 C C . ILE B 1 351 ? 0.523 -2.219 -3.789 1 98.12 351 ILE B C 1
ATOM 5838 O O . ILE B 1 351 ? -0.317 -2.955 -4.309 1 98.12 351 ILE B O 1
ATOM 5842 N N . ILE B 1 352 ? 1.551 -1.711 -4.426 1 97.94 352 ILE B N 1
ATOM 5843 C CA . ILE B 1 352 ? 1.626 -1.94 -5.867 1 97.94 352 ILE B CA 1
ATOM 5844 C C . ILE B 1 352 ? 2.234 -3.314 -6.141 1 97.94 352 ILE B C 1
ATOM 5846 O O . ILE B 1 352 ? 3.057 -3.803 -5.359 1 97.94 352 ILE B O 1
ATOM 5850 N N . CYS B 1 353 ? 1.822 -3.916 -7.168 1 97.5 353 CYS B N 1
ATOM 5851 C CA . CYS B 1 353 ? 2.412 -5.141 -7.699 1 97.5 353 CYS B CA 1
ATOM 5852 C C . CYS B 1 353 ? 3.355 -4.828 -8.859 1 97.5 353 CYS B C 1
ATOM 5854 O O . CYS B 1 353 ? 2.912 -4.453 -9.945 1 97.5 353 CYS B O 1
ATOM 5856 N N . ASP B 1 354 ? 4.598 -4.938 -8.625 1 96.81 354 ASP B N 1
ATOM 5857 C CA . ASP B 1 354 ? 5.582 -4.684 -9.672 1 96.81 354 ASP B CA 1
ATOM 5858 C C . ASP B 1 354 ? 6.246 -5.98 -10.133 1 96.81 354 ASP B C 1
ATOM 5860 O O . ASP B 1 354 ? 7.457 -6.023 -10.352 1 96.81 354 ASP B O 1
ATOM 5864 N N . GLY B 1 355 ? 5.43 -7.02 -10.172 1 95.56 355 GLY B N 1
ATOM 5865 C CA . GLY B 1 355 ? 5.887 -8.289 -10.719 1 95.56 355 GLY B CA 1
ATOM 5866 C C . GLY B 1 355 ? 6.273 -9.289 -9.648 1 95.56 355 GLY B C 1
ATOM 5867 O O . GLY B 1 355 ? 6.566 -8.914 -8.516 1 95.56 355 GLY B O 1
ATOM 5868 N N . ALA B 1 356 ? 6.293 -10.508 -10.055 1 95.81 356 ALA B N 1
ATOM 5869 C CA . ALA B 1 356 ? 6.645 -11.586 -9.133 1 95.81 356 ALA B CA 1
ATOM 5870 C C . ALA B 1 356 ? 8.148 -11.625 -8.883 1 95.81 356 ALA B C 1
ATOM 5872 O O . ALA B 1 356 ? 8.945 -11.547 -9.828 1 95.81 356 ALA B O 1
ATOM 5873 N N . LYS B 1 357 ? 8.523 -11.672 -7.637 1 95.94 357 LYS B N 1
ATOM 5874 C CA . LYS B 1 357 ? 9.922 -11.695 -7.219 1 95.94 357 LYS B CA 1
ATOM 5875 C C . LYS B 1 357 ? 10.047 -12.023 -5.734 1 95.94 357 LYS B C 1
ATOM 5877 O O . LYS B 1 357 ? 9.039 -12.18 -5.039 1 95.94 357 LYS B O 1
ATOM 5882 N N . ILE B 1 358 ? 11.203 -12.047 -5.281 1 96.25 358 ILE B N 1
ATOM 5883 C CA . ILE B 1 358 ? 11.531 -12.445 -3.914 1 96.25 358 ILE B CA 1
ATOM 5884 C C . ILE B 1 358 ? 10.867 -11.484 -2.928 1 96.25 358 ILE B C 1
ATOM 5886 O O . ILE B 1 358 ? 10.414 -11.906 -1.857 1 96.25 358 ILE B O 1
ATOM 5890 N N . SER B 1 359 ? 10.766 -10.203 -3.229 1 97.56 359 SER B N 1
ATOM 5891 C CA . SER B 1 359 ? 10.25 -9.195 -2.307 1 97.56 359 SER B CA 1
ATOM 5892 C C . SER B 1 359 ? 8.75 -9.375 -2.072 1 97.56 359 SER B C 1
ATOM 5894 O O . SER B 1 359 ? 8.195 -8.797 -1.138 1 97.56 359 SER B O 1
ATOM 5896 N N . CYS B 1 360 ? 8.078 -10.227 -2.885 1 98.19 360 CYS B N 1
ATOM 5897 C CA . CYS B 1 360 ? 6.676 -10.539 -2.643 1 98.19 360 CYS B CA 1
ATOM 5898 C C . CYS B 1 360 ? 6.473 -11.094 -1.236 1 98.19 360 CYS B C 1
ATOM 5900 O O . CYS B 1 360 ? 5.438 -10.859 -0.615 1 98.19 360 CYS B O 1
ATOM 5902 N N . ALA B 1 361 ? 7.477 -11.797 -0.762 1 98.44 361 ALA B N 1
ATOM 5903 C CA . ALA B 1 361 ? 7.422 -12.375 0.578 1 98.44 361 ALA B CA 1
ATOM 5904 C C . ALA B 1 361 ? 7.266 -11.289 1.639 1 98.44 361 ALA B C 1
ATOM 5906 O O . ALA B 1 361 ? 6.492 -11.445 2.586 1 98.44 361 ALA B O 1
ATOM 5907 N N . ALA B 1 362 ? 7.988 -10.195 1.488 1 98.31 362 ALA B N 1
ATOM 5908 C CA . ALA B 1 362 ? 7.91 -9.094 2.438 1 98.31 362 ALA B CA 1
ATOM 5909 C C . ALA B 1 362 ? 6.555 -8.391 2.357 1 98.31 362 ALA B C 1
ATOM 5911 O O . ALA B 1 362 ? 6.012 -7.957 3.375 1 98.31 362 ALA B O 1
ATOM 5912 N N . LYS B 1 363 ? 5.984 -8.234 1.162 1 98.44 363 LYS B N 1
ATOM 5913 C CA . LYS B 1 363 ? 4.664 -7.645 0.985 1 98.44 363 LYS B CA 1
ATOM 5914 C C . LYS B 1 363 ? 3.59 -8.477 1.684 1 98.44 363 LYS B C 1
ATOM 5916 O O . LYS B 1 363 ? 2.674 -7.926 2.297 1 98.44 363 LYS B O 1
ATOM 5921 N N . ILE B 1 364 ? 3.732 -9.773 1.576 1 98.62 364 ILE B N 1
ATOM 5922 C CA . ILE B 1 364 ? 2.777 -10.68 2.207 1 98.62 364 ILE B CA 1
ATOM 5923 C C . ILE B 1 364 ? 2.879 -10.562 3.725 1 98.62 364 ILE B C 1
ATOM 5925 O O . ILE B 1 364 ? 1.862 -10.523 4.422 1 98.62 364 ILE B O 1
ATOM 5929 N N . ALA B 1 365 ? 4.125 -10.516 4.211 1 98.5 365 ALA B N 1
ATOM 5930 C CA . ALA B 1 365 ? 4.324 -10.359 5.652 1 98.5 365 ALA B CA 1
ATOM 5931 C C . ALA B 1 365 ? 3.693 -9.07 6.16 1 98.5 365 ALA B C 1
ATOM 5933 O O . ALA B 1 365 ? 3.045 -9.055 7.211 1 98.5 365 ALA B O 1
ATOM 5934 N N . ALA B 1 366 ? 3.873 -7.992 5.441 1 98.31 366 ALA B N 1
ATOM 5935 C CA . ALA B 1 366 ? 3.307 -6.703 5.824 1 98.31 366 ALA B CA 1
ATOM 5936 C C . ALA B 1 366 ? 1.781 -6.734 5.762 1 98.31 366 ALA B C 1
ATOM 5938 O O . ALA B 1 366 ? 1.107 -6.188 6.637 1 98.31 366 ALA B O 1
ATOM 5939 N N . SER B 1 367 ? 1.232 -7.332 4.723 1 98.75 367 SER B N 1
ATOM 5940 C CA . SER B 1 367 ? -0.215 -7.422 4.559 1 98.75 367 SER B CA 1
ATOM 5941 C C . SER B 1 367 ? -0.845 -8.242 5.68 1 98.75 367 SER B C 1
ATOM 5943 O O . SER B 1 367 ? -1.917 -7.898 6.184 1 98.75 367 SER B O 1
ATOM 5945 N N . LEU B 1 368 ? -0.173 -9.312 6.039 1 98.62 368 LEU B N 1
ATOM 5946 C CA . LEU B 1 368 ? -0.675 -10.164 7.109 1 98.62 368 LEU B CA 1
ATOM 5947 C C . LEU B 1 368 ? -0.647 -9.43 8.445 1 98.62 368 LEU B C 1
ATOM 5949 O O . LEU B 1 368 ? -1.542 -9.609 9.273 1 98.62 368 LEU B O 1
ATOM 5953 N N . ASP B 1 369 ? 0.391 -8.641 8.664 1 97.88 369 ASP B N 1
ATOM 5954 C CA . ASP B 1 369 ? 0.466 -7.824 9.867 1 97.88 369 ASP B CA 1
ATOM 5955 C C . ASP B 1 369 ? -0.738 -6.891 9.977 1 97.88 369 ASP B C 1
ATOM 5957 O O . ASP B 1 369 ? -1.359 -6.789 11.039 1 97.88 369 ASP B O 1
ATOM 5961 N N . ALA B 1 370 ? -1.082 -6.227 8.93 1 98.31 370 ALA B N 1
ATOM 5962 C CA . ALA B 1 370 ? -2.217 -5.309 8.906 1 98.31 370 ALA B CA 1
ATOM 5963 C C . ALA B 1 370 ? -3.527 -6.051 9.148 1 98.31 370 ALA B C 1
ATOM 5965 O O . ALA B 1 370 ? -4.395 -5.566 9.883 1 98.31 370 ALA B O 1
ATOM 5966 N N . ALA B 1 371 ? -3.658 -7.23 8.539 1 98.75 371 ALA B N 1
ATOM 5967 C CA . ALA B 1 371 ? -4.883 -8.016 8.672 1 98.75 371 ALA B CA 1
ATOM 5968 C C . ALA B 1 371 ? -5.051 -8.523 10.102 1 98.75 371 ALA B C 1
ATOM 5970 O O . ALA B 1 371 ? -6.168 -8.602 10.617 1 98.75 371 ALA B O 1
ATOM 5971 N N . PHE B 1 372 ? -3.938 -8.953 10.695 1 98.56 372 PHE B N 1
ATOM 5972 C CA . PHE B 1 372 ? -4.004 -9.469 12.055 1 98.56 372 PHE B CA 1
ATOM 5973 C C . PHE B 1 372 ? -4.34 -8.352 13.039 1 98.56 372 PHE B C 1
ATOM 5975 O O . PHE B 1 372 ? -5.078 -8.57 14 1 98.56 372 PHE B O 1
ATOM 5982 N N . LEU B 1 373 ? -3.779 -7.145 12.844 1 98.19 373 LEU B N 1
ATOM 5983 C CA . LEU B 1 373 ? -4.184 -6 13.648 1 98.19 373 LEU B CA 1
ATOM 5984 C C . LEU B 1 373 ? -5.676 -5.723 13.492 1 98.19 373 LEU B C 1
ATOM 5986 O O . LEU B 1 373 ? -6.367 -5.422 14.469 1 98.19 373 LEU B O 1
ATOM 5990 N N . ALA B 1 374 ? -6.145 -5.805 12.273 1 98.69 374 ALA B N 1
ATOM 5991 C CA . ALA B 1 374 ? -7.562 -5.602 11.992 1 98.69 374 ALA B CA 1
ATOM 5992 C C . ALA B 1 374 ? -8.422 -6.605 12.75 1 98.69 374 ALA B C 1
ATOM 5994 O O . ALA B 1 374 ? -9.484 -6.258 13.266 1 98.69 374 ALA B O 1
ATOM 5995 N N . HIS B 1 375 ? -7.977 -7.883 12.789 1 98.56 375 HIS B N 1
ATOM 5996 C CA . HIS B 1 375 ? -8.641 -8.922 13.578 1 98.56 375 HIS B CA 1
ATOM 5997 C C . HIS B 1 375 ? -8.742 -8.516 15.039 1 98.56 375 HIS B C 1
ATOM 5999 O O . HIS B 1 375 ? -9.82 -8.609 15.641 1 98.56 375 HIS B O 1
ATOM 6005 N N . HIS B 1 376 ? -7.672 -8.031 15.609 1 97.88 376 HIS B N 1
ATOM 6006 C CA . HIS B 1 376 ? -7.664 -7.672 17.016 1 97.88 376 HIS B CA 1
ATOM 6007 C C . HIS B 1 376 ? -8.562 -6.469 17.281 1 97.88 376 HIS B C 1
ATOM 6009 O O . HIS B 1 376 ? -9.258 -6.422 18.297 1 97.88 376 HIS B O 1
ATOM 6015 N N . LEU B 1 377 ? -8.516 -5.465 16.375 1 98 377 LEU B N 1
ATOM 6016 C CA . LEU B 1 377 ? -9.414 -4.328 16.516 1 98 377 LEU B CA 1
ATOM 6017 C C . LEU B 1 377 ? -10.875 -4.785 16.531 1 98 377 LEU B C 1
ATOM 6019 O O . LEU B 1 377 ? -11.648 -4.375 17.406 1 98 377 LEU B O 1
ATOM 6023 N N . ALA B 1 378 ? -11.211 -5.66 15.586 1 98.31 378 ALA B N 1
ATOM 6024 C CA . ALA B 1 378 ? -12.586 -6.133 15.453 1 98.31 378 ALA B CA 1
ATOM 6025 C C . ALA B 1 378 ? -13.008 -6.945 16.672 1 98.31 378 ALA B C 1
ATOM 6027 O O . ALA B 1 378 ? -14.125 -6.781 17.172 1 98.31 378 ALA B O 1
ATOM 6028 N N . MET B 1 379 ? -12.133 -7.84 17.141 1 97.06 379 MET B N 1
ATOM 6029 C CA . MET B 1 379 ? -12.438 -8.688 18.297 1 97.06 379 MET B CA 1
ATOM 6030 C C . MET B 1 379 ? -12.602 -7.848 19.562 1 97.06 379 MET B C 1
ATOM 6032 O O . MET B 1 379 ? -13.289 -8.258 20.5 1 97.06 379 MET B O 1
ATOM 6036 N N . ASN B 1 380 ? -12.016 -6.652 19.578 1 95.25 380 ASN B N 1
ATOM 6037 C CA . ASN B 1 380 ? -12.195 -5.711 20.672 1 95.25 380 ASN B CA 1
ATOM 6038 C C . ASN B 1 380 ? -13.406 -4.812 20.453 1 95.25 380 ASN B C 1
ATOM 6040 O O . ASN B 1 380 ? -13.57 -3.803 21.141 1 95.25 380 ASN B O 1
ATOM 6044 N N . GLY B 1 381 ? -14.141 -5.105 19.438 1 95.44 381 GLY B N 1
ATOM 6045 C CA . GLY B 1 381 ? -15.383 -4.402 19.156 1 95.44 381 GLY B CA 1
ATOM 6046 C C . GLY B 1 381 ? -15.188 -3.123 18.375 1 95.44 381 GLY B C 1
ATOM 6047 O O . GLY B 1 381 ? -16.109 -2.322 18.234 1 95.44 381 GLY B O 1
ATOM 6048 N N . GLN B 1 382 ? -13.992 -2.939 17.844 1 95.25 382 GLN B N 1
ATOM 6049 C CA . GLN B 1 382 ? -13.672 -1.662 17.203 1 95.25 382 GLN B CA 1
ATOM 6050 C C . GLN B 1 382 ? -13.695 -1.779 15.688 1 95.25 382 GLN B C 1
ATOM 6052 O O . GLN B 1 382 ? -13.305 -2.811 15.133 1 95.25 382 GLN B O 1
ATOM 6057 N N . SER B 1 383 ? -14.18 -0.809 15 1 97.25 383 SER B N 1
ATOM 6058 C CA . SER B 1 383 ? -14.133 -0.64 13.547 1 97.25 383 SER B CA 1
ATOM 6059 C C . SER B 1 383 ? -14.195 0.833 13.164 1 97.25 383 SER B C 1
ATOM 6061 O O . SER B 1 383 ? -14.711 1.657 13.922 1 97.25 383 SER B O 1
ATOM 6063 N N . TYR B 1 384 ? -13.602 1.189 12.094 1 96.81 384 TYR B N 1
ATOM 6064 C CA . TYR B 1 384 ? -13.719 2.551 11.578 1 96.81 384 TYR B CA 1
ATOM 6065 C C . TYR B 1 384 ? -15.148 2.859 11.164 1 96.81 384 TYR B C 1
ATOM 6067 O O . TYR B 1 384 ? -15.891 1.962 10.758 1 96.81 384 TYR B O 1
ATOM 6075 N N . ALA B 1 385 ? -15.508 4.074 11.227 1 94.25 385 ALA B N 1
ATOM 6076 C CA . ALA B 1 385 ? -16.875 4.496 10.898 1 94.25 385 ALA B CA 1
ATOM 6077 C C . ALA B 1 385 ? -17.141 4.355 9.406 1 94.25 385 ALA B C 1
ATOM 6079 O O . ALA B 1 385 ? -16.25 4.551 8.578 1 94.25 385 ALA B O 1
ATOM 6080 N N . PRO B 1 386 ? -18.422 4.008 9.062 1 94.38 386 PRO B N 1
ATOM 6081 C CA . PRO B 1 386 ? -18.797 3.996 7.645 1 94.38 386 PRO B CA 1
ATOM 6082 C C . PRO B 1 386 ? -18.531 5.336 6.961 1 94.38 386 PRO B C 1
ATOM 6084 O O . PRO B 1 386 ? -18.594 6.387 7.605 1 94.38 386 PRO B O 1
ATOM 6087 N N . TYR B 1 387 ? -18.172 5.297 5.734 1 91.81 387 TYR B N 1
ATOM 6088 C CA . TYR B 1 387 ? -18 6.445 4.852 1 91.81 387 TYR B CA 1
ATOM 6089 C C . TYR B 1 387 ? -16.781 7.262 5.254 1 91.81 387 TYR B C 1
ATOM 6091 O O . TYR B 1 387 ? -16.672 8.445 4.918 1 91.81 387 TYR B O 1
ATOM 6099 N N . THR B 1 388 ? -15.906 6.664 6.012 1 93.44 388 THR B N 1
ATOM 6100 C CA . THR B 1 388 ? -14.594 7.254 6.23 1 93.44 388 THR B CA 1
ATOM 6101 C C . THR B 1 388 ? -13.602 6.77 5.176 1 93.44 388 THR B C 1
ATOM 6103 O O . THR B 1 388 ? -13.289 5.582 5.109 1 93.44 388 THR B O 1
ATOM 6106 N N . GLY B 1 389 ? -13.117 7.727 4.379 1 94.5 389 GLY B N 1
ATOM 6107 C CA . GLY B 1 389 ? -12.312 7.355 3.225 1 94.5 389 GLY B CA 1
ATOM 6108 C C . GLY B 1 389 ? -13.086 6.543 2.199 1 94.5 389 GLY B C 1
ATOM 6109 O O . GLY B 1 389 ? -14.164 6.945 1.768 1 94.5 389 GLY B O 1
ATOM 6110 N N . ILE B 1 390 ? -12.586 5.363 1.91 1 96.5 390 ILE B N 1
ATOM 6111 C CA . ILE B 1 390 ? -13.18 4.566 0.842 1 96.5 390 ILE B CA 1
ATOM 6112 C C . ILE B 1 390 ? -14.164 3.562 1.435 1 96.5 390 ILE B C 1
ATOM 6114 O O . ILE B 1 390 ? -14.758 2.76 0.708 1 96.5 390 ILE B O 1
ATOM 6118 N N . LEU B 1 391 ? -14.281 3.527 2.732 1 97.25 391 LEU B N 1
ATOM 6119 C CA . LEU B 1 391 ? -15.195 2.592 3.377 1 97.25 391 LEU B CA 1
ATOM 6120 C C . LEU B 1 391 ? -16.641 2.949 3.068 1 97.25 391 LEU B C 1
ATOM 6122 O O . LEU B 1 391 ? -16.969 4.125 2.91 1 97.25 391 LEU B O 1
ATOM 6126 N N . LYS B 1 392 ? -17.453 1.957 2.996 1 96.94 392 LYS B N 1
ATOM 6127 C CA . LYS B 1 392 ? -18.891 2.098 2.818 1 96.94 392 LYS B CA 1
ATOM 6128 C C . LYS B 1 392 ? -19.641 1.511 4.004 1 96.94 392 LYS B C 1
ATOM 6130 O O . LYS B 1 392 ? -19.047 1.086 4.988 1 96.94 392 LYS B O 1
ATOM 6135 N N . GLU B 1 393 ? -20.891 1.574 3.941 1 95.38 393 GLU B N 1
ATOM 6136 C CA . GLU B 1 393 ? -21.703 1.075 5.047 1 95.38 393 GLU B CA 1
ATOM 6137 C C . GLU B 1 393 ? -21.641 -0.447 5.141 1 95.38 393 GLU B C 1
ATOM 6139 O O . GLU B 1 393 ? -21.594 -1.005 6.242 1 95.38 393 GLU B O 1
ATOM 6144 N N . GLU B 1 394 ? -21.672 -1.054 3.979 1 96.31 394 GLU B N 1
ATOM 6145 C CA . GLU B 1 394 ? -21.625 -2.512 3.932 1 96.31 394 GLU B CA 1
ATOM 6146 C C . GLU B 1 394 ? -20.25 -3.006 3.496 1 96.31 394 GLU B C 1
ATOM 6148 O O . GLU B 1 394 ? -19.656 -2.473 2.555 1 96.31 394 GLU B O 1
ATOM 6153 N N . ALA B 1 395 ? -19.781 -4.055 4.191 1 97.75 395 ALA B N 1
ATOM 6154 C CA . ALA B 1 395 ? -18.453 -4.609 3.9 1 97.75 395 ALA B CA 1
ATOM 6155 C C . ALA B 1 395 ? -18.359 -5.047 2.441 1 97.75 395 ALA B C 1
ATOM 6157 O O . ALA B 1 395 ? -17.312 -4.863 1.806 1 97.75 395 ALA B O 1
ATOM 6158 N N . GLY B 1 396 ? -19.469 -5.672 1.937 1 97.56 396 GLY B N 1
ATOM 6159 C CA . GLY B 1 396 ? -19.469 -6.074 0.539 1 97.56 396 GLY B CA 1
ATOM 6160 C C . GLY B 1 396 ? -19.266 -4.914 -0.417 1 97.56 396 GLY B C 1
ATOM 6161 O O . GLY B 1 396 ? -18.578 -5.055 -1.43 1 97.56 396 GLY B O 1
ATOM 6162 N N . GLU B 1 397 ? -19.875 -3.793 -0.124 1 96.94 397 GLU B N 1
ATOM 6163 C CA . GLU B 1 397 ? -19.703 -2.594 -0.939 1 96.94 397 GLU B CA 1
ATOM 6164 C C . GLU B 1 397 ? -18.281 -2.07 -0.852 1 96.94 397 GLU B C 1
ATOM 6166 O O . GLU B 1 397 ? -17.719 -1.607 -1.848 1 96.94 397 GLU B O 1
ATOM 6171 N N . THR B 1 398 ? -17.719 -2.074 0.369 1 98 398 THR B N 1
ATOM 6172 C CA . THR B 1 398 ? -16.328 -1.685 0.545 1 98 398 THR B CA 1
ATOM 6173 C C . THR B 1 398 ? -15.406 -2.553 -0.31 1 98 398 THR B C 1
ATOM 6175 O O . THR B 1 398 ? -14.492 -2.045 -0.966 1 98 398 THR B O 1
ATOM 6178 N N . ILE B 1 399 ? -15.648 -3.869 -0.323 1 98.19 399 ILE B N 1
ATOM 6179 C CA . ILE B 1 399 ? -14.867 -4.812 -1.118 1 98.19 399 ILE B CA 1
ATOM 6180 C C . ILE B 1 399 ? -14.961 -4.438 -2.596 1 98.19 399 ILE B C 1
ATOM 6182 O O . ILE B 1 399 ? -13.945 -4.402 -3.299 1 98.19 399 ILE B O 1
ATOM 6186 N N . SER B 1 400 ? -16.156 -4.129 -3.059 1 97.12 400 SER B N 1
ATOM 6187 C CA . SER B 1 400 ? -16.375 -3.752 -4.453 1 97.12 400 SER B CA 1
ATOM 6188 C C . SER B 1 400 ? -15.648 -2.455 -4.793 1 97.12 400 SER B C 1
ATOM 6190 O O . SER B 1 400 ? -15.078 -2.322 -5.875 1 97.12 400 SER B O 1
ATOM 6192 N N . CYS B 1 401 ? -15.664 -1.484 -3.922 1 97 401 CYS B N 1
ATOM 6193 C CA . CYS B 1 401 ? -15 -0.202 -4.125 1 97 401 CYS B CA 1
ATOM 6194 C C . CYS B 1 401 ? -13.484 -0.38 -4.227 1 97 401 CYS B C 1
ATOM 6196 O O . CYS B 1 401 ? -12.844 0.194 -5.105 1 97 401 CYS B O 1
ATOM 6198 N N . VAL B 1 402 ? -12.93 -1.185 -3.322 1 98 402 VAL B N 1
ATOM 6199 C CA . VAL B 1 402 ? -11.5 -1.469 -3.367 1 98 402 VAL B CA 1
ATOM 6200 C C . VAL B 1 402 ? -11.156 -2.176 -4.676 1 98 402 VAL B C 1
ATOM 6202 O O . VAL B 1 402 ? -10.125 -1.885 -5.293 1 98 402 VAL B O 1
ATOM 6205 N N . GLY B 1 403 ? -12.047 -3.125 -5.062 1 97.75 403 GLY B N 1
ATOM 6206 C CA . GLY B 1 403 ? -11.875 -3.799 -6.34 1 97.75 403 GLY B CA 1
ATOM 6207 C C . GLY B 1 403 ? -11.844 -2.842 -7.516 1 97.75 403 GLY B C 1
ATOM 6208 O O . GLY B 1 403 ? -11.023 -2.992 -8.422 1 97.75 403 GLY B O 1
ATOM 6209 N N . GLN B 1 404 ? -12.672 -1.857 -7.492 1 96.56 404 GLN B N 1
ATOM 6210 C CA . GLN B 1 404 ? -12.75 -0.856 -8.555 1 96.56 404 GLN B CA 1
ATOM 6211 C C . GLN B 1 404 ? -11.477 -0.01 -8.602 1 96.56 404 GLN B C 1
ATOM 6213 O O . GLN B 1 404 ? -11.016 0.362 -9.68 1 96.56 404 GLN B O 1
ATOM 6218 N N . ILE B 1 405 ? -10.977 0.323 -7.496 1 97.62 405 ILE B N 1
ATOM 6219 C CA . ILE B 1 405 ? -9.711 1.057 -7.445 1 97.62 405 ILE B CA 1
ATOM 6220 C C . ILE B 1 405 ? -8.609 0.234 -8.102 1 97.62 405 ILE B C 1
ATOM 6222 O O . ILE B 1 405 ? -7.848 0.75 -8.93 1 97.62 405 ILE B O 1
ATOM 6226 N N . GLY B 1 406 ? -8.523 -1.041 -7.777 1 97.25 406 GLY B N 1
ATOM 6227 C CA . GLY B 1 406 ? -7.512 -1.917 -8.344 1 97.25 406 GLY B CA 1
ATOM 6228 C C . GLY B 1 406 ? -7.676 -2.129 -9.836 1 97.25 406 GLY B C 1
ATOM 6229 O O . GLY B 1 406 ? -6.691 -2.119 -10.586 1 97.25 406 GLY B O 1
ATOM 6230 N N . LYS B 1 407 ? -8.898 -2.311 -10.234 1 95.88 407 LYS B N 1
ATOM 6231 C CA . LYS B 1 407 ? -9.195 -2.68 -11.617 1 95.88 407 LYS B CA 1
ATOM 6232 C C . LYS B 1 407 ? -9.125 -1.466 -12.539 1 95.88 407 LYS B C 1
ATOM 6234 O O . LYS B 1 407 ? -8.461 -1.508 -13.578 1 95.88 407 LYS B O 1
ATOM 6239 N N . GLU B 1 408 ? -9.773 -0.369 -12.188 1 95.69 408 GLU B N 1
ATOM 6240 C CA . GLU B 1 408 ? -9.891 0.806 -13.039 1 95.69 408 GLU B CA 1
ATOM 6241 C C . GLU B 1 408 ? -8.961 1.925 -12.57 1 95.69 408 GLU B C 1
ATOM 6243 O O . GLU B 1 408 ? -8.281 2.557 -13.383 1 95.69 408 GLU B O 1
ATOM 6248 N N . GLY B 1 409 ? -8.945 2.15 -11.336 1 97.38 409 GLY B N 1
ATOM 6249 C CA . GLY B 1 409 ? -8.203 3.268 -10.781 1 97.38 409 GLY B CA 1
ATOM 6250 C C . GLY B 1 409 ? -6.703 3.143 -10.961 1 97.38 409 GLY B C 1
ATOM 6251 O O . GLY B 1 409 ? -6 4.148 -11.102 1 97.38 409 GLY B O 1
ATOM 6252 N N . MET B 1 410 ? -6.18 1.924 -11.023 1 97.5 410 MET B N 1
ATOM 6253 C CA . MET B 1 410 ? -4.734 1.733 -11.031 1 97.5 410 MET B CA 1
ATOM 6254 C C . MET B 1 410 ? -4.258 1.257 -12.398 1 97.5 410 MET B C 1
ATOM 6256 O O . MET B 1 410 ? -3.15 0.73 -12.523 1 97.5 410 MET B O 1
ATOM 6260 N N . LYS B 1 411 ? -5.09 1.359 -13.461 1 95.81 411 LYS B N 1
ATOM 6261 C CA . LYS B 1 411 ? -4.672 0.988 -14.805 1 95.81 411 LYS B CA 1
ATOM 6262 C C . LYS B 1 411 ? -3.451 1.793 -15.25 1 95.81 411 LYS B C 1
ATOM 6264 O O . LYS B 1 411 ? -2.496 1.234 -15.789 1 95.81 411 LYS B O 1
ATOM 6269 N N . GLU B 1 412 ? -3.508 3.15 -15.016 1 96.56 412 GLU B N 1
ATOM 6270 C CA . GLU B 1 412 ? -2.373 3.992 -15.383 1 96.56 412 GLU B CA 1
ATOM 6271 C C . GLU B 1 412 ? -1.167 3.715 -14.492 1 96.56 412 GLU B C 1
ATOM 6273 O O . GLU B 1 412 ? -0.022 3.809 -14.938 1 96.56 412 GLU B O 1
ATOM 6278 N N . THR B 1 413 ? -1.439 3.383 -13.211 1 97.62 413 THR B N 1
ATOM 6279 C CA . THR B 1 413 ? -0.365 2.9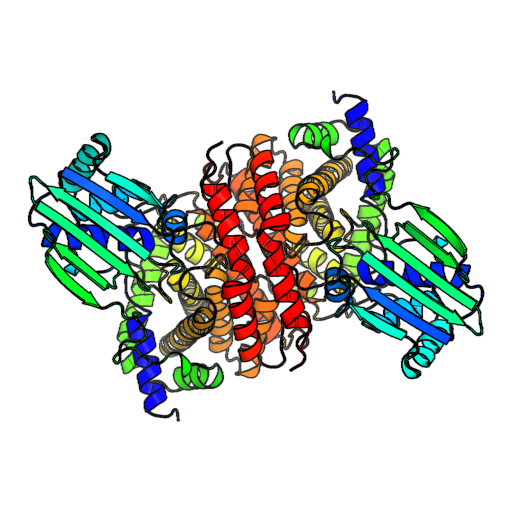75 -12.312 1 97.62 413 THR B CA 1
ATOM 6280 C C . THR B 1 413 ? 0.387 1.774 -12.875 1 97.62 413 THR B C 1
ATOM 6282 O O . THR B 1 413 ? 1.619 1.74 -12.852 1 97.62 413 THR B O 1
ATOM 6285 N N . ASP B 1 414 ? -0.367 0.837 -13.391 1 95.81 414 ASP B N 1
ATOM 6286 C CA . ASP B 1 414 ? 0.206 -0.374 -13.969 1 95.81 414 ASP B CA 1
ATOM 6287 C C . ASP B 1 414 ? 1.108 -0.041 -15.156 1 95.81 414 ASP B C 1
ATOM 6289 O O . ASP B 1 414 ? 2.209 -0.584 -15.273 1 95.81 414 ASP B O 1
ATOM 6293 N N . LYS B 1 415 ? 0.67 0.812 -16.016 1 95 415 LYS B N 1
ATOM 6294 C CA . LYS B 1 415 ? 1.446 1.226 -17.172 1 95 415 LYS B CA 1
ATOM 6295 C C . LYS B 1 415 ? 2.748 1.904 -16.75 1 95 415 LYS B C 1
ATOM 6297 O O . LYS B 1 415 ? 3.793 1.688 -17.375 1 95 415 LYS B O 1
ATOM 6302 N N . GLU B 1 416 ? 2.66 2.777 -15.75 1 96.56 416 GLU B N 1
ATOM 6303 C CA . GLU B 1 416 ? 3.842 3.492 -15.281 1 96.56 416 GLU B CA 1
ATOM 6304 C C . GLU B 1 416 ? 4.859 2.531 -14.664 1 96.56 416 GLU B C 1
ATOM 6306 O O . GLU B 1 416 ? 6.066 2.684 -14.875 1 96.56 416 GLU B O 1
ATOM 6311 N N . ILE B 1 417 ? 4.402 1.552 -13.906 1 96.69 417 ILE B N 1
ATOM 6312 C CA . ILE B 1 417 ? 5.273 0.542 -13.312 1 96.69 417 ILE B CA 1
ATOM 6313 C C . ILE B 1 417 ? 6.016 -0.212 -14.414 1 96.69 417 ILE B C 1
ATOM 6315 O O . ILE B 1 417 ? 7.23 -0.395 -14.336 1 96.69 417 ILE B O 1
ATOM 6319 N N . LEU B 1 418 ? 5.234 -0.625 -15.422 1 94.38 418 LEU B N 1
ATOM 6320 C CA . LEU B 1 418 ? 5.828 -1.357 -16.547 1 94.38 418 LEU B CA 1
ATOM 6321 C C . LEU B 1 418 ? 6.883 -0.513 -17.25 1 94.38 418 LEU B C 1
ATOM 6323 O O . LEU B 1 418 ? 7.953 -1.013 -17.594 1 94.38 418 LEU B O 1
ATOM 6327 N N . ARG B 1 419 ? 6.582 0.743 -17.453 1 94.81 419 ARG B N 1
ATOM 6328 C CA . ARG B 1 419 ? 7.523 1.651 -18.094 1 94.81 419 ARG B CA 1
ATOM 6329 C C . ARG B 1 419 ? 8.828 1.732 -17.312 1 94.81 419 ARG B C 1
ATOM 6331 O O . ARG B 1 419 ? 9.914 1.645 -17.891 1 94.81 419 ARG B O 1
ATOM 6338 N N . ILE B 1 420 ? 8.758 1.866 -16.047 1 94.69 420 ILE B N 1
ATOM 6339 C CA . ILE B 1 420 ? 9.914 1.99 -15.164 1 94.69 420 ILE B CA 1
ATOM 6340 C C . ILE B 1 420 ? 10.734 0.702 -15.211 1 94.69 420 ILE B C 1
ATOM 6342 O O . ILE B 1 420 ? 11.969 0.744 -15.25 1 94.69 420 ILE B O 1
ATOM 6346 N N . MET B 1 421 ? 10.031 -0.404 -15.195 1 92.19 421 MET B N 1
ATOM 6347 C CA . MET B 1 421 ? 10.703 -1.699 -15.188 1 92.19 421 MET B CA 1
ATOM 6348 C C . MET B 1 421 ? 11.453 -1.927 -16.5 1 92.19 421 MET B C 1
ATOM 6350 O O . MET B 1 421 ? 12.5 -2.576 -16.516 1 92.19 421 MET B O 1
ATOM 6354 N N . LEU B 1 422 ? 10.898 -1.413 -17.594 1 88.75 422 LEU B N 1
ATOM 6355 C CA . LEU B 1 422 ? 11.461 -1.676 -18.906 1 88.75 422 LEU B CA 1
ATOM 6356 C C . LEU B 1 422 ? 12.523 -0.64 -19.266 1 88.75 422 LEU B C 1
ATOM 6358 O O . LEU B 1 422 ? 13.336 -0.86 -20.156 1 88.75 422 LEU B O 1
ATOM 6362 N N . GLU B 1 423 ? 12.398 0.515 -18.656 1 81.94 423 GLU B N 1
ATOM 6363 C CA . GLU B 1 423 ? 13.352 1.581 -18.938 1 81.94 423 GLU B CA 1
ATOM 6364 C C . GLU B 1 423 ? 14.758 1.199 -18.5 1 81.94 423 GLU B C 1
ATOM 6366 O O . GLU B 1 423 ? 14.969 0.834 -17.344 1 81.94 423 GLU B O 1
ATOM 6371 N N . ARG B 1 424 ? 15.398 0.474 -19.312 1 59 424 ARG B N 1
ATOM 6372 C CA . ARG B 1 424 ? 16.812 0.231 -19.047 1 59 424 ARG B CA 1
ATOM 6373 C C . ARG B 1 424 ? 17.594 1.538 -19.031 1 59 424 ARG B C 1
ATOM 6375 O O . ARG B 1 424 ? 17.375 2.42 -19.859 1 59 424 ARG B O 1
ATOM 6382 N N . VAL B 1 425 ? 18.031 1.963 -17.656 1 37.97 425 VAL B N 1
ATOM 6383 C CA . VAL B 1 425 ? 19.016 3.031 -17.766 1 37.97 425 VAL B CA 1
ATOM 6384 C C . VAL B 1 425 ? 20.109 2.641 -18.75 1 37.97 425 VAL B C 1
ATOM 6386 O O . VAL B 1 425 ? 20.547 1.484 -18.781 1 37.97 425 VAL B O 1
#

pLDDT: mean 95.35, std 7.61, range [37.31, 98.94]